Protein AF-A0A4R2LFW0-F1 (afdb_monomer_lite)

InterPro domains:
  IPR045714 Protein of unknown function DUF6070 [PF19546] (32-370)
  IPR045714 Protein of unknown function DUF6070 [PF19546] (389-674)
  IPR045714 Protein of unknown function DUF6070 [PF19546] (675-979)

Foldseek 3Di:
DDDDDDDDDDPDDDDDDDDDDDDDDDDDDVQVVQQVLLVLCLVLLVVCVVVVNQQPPVSVVVSQVSCLVVPAFEAEQVNLAATRNLPQVVVVQVCLVVQHWDKDWYWYAYSNRWIKIWIWTHDGNKIKIKIWTWDADPSHIGTDDIDIFTFPDWDADPQGKTKTFTDDDPPDDRLVGIGIYHRGDADPVQSVCQVLPEQLLWLAQFCAQPDWAFQVGRDLGDLQSCPQSLCCVVPVDGDPQDDDDPDSKDWAALCRSCVSQVQAAVHDSVVVCLRFPADPVRNTGIHGDADPVQFQPDDQFWTKGFRDWDQDPVGKIWTKIATQGGVVNDRHLFIKIWIKHADPVRGIYTGIIGTDFFDRHDRSSRYGDRADDDNDDPVRLVVVQVVQQVQCQVDVCVQVCQQVVLQVCLVLVVVQVVCLVVQHWHKDWHWHADPVGKIKIWMWTRDSHFTKIKIWIWHADPVRRIDTPDIGMFGWDDWDADPQGKTKTATPDADPPRFRIDIDRRNDADPVLVLCCLQPFPLDAVPPWCQQVDWDFLVRCLQGDEQQVLQSLCCSQPVDGDDADVLFAALVSSQVSQVQQESDHSVSCCVRHQQFPVRNTGAAAHDDSDHAPFGKGFRDKDQDPVQKIWTWIATCGSSQPGGGQKIKGWIWRDDPSRHIHTGIIDIDGQAADDVVCLVVVAWEFDPDLQAATRNLVVVVVQVVCLVVLHWDKHWYWYQDSSNWIWIWIWTHGSDWIKIKIWTWDADPVGIDTPDIDIWTWPDWDADPQQKTWTFTPDDHPPSGDHDDLRIAITRRDHHDPVQVVCQVLQPQLQALAQWCQQQDWDFLVRPLPTALQSCVQSLCCNRHVDGDDCVVVPPAAALVVSQVSCVQAENDHSVVCCVRFQADPVSNHGDHDDDDPVFTDDDLQSVWGWGFPDKDDPVPQKIKTKIATHRSSVRDRHLWIKIWIWHDPTRSGIYTGTMGTDDPSSVSRDDDTRPDDD

Radius of gyration: 35.22 Å; chains: 1; bounding box: 94×74×123 Å

Sequence (982 aa):
MKKRLILVILILMFSVTGCTEKVREDKKDILEVGQETGKCIQDIYASASDSGKLTDPETMEAILERLGSEGYSAVDEKNQFNMTHPEPVEAFCQKVSDGQPGEMRLIVVMSTASFSCYEFSCDGDDVKVTKCVVNWNENQPEAGFKEEFSAVSWLYTDKGYLFFERSLPAGYEKTMGYTGIRVKPLDAQCREACREYIIPVNYYLNNMFICDWDEMDFNTLNFYDLFEPLYRMNYDCDSPYGVNVKDDRYEIPGDEFEGLFLKYFNMDADTLRKRTVYQKEGQVYQYRPRGMHDAARITDIPYPEVVDCIQNGDGTFTLTVDAIWPAKMMDRAFSHQVMIRPMEDGSFQYVSNRGIPLENAVEPNWYTERTAISILTEEERNRLREEALALAAADKDICSKVDEMNADRYEDAVKFYDAYKEGRDGQVTLYRAYNNGIFGAITFTYREGRLQTCFVGIHWNRKGTAEVYQTGDGNIVDLNLTKKGYFIYTNEFTVMHGSLREYFRLKPLPQKCRELTEKYISGLSYVDYELLLNNWDQERVAAYVNTSLFLDIYRIKTGGIPELENGRIPAEVFESVMTEAFPVTVEQLRNNCHYEEESESYPLQRACAKQFAPFGEVVDYRENGDGTLTLFVEAVWPDYNTDCAYKNEILVEPFDDGSCRYLSNKVEKTGTDREVLADEGNILLGVSDYDGMANYERMEAFLEKAEAGEACEAEVYEIHADGGYGKYRFHFDGQNMRVDLDVVTWDTQGPISMGNYEYQIENWSYTEKGWFSYTLDVPEPPEVSEVIQDQVMMRVRPMREDYRNFTEEWLVPVGYQRNNMFSIEWDSQHMEKLDFNGLYEAFYMLSCGEVFESDDFPKGIPAEEFEERMLKYLPITRESLREYAAYNEAANSYGCANLGCGNYSADAFWTSIPEVVDMYENGDGTWTVTVDAVCKRKGTDRILSHELTVDFPEEGTIRYLGNHILNEGASRIPLYRYRVSQ

pLDDT: mean 83.46, std 15.86, range [24.45, 98.44]

Structure (mmCIF, N/CA/C/O backbone):
data_AF-A0A4R2LFW0-F1
#
_entry.id   AF-A0A4R2LFW0-F1
#
loop_
_atom_site.group_PDB
_atom_site.id
_atom_site.type_symbol
_atom_site.label_atom_id
_atom_site.label_alt_id
_atom_site.label_comp_id
_atom_site.label_asym_id
_atom_site.label_entity_id
_atom_site.label_seq_id
_atom_site.pdbx_PDB_ins_code
_atom_site.Cartn_x
_atom_site.Cartn_y
_atom_site.Cartn_z
_atom_site.occupancy
_atom_site.B_iso_or_equiv
_atom_site.auth_seq_id
_atom_site.auth_comp_id
_atom_site.auth_asym_id
_atom_site.auth_atom_id
_atom_site.pdbx_PDB_model_num
ATOM 1 N N . MET A 1 1 ? -12.536 28.791 82.522 1.00 30.88 1 MET A N 1
ATOM 2 C CA . MET A 1 1 ? -13.859 28.143 82.300 1.00 30.88 1 MET A CA 1
ATOM 3 C C . MET A 1 1 ? -14.123 27.786 80.826 1.00 30.88 1 MET A C 1
ATOM 5 O O . MET A 1 1 ? -15.082 27.088 80.539 1.00 30.88 1 MET A O 1
ATOM 9 N N . LYS A 1 2 ? -13.341 28.337 79.892 1.00 28.16 2 LYS A N 1
ATOM 10 C CA . LYS A 1 2 ? -13.528 28.442 78.432 1.00 28.16 2 LYS A CA 1
ATOM 11 C C . LYS A 1 2 ? -12.092 28.624 77.857 1.00 28.16 2 LYS A C 1
ATOM 13 O O . LYS A 1 2 ? -11.237 29.019 78.647 1.00 28.16 2 LYS A O 1
ATOM 18 N N . LYS A 1 3 ? -11.747 28.394 76.583 1.00 27.67 3 LYS A N 1
ATOM 19 C CA . LYS A 1 3 ? -12.525 28.058 75.370 1.00 27.67 3 LYS A CA 1
ATOM 20 C C . LYS A 1 3 ? -11.566 27.577 74.253 1.00 27.67 3 LYS A C 1
ATOM 22 O O . LYS A 1 3 ? -10.358 27.694 74.402 1.00 27.67 3 LYS A O 1
ATOM 27 N N . ARG A 1 4 ? -12.132 27.199 73.097 1.00 42.03 4 ARG A N 1
ATOM 28 C CA . ARG A 1 4 ? -11.498 27.336 71.766 1.00 42.03 4 ARG A CA 1
ATOM 29 C C . ARG A 1 4 ? -10.813 28.712 71.600 1.00 42.03 4 ARG A C 1
ATOM 31 O O . ARG A 1 4 ? -11.533 29.704 71.720 1.00 42.03 4 ARG A O 1
ATOM 38 N N . LEU A 1 5 ? -9.528 28.768 71.230 1.00 27.80 5 LEU A N 1
ATOM 39 C CA . LEU A 1 5 ? -8.971 29.698 70.223 1.00 27.80 5 LEU A CA 1
ATOM 40 C C . LEU A 1 5 ? -7.488 29.387 69.920 1.00 27.80 5 LEU A C 1
ATOM 42 O O . LEU A 1 5 ? -6.762 29.014 70.829 1.00 27.80 5 LEU A O 1
ATOM 46 N N . ILE A 1 6 ? -7.102 29.568 68.650 1.00 29.12 6 ILE A N 1
ATOM 47 C CA . ILE A 1 6 ? -5.771 29.897 68.084 1.00 29.12 6 ILE A CA 1
ATOM 48 C C . ILE A 1 6 ? -4.515 29.525 68.907 1.00 29.12 6 ILE A C 1
ATOM 50 O O . ILE A 1 6 ? -4.231 30.140 69.932 1.00 29.12 6 ILE A O 1
ATOM 54 N N . LEU A 1 7 ? -3.653 28.689 68.311 1.00 29.02 7 LEU A N 1
ATOM 55 C CA . LEU A 1 7 ? -2.193 28.817 68.437 1.00 29.02 7 LEU A CA 1
ATOM 56 C C . LEU A 1 7 ? -1.535 28.795 67.045 1.00 29.02 7 LEU A C 1
ATOM 58 O O . LEU A 1 7 ? -0.882 27.839 66.643 1.00 29.02 7 LEU A O 1
ATOM 62 N N . VAL A 1 8 ? -1.755 29.877 66.302 1.00 32.91 8 VAL A N 1
ATOM 63 C CA . VAL A 1 8 ? -0.871 30.305 65.206 1.00 32.91 8 VAL A CA 1
ATOM 64 C C . VAL A 1 8 ? 0.269 31.125 65.839 1.00 32.91 8 VAL A C 1
ATOM 66 O O . VAL A 1 8 ? 0.113 31.605 66.961 1.00 32.91 8 VAL A O 1
ATOM 69 N N . ILE A 1 9 ? 1.375 31.339 65.114 1.00 29.44 9 ILE A N 1
ATOM 70 C CA . ILE A 1 9 ? 2.571 32.107 65.531 1.00 29.44 9 ILE A CA 1
ATOM 71 C C . ILE A 1 9 ? 3.500 31.343 66.502 1.00 29.44 9 ILE A C 1
ATOM 73 O O . ILE A 1 9 ? 3.564 31.655 67.688 1.00 29.44 9 ILE A O 1
ATOM 77 N N . LEU A 1 10 ? 4.282 30.388 65.973 1.00 25.70 10 LEU A N 1
ATOM 78 C CA . LEU A 1 10 ? 5.611 30.035 66.529 1.00 25.70 10 LEU A CA 1
ATOM 79 C C . LEU A 1 10 ? 6.555 29.246 65.586 1.00 25.70 10 LEU A C 1
ATOM 81 O O . LEU A 1 10 ? 7.600 28.783 66.030 1.00 25.70 10 LEU A O 1
ATOM 85 N N . ILE A 1 11 ? 6.232 29.106 64.292 1.00 33.41 11 ILE A N 1
ATOM 86 C CA . ILE A 1 11 ? 7.119 28.489 63.285 1.00 33.41 11 ILE A CA 1
ATOM 87 C C . ILE A 1 11 ? 7.256 29.453 62.100 1.00 33.41 11 ILE A C 1
ATOM 89 O O . ILE A 1 11 ? 6.525 29.370 61.118 1.00 33.41 11 ILE A O 1
ATOM 93 N N . LEU A 1 12 ? 8.146 30.435 62.247 1.00 29.42 12 LEU A N 1
ATOM 94 C CA . LEU A 1 12 ? 8.581 31.361 61.197 1.00 29.42 12 LEU A CA 1
ATOM 95 C C . LEU A 1 12 ? 9.894 32.022 61.652 1.00 29.42 12 LEU A C 1
ATOM 97 O O . LEU A 1 12 ? 10.046 32.311 62.836 1.00 29.42 12 LEU A O 1
ATOM 101 N N . MET A 1 13 ? 10.812 32.263 60.710 1.00 26.52 13 MET A N 1
ATOM 102 C CA . MET A 1 13 ? 12.219 32.657 60.924 1.00 26.52 13 MET A CA 1
ATOM 103 C C . MET A 1 13 ? 13.124 31.595 61.578 1.00 26.52 13 MET A C 1
ATOM 105 O O . MET A 1 13 ? 13.468 31.690 62.751 1.00 26.52 13 MET A O 1
ATOM 109 N N . PHE A 1 14 ? 13.627 30.668 60.757 1.00 29.56 14 PHE A N 1
ATOM 110 C CA . PHE A 1 14 ? 15.074 30.425 60.668 1.00 29.56 14 PHE A CA 1
ATOM 111 C C . PHE A 1 14 ? 15.438 30.006 59.236 1.00 29.56 14 PHE A C 1
ATOM 113 O O . PHE A 1 14 ? 14.904 29.038 58.703 1.00 29.56 14 PHE A O 1
ATOM 120 N N . SER A 1 15 ? 16.332 30.765 58.613 1.00 27.75 15 SER A N 1
ATOM 121 C CA . SER A 1 15 ? 16.908 30.545 57.283 1.00 27.75 15 SER A CA 1
ATOM 122 C C . SER A 1 15 ? 18.329 31.122 57.285 1.00 27.75 15 SER A C 1
ATOM 124 O O . SER A 1 15 ? 18.578 32.035 58.072 1.00 27.75 15 SER A O 1
ATOM 126 N N . VAL A 1 16 ? 19.223 30.626 56.407 1.00 30.59 16 VAL A N 1
ATOM 127 C CA . VAL A 1 16 ? 20.652 31.035 56.285 1.00 30.59 16 VAL A CA 1
ATOM 128 C C . VAL A 1 16 ? 21.501 30.557 57.498 1.00 30.59 16 VAL A C 1
ATOM 130 O O . VAL A 1 16 ? 21.178 30.879 58.633 1.00 30.59 16 VAL A O 1
ATOM 133 N N . THR A 1 17 ? 22.587 29.767 57.400 1.00 32.06 17 THR A N 1
ATOM 134 C CA . THR A 1 17 ? 23.341 29.147 56.274 1.00 32.06 17 THR A CA 1
ATOM 135 C C . THR A 1 17 ? 24.234 27.994 56.775 1.00 32.06 17 THR A C 1
ATOM 137 O O . THR A 1 17 ? 24.756 28.093 57.880 1.00 32.06 17 THR A O 1
ATOM 140 N N . GLY A 1 18 ? 24.569 27.038 55.891 1.00 24.45 18 GLY A N 1
ATOM 141 C CA . GLY A 1 18 ? 25.967 26.591 55.713 1.00 24.45 18 GLY A CA 1
ATOM 142 C C . GLY A 1 18 ? 26.447 25.263 56.331 1.00 24.45 18 GLY A C 1
ATOM 143 O O . GLY A 1 18 ? 26.978 25.279 57.434 1.00 24.45 18 GLY A O 1
ATOM 144 N N . CYS A 1 19 ? 26.445 24.203 55.504 1.00 29.19 19 CYS A N 1
ATOM 145 C CA . CYS A 1 19 ? 27.396 23.064 55.491 1.00 29.19 19 CYS A CA 1
ATOM 146 C C . CYS A 1 19 ? 27.453 22.136 56.745 1.00 29.19 19 CYS A C 1
ATOM 148 O O . CYS A 1 19 ? 26.878 22.447 57.780 1.00 29.19 19 CYS A O 1
ATOM 150 N N . THR A 1 20 ? 28.065 20.940 56.726 1.00 27.09 20 THR A N 1
ATOM 151 C CA . THR A 1 20 ? 28.911 20.246 55.724 1.00 27.09 20 THR A CA 1
ATOM 152 C C . THR A 1 20 ? 28.489 18.781 55.476 1.00 27.09 20 THR A C 1
ATOM 154 O O . THR A 1 20 ? 27.954 18.114 56.354 1.00 27.09 20 THR A O 1
ATOM 157 N N . GLU A 1 21 ? 28.794 18.310 54.262 1.00 31.41 21 GLU A N 1
ATOM 158 C CA . GLU A 1 21 ? 29.339 16.983 53.901 1.00 31.41 21 GLU A CA 1
ATOM 159 C C . GLU A 1 21 ? 28.797 15.703 54.580 1.00 31.41 21 GLU A C 1
ATOM 161 O O . GLU A 1 21 ? 29.098 15.379 55.730 1.00 31.41 21 GLU A O 1
ATOM 166 N N . LYS A 1 22 ? 28.184 14.844 53.755 1.00 30.69 22 LYS A N 1
ATOM 167 C CA . LYS A 1 22 ? 28.379 13.390 53.839 1.00 30.69 22 LYS A CA 1
ATOM 168 C C . LYS A 1 22 ? 29.046 12.905 52.552 1.00 30.69 22 LYS A C 1
ATOM 170 O O . LYS A 1 22 ? 28.668 13.332 51.468 1.00 30.69 22 LYS A O 1
ATOM 175 N N . VAL A 1 23 ? 30.039 12.038 52.732 1.00 31.47 23 VAL A N 1
ATOM 176 C CA . VAL A 1 23 ? 30.923 11.432 51.724 1.00 31.47 23 VAL A CA 1
ATOM 177 C C . VAL A 1 23 ? 30.185 11.030 50.436 1.00 31.47 23 VAL A C 1
ATOM 179 O O . VAL A 1 23 ? 29.301 10.178 50.478 1.00 31.47 23 VAL A O 1
ATOM 182 N N . ARG A 1 24 ? 30.603 11.606 49.299 1.00 31.52 24 ARG A N 1
ATOM 183 C CA . ARG A 1 24 ? 30.611 10.910 48.001 1.00 31.52 24 ARG A CA 1
ATOM 184 C C . ARG A 1 24 ? 31.867 10.041 47.963 1.00 31.52 24 ARG A C 1
ATOM 186 O O . ARG A 1 24 ? 32.910 10.490 48.430 1.00 31.52 24 ARG A O 1
ATOM 193 N N . GLU A 1 25 ? 31.776 8.843 47.402 1.00 34.31 25 GLU A N 1
ATOM 194 C CA . GLU A 1 25 ? 32.967 8.124 46.941 1.00 34.31 25 GLU A CA 1
ATOM 195 C C . GLU A 1 25 ? 33.369 8.677 45.565 1.00 34.31 25 GLU A C 1
ATOM 197 O O . GLU A 1 25 ? 32.503 9.003 44.746 1.00 34.31 25 GLU A O 1
ATOM 202 N N . ASP A 1 26 ? 34.671 8.838 45.324 1.00 38.78 26 ASP A N 1
ATOM 203 C CA . ASP A 1 26 ? 35.187 9.436 44.090 1.00 38.78 26 ASP A CA 1
ATOM 204 C C . ASP A 1 26 ? 35.115 8.431 42.928 1.00 38.78 26 ASP A C 1
ATOM 206 O O . ASP A 1 26 ? 35.986 7.577 42.746 1.00 38.78 26 ASP A O 1
ATOM 210 N N . LYS A 1 27 ? 34.055 8.538 42.121 1.00 57.47 27 LYS A N 1
ATOM 211 C CA . LYS A 1 27 ? 33.911 7.819 40.849 1.00 57.47 27 LYS A CA 1
ATOM 212 C C . LYS A 1 27 ? 34.938 8.361 39.840 1.00 57.47 27 LYS A C 1
ATOM 214 O O . LYS A 1 27 ? 34.917 9.552 39.536 1.00 57.47 27 LYS A O 1
ATOM 219 N N . LYS A 1 28 ? 35.832 7.492 39.341 1.00 70.56 28 LYS A N 1
ATOM 220 C CA . LYS A 1 28 ? 36.824 7.825 38.294 1.00 70.56 28 LYS A CA 1
ATOM 221 C C . LYS A 1 28 ? 36.164 8.447 37.060 1.00 70.56 28 LYS A C 1
ATOM 223 O O . LYS A 1 28 ? 35.067 8.037 36.688 1.00 70.56 28 LYS A O 1
ATOM 228 N N . ASP A 1 29 ? 36.877 9.358 36.397 1.00 83.19 29 ASP A N 1
ATOM 229 C CA . ASP A 1 29 ? 36.451 9.935 35.118 1.00 83.19 29 ASP A CA 1
ATOM 230 C C . ASP A 1 29 ? 36.495 8.875 34.001 1.00 83.19 29 ASP A C 1
ATOM 232 O O . ASP A 1 29 ? 37.440 8.087 33.907 1.00 83.19 29 ASP A O 1
ATOM 236 N N . ILE A 1 30 ? 35.489 8.874 33.126 1.00 83.50 30 ILE A N 1
ATOM 237 C CA . ILE A 1 30 ? 35.397 7.974 31.970 1.00 83.50 30 ILE A CA 1
ATOM 238 C C . ILE A 1 30 ? 36.597 8.114 31.010 1.00 83.50 30 ILE A C 1
ATOM 240 O O . ILE A 1 30 ? 36.992 7.134 30.381 1.00 83.50 30 ILE A O 1
ATOM 244 N N . LEU A 1 31 ? 37.226 9.295 30.937 1.00 85.88 31 LEU A N 1
ATOM 245 C CA . LEU A 1 31 ? 38.455 9.525 30.167 1.00 85.88 31 LEU A CA 1
ATOM 246 C C . LEU A 1 31 ? 39.661 8.789 30.774 1.00 85.88 31 LEU A C 1
ATOM 248 O O . LEU A 1 31 ? 40.503 8.271 30.040 1.00 85.88 31 LEU A O 1
ATOM 252 N N . GLU A 1 32 ? 39.744 8.719 32.106 1.00 86.25 32 GLU A N 1
ATOM 253 C CA . GLU A 1 32 ? 40.776 7.947 32.807 1.00 86.25 32 GLU A CA 1
ATOM 254 C C . GLU A 1 32 ? 40.543 6.448 32.592 1.00 86.25 32 GLU A C 1
ATOM 256 O O . GLU A 1 32 ? 41.472 5.736 32.214 1.00 86.25 32 GLU A O 1
ATOM 261 N N . VAL A 1 33 ? 39.290 5.994 32.735 1.00 85.12 33 VAL A N 1
ATOM 262 C CA . VAL A 1 33 ? 38.890 4.602 32.473 1.00 85.12 33 VAL A CA 1
ATOM 263 C C . VAL A 1 33 ? 39.243 4.195 31.040 1.00 85.12 33 VAL A C 1
ATOM 265 O O . VAL A 1 33 ? 39.913 3.186 30.857 1.00 85.12 33 VAL A O 1
ATOM 268 N N . GLY A 1 34 ? 38.904 5.004 30.030 1.00 88.06 34 GLY A N 1
ATOM 269 C CA . GLY A 1 34 ? 39.253 4.725 28.633 1.00 88.06 34 GLY A CA 1
ATOM 270 C C . GLY A 1 34 ? 40.765 4.617 28.386 1.00 88.06 34 GLY A C 1
ATOM 271 O O . GLY A 1 34 ? 41.216 3.733 27.657 1.00 88.06 34 GLY A O 1
ATOM 272 N N . GLN A 1 35 ? 41.575 5.456 29.043 1.00 89.25 35 GLN A N 1
ATOM 273 C CA . GLN A 1 35 ? 43.039 5.359 28.979 1.00 89.25 35 GLN A CA 1
ATOM 274 C C . GLN A 1 35 ? 43.619 4.173 29.763 1.00 89.25 35 GLN A C 1
ATOM 276 O O . GLN A 1 35 ? 44.762 3.793 29.503 1.00 89.25 35 GLN A O 1
ATOM 281 N N . GLU A 1 36 ? 42.922 3.627 30.758 1.00 90.50 36 GLU A N 1
ATOM 282 C CA . GLU A 1 36 ? 43.319 2.392 31.447 1.00 90.50 36 GLU A CA 1
ATOM 283 C C . GLU A 1 36 ? 42.943 1.170 30.604 1.00 90.50 36 GLU A C 1
ATOM 285 O O . GLU A 1 36 ? 43.830 0.398 30.245 1.00 90.50 36 GLU A O 1
ATOM 290 N N . THR A 1 37 ? 41.686 1.078 30.160 1.00 90.75 37 THR A N 1
ATOM 291 C CA . THR A 1 37 ? 41.182 0.056 29.229 1.00 90.75 37 THR A CA 1
ATOM 292 C C . THR A 1 37 ? 42.061 -0.073 27.983 1.00 90.75 37 THR A C 1
ATOM 294 O O . THR A 1 37 ? 42.445 -1.178 27.608 1.00 90.75 37 THR A O 1
ATOM 297 N N . GLY A 1 38 ? 42.460 1.047 27.369 1.00 91.50 38 GLY A N 1
ATOM 298 C CA . GLY A 1 38 ? 43.320 1.020 26.183 1.00 91.50 38 GLY A CA 1
ATOM 299 C C . GLY A 1 38 ? 44.708 0.430 26.451 1.00 91.50 38 GLY A C 1
ATOM 300 O O . GLY A 1 38 ? 45.264 -0.248 25.594 1.00 91.50 38 GLY A O 1
ATOM 301 N N . LYS A 1 39 ? 45.267 0.610 27.656 1.00 93.06 39 LYS A N 1
ATOM 302 C CA . LYS A 1 39 ? 46.561 0.008 28.028 1.00 93.06 39 LYS A CA 1
ATOM 303 C C . LYS A 1 39 ? 46.448 -1.506 28.217 1.00 93.06 39 LYS A C 1
ATOM 305 O O . LYS A 1 39 ? 47.411 -2.209 27.927 1.00 93.06 39 LYS A O 1
ATOM 310 N N . CYS A 1 40 ? 45.285 -2.013 28.634 1.00 92.62 40 CYS A N 1
ATOM 311 C CA . CYS A 1 40 ? 45.036 -3.449 28.787 1.00 92.62 40 CYS A CA 1
ATOM 312 C C . CYS A 1 40 ? 45.062 -4.225 27.457 1.00 92.62 40 CYS A C 1
ATOM 314 O O . CYS A 1 40 ? 45.299 -5.429 27.492 1.00 92.62 40 CYS A O 1
ATOM 316 N N . ILE A 1 41 ? 44.847 -3.564 26.310 1.00 94.81 41 ILE A N 1
ATOM 317 C CA . ILE A 1 41 ? 44.824 -4.180 24.963 1.00 94.81 41 ILE A CA 1
ATOM 318 C C . ILE A 1 41 ? 45.931 -3.659 24.021 1.00 94.81 41 ILE A C 1
ATOM 320 O O . ILE A 1 41 ? 45.971 -4.006 22.841 1.00 94.81 41 ILE A O 1
ATOM 324 N N . GLN A 1 42 ? 46.843 -2.823 24.530 1.00 94.81 42 GLN A N 1
ATOM 325 C CA . GLN A 1 42 ? 47.869 -2.120 23.748 1.00 94.81 42 GLN A CA 1
ATOM 326 C C . GLN A 1 42 ? 48.871 -3.053 23.048 1.00 94.81 42 GLN A C 1
ATOM 328 O O . GLN A 1 42 ? 49.335 -2.748 21.950 1.00 94.81 42 GLN A O 1
ATOM 333 N N . ASP A 1 43 ? 49.202 -4.188 23.663 1.00 94.69 43 ASP A N 1
ATOM 334 C CA . ASP A 1 43 ? 50.064 -5.222 23.083 1.00 94.69 43 ASP A CA 1
ATOM 335 C C . ASP A 1 43 ? 49.403 -5.917 21.883 1.00 94.69 43 ASP A C 1
ATOM 337 O O . ASP A 1 43 ? 50.065 -6.161 20.872 1.00 94.69 43 ASP A O 1
ATOM 341 N N . ILE A 1 44 ? 48.093 -6.166 21.970 1.00 94.75 44 ILE A N 1
ATOM 342 C CA . ILE A 1 44 ? 47.295 -6.777 20.901 1.00 94.75 44 ILE A CA 1
ATOM 343 C C . ILE A 1 44 ? 47.155 -5.792 19.734 1.00 94.75 44 ILE A C 1
ATOM 345 O O . ILE A 1 44 ? 47.499 -6.137 18.602 1.00 94.75 44 ILE A O 1
ATOM 349 N N . TYR A 1 45 ? 46.752 -4.544 20.015 1.00 93.62 45 TYR A N 1
ATOM 350 C CA . TYR A 1 45 ? 46.627 -3.493 18.998 1.00 93.62 45 TYR A CA 1
ATOM 351 C C . TYR A 1 45 ? 47.936 -3.276 18.229 1.00 93.62 45 TYR A C 1
ATOM 353 O O . TYR A 1 45 ? 47.936 -3.289 16.999 1.00 93.62 45 TYR A O 1
ATOM 361 N N . ALA A 1 46 ? 49.065 -3.113 18.930 1.00 93.25 46 ALA A N 1
ATOM 362 C CA . ALA A 1 46 ? 50.352 -2.873 18.280 1.00 93.25 46 ALA A CA 1
ATOM 363 C C . ALA A 1 46 ? 50.764 -4.049 17.376 1.00 93.25 46 ALA A C 1
ATOM 365 O O . ALA A 1 46 ? 51.185 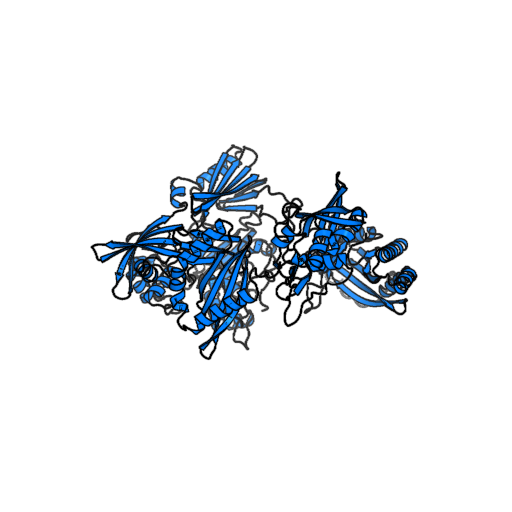-3.832 16.242 1.00 93.25 46 ALA A O 1
ATOM 366 N N . SER A 1 47 ? 50.577 -5.291 17.839 1.00 93.94 47 SER A N 1
ATOM 367 C CA . SER A 1 47 ? 50.881 -6.500 17.061 1.00 93.94 47 SER A CA 1
ATOM 368 C C . SER A 1 47 ? 50.004 -6.632 15.807 1.00 93.94 47 SER A C 1
ATOM 370 O O . SER A 1 47 ? 50.500 -6.991 14.736 1.00 93.94 47 SER A O 1
ATOM 372 N N . ALA A 1 48 ? 48.709 -6.324 15.911 1.00 93.19 48 ALA A N 1
ATOM 373 C CA . ALA A 1 48 ? 47.785 -6.345 14.779 1.00 93.19 48 ALA A CA 1
ATOM 374 C C . ALA A 1 48 ? 48.054 -5.194 13.791 1.00 93.19 48 ALA A C 1
ATOM 376 O O . ALA A 1 48 ? 48.079 -5.415 12.582 1.00 93.19 48 ALA A O 1
ATOM 377 N N . SER A 1 49 ? 48.345 -3.987 14.286 1.00 92.06 49 SER A N 1
ATOM 378 C CA . SER A 1 49 ? 48.707 -2.823 13.467 1.00 92.06 49 SER A CA 1
ATOM 379 C C . SER A 1 49 ? 49.998 -3.057 12.675 1.00 92.06 49 SER A C 1
ATOM 381 O O . SER A 1 49 ? 50.024 -2.832 11.466 1.00 92.06 49 SER A O 1
ATOM 383 N N . ASP A 1 50 ? 51.055 -3.566 13.318 1.00 91.88 50 ASP A N 1
ATOM 384 C CA . ASP A 1 50 ? 52.350 -3.838 12.672 1.00 91.88 50 ASP A CA 1
ATOM 385 C C . ASP A 1 50 ? 52.280 -4.974 11.630 1.00 91.88 50 ASP A C 1
ATOM 387 O O . ASP A 1 50 ? 53.145 -5.067 10.755 1.00 91.88 50 ASP A O 1
ATOM 391 N N . SER A 1 51 ? 51.259 -5.838 11.705 1.00 91.12 51 SER A N 1
ATOM 392 C CA . SER A 1 51 ? 51.037 -6.952 10.769 1.00 91.12 51 SER A CA 1
ATOM 393 C C . SER A 1 51 ? 49.922 -6.715 9.742 1.00 91.12 51 SER A C 1
ATOM 395 O O . SER A 1 51 ? 49.756 -7.540 8.845 1.00 91.12 51 SER A O 1
ATOM 397 N N . GLY A 1 52 ? 49.197 -5.593 9.826 1.00 89.75 52 GLY A N 1
ATOM 398 C CA . GLY A 1 52 ? 48.074 -5.266 8.937 1.00 89.75 52 GLY A CA 1
ATOM 399 C C . GLY A 1 52 ? 46.774 -6.022 9.239 1.00 89.75 52 GLY A C 1
ATOM 400 O O . GLY A 1 52 ? 45.898 -6.062 8.384 1.00 89.75 52 GLY A O 1
ATOM 401 N N . LYS A 1 53 ? 46.651 -6.607 10.437 1.00 92.06 53 LYS A N 1
ATOM 402 C CA . LYS A 1 53 ? 45.598 -7.553 10.851 1.00 92.06 53 LYS A CA 1
ATOM 403 C C . LYS A 1 53 ? 44.524 -6.955 11.777 1.00 92.06 53 LYS A C 1
ATOM 405 O O . LYS A 1 53 ? 43.923 -7.663 12.581 1.00 92.06 53 LYS A O 1
ATOM 410 N N . LEU A 1 54 ? 44.317 -5.634 11.752 1.00 89.00 54 LEU A N 1
ATOM 411 C CA . LEU A 1 54 ? 43.402 -4.951 12.689 1.00 89.00 54 LEU A CA 1
ATOM 412 C C . LEU A 1 54 ? 41.924 -5.331 12.498 1.00 89.00 54 LEU A C 1
ATOM 414 O O . LEU A 1 54 ? 41.160 -5.270 13.456 1.00 89.00 54 LEU A O 1
ATOM 418 N N . THR A 1 55 ? 41.546 -5.723 11.282 1.00 87.81 55 THR A N 1
ATOM 419 C CA . THR A 1 55 ? 40.189 -6.141 10.894 1.00 87.81 55 THR A CA 1
ATOM 420 C C . THR A 1 55 ? 39.960 -7.653 10.988 1.00 87.81 55 THR A C 1
ATOM 422 O O . THR A 1 55 ? 38.855 -8.114 10.709 1.00 87.81 55 THR A O 1
ATOM 425 N N . ASP A 1 56 ? 40.986 -8.429 11.337 1.00 90.19 56 ASP A N 1
ATOM 426 C CA . ASP A 1 56 ? 40.929 -9.890 11.354 1.00 90.19 56 ASP A CA 1
ATOM 427 C C . ASP A 1 56 ? 40.048 -10.395 12.513 1.00 90.19 56 ASP A C 1
ATOM 429 O O . ASP A 1 56 ? 40.164 -9.873 13.632 1.00 90.19 56 ASP A O 1
ATOM 433 N N . PRO A 1 57 ? 39.206 -11.428 12.304 1.00 90.62 57 PRO A N 1
ATOM 434 C CA . PRO A 1 57 ? 38.360 -11.995 13.355 1.00 90.62 57 PRO A CA 1
ATOM 435 C C . PRO A 1 57 ? 39.127 -12.376 14.628 1.00 90.62 57 PRO A C 1
ATOM 437 O O . PRO A 1 57 ? 38.678 -12.064 15.729 1.00 90.62 57 PRO A O 1
ATOM 440 N N . GLU A 1 58 ? 40.313 -12.972 14.485 1.00 92.94 58 GLU A N 1
ATOM 441 C CA . GLU A 1 58 ? 41.159 -13.400 15.605 1.00 92.94 58 GLU A CA 1
ATOM 442 C C . GLU A 1 58 ? 41.714 -12.213 16.415 1.00 92.94 58 GLU A C 1
ATOM 444 O O . GLU A 1 58 ? 41.973 -12.341 17.613 1.00 92.94 58 GLU A O 1
ATOM 449 N N . THR A 1 59 ? 41.876 -11.038 15.793 1.00 94.88 59 THR A N 1
ATOM 450 C CA . THR A 1 59 ? 42.262 -9.804 16.498 1.00 94.88 59 THR A CA 1
ATOM 451 C C . THR A 1 59 ? 41.109 -9.289 17.356 1.00 94.88 59 THR A C 1
ATOM 453 O O . THR A 1 59 ? 41.332 -8.903 18.505 1.00 94.88 59 THR A O 1
ATOM 456 N N . MET A 1 60 ? 39.878 -9.302 16.831 1.00 95.12 60 MET A N 1
ATOM 457 C CA . MET A 1 60 ? 38.687 -8.897 17.586 1.00 95.12 60 MET A CA 1
ATOM 458 C C . MET A 1 60 ? 38.432 -9.841 18.768 1.00 95.12 60 MET A C 1
ATOM 460 O O . MET A 1 60 ? 38.240 -9.379 19.893 1.00 95.12 60 MET A O 1
ATOM 464 N N . GLU A 1 61 ? 38.508 -11.154 18.538 1.00 94.56 61 GLU A N 1
ATOM 465 C CA . GLU A 1 61 ? 38.358 -12.172 19.581 1.00 94.56 61 GLU A CA 1
ATOM 466 C C . GLU A 1 61 ? 39.389 -11.987 20.706 1.00 94.56 61 GLU A C 1
ATOM 468 O O . GLU A 1 61 ? 39.007 -11.851 21.868 1.00 94.56 61 GLU A O 1
ATOM 473 N N . ALA A 1 62 ? 40.679 -11.846 20.375 1.00 96.19 62 ALA A N 1
ATOM 474 C CA . ALA A 1 62 ? 41.734 -11.626 21.367 1.00 96.19 62 ALA A CA 1
ATOM 475 C C . ALA A 1 62 ? 41.550 -10.329 22.186 1.00 96.19 62 ALA A C 1
ATOM 477 O O . ALA A 1 62 ? 41.891 -10.289 23.373 1.00 96.19 62 ALA A O 1
ATOM 478 N N . ILE A 1 63 ? 41.007 -9.263 21.582 1.00 96.56 63 ILE A N 1
ATOM 479 C CA . ILE A 1 63 ? 40.668 -8.020 22.293 1.00 96.56 63 ILE A CA 1
ATOM 480 C C . ILE A 1 63 ? 39.510 -8.260 23.271 1.00 96.56 63 ILE A C 1
ATOM 482 O O . ILE A 1 63 ? 39.613 -7.875 24.438 1.00 96.56 63 ILE A O 1
ATOM 486 N N . LEU A 1 64 ? 38.429 -8.909 22.830 1.00 96.69 64 LEU A N 1
ATOM 487 C CA . LEU A 1 64 ? 37.255 -9.176 23.665 1.00 96.69 64 LEU A CA 1
ATOM 488 C C . LEU A 1 64 ? 37.570 -10.149 24.812 1.00 96.69 64 LEU A C 1
ATOM 490 O O . LEU A 1 64 ? 37.167 -9.882 25.948 1.00 96.69 64 LEU A O 1
ATOM 494 N N . GLU A 1 65 ? 38.353 -11.206 24.561 1.00 96.06 65 GLU A N 1
ATOM 495 C CA . GLU A 1 65 ? 38.882 -12.108 25.595 1.00 96.06 65 GLU A CA 1
ATOM 496 C C . GLU A 1 65 ? 39.693 -11.342 26.648 1.00 96.06 65 GLU A C 1
ATOM 498 O O . GLU A 1 65 ? 39.480 -11.520 27.851 1.00 96.06 65 GLU A O 1
ATOM 503 N N . ARG A 1 66 ? 40.608 -10.460 26.219 1.00 96.88 66 ARG A N 1
ATOM 504 C CA . ARG A 1 66 ? 41.436 -9.660 27.133 1.00 96.88 66 ARG A CA 1
ATOM 505 C C . ARG A 1 66 ? 40.577 -8.737 27.995 1.00 96.88 66 ARG A C 1
ATOM 507 O O . ARG A 1 66 ? 40.770 -8.713 29.210 1.00 96.88 66 ARG A O 1
ATOM 514 N N . LEU A 1 67 ? 39.624 -8.019 27.400 1.00 96.00 67 LEU A N 1
ATOM 515 C CA . LEU A 1 67 ? 38.707 -7.134 28.129 1.00 96.00 67 LEU A CA 1
ATOM 516 C C . LEU A 1 67 ? 37.836 -7.909 29.129 1.00 96.00 67 LEU A C 1
ATOM 518 O O . LEU A 1 67 ? 37.704 -7.479 30.276 1.00 96.00 67 LEU A O 1
ATOM 522 N N . GLY A 1 68 ? 37.338 -9.085 28.739 1.00 94.50 68 GLY A N 1
ATOM 523 C CA . GLY A 1 68 ? 36.633 -9.994 29.640 1.00 94.50 68 GLY A CA 1
ATOM 524 C C . GLY A 1 68 ? 37.518 -10.465 30.799 1.00 94.50 68 GLY A C 1
ATOM 525 O O . GLY A 1 68 ? 37.108 -10.405 31.952 1.00 94.50 68 GLY A O 1
ATOM 526 N N . SER A 1 69 ? 38.775 -10.840 30.536 1.00 94.38 69 SER A N 1
ATOM 527 C CA . SER A 1 69 ? 39.707 -11.307 31.577 1.00 94.38 69 SER A CA 1
ATOM 528 C C . SER A 1 69 ? 40.043 -10.255 32.648 1.00 94.38 69 SER A C 1
ATOM 530 O O . SER A 1 69 ? 40.332 -10.617 33.789 1.00 94.38 69 SER A O 1
ATOM 532 N N . GLU A 1 70 ? 39.940 -8.965 32.308 1.00 93.38 70 GLU A N 1
ATOM 533 C CA . GLU A 1 70 ? 40.063 -7.825 33.234 1.00 93.38 70 GLU A CA 1
ATOM 534 C C . GLU A 1 70 ? 38.713 -7.438 33.892 1.00 93.38 70 GLU A C 1
ATOM 536 O O . GLU A 1 70 ? 38.655 -6.539 34.731 1.00 93.38 70 GLU A O 1
ATOM 541 N N . GLY A 1 71 ? 37.621 -8.137 33.555 1.00 91.94 71 GLY A N 1
ATOM 542 C CA . GLY A 1 71 ? 36.294 -8.004 34.164 1.00 91.94 71 GLY A CA 1
ATOM 543 C C . GLY A 1 71 ? 35.362 -6.974 33.518 1.00 91.94 71 GLY A C 1
ATOM 544 O O . GLY A 1 71 ? 34.391 -6.567 34.158 1.00 91.94 71 GLY A O 1
ATOM 545 N N . TYR A 1 72 ? 35.638 -6.527 32.289 1.00 94.44 72 TYR A N 1
ATOM 546 C CA . TYR A 1 72 ? 34.781 -5.577 31.575 1.00 94.44 72 TYR A CA 1
ATOM 547 C C . TYR A 1 72 ? 33.689 -6.272 30.758 1.00 94.44 72 TYR A C 1
ATOM 549 O O . TYR A 1 72 ? 33.969 -7.217 30.025 1.00 94.44 72 TYR A O 1
ATOM 557 N N . SER A 1 73 ? 32.475 -5.713 30.791 1.00 97.19 73 SER A N 1
ATOM 558 C CA . SER A 1 73 ? 31.436 -5.999 29.799 1.00 97.19 73 SER A CA 1
ATOM 559 C C . SER A 1 73 ? 31.840 -5.412 28.442 1.00 97.19 73 SER A C 1
ATOM 561 O O . SER A 1 73 ? 31.914 -4.183 28.312 1.00 97.19 73 SER A O 1
ATOM 563 N N . ALA A 1 74 ? 32.132 -6.254 27.447 1.00 97.12 74 ALA A N 1
ATOM 564 C CA . ALA A 1 74 ? 32.652 -5.818 26.146 1.00 97.12 74 ALA A CA 1
ATOM 565 C C . ALA A 1 74 ? 32.057 -6.591 24.956 1.00 97.12 74 ALA A C 1
ATOM 567 O O . ALA A 1 74 ? 31.851 -7.798 25.033 1.00 97.12 74 ALA A O 1
ATOM 568 N N . VAL A 1 75 ? 31.805 -5.891 23.847 1.00 96.69 75 VAL A N 1
ATOM 569 C CA . VAL A 1 75 ? 31.195 -6.415 22.606 1.00 96.69 75 VAL A CA 1
ATOM 570 C C . VAL A 1 75 ? 31.761 -5.678 21.382 1.00 96.69 75 VAL A C 1
ATOM 572 O O . VAL A 1 75 ? 32.314 -4.587 21.534 1.00 96.69 75 VAL A O 1
ATOM 575 N N . ASP A 1 76 ? 31.641 -6.233 20.175 1.00 95.81 76 ASP A N 1
ATOM 576 C CA . ASP A 1 76 ? 31.999 -5.532 18.935 1.00 95.81 76 ASP A CA 1
ATOM 577 C C . ASP A 1 76 ? 30.856 -4.645 18.397 1.00 95.81 76 ASP A C 1
ATOM 579 O O . ASP A 1 76 ? 29.678 -4.883 18.655 1.00 95.81 76 ASP A O 1
ATOM 583 N N . GLU A 1 77 ? 31.193 -3.627 17.603 1.00 92.56 77 GLU A N 1
ATOM 584 C CA . GLU A 1 77 ? 30.234 -2.657 17.046 1.00 92.56 77 GLU A CA 1
ATOM 585 C C . GLU A 1 77 ? 29.186 -3.261 16.090 1.00 92.56 77 GLU A C 1
ATOM 587 O O . GLU A 1 77 ? 28.192 -2.600 15.795 1.00 92.56 77 GLU A O 1
ATOM 592 N N . LYS A 1 78 ? 29.412 -4.482 15.580 1.00 91.00 78 LYS A N 1
ATOM 593 C CA . LYS A 1 78 ? 28.557 -5.160 14.591 1.00 91.00 78 LYS A CA 1
ATOM 594 C C . LYS A 1 78 ? 27.800 -6.352 15.187 1.00 91.00 78 LYS A C 1
ATOM 596 O O . LYS A 1 78 ? 27.088 -7.029 14.445 1.00 91.00 78 LYS A O 1
ATOM 601 N N . ASN A 1 79 ? 27.939 -6.609 16.492 1.00 94.00 79 ASN A N 1
ATOM 602 C CA . ASN A 1 79 ? 27.385 -7.769 17.199 1.00 94.00 79 ASN A CA 1
ATOM 603 C C . ASN A 1 79 ? 27.753 -9.125 16.546 1.00 94.00 79 ASN A C 1
ATOM 605 O O . ASN A 1 79 ? 26.935 -10.044 16.483 1.00 94.00 79 ASN A O 1
ATOM 609 N N . GLN A 1 80 ? 28.973 -9.259 16.022 1.00 93.19 80 GLN A N 1
ATOM 610 C CA . GLN A 1 80 ? 29.469 -10.477 15.359 1.00 93.19 80 GLN A CA 1
ATOM 611 C C . GLN A 1 80 ? 30.280 -11.406 16.268 1.00 93.19 80 GLN A C 1
ATOM 613 O O . GLN A 1 80 ? 30.664 -12.503 15.850 1.00 93.19 80 GLN A O 1
ATOM 618 N N . PHE A 1 81 ? 30.491 -11.001 17.516 1.00 94.62 81 PHE A N 1
ATOM 619 C CA . PHE A 1 81 ? 31.050 -11.795 18.600 1.00 94.62 81 PHE A CA 1
ATOM 620 C C . PHE A 1 81 ? 30.118 -11.722 19.816 1.00 94.62 81 PHE A C 1
ATOM 622 O O . PHE A 1 81 ? 29.318 -10.798 19.963 1.00 94.62 81 PHE A O 1
ATOM 629 N N . ASN A 1 82 ? 30.185 -12.722 20.693 1.00 95.75 82 ASN A N 1
ATOM 630 C CA . ASN A 1 82 ? 29.392 -12.711 21.921 1.00 95.75 82 ASN A CA 1
ATOM 631 C C . ASN A 1 82 ? 29.988 -11.725 22.935 1.00 95.75 82 ASN A C 1
ATOM 633 O O . ASN A 1 82 ? 31.207 -11.658 23.090 1.00 95.75 82 ASN A O 1
ATOM 637 N N . MET A 1 83 ? 29.125 -11.005 23.658 1.00 96.62 83 MET A N 1
ATOM 638 C CA . MET A 1 83 ? 29.552 -10.102 24.726 1.00 96.62 83 MET A CA 1
ATOM 639 C C . MET A 1 83 ? 30.298 -10.874 25.824 1.00 96.62 83 MET A C 1
ATOM 641 O O . MET A 1 83 ? 29.781 -11.854 26.366 1.00 96.62 83 MET A O 1
ATOM 645 N N . THR A 1 84 ? 31.495 -10.419 26.192 1.00 96.25 84 THR A N 1
ATOM 646 C CA . THR A 1 84 ? 32.180 -10.902 27.395 1.00 96.25 84 THR A CA 1
ATOM 647 C C . THR A 1 84 ? 31.601 -10.207 28.624 1.00 96.25 84 THR A C 1
ATOM 649 O O . THR A 1 84 ? 31.275 -9.025 28.566 1.00 96.25 84 THR A O 1
ATOM 652 N N . HIS A 1 85 ? 31.433 -10.948 29.727 1.00 94.88 85 HIS A N 1
ATOM 653 C CA . HIS A 1 85 ? 30.816 -10.473 30.979 1.00 94.88 85 HIS A CA 1
ATOM 654 C C . HIS A 1 85 ? 29.469 -9.735 30.773 1.00 94.88 85 HIS A C 1
ATOM 656 O O . HIS A 1 85 ? 29.375 -8.542 31.078 1.00 94.88 85 HIS A O 1
ATOM 662 N N . PRO A 1 86 ? 28.421 -10.399 30.245 1.00 96.06 86 PRO A N 1
ATOM 663 C CA . PRO A 1 86 ? 27.118 -9.774 30.001 1.00 96.06 86 PRO A CA 1
ATOM 664 C C . PRO A 1 86 ? 26.300 -9.521 31.279 1.00 96.06 86 PRO A C 1
ATOM 666 O O . PRO A 1 86 ? 25.426 -8.656 31.294 1.00 96.06 86 PRO A O 1
ATOM 669 N N . GLU A 1 87 ? 26.580 -10.222 32.381 1.00 95.12 87 GLU A N 1
ATOM 670 C CA . GLU A 1 87 ? 25.740 -10.233 33.586 1.00 95.12 87 GLU A CA 1
ATOM 671 C C . GLU A 1 87 ? 25.527 -8.846 34.236 1.00 95.12 87 GLU A C 1
ATOM 673 O O . GLU A 1 87 ? 24.413 -8.581 34.695 1.00 95.12 87 GLU A O 1
ATOM 678 N N . PRO A 1 88 ? 26.516 -7.924 34.278 1.00 95.00 88 PRO A N 1
ATOM 679 C CA . PRO A 1 88 ? 26.305 -6.551 34.744 1.00 95.00 88 PRO A CA 1
ATOM 680 C C . PRO A 1 88 ? 25.368 -5.739 33.841 1.00 95.00 88 PRO A C 1
ATOM 682 O O . PRO A 1 88 ? 24.659 -4.865 34.342 1.00 95.00 88 PRO A O 1
ATOM 685 N N . VAL A 1 89 ? 25.351 -6.026 32.533 1.00 96.44 89 VAL A N 1
ATOM 686 C CA . VAL A 1 89 ? 24.482 -5.365 31.549 1.00 96.44 89 VAL A CA 1
ATOM 687 C C . VAL A 1 89 ? 23.058 -5.894 31.678 1.00 96.44 89 VAL A C 1
ATOM 689 O O . VAL A 1 89 ? 22.129 -5.097 31.796 1.00 96.44 89 VAL A O 1
ATOM 692 N N . GLU A 1 90 ? 22.875 -7.215 31.776 1.00 96.00 90 GLU A N 1
ATOM 693 C CA . GLU A 1 90 ? 21.565 -7.826 32.050 1.00 96.00 90 GLU A CA 1
ATOM 694 C C . GLU A 1 90 ? 20.969 -7.310 33.373 1.00 96.00 90 GLU A C 1
ATOM 696 O O . GLU A 1 90 ? 19.820 -6.868 33.421 1.00 96.00 90 GLU A O 1
ATOM 701 N N . ALA A 1 91 ? 21.776 -7.272 34.441 1.00 94.62 91 ALA A N 1
ATOM 702 C CA . ALA A 1 91 ? 21.359 -6.790 35.758 1.00 94.62 91 ALA A CA 1
ATOM 703 C C . ALA A 1 91 ? 21.108 -5.270 35.829 1.00 94.62 91 ALA A C 1
ATOM 705 O O . ALA A 1 91 ? 20.485 -4.802 36.786 1.00 94.62 91 ALA A O 1
ATOM 706 N N . PHE A 1 92 ? 21.595 -4.488 34.861 1.00 95.38 92 PHE A N 1
ATOM 707 C CA . PHE A 1 92 ? 21.209 -3.087 34.691 1.00 95.38 92 PHE A CA 1
ATOM 708 C C . PHE A 1 92 ? 19.918 -2.967 33.885 1.00 95.38 92 PHE A C 1
ATOM 710 O O . PHE A 1 92 ? 19.007 -2.273 34.325 1.00 95.38 92 PHE A O 1
ATOM 717 N N . CYS A 1 93 ? 19.802 -3.677 32.761 1.00 93.56 93 CYS A N 1
ATOM 718 C CA . CYS A 1 93 ? 18.611 -3.628 31.915 1.00 93.56 93 CYS A CA 1
ATOM 719 C C . CYS A 1 93 ? 17.354 -4.042 32.694 1.00 93.56 93 CYS A C 1
ATOM 721 O O . CYS A 1 93 ? 16.369 -3.311 32.660 1.00 93.56 93 CYS A O 1
ATOM 723 N N . GLN A 1 94 ? 17.428 -5.109 33.502 1.00 90.62 94 GLN A N 1
ATOM 724 C CA . GLN A 1 94 ? 16.333 -5.502 34.397 1.00 90.62 94 GLN A CA 1
ATOM 725 C C . GLN A 1 94 ? 15.958 -4.394 35.394 1.00 90.62 94 GLN A C 1
ATOM 727 O O . GLN A 1 94 ? 14.780 -4.175 35.644 1.00 90.62 94 GLN A O 1
ATOM 732 N N . LYS A 1 95 ? 16.930 -3.658 35.954 1.00 91.62 95 LYS A N 1
ATOM 733 C CA . LYS A 1 95 ? 16.628 -2.546 36.873 1.00 91.62 95 LYS A CA 1
ATOM 734 C C . LYS A 1 95 ? 15.898 -1.409 36.175 1.00 91.62 95 LYS A C 1
ATOM 736 O O . LYS A 1 95 ? 14.966 -0.881 36.766 1.00 91.62 95 LYS A O 1
ATOM 741 N N . VAL A 1 96 ? 16.291 -1.059 34.948 1.00 90.19 96 VAL A N 1
ATOM 742 C CA . VAL A 1 96 ? 15.576 -0.047 34.155 1.00 90.19 96 VAL A CA 1
ATOM 743 C C . VAL A 1 96 ? 14.137 -0.510 33.897 1.00 90.19 96 VAL A C 1
ATOM 745 O O . VAL A 1 96 ? 13.208 0.244 34.164 1.00 90.19 96 VAL A O 1
ATOM 748 N N . SER A 1 97 ? 13.938 -1.770 33.492 1.00 86.06 97 SER A N 1
ATOM 749 C CA . SER A 1 97 ? 12.603 -2.370 33.326 1.00 86.06 97 SER A CA 1
ATOM 750 C C . SER A 1 97 ? 11.774 -2.405 34.621 1.00 86.06 97 SER A C 1
ATOM 752 O O . SER A 1 97 ? 10.558 -2.250 34.571 1.00 86.06 97 SER A O 1
ATOM 754 N N . ASP A 1 98 ? 12.418 -2.565 35.780 1.00 86.81 98 ASP A N 1
ATOM 755 C CA . ASP A 1 98 ? 11.779 -2.542 37.102 1.00 86.81 98 ASP A CA 1
ATOM 756 C C . ASP A 1 98 ? 11.552 -1.110 37.661 1.00 86.81 98 ASP A C 1
ATOM 758 O O . ASP A 1 98 ? 11.084 -0.966 38.795 1.00 86.81 98 ASP A O 1
ATOM 762 N N . GLY A 1 99 ? 11.941 -0.046 36.941 1.00 86.44 99 GLY A N 1
ATOM 763 C CA . GLY A 1 99 ? 11.905 1.343 37.432 1.00 86.44 99 GLY A CA 1
ATOM 764 C C . GLY A 1 99 ? 12.882 1.633 38.588 1.00 86.44 99 GLY A C 1
ATOM 765 O O . GLY A 1 99 ? 12.653 2.524 39.411 1.00 86.44 99 GLY A O 1
ATOM 766 N N . GLN A 1 100 ? 13.956 0.847 38.710 1.00 88.38 100 GLN A N 1
ATOM 767 C CA . GLN A 1 100 ? 14.939 0.918 39.792 1.00 88.38 100 GLN A CA 1
ATOM 768 C C . GLN A 1 100 ? 16.214 1.675 39.375 1.00 88.38 100 GLN A C 1
ATOM 770 O O . GLN A 1 100 ? 16.762 1.428 38.300 1.00 88.38 100 GLN A O 1
ATOM 775 N N . PRO A 1 101 ? 16.778 2.530 40.252 1.00 91.25 101 PRO A N 1
ATOM 776 C CA . PRO A 1 101 ? 18.014 3.240 39.951 1.00 91.25 101 PRO A CA 1
ATOM 777 C C . PRO A 1 101 ? 19.213 2.288 39.845 1.00 91.25 101 PRO A C 1
ATOM 779 O O . PRO A 1 101 ? 19.359 1.321 40.604 1.00 91.25 101 PRO A O 1
ATOM 782 N N . GLY A 1 102 ? 20.122 2.596 38.924 1.00 92.44 102 GLY A N 1
ATOM 783 C CA . GLY A 1 102 ? 21.284 1.763 38.631 1.00 92.44 102 GLY A CA 1
ATOM 784 C C . GLY A 1 102 ? 22.365 2.501 37.854 1.00 92.44 102 GLY A C 1
ATOM 785 O O . GLY A 1 102 ? 22.144 3.593 37.338 1.00 92.44 102 GLY A O 1
ATOM 786 N N . GLU A 1 103 ? 23.537 1.878 37.749 1.00 93.31 103 GLU A N 1
ATOM 787 C CA . GLU A 1 103 ? 24.622 2.297 36.859 1.00 93.31 103 GLU A CA 1
ATOM 788 C C . GLU A 1 103 ? 25.261 1.062 36.208 1.00 93.31 103 GLU A C 1
ATOM 790 O O . GLU A 1 103 ? 25.316 0.002 36.840 1.00 93.31 103 GLU A O 1
ATOM 795 N N . MET A 1 104 ? 25.776 1.197 34.982 1.00 93.44 104 MET A N 1
ATOM 796 C CA . MET A 1 104 ? 26.620 0.180 34.337 1.00 93.44 104 MET A CA 1
ATOM 797 C C . MET A 1 104 ? 27.707 0.790 33.445 1.00 93.44 104 MET A C 1
ATOM 799 O O . MET A 1 104 ? 27.675 1.977 33.114 1.00 93.44 104 MET A O 1
ATOM 803 N N . ARG A 1 105 ? 28.664 -0.051 33.036 1.00 93.31 105 ARG A N 1
ATOM 804 C CA . ARG A 1 105 ? 29.696 0.255 32.040 1.00 93.31 105 ARG A CA 1
ATOM 805 C C . ARG A 1 105 ? 29.668 -0.784 30.925 1.00 93.31 105 ARG A C 1
ATOM 807 O O . ARG A 1 105 ? 29.513 -1.965 31.211 1.00 93.31 105 ARG A O 1
ATOM 814 N N . LEU A 1 106 ? 29.872 -0.334 29.692 1.00 96.44 106 LEU A N 1
ATOM 815 C CA . LEU A 1 106 ? 29.982 -1.172 28.497 1.00 96.44 106 LEU A CA 1
ATOM 816 C C . LEU A 1 106 ? 31.137 -0.666 27.626 1.00 96.44 106 LEU A C 1
ATOM 818 O O . LEU A 1 106 ? 31.304 0.545 27.460 1.00 96.44 106 LEU A O 1
ATOM 822 N N . ILE A 1 107 ? 31.911 -1.579 27.044 1.00 96.38 107 ILE A N 1
ATOM 823 C CA . ILE A 1 107 ? 32.875 -1.278 25.982 1.00 96.38 107 ILE A CA 1
ATOM 824 C C . ILE A 1 107 ? 32.313 -1.790 24.656 1.00 96.38 107 ILE A C 1
ATOM 826 O O . ILE A 1 107 ? 31.949 -2.957 24.547 1.00 96.38 107 ILE A O 1
ATOM 830 N N . VAL A 1 108 ? 32.284 -0.928 23.640 1.00 95.75 108 VAL A N 1
ATOM 831 C CA . VAL A 1 108 ? 31.970 -1.309 22.256 1.00 95.75 108 VAL A CA 1
ATOM 832 C C . VAL A 1 108 ? 33.231 -1.140 21.413 1.00 95.75 108 VAL A C 1
ATOM 834 O O . VAL A 1 108 ? 33.710 -0.017 21.237 1.00 95.75 108 VAL A O 1
ATOM 837 N N . VAL A 1 109 ? 33.791 -2.250 20.936 1.00 96.00 109 VAL A N 1
ATOM 838 C CA . VAL A 1 109 ? 35.030 -2.307 20.148 1.00 96.00 109 VAL A CA 1
ATOM 839 C C . VAL A 1 109 ? 34.703 -2.175 18.663 1.00 96.00 109 VAL A C 1
ATOM 841 O O . VAL A 1 109 ? 33.850 -2.883 18.135 1.00 96.00 109 VAL A O 1
ATOM 844 N N . MET A 1 110 ? 35.374 -1.258 17.976 1.00 91.81 110 MET A N 1
ATOM 845 C CA . MET A 1 110 ? 35.158 -0.984 16.557 1.00 91.81 110 MET A CA 1
ATOM 846 C C . MET A 1 110 ? 36.085 -1.839 15.690 1.00 91.81 110 MET A C 1
ATOM 848 O O . MET A 1 110 ? 37.128 -2.308 16.146 1.00 91.81 110 MET A O 1
ATOM 852 N N . SER A 1 111 ? 35.732 -2.032 14.420 1.00 84.19 111 SER A N 1
ATOM 853 C CA . SER A 1 111 ? 36.427 -2.946 13.496 1.00 84.19 111 SER A CA 1
ATOM 854 C C . SER A 1 111 ? 37.875 -2.565 13.136 1.00 84.19 111 SER A C 1
ATOM 856 O O . SER A 1 111 ? 38.552 -3.325 12.454 1.00 84.19 111 SER A O 1
ATOM 858 N N . THR A 1 112 ? 38.381 -1.431 13.630 1.00 84.12 112 THR A N 1
ATOM 859 C CA . THR A 1 112 ? 39.800 -1.021 13.567 1.00 84.12 112 THR A CA 1
ATOM 860 C C . THR A 1 112 ? 40.493 -1.018 14.940 1.00 84.12 112 THR A C 1
ATOM 862 O O . THR A 1 112 ? 41.544 -0.399 15.109 1.00 84.12 112 THR A O 1
ATOM 865 N N . ALA A 1 113 ? 39.903 -1.697 15.931 1.00 86.12 113 ALA A N 1
ATOM 866 C CA . ALA A 1 113 ? 40.361 -1.815 17.318 1.00 86.12 113 ALA A CA 1
ATOM 867 C C . ALA A 1 113 ? 40.463 -0.496 18.122 1.00 86.12 113 ALA A C 1
ATOM 869 O O . ALA A 1 113 ? 40.963 -0.492 19.250 1.00 86.12 113 ALA A O 1
ATOM 870 N N . SER A 1 114 ? 39.941 0.623 17.607 1.00 89.81 114 SER A N 1
ATOM 871 C CA . SER A 1 114 ? 39.445 1.717 18.458 1.00 89.81 114 SER A CA 1
ATOM 872 C C . SER A 1 114 ? 38.192 1.261 19.221 1.00 89.81 114 SER A C 1
ATOM 874 O O . SER A 1 114 ? 37.586 0.242 18.887 1.00 89.81 114 SER A O 1
ATOM 876 N N . PHE A 1 115 ? 37.791 1.974 20.274 1.00 93.25 115 PHE A N 1
ATOM 877 C CA . PHE A 1 115 ? 36.618 1.577 21.061 1.00 93.25 115 PHE A CA 1
ATOM 878 C C . PHE A 1 115 ? 35.902 2.758 21.717 1.00 93.25 115 PHE A C 1
ATOM 880 O O . PHE A 1 115 ? 36.459 3.838 21.920 1.00 93.25 115 PHE A O 1
ATOM 887 N N . SER A 1 116 ? 34.636 2.534 22.065 1.00 92.50 116 SER A N 1
ATOM 888 C CA . SER A 1 116 ? 33.813 3.445 22.856 1.00 92.50 116 SER A CA 1
ATOM 889 C C . SER A 1 116 ? 33.560 2.864 24.246 1.00 92.50 116 SER A C 1
ATOM 891 O O . SER A 1 116 ? 32.974 1.790 24.365 1.00 92.50 116 SER A O 1
ATOM 893 N N . CYS A 1 117 ? 33.940 3.589 25.296 1.00 93.56 117 CYS A N 1
ATOM 894 C CA . CYS A 1 117 ? 33.449 3.344 26.650 1.00 93.56 117 CYS A CA 1
ATOM 895 C C . CYS A 1 117 ? 32.114 4.070 26.838 1.00 93.56 117 CYS A C 1
ATOM 897 O O . CYS A 1 117 ? 32.016 5.265 26.560 1.00 93.56 117 CYS A O 1
ATOM 899 N N . TYR A 1 118 ? 31.117 3.368 27.360 1.00 93.75 118 TYR A N 1
ATOM 900 C CA . TYR A 1 118 ? 29.835 3.925 27.772 1.00 93.75 118 TYR A CA 1
ATOM 901 C C . TYR A 1 118 ? 29.670 3.767 29.286 1.00 93.75 118 TYR A C 1
ATOM 903 O O . TYR A 1 118 ? 29.892 2.685 29.829 1.00 93.75 118 TYR A O 1
ATOM 911 N N . GLU A 1 119 ? 29.241 4.831 29.958 1.00 94.50 119 GLU A N 1
ATOM 912 C CA . GLU A 1 119 ? 28.656 4.795 31.297 1.00 94.50 119 GLU A CA 1
ATOM 913 C C . GLU A 1 119 ? 27.170 5.121 31.204 1.00 94.50 119 GLU A C 1
ATOM 915 O O . GLU A 1 119 ? 26.796 6.175 30.692 1.00 94.50 119 GLU A O 1
ATOM 920 N N . PHE A 1 120 ? 26.336 4.232 31.732 1.00 94.06 120 PHE A N 1
ATOM 921 C CA . PHE A 1 120 ? 24.894 4.431 31.837 1.00 94.06 120 PHE A CA 1
ATOM 922 C C . PHE A 1 120 ? 24.523 4.668 33.300 1.00 94.06 120 PHE A C 1
ATOM 924 O O . PHE A 1 120 ? 25.075 4.014 34.190 1.00 94.06 120 PHE A O 1
ATOM 931 N N . SER A 1 121 ? 23.568 5.559 33.549 1.00 93.12 121 SER A N 1
ATOM 932 C CA . SER A 1 121 ? 22.939 5.748 34.857 1.00 93.12 121 SER A CA 1
ATOM 933 C C . SER A 1 121 ? 21.433 5.970 34.712 1.00 93.12 121 SER A C 1
ATOM 935 O O . SER A 1 121 ? 20.985 6.622 33.773 1.00 93.12 121 SER A O 1
ATOM 937 N N . CYS A 1 122 ? 20.656 5.401 35.633 1.00 90.38 122 CYS A N 1
ATOM 938 C CA . CYS A 1 122 ? 19.195 5.489 35.664 1.00 90.38 122 CYS A CA 1
ATOM 939 C C . CYS A 1 122 ? 18.737 6.051 37.015 1.00 90.38 122 CYS A C 1
ATOM 941 O O . CYS A 1 122 ? 19.227 5.602 38.057 1.00 90.38 122 CYS A O 1
ATOM 943 N N . ASP A 1 123 ? 17.815 7.014 37.003 1.00 83.50 123 ASP A N 1
ATOM 944 C CA . ASP A 1 123 ? 17.242 7.647 38.203 1.00 83.50 123 ASP A CA 1
ATOM 945 C C . ASP A 1 123 ? 15.733 7.857 37.996 1.00 83.50 123 ASP A C 1
ATOM 947 O O . ASP A 1 123 ? 15.305 8.844 37.398 1.00 83.50 123 ASP A O 1
ATOM 951 N N . GLY A 1 124 ? 14.934 6.868 38.412 1.00 75.12 124 GLY A N 1
ATOM 952 C CA . GLY A 1 124 ? 13.569 6.696 37.904 1.00 75.12 124 GLY A CA 1
ATOM 953 C C . GLY A 1 124 ? 13.594 6.225 36.449 1.00 75.12 124 GLY A C 1
ATOM 954 O O . GLY A 1 124 ? 14.444 5.413 36.090 1.00 75.12 124 GLY A O 1
ATOM 955 N N . ASP A 1 125 ? 12.699 6.767 35.624 1.00 68.12 125 ASP A N 1
ATOM 956 C CA . ASP A 1 125 ? 12.523 6.387 34.210 1.00 68.12 125 ASP A CA 1
ATOM 957 C C . ASP A 1 125 ? 13.579 7.018 33.263 1.00 68.12 125 ASP A C 1
ATOM 959 O O . ASP A 1 125 ? 13.686 6.657 32.093 1.00 68.12 125 ASP A O 1
ATOM 963 N N . ASP A 1 126 ? 14.377 7.968 33.766 1.00 83.81 126 ASP A N 1
ATOM 964 C CA . ASP A 1 126 ? 15.398 8.717 33.019 1.00 83.81 126 ASP A CA 1
ATOM 965 C C . ASP A 1 126 ? 16.721 7.921 32.894 1.00 83.81 126 ASP A C 1
ATOM 967 O O . ASP A 1 126 ? 17.518 7.886 33.841 1.00 83.81 126 ASP A O 1
ATOM 971 N N . VAL A 1 127 ? 17.027 7.370 31.709 1.00 90.62 127 VAL A N 1
ATOM 972 C CA . VAL A 1 127 ? 18.360 6.806 31.397 1.00 90.62 127 VAL A CA 1
ATOM 973 C C . VAL A 1 127 ? 19.278 7.864 30.774 1.00 90.62 127 VAL A C 1
ATOM 975 O O . VAL A 1 127 ? 19.003 8.426 29.711 1.00 90.62 127 VAL A O 1
ATOM 978 N N . LYS A 1 128 ? 20.426 8.100 31.414 1.00 92.50 128 LYS A N 1
ATOM 979 C CA . LYS A 1 128 ? 21.487 9.014 30.965 1.00 92.50 128 LYS A CA 1
ATOM 980 C C . LYS A 1 128 ? 22.731 8.232 30.566 1.00 92.50 128 LYS A C 1
ATOM 982 O O . LYS A 1 128 ? 23.100 7.251 31.211 1.00 92.50 128 LYS A O 1
ATOM 987 N N . VAL A 1 129 ? 23.381 8.681 29.496 1.00 92.38 129 VAL A N 1
ATOM 988 C CA . VAL A 1 129 ? 24.511 8.004 28.858 1.00 92.38 129 VAL A CA 1
ATOM 989 C C . VAL A 1 129 ? 25.673 8.979 28.715 1.00 92.38 129 VAL A C 1
ATOM 991 O O . VAL A 1 129 ? 25.553 10.041 28.107 1.00 92.38 129 VAL A O 1
ATOM 994 N N . THR A 1 130 ? 26.823 8.603 29.263 1.00 90.56 130 THR A N 1
ATOM 995 C CA . THR A 1 130 ? 28.105 9.269 29.026 1.00 90.56 130 THR A CA 1
ATOM 996 C C . THR A 1 130 ? 28.952 8.373 28.134 1.00 90.56 130 THR A C 1
ATOM 998 O O . THR A 1 130 ? 29.253 7.241 28.505 1.00 90.56 130 THR A O 1
ATOM 1001 N N . LYS A 1 131 ? 29.364 8.868 26.969 1.00 89.50 131 LYS A N 1
ATOM 1002 C CA . LYS A 1 131 ? 30.214 8.149 26.016 1.00 89.50 131 LYS A CA 1
ATOM 1003 C C . LYS A 1 131 ? 31.607 8.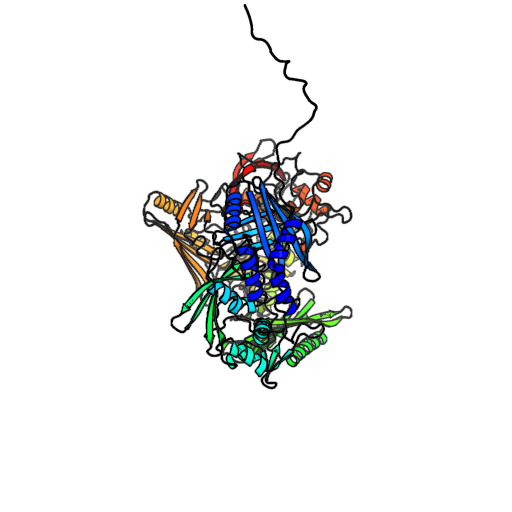769 25.968 1.00 89.50 131 LYS A C 1
ATOM 1005 O O . LYS A 1 131 ? 31.754 9.988 25.981 1.00 89.50 131 LYS A O 1
ATOM 1010 N N . CYS A 1 132 ? 32.627 7.927 25.863 1.00 89.44 132 CYS A N 1
ATOM 1011 C CA . CYS A 1 132 ? 34.010 8.298 25.592 1.00 89.44 132 CYS A CA 1
ATOM 1012 C C . CYS A 1 132 ? 34.537 7.463 24.422 1.00 89.44 132 CYS A C 1
ATOM 1014 O O . CYS A 1 132 ? 34.444 6.240 24.468 1.00 89.44 132 CYS A O 1
ATOM 1016 N N . VAL A 1 133 ? 35.134 8.092 23.407 1.00 87.62 133 VAL A N 1
ATOM 1017 C CA . VAL A 1 133 ? 35.830 7.383 22.317 1.00 87.62 133 VAL A CA 1
ATOM 1018 C C . VAL A 1 133 ? 37.337 7.405 22.561 1.00 87.62 133 VAL A C 1
ATOM 1020 O O . VAL A 1 133 ? 37.922 8.468 22.803 1.00 87.62 133 VAL A O 1
ATOM 1023 N N . VAL A 1 134 ? 37.954 6.227 22.470 1.00 87.75 134 VAL A N 1
ATOM 1024 C CA . VAL A 1 134 ? 39.399 6.012 22.577 1.00 87.75 134 VAL A CA 1
ATOM 1025 C C . VAL A 1 134 ? 39.948 5.619 21.209 1.00 87.75 134 VAL A C 1
ATOM 1027 O O . VAL A 1 134 ? 39.524 4.629 20.611 1.00 87.75 134 VAL A O 1
ATOM 1030 N N . ASN A 1 135 ? 40.896 6.415 20.723 1.00 88.50 135 ASN A N 1
ATOM 1031 C CA . ASN A 1 135 ? 41.613 6.195 19.469 1.00 88.50 135 ASN A CA 1
ATOM 1032 C C . ASN A 1 135 ? 43.083 5.850 19.746 1.00 88.50 135 ASN A C 1
ATOM 1034 O O . ASN A 1 135 ? 43.527 5.873 20.893 1.00 88.50 135 ASN A O 1
ATOM 1038 N N . TRP A 1 136 ? 43.848 5.559 18.694 1.00 87.06 136 TRP A N 1
ATOM 1039 C CA . TRP A 1 136 ? 45.264 5.203 18.793 1.00 87.06 136 TRP A CA 1
ATOM 1040 C C . TRP A 1 136 ? 46.159 6.251 18.132 1.00 87.06 136 TRP A C 1
ATOM 1042 O O . TRP A 1 136 ? 45.920 6.660 16.997 1.00 87.06 136 TRP A O 1
ATOM 1052 N N . ASN A 1 137 ? 47.209 6.665 18.840 1.00 85.88 137 ASN A N 1
ATOM 1053 C CA . ASN A 1 137 ? 48.176 7.670 18.404 1.00 85.88 137 ASN A CA 1
ATOM 1054 C C . ASN A 1 137 ? 49.592 7.203 18.788 1.00 85.88 137 ASN A C 1
ATOM 1056 O O . ASN A 1 137 ? 49.861 6.970 19.963 1.00 85.88 137 ASN A O 1
ATOM 1060 N N . GLU A 1 138 ? 50.473 6.972 17.808 1.00 84.25 138 GLU A N 1
ATOM 1061 C CA . GLU A 1 138 ? 51.796 6.330 18.001 1.00 84.25 138 GLU A CA 1
ATOM 1062 C C . GLU A 1 138 ? 51.736 5.042 18.870 1.00 84.25 138 GLU A C 1
ATOM 1064 O O . GLU A 1 138 ? 52.527 4.824 19.793 1.00 84.25 138 GLU A O 1
ATOM 1069 N N . ASN A 1 139 ? 50.740 4.188 18.591 1.00 86.06 139 ASN A N 1
ATOM 1070 C CA . ASN A 1 139 ? 50.384 2.976 19.349 1.00 86.06 139 ASN A CA 1
ATOM 1071 C C . ASN A 1 139 ? 50.095 3.214 20.852 1.00 86.06 139 ASN A C 1
ATOM 1073 O O . ASN A 1 139 ? 50.117 2.270 21.641 1.00 86.06 139 ASN A O 1
ATOM 1077 N N . GLN A 1 140 ? 49.806 4.452 21.270 1.00 89.44 140 GLN A N 1
ATOM 1078 C CA . GLN A 1 140 ? 49.272 4.801 22.593 1.00 89.44 140 GLN A CA 1
ATOM 1079 C C . GLN A 1 140 ? 47.753 5.040 22.522 1.00 89.44 140 GLN A C 1
ATOM 1081 O O . GLN A 1 140 ? 47.283 5.596 21.528 1.00 89.44 140 GLN A O 1
ATOM 1086 N N . PRO A 1 141 ? 46.979 4.668 23.558 1.00 90.69 141 PRO A N 1
ATOM 1087 C CA . PRO A 1 141 ? 45.548 4.950 23.612 1.00 90.69 141 PRO A CA 1
ATOM 1088 C C . PRO A 1 141 ? 45.279 6.411 24.013 1.00 90.69 141 PRO A C 1
ATOM 1090 O O . PRO A 1 141 ? 45.726 6.876 25.065 1.00 90.69 141 PRO A O 1
ATOM 1093 N N . GLU A 1 142 ? 44.502 7.122 23.200 1.00 88.12 142 GLU A N 1
ATOM 1094 C CA . GLU A 1 142 ? 44.114 8.521 23.393 1.00 88.12 142 GLU A CA 1
ATOM 1095 C C . GL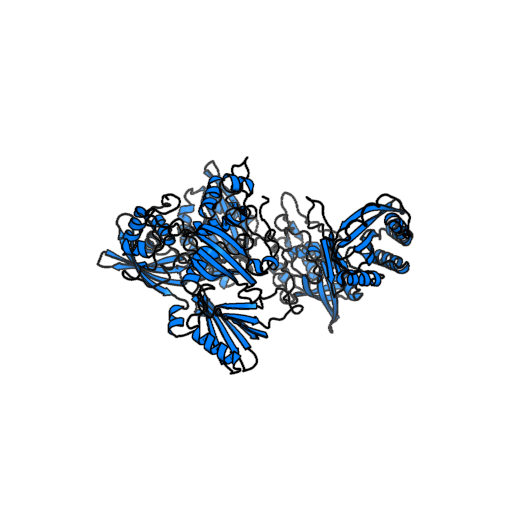U A 1 142 ? 42.587 8.638 23.545 1.00 88.12 142 GLU A C 1
ATOM 1097 O O . GLU A 1 142 ? 41.828 8.563 22.577 1.00 88.12 142 GLU A O 1
ATOM 1102 N N . ALA A 1 143 ? 42.133 8.819 24.789 1.00 83.31 143 ALA A N 1
ATOM 1103 C CA . ALA A 1 143 ? 40.747 9.153 25.114 1.00 83.31 143 ALA A CA 1
ATOM 1104 C C . ALA A 1 143 ? 40.549 10.672 24.986 1.00 83.31 143 ALA A C 1
ATOM 1106 O O . ALA A 1 143 ? 41.126 11.427 25.774 1.00 83.31 143 ALA A O 1
ATOM 1107 N N . GLY A 1 144 ? 39.770 11.115 23.992 1.00 65.19 144 GLY A N 1
ATOM 1108 C CA . GLY A 1 144 ? 39.696 12.539 23.621 1.00 65.19 144 GLY A CA 1
ATOM 1109 C C . GLY A 1 144 ? 38.301 13.094 23.327 1.00 65.19 144 GLY A C 1
ATOM 1110 O O . GLY A 1 144 ? 38.058 14.273 23.579 1.00 65.19 144 GLY A O 1
ATOM 1111 N N . PHE A 1 145 ? 37.367 12.276 22.832 1.00 74.38 145 PHE A N 1
ATOM 1112 C CA . PHE A 1 145 ? 35.986 12.704 22.584 1.00 74.38 145 PHE A CA 1
ATOM 1113 C C . PHE A 1 145 ? 35.070 12.175 23.688 1.00 74.38 145 PHE A C 1
ATOM 1115 O O . PHE A 1 145 ? 34.945 10.960 23.844 1.00 74.38 145 PHE A O 1
ATOM 1122 N N . LYS A 1 146 ? 34.430 13.087 24.430 1.00 84.62 146 LYS A N 1
ATOM 1123 C CA . LYS A 1 146 ? 33.413 12.784 25.443 1.00 84.62 146 LYS A CA 1
ATOM 1124 C C . LYS A 1 146 ? 32.078 13.420 25.047 1.00 84.62 146 LYS A C 1
ATOM 1126 O O . LYS A 1 146 ? 32.042 14.598 24.700 1.00 84.62 146 LYS A O 1
ATOM 1131 N N . GLU A 1 147 ? 31.003 12.649 25.141 1.00 84.88 147 GLU A N 1
ATOM 1132 C CA . GLU A 1 147 ? 29.623 13.027 24.816 1.00 84.88 147 GLU A CA 1
ATOM 1133 C C . GLU A 1 147 ? 28.720 12.662 26.010 1.00 84.88 147 GLU A C 1
ATOM 1135 O O . GLU A 1 147 ? 28.945 11.644 26.666 1.00 84.88 147 GLU A O 1
ATOM 1140 N N . GLU A 1 148 ? 27.716 13.483 26.316 1.00 88.06 148 GLU A N 1
ATOM 1141 C CA . GLU A 1 148 ? 26.720 13.228 27.369 1.00 88.06 148 GLU A CA 1
ATOM 1142 C C . GLU A 1 148 ? 25.324 13.471 26.779 1.00 88.06 148 GLU A C 1
ATOM 1144 O O . GLU A 1 148 ? 25.068 14.545 26.232 1.00 88.06 148 GLU A O 1
ATOM 1149 N N . PHE A 1 149 ? 24.438 12.474 26.854 1.00 87.25 149 PHE A N 1
ATOM 1150 C CA . PHE A 1 149 ? 23.082 12.524 26.296 1.00 87.25 149 PHE A CA 1
ATOM 1151 C C . PHE A 1 149 ? 22.085 11.708 27.135 1.00 87.25 149 PHE A C 1
ATOM 1153 O O . PHE A 1 149 ? 22.480 10.850 27.925 1.00 87.25 149 PHE A O 1
ATOM 1160 N N . SER A 1 150 ? 20.785 11.954 26.956 1.00 88.31 150 SER A N 1
ATOM 1161 C CA . SER A 1 150 ? 19.735 11.054 27.459 1.00 88.31 150 SER A CA 1
ATOM 1162 C C . SER A 1 150 ? 19.358 10.041 26.382 1.00 88.31 150 SER A C 1
ATOM 1164 O O . SER A 1 150 ? 19.357 10.375 25.192 1.00 88.31 150 SER A O 1
ATOM 1166 N N . ALA A 1 151 ? 18.994 8.825 26.787 1.00 88.19 151 ALA A N 1
ATOM 1167 C CA . ALA A 1 151 ? 18.236 7.944 25.909 1.00 88.19 151 ALA A CA 1
ATOM 1168 C C . ALA A 1 151 ? 16.790 8.466 25.835 1.00 88.19 151 ALA A C 1
ATOM 1170 O O . ALA A 1 151 ? 16.169 8.684 26.871 1.00 88.19 151 ALA A O 1
ATOM 1171 N N . VAL A 1 152 ? 16.267 8.714 24.631 1.00 85.25 152 VAL A N 1
ATOM 1172 C CA . VAL A 1 152 ? 14.872 9.173 24.427 1.00 85.25 152 VAL A CA 1
ATOM 1173 C C . VAL A 1 152 ? 13.887 8.017 24.252 1.00 85.25 152 VAL A C 1
ATOM 1175 O O . VAL A 1 152 ? 12.687 8.217 24.398 1.00 85.25 152 VAL A O 1
ATOM 1178 N N . SER A 1 153 ? 14.416 6.822 23.985 1.00 86.75 153 SER A N 1
ATOM 1179 C CA . SER A 1 153 ? 13.722 5.534 23.958 1.00 86.75 153 SER A CA 1
ATOM 1180 C C . SER A 1 153 ? 14.713 4.448 24.387 1.00 86.75 153 SER A C 1
ATOM 1182 O O . SER A 1 153 ? 15.905 4.553 24.079 1.00 86.75 153 SER A O 1
ATOM 1184 N N . TRP A 1 154 ? 14.229 3.422 25.088 1.00 89.69 154 TRP A N 1
ATOM 1185 C CA . TRP A 1 154 ? 15.023 2.328 25.655 1.00 89.69 154 TRP A CA 1
ATOM 1186 C C . TRP A 1 154 ? 14.211 1.030 25.636 1.00 89.69 154 TRP A C 1
ATOM 1188 O O . TRP A 1 154 ? 13.059 1.026 26.065 1.00 89.69 154 TRP A O 1
ATOM 1198 N N . LEU A 1 155 ? 14.809 -0.070 25.178 1.00 91.62 155 LEU A N 1
ATOM 1199 C CA . LEU A 1 155 ? 14.190 -1.396 25.168 1.00 91.62 155 LEU A CA 1
ATOM 1200 C C . LEU A 1 155 ? 15.245 -2.476 25.429 1.00 91.62 155 LEU A C 1
ATOM 1202 O O . LEU A 1 155 ? 16.324 -2.446 24.841 1.00 91.62 155 LEU A O 1
ATOM 1206 N N . TYR A 1 156 ? 14.918 -3.456 26.271 1.00 93.75 156 TYR A N 1
ATOM 1207 C CA . TYR A 1 156 ? 15.687 -4.692 26.411 1.00 93.75 156 TYR A CA 1
ATOM 1208 C C . TYR A 1 156 ? 14.779 -5.886 26.109 1.00 93.75 156 TYR A C 1
ATOM 1210 O O . TYR A 1 156 ? 13.706 -5.994 26.699 1.00 93.75 156 TYR A O 1
ATOM 1218 N N . THR A 1 157 ? 15.176 -6.741 25.166 1.00 93.94 157 THR A N 1
ATOM 1219 C CA . THR A 1 157 ? 14.330 -7.823 24.636 1.00 93.94 157 THR A CA 1
ATOM 1220 C C . THR A 1 157 ? 14.605 -9.173 25.297 1.00 93.94 157 THR A C 1
ATOM 1222 O O . THR A 1 157 ? 15.701 -9.430 25.805 1.00 93.94 157 THR A O 1
ATOM 1225 N N . ASP A 1 158 ? 13.646 -10.100 25.213 1.00 90.00 158 ASP A N 1
ATOM 1226 C CA . ASP A 1 158 ? 13.806 -11.457 25.747 1.00 90.00 158 ASP A CA 1
ATOM 1227 C C . ASP A 1 158 ? 14.927 -12.253 25.067 1.00 90.00 158 ASP A C 1
ATOM 1229 O O . ASP A 1 158 ? 15.651 -12.989 25.750 1.00 90.00 158 ASP A O 1
ATOM 1233 N N . LYS A 1 159 ? 15.176 -12.054 23.762 1.00 91.44 159 LYS A N 1
ATOM 1234 C CA . LYS A 1 159 ? 16.357 -12.641 23.102 1.00 91.44 159 LYS A CA 1
ATOM 1235 C C . LYS A 1 159 ? 17.665 -12.078 23.650 1.00 91.44 159 LYS A C 1
ATOM 1237 O O . LYS A 1 159 ? 18.697 -12.739 23.537 1.00 91.44 159 LYS A O 1
ATOM 1242 N N . GLY A 1 160 ? 17.638 -10.892 24.258 1.00 94.12 160 GLY A N 1
ATOM 1243 C CA . GLY A 1 160 ? 18.786 -10.218 24.856 1.00 94.12 160 GLY A CA 1
ATOM 1244 C C . GLY A 1 160 ? 19.437 -9.182 23.946 1.00 94.12 160 GLY A C 1
ATOM 1245 O O . GLY A 1 160 ? 20.668 -9.137 23.885 1.00 94.12 160 GLY A O 1
ATOM 1246 N N . TYR A 1 161 ? 18.640 -8.383 23.234 1.00 96.50 161 TYR A N 1
ATOM 1247 C CA . TYR A 1 161 ? 19.087 -7.142 22.601 1.00 96.50 161 TYR A CA 1
ATOM 1248 C C . TYR A 1 161 ? 18.761 -5.937 23.483 1.00 96.50 161 TYR A C 1
ATOM 1250 O O . TYR A 1 161 ? 17.647 -5.815 23.981 1.00 96.50 161 TYR A O 1
ATOM 1258 N N . LEU A 1 162 ? 19.722 -5.029 23.641 1.00 96.00 162 LEU A N 1
ATOM 1259 C CA . LEU A 1 162 ? 19.541 -3.700 24.219 1.00 96.00 162 LEU A CA 1
ATOM 1260 C C . LEU A 1 162 ? 19.480 -2.666 23.087 1.00 96.00 162 LEU A C 1
ATOM 1262 O O . LEU A 1 162 ? 20.487 -2.436 22.417 1.00 96.00 162 LEU A O 1
ATOM 1266 N N . PHE A 1 163 ? 18.332 -2.017 22.910 1.00 94.81 163 PHE A N 1
ATOM 1267 C CA . PHE A 1 163 ? 18.143 -0.897 21.992 1.00 94.81 163 PHE A CA 1
ATOM 1268 C C . PHE A 1 163 ? 17.993 0.431 22.740 1.00 94.81 163 PHE A C 1
ATOM 1270 O O . PHE A 1 163 ? 17.330 0.499 23.776 1.00 94.81 163 PHE A O 1
ATOM 1277 N N . PHE A 1 164 ? 18.565 1.504 22.189 1.00 90.62 164 PHE A N 1
ATOM 1278 C CA . PHE A 1 164 ? 18.303 2.871 22.644 1.00 90.62 164 PHE A CA 1
ATOM 1279 C C . PHE A 1 164 ? 18.446 3.912 21.521 1.00 90.62 164 PHE A C 1
ATOM 1281 O O . PHE A 1 164 ? 19.217 3.728 20.578 1.00 90.62 164 PHE A O 1
ATOM 1288 N N . GLU A 1 165 ? 17.708 5.021 21.632 1.00 89.06 165 GLU A N 1
ATOM 1289 C CA . GLU A 1 165 ? 17.836 6.213 20.771 1.00 89.06 165 GLU A CA 1
ATOM 1290 C C . GLU A 1 165 ? 18.473 7.355 21.578 1.00 89.06 165 GLU A C 1
ATOM 1292 O O . GLU A 1 165 ? 18.016 7.654 22.681 1.00 89.06 165 GLU A O 1
ATOM 1297 N N . ARG A 1 166 ? 19.512 8.018 21.054 1.00 83.88 166 ARG A N 1
ATOM 1298 C CA . ARG A 1 166 ? 20.143 9.184 21.705 1.00 83.88 166 ARG A CA 1
ATOM 1299 C C . ARG A 1 166 ? 19.391 10.486 21.428 1.00 83.88 166 ARG A C 1
ATOM 1301 O O . ARG A 1 166 ? 18.984 10.749 20.300 1.00 83.88 166 ARG A O 1
ATOM 1308 N N . SER A 1 167 ? 19.308 11.368 22.424 1.00 81.12 167 SER A N 1
ATOM 1309 C CA . SER A 1 167 ? 18.792 12.730 22.242 1.00 81.12 167 SER A CA 1
ATOM 1310 C C . SER A 1 167 ? 19.670 13.543 21.272 1.00 81.12 167 SER A C 1
ATOM 1312 O O . SER A 1 167 ? 20.789 13.926 21.623 1.00 81.12 167 SER A O 1
ATOM 1314 N N . LEU A 1 168 ? 19.167 13.831 20.068 1.00 72.69 168 LEU A N 1
ATOM 1315 C CA . LEU A 1 168 ? 19.872 14.611 19.041 1.00 72.69 168 LEU A CA 1
ATOM 1316 C C . LEU A 1 168 ? 19.559 16.123 19.114 1.00 72.69 168 LEU A C 1
ATOM 1318 O O . LEU A 1 168 ? 18.415 16.499 19.382 1.00 72.69 168 LEU A O 1
ATOM 1322 N N . PRO A 1 169 ? 20.528 17.017 18.817 1.00 62.25 169 PRO A N 1
ATOM 1323 C CA . PRO A 1 169 ? 20.262 18.447 18.661 1.00 62.25 169 PRO A CA 1
ATOM 1324 C C . PRO A 1 169 ? 19.350 18.746 17.461 1.00 62.25 169 PRO A C 1
ATOM 1326 O O . PRO A 1 169 ? 19.405 18.070 16.432 1.00 62.25 169 PRO A O 1
ATOM 1329 N N . ALA A 1 170 ? 18.555 19.815 17.556 1.00 49.56 170 ALA A N 1
ATOM 1330 C CA . ALA A 1 170 ? 17.693 20.258 16.461 1.00 49.56 170 ALA A CA 1
ATOM 1331 C C . ALA A 1 170 ? 18.501 20.526 15.174 1.00 49.56 170 ALA A C 1
ATOM 1333 O O . ALA A 1 170 ? 19.488 21.261 15.193 1.00 49.56 170 ALA A O 1
ATOM 1334 N N . GLY A 1 171 ? 18.064 19.931 14.059 1.00 44.91 171 GLY A N 1
ATOM 1335 C CA . GLY A 1 171 ? 18.737 20.009 12.757 1.00 44.91 171 GLY A CA 1
ATOM 1336 C C . GLY A 1 171 ? 19.669 18.836 12.423 1.00 44.91 171 GLY A C 1
ATOM 1337 O O . GLY A 1 171 ? 20.175 18.794 11.306 1.00 44.91 171 GLY A O 1
ATOM 1338 N N . TYR A 1 172 ? 19.879 17.881 13.337 1.00 42.00 172 TYR A N 1
ATOM 1339 C CA . TYR A 1 172 ? 20.559 16.614 13.031 1.00 42.00 172 TYR A CA 1
ATOM 1340 C C . TYR A 1 172 ? 19.585 15.559 12.483 1.00 42.00 172 TYR A C 1
ATOM 1342 O O . TYR A 1 172 ? 18.395 15.557 12.802 1.00 42.00 172 TYR A O 1
ATOM 1350 N N . GLU A 1 173 ? 20.098 14.654 11.649 1.00 52.16 173 GLU A N 1
ATOM 1351 C CA . GLU A 1 173 ? 19.314 13.597 11.005 1.00 52.16 173 GLU A CA 1
ATOM 1352 C C . GLU A 1 173 ? 18.974 12.474 12.000 1.00 52.16 173 GLU A C 1
ATOM 1354 O O . GLU A 1 173 ? 19.868 11.879 12.605 1.00 52.16 173 GLU A O 1
ATOM 1359 N N . LYS A 1 174 ? 17.677 12.174 12.175 1.00 53.38 174 LYS A N 1
ATOM 1360 C CA . LYS A 1 174 ? 17.197 11.205 13.180 1.00 53.38 174 LYS A CA 1
ATOM 1361 C C . LYS A 1 174 ? 17.705 9.776 12.975 1.00 53.38 174 LYS A C 1
ATOM 1363 O O . LYS A 1 174 ? 17.886 9.061 13.951 1.00 53.38 174 LYS A O 1
ATOM 1368 N N . THR A 1 175 ? 17.968 9.379 11.733 1.00 52.41 175 THR A N 1
ATOM 1369 C CA . THR A 1 175 ? 18.554 8.076 11.357 1.00 52.41 175 THR A CA 1
ATOM 1370 C C . THR A 1 175 ? 19.842 7.772 12.130 1.00 52.41 175 THR A C 1
ATOM 1372 O O . THR A 1 175 ? 20.080 6.633 12.511 1.00 52.41 175 THR A O 1
ATOM 1375 N N . MET A 1 176 ? 20.630 8.797 12.473 1.00 58.12 176 MET A N 1
ATOM 1376 C CA . MET A 1 176 ? 21.866 8.676 13.258 1.00 58.12 176 MET A CA 1
ATOM 1377 C C . MET A 1 176 ? 21.629 8.566 14.781 1.00 58.12 176 MET A C 1
ATOM 1379 O O . MET A 1 176 ? 22.562 8.778 15.568 1.00 58.12 176 MET A O 1
ATOM 1383 N N . GLY A 1 177 ? 20.390 8.328 15.220 1.00 71.19 177 GLY A N 1
ATOM 1384 C CA . GLY A 1 177 ? 19.984 8.296 16.627 1.00 71.19 177 GLY A CA 1
ATOM 1385 C C . GLY A 1 177 ? 20.136 6.937 17.318 1.00 71.19 177 GLY A C 1
ATOM 1386 O O . GLY A 1 177 ? 20.294 6.895 18.536 1.00 71.19 177 GLY A O 1
ATOM 1387 N N . TYR A 1 178 ? 20.098 5.839 16.566 1.00 86.44 178 TYR A N 1
ATOM 1388 C CA . TYR A 1 178 ? 19.802 4.507 17.103 1.00 86.44 178 TYR A CA 1
ATOM 1389 C C . TYR A 1 178 ? 21.047 3.671 17.418 1.00 86.44 178 TYR A C 1
ATOM 1391 O O . TYR A 1 178 ? 22.114 3.835 16.828 1.00 86.44 178 TYR A O 1
ATOM 1399 N N . THR A 1 179 ? 20.929 2.755 18.378 1.00 89.75 179 THR A N 1
ATOM 1400 C CA . THR A 1 179 ? 21.959 1.763 18.716 1.00 89.75 179 THR A CA 1
ATOM 1401 C C . THR A 1 179 ? 21.287 0.479 19.195 1.00 89.75 179 THR A C 1
ATOM 1403 O O . THR A 1 179 ? 20.332 0.541 19.966 1.00 89.75 179 THR A O 1
ATOM 1406 N N . GLY A 1 180 ? 21.787 -0.675 18.743 1.00 93.94 180 GLY A N 1
ATOM 1407 C CA . GLY A 1 180 ? 21.348 -2.004 19.173 1.00 93.94 180 GLY A CA 1
ATOM 1408 C C . GLY A 1 180 ? 22.546 -2.877 19.545 1.00 93.94 180 GLY A C 1
ATOM 1409 O O . GLY A 1 180 ? 23.430 -3.084 18.715 1.00 93.94 180 GLY A O 1
ATOM 1410 N N . ILE A 1 181 ? 22.579 -3.371 20.781 1.00 96.19 181 ILE A N 1
ATOM 1411 C CA . ILE A 1 181 ? 23.674 -4.159 21.361 1.00 96.19 181 ILE A CA 1
ATOM 1412 C C . ILE A 1 181 ? 23.177 -5.554 21.733 1.00 96.19 181 ILE A C 1
ATOM 1414 O O . ILE A 1 181 ? 22.184 -5.695 22.446 1.00 96.19 181 ILE A O 1
ATOM 1418 N N . ARG A 1 182 ? 23.901 -6.589 21.311 1.00 96.56 182 ARG A N 1
ATOM 1419 C CA . ARG A 1 182 ? 23.625 -7.981 21.659 1.00 96.56 182 ARG A CA 1
ATOM 1420 C C . ARG A 1 182 ? 24.254 -8.324 23.008 1.00 96.56 182 ARG A C 1
ATOM 1422 O O . ARG A 1 182 ? 25.473 -8.395 23.124 1.00 96.56 182 ARG A O 1
ATOM 1429 N N . VAL A 1 183 ? 23.422 -8.531 24.026 1.00 96.81 183 VAL A N 1
ATOM 1430 C CA . VAL A 1 183 ? 23.863 -8.812 25.403 1.00 96.81 183 VAL A CA 1
ATOM 1431 C C . VAL A 1 183 ? 23.988 -10.315 25.647 1.00 96.81 183 VAL A C 1
ATOM 1433 O O . VAL A 1 183 ? 25.068 -10.794 25.982 1.00 96.81 183 VAL A O 1
ATOM 1436 N N . LYS A 1 184 ? 22.908 -11.081 25.440 1.00 94.31 184 LYS A N 1
ATOM 1437 C CA . LYS A 1 184 ? 22.946 -12.543 25.620 1.00 94.31 184 LYS A CA 1
ATOM 1438 C C . LYS A 1 184 ? 23.771 -13.206 24.500 1.00 94.31 184 LYS A C 1
ATOM 1440 O O . LYS A 1 184 ? 23.664 -12.782 23.346 1.00 94.31 184 LYS A O 1
ATOM 1445 N N . PRO A 1 185 ? 24.573 -14.244 24.800 1.00 94.50 185 PRO A N 1
ATOM 1446 C CA . PRO A 1 185 ? 25.352 -14.959 23.794 1.00 94.50 185 PRO A CA 1
ATOM 1447 C C . PRO A 1 185 ? 24.471 -15.825 22.879 1.00 94.50 185 PRO A C 1
ATOM 1449 O O . PRO A 1 185 ? 23.399 -16.279 23.276 1.00 94.50 185 PRO A O 1
ATOM 1452 N N . LEU A 1 186 ? 24.975 -16.103 21.676 1.00 94.00 186 LEU A N 1
ATOM 1453 C CA . LEU A 1 186 ? 24.493 -17.162 20.781 1.00 94.00 186 LEU A CA 1
ATOM 1454 C C . LEU A 1 186 ? 25.518 -18.298 20.680 1.00 94.00 186 LEU A C 1
ATOM 1456 O O . LEU A 1 186 ? 26.650 -18.160 21.150 1.00 94.00 186 LEU A O 1
ATOM 1460 N N . ASP A 1 187 ? 25.144 -19.406 20.041 1.00 94.38 187 ASP A N 1
ATOM 1461 C CA . ASP A 1 187 ? 26.097 -20.468 19.720 1.00 94.38 187 ASP A CA 1
ATOM 1462 C C . ASP A 1 187 ? 27.210 -19.970 18.772 1.00 94.38 187 ASP A C 1
ATOM 1464 O O . ASP A 1 187 ? 26.988 -19.112 17.908 1.00 94.38 187 ASP A O 1
ATOM 1468 N N . ALA A 1 188 ? 28.422 -20.503 18.942 1.00 91.00 188 ALA A N 1
ATOM 1469 C CA . ALA A 1 188 ? 29.579 -20.144 18.127 1.00 91.00 188 ALA A CA 1
ATOM 1470 C C . ALA A 1 188 ? 29.373 -20.495 16.644 1.00 91.00 188 ALA A C 1
ATOM 1472 O O . ALA A 1 188 ? 29.704 -19.683 15.781 1.00 91.00 188 ALA A O 1
ATOM 1473 N N . GLN A 1 189 ? 28.734 -21.633 16.348 1.00 93.56 189 GLN A N 1
ATOM 1474 C CA . GLN A 1 189 ? 28.438 -22.065 14.981 1.00 93.56 189 GLN A CA 1
ATOM 1475 C C . GLN A 1 189 ? 27.486 -21.087 14.272 1.00 93.56 189 GLN A C 1
ATOM 1477 O O . GLN A 1 189 ? 27.620 -20.851 13.072 1.00 93.56 189 GLN A O 1
ATOM 1482 N N . CYS A 1 190 ? 26.561 -20.459 15.006 1.00 95.94 190 CYS A N 1
ATOM 1483 C CA . CYS A 1 190 ? 25.685 -19.418 14.465 1.00 95.94 190 CYS A CA 1
ATOM 1484 C C . CYS A 1 190 ? 26.462 -18.125 14.155 1.00 95.94 190 CYS A C 1
ATOM 1486 O O . CYS A 1 190 ? 26.293 -17.547 13.081 1.00 95.94 190 CYS A O 1
ATOM 1488 N N . ARG A 1 191 ? 27.374 -17.697 15.044 1.00 94.62 191 ARG A N 1
ATOM 1489 C CA . ARG A 1 191 ? 28.263 -16.541 14.796 1.00 94.62 191 ARG A CA 1
ATOM 1490 C C . ARG A 1 191 ? 29.170 -16.769 13.583 1.00 94.62 191 ARG A C 1
ATOM 1492 O O . ARG A 1 191 ? 29.339 -15.864 12.771 1.00 94.62 191 ARG A O 1
ATOM 1499 N N . GLU A 1 192 ? 29.730 -17.966 13.443 1.00 93.56 192 GLU A N 1
ATOM 1500 C CA . GLU A 1 192 ? 30.556 -18.364 12.298 1.00 93.56 192 GLU A CA 1
ATOM 1501 C C . GLU A 1 192 ? 29.744 -18.368 10.996 1.00 93.56 192 GLU A C 1
ATOM 1503 O O . GLU A 1 192 ? 30.086 -17.635 10.067 1.00 93.56 192 GLU A O 1
ATOM 1508 N N . ALA A 1 193 ? 28.610 -19.076 10.965 1.00 95.62 193 ALA A N 1
ATOM 1509 C CA . ALA A 1 193 ? 27.730 -19.153 9.799 1.00 95.62 193 ALA A CA 1
ATOM 1510 C C . ALA A 1 193 ? 27.192 -17.782 9.344 1.00 95.62 193 ALA A C 1
ATOM 1512 O O . ALA A 1 193 ? 27.050 -17.543 8.144 1.00 95.62 193 ALA A O 1
ATOM 1513 N N . CYS A 1 194 ? 26.927 -16.855 10.274 1.00 96.44 194 CYS A N 1
ATOM 1514 C CA . CYS A 1 194 ? 26.492 -15.497 9.936 1.00 96.44 194 CYS A CA 1
ATOM 1515 C C . CYS A 1 194 ? 27.569 -14.733 9.147 1.00 96.44 194 CYS A C 1
ATOM 1517 O O . CYS A 1 194 ? 27.280 -14.138 8.103 1.00 96.44 194 CYS A O 1
ATOM 1519 N N . ARG A 1 195 ? 28.821 -14.797 9.624 1.00 93.38 195 ARG A N 1
ATOM 1520 C CA . ARG A 1 195 ? 29.982 -14.141 9.003 1.00 93.38 195 ARG A CA 1
ATOM 1521 C C . ARG A 1 195 ? 30.370 -14.778 7.668 1.00 93.38 195 ARG A C 1
ATOM 1523 O O . ARG A 1 195 ? 30.740 -14.046 6.757 1.00 93.38 195 ARG A O 1
ATOM 1530 N N . GLU A 1 196 ? 30.285 -16.104 7.553 1.00 93.19 196 GLU A N 1
ATOM 1531 C CA . GLU A 1 196 ? 30.704 -16.845 6.354 1.00 93.19 196 GLU A CA 1
ATOM 1532 C C . GLU A 1 196 ? 29.649 -16.822 5.235 1.00 93.19 196 GLU A C 1
ATOM 1534 O O . GLU A 1 196 ? 29.997 -16.591 4.078 1.00 93.19 196 GLU A O 1
ATOM 1539 N N . TYR A 1 197 ? 28.363 -17.013 5.560 1.00 95.31 197 TYR A N 1
ATOM 1540 C CA . TYR A 1 197 ? 27.327 -17.283 4.551 1.00 95.31 197 TYR A CA 1
ATOM 1541 C C . TYR A 1 197 ? 26.325 -16.144 4.321 1.00 95.31 197 TYR A C 1
ATOM 1543 O O . TYR A 1 197 ? 25.767 -16.056 3.226 1.00 95.31 197 TYR A O 1
ATOM 1551 N N . ILE A 1 198 ? 26.067 -15.273 5.308 1.00 97.00 198 ILE A N 1
ATOM 1552 C CA . ILE A 1 198 ? 24.965 -14.291 5.225 1.00 97.00 198 ILE A CA 1
ATOM 1553 C C . ILE A 1 198 ? 25.470 -12.861 5.002 1.00 97.00 198 ILE A C 1
ATOM 1555 O O . ILE A 1 198 ? 25.022 -12.168 4.086 1.00 97.00 198 ILE A O 1
ATOM 1559 N N . ILE A 1 199 ? 26.423 -12.412 5.821 1.00 94.00 199 ILE A N 1
ATOM 1560 C CA . ILE A 1 199 ? 26.948 -11.037 5.808 1.00 94.00 199 ILE A CA 1
ATOM 1561 C C . ILE A 1 199 ? 27.604 -10.605 4.479 1.00 94.00 199 ILE A C 1
ATOM 1563 O O . ILE A 1 199 ? 27.452 -9.429 4.139 1.00 94.00 199 ILE A O 1
ATOM 1567 N N . PRO A 1 200 ? 28.272 -11.475 3.688 1.00 92.81 200 PRO A N 1
ATOM 1568 C CA . PRO A 1 200 ? 28.833 -11.075 2.391 1.00 92.81 200 PRO A CA 1
ATOM 1569 C C . PRO A 1 200 ? 27.792 -10.570 1.375 1.00 92.81 200 PRO A C 1
ATOM 1571 O O . PRO A 1 200 ? 28.121 -9.734 0.528 1.00 92.81 200 PRO A O 1
ATOM 1574 N N . VAL A 1 201 ? 26.544 -11.049 1.474 1.00 94.56 201 VAL A N 1
ATOM 1575 C CA . VAL A 1 201 ? 25.418 -10.621 0.624 1.00 94.56 201 VAL A CA 1
ATOM 1576 C C . VAL A 1 201 ? 24.553 -9.576 1.332 1.00 94.56 201 VAL A C 1
ATOM 1578 O O . VAL A 1 201 ? 24.391 -8.474 0.805 1.00 94.56 201 VAL A O 1
ATOM 1581 N N . ASN A 1 202 ? 24.086 -9.871 2.553 1.00 93.06 202 ASN A N 1
ATOM 1582 C CA . ASN A 1 202 ? 23.246 -8.989 3.379 1.00 93.06 202 ASN A CA 1
ATOM 1583 C C . ASN A 1 202 ? 21.930 -8.552 2.671 1.00 93.06 202 ASN A C 1
ATOM 1585 O O . ASN A 1 202 ? 21.619 -8.990 1.566 1.00 93.06 202 ASN A O 1
ATOM 1589 N N . TYR A 1 203 ? 21.124 -7.695 3.302 1.00 92.56 203 TYR A N 1
ATOM 1590 C CA . TYR A 1 203 ? 19.828 -7.220 2.790 1.00 92.56 203 TYR A CA 1
ATOM 1591 C C . TYR A 1 203 ? 19.921 -5.933 1.947 1.00 92.56 203 TYR A C 1
ATOM 1593 O O . TYR A 1 203 ? 18.903 -5.316 1.634 1.00 92.56 203 TYR A O 1
ATOM 1601 N N . TYR A 1 204 ? 21.132 -5.478 1.609 1.00 86.25 204 TYR A N 1
ATOM 1602 C CA . TYR A 1 204 ? 21.345 -4.204 0.918 1.00 86.25 204 TYR A CA 1
ATOM 1603 C C . TYR A 1 204 ? 21.180 -4.349 -0.601 1.00 86.25 204 TYR A C 1
ATOM 1605 O O . TYR A 1 204 ? 21.956 -5.055 -1.247 1.00 86.25 204 TYR A O 1
ATOM 1613 N N . LEU A 1 205 ? 20.187 -3.645 -1.159 1.00 81.75 205 LEU A N 1
ATOM 1614 C CA . LEU A 1 205 ? 19.919 -3.482 -2.600 1.00 81.75 205 LEU A CA 1
ATOM 1615 C C . LEU A 1 205 ? 19.829 -4.778 -3.439 1.00 81.75 205 LEU A C 1
ATOM 1617 O O . LEU A 1 205 ? 19.974 -4.725 -4.658 1.00 81.75 205 LEU A O 1
ATOM 1621 N N . ASN A 1 206 ? 19.542 -5.919 -2.811 1.00 89.56 206 ASN A N 1
ATOM 1622 C CA . ASN A 1 206 ? 19.299 -7.206 -3.465 1.00 89.56 206 ASN A CA 1
ATOM 1623 C C . ASN A 1 206 ? 18.109 -7.921 -2.809 1.00 89.56 206 ASN A C 1
ATOM 1625 O O . ASN A 1 206 ? 17.784 -7.629 -1.657 1.00 89.56 206 ASN A O 1
ATOM 1629 N N . ASN A 1 207 ? 17.475 -8.857 -3.523 1.00 90.12 207 ASN A N 1
ATOM 1630 C CA . ASN A 1 207 ? 16.283 -9.556 -3.034 1.00 90.12 207 ASN A CA 1
ATOM 1631 C C . ASN A 1 207 ? 16.522 -10.983 -2.492 1.00 90.12 207 ASN A C 1
ATOM 1633 O O . ASN A 1 207 ? 15.572 -11.650 -2.091 1.00 90.12 207 ASN A O 1
ATOM 1637 N N . MET A 1 208 ? 17.767 -11.464 -2.419 1.00 93.12 208 MET A N 1
ATOM 1638 C CA . MET A 1 208 ? 18.074 -12.894 -2.243 1.00 93.12 208 MET A CA 1
ATOM 1639 C C . MET A 1 208 ? 17.615 -13.524 -0.926 1.00 93.12 208 MET A C 1
ATOM 1641 O O . MET A 1 208 ? 17.281 -14.707 -0.916 1.00 93.12 208 MET A O 1
ATOM 1645 N N . PHE A 1 209 ? 17.593 -12.754 0.161 1.00 95.12 209 PHE A N 1
ATOM 1646 C CA . PHE A 1 209 ? 17.112 -13.209 1.471 1.00 95.12 209 PHE A CA 1
ATOM 1647 C C . PHE A 1 209 ? 15.704 -12.693 1.820 1.00 95.12 209 PHE A C 1
ATOM 1649 O O . PHE A 1 209 ? 15.206 -12.950 2.911 1.00 95.12 209 PHE A O 1
ATOM 1656 N N . ILE A 1 210 ? 15.060 -11.968 0.898 1.00 89.88 210 ILE A N 1
ATOM 1657 C CA . ILE A 1 210 ? 13.730 -11.357 1.075 1.00 89.88 210 ILE A CA 1
ATOM 1658 C C . ILE A 1 210 ? 12.699 -11.843 0.038 1.00 89.88 210 ILE A C 1
ATOM 1660 O O . ILE A 1 210 ? 11.623 -11.266 -0.083 1.00 89.88 210 ILE A O 1
ATOM 1664 N N . CYS A 1 211 ? 13.011 -12.908 -0.707 1.00 86.50 211 CYS A N 1
ATOM 1665 C CA . CYS A 1 211 ? 12.060 -13.641 -1.544 1.00 86.50 211 CYS A CA 1
ATOM 1666 C C . CYS A 1 211 ? 12.288 -15.160 -1.435 1.00 86.50 211 CYS A C 1
ATOM 1668 O O . CYS A 1 211 ? 13.397 -15.608 -1.124 1.00 86.50 211 CYS A O 1
ATOM 1670 N N . ASP A 1 212 ? 11.237 -15.942 -1.683 1.00 90.94 212 ASP A N 1
ATOM 1671 C CA . ASP A 1 212 ? 11.284 -17.409 -1.696 1.00 90.94 212 ASP A CA 1
ATOM 1672 C C . ASP A 1 212 ? 11.838 -17.911 -3.036 1.00 90.94 212 ASP A C 1
ATOM 1674 O O . ASP A 1 212 ? 11.306 -17.549 -4.087 1.00 90.94 212 ASP A O 1
ATOM 1678 N N . TRP A 1 213 ? 12.872 -18.755 -3.014 1.00 93.75 213 TRP A N 1
ATOM 1679 C CA . TRP A 1 213 ? 13.458 -19.375 -4.210 1.00 93.75 213 TRP A CA 1
ATOM 1680 C C . TRP A 1 213 ? 14.221 -20.671 -3.879 1.00 93.75 213 TRP A C 1
ATOM 1682 O O . TRP A 1 213 ? 14.752 -20.822 -2.777 1.00 93.75 213 TRP A O 1
ATOM 1692 N N . ASP A 1 214 ? 14.329 -21.594 -4.839 1.00 94.25 214 ASP A N 1
ATOM 1693 C CA . ASP A 1 214 ? 15.152 -22.811 -4.740 1.00 94.25 214 ASP A CA 1
ATOM 1694 C C . ASP A 1 214 ? 15.812 -23.206 -6.085 1.00 94.25 214 ASP A C 1
ATOM 1696 O O . ASP A 1 214 ? 15.697 -22.497 -7.086 1.00 94.25 214 ASP A O 1
ATOM 1700 N N . GLU A 1 215 ? 16.546 -24.328 -6.119 1.00 92.38 215 GLU A N 1
ATOM 1701 C CA . GLU A 1 215 ? 17.230 -24.827 -7.332 1.00 92.38 215 GLU A CA 1
ATOM 1702 C C . GLU A 1 215 ? 16.278 -25.268 -8.466 1.00 92.38 215 GLU A C 1
ATOM 1704 O O . GLU A 1 215 ? 16.720 -25.452 -9.603 1.00 92.38 215 GLU A O 1
ATOM 1709 N N . MET A 1 216 ? 14.986 -25.464 -8.177 1.00 87.06 216 MET A N 1
ATOM 1710 C CA . MET A 1 216 ? 13.950 -25.817 -9.153 1.00 87.06 216 MET A CA 1
ATOM 1711 C C . MET A 1 216 ? 13.235 -24.571 -9.689 1.00 87.06 216 MET A C 1
ATOM 1713 O O . MET A 1 216 ? 12.924 -24.525 -10.883 1.00 87.06 216 MET A O 1
ATOM 1717 N N . ASP A 1 217 ? 13.007 -23.559 -8.845 1.00 85.00 217 ASP A N 1
ATOM 1718 C CA . ASP A 1 217 ? 12.537 -22.239 -9.262 1.00 85.00 217 ASP A CA 1
ATOM 1719 C C . ASP A 1 217 ? 13.227 -21.087 -8.510 1.00 85.00 217 ASP A C 1
ATOM 1721 O O . ASP A 1 217 ? 12.965 -20.808 -7.339 1.00 85.00 217 ASP A O 1
ATOM 1725 N N . PHE A 1 218 ? 14.040 -20.327 -9.250 1.00 81.81 218 PHE A N 1
ATOM 1726 C CA . PHE A 1 218 ? 14.651 -19.084 -8.776 1.00 81.81 218 PHE A CA 1
ATOM 1727 C C . PHE A 1 218 ? 13.655 -17.900 -8.668 1.00 81.81 218 PHE A C 1
ATOM 1729 O O . PHE A 1 218 ? 14.078 -16.773 -8.436 1.00 81.81 218 PHE A O 1
ATOM 1736 N N . ASN A 1 219 ? 12.351 -18.117 -8.881 1.00 70.62 219 ASN A N 1
ATOM 1737 C CA . ASN A 1 219 ? 11.246 -17.172 -8.659 1.00 70.62 219 ASN A CA 1
ATOM 1738 C C . ASN A 1 219 ? 11.517 -15.757 -9.228 1.00 70.62 219 ASN A C 1
ATOM 1740 O O . ASN A 1 219 ? 11.786 -15.636 -10.424 1.00 70.62 219 ASN A O 1
ATOM 1744 N N . THR A 1 220 ? 11.505 -14.702 -8.407 1.00 71.56 220 THR A N 1
ATOM 1745 C CA . THR A 1 220 ? 11.826 -13.312 -8.787 1.00 71.56 220 THR A CA 1
ATOM 1746 C C . THR A 1 220 ? 13.274 -12.903 -8.465 1.00 71.56 220 THR A C 1
ATOM 1748 O O . THR A 1 220 ? 13.604 -11.717 -8.491 1.00 71.56 220 THR A O 1
ATOM 1751 N N . LEU A 1 221 ? 14.171 -13.856 -8.170 1.00 85.56 221 LEU A N 1
ATOM 1752 C CA . LEU A 1 221 ? 15.556 -13.587 -7.760 1.00 85.56 221 LEU A CA 1
ATOM 1753 C C . LEU A 1 221 ? 16.327 -12.765 -8.807 1.00 85.56 221 LEU A C 1
ATOM 1755 O O . LEU A 1 221 ? 16.531 -13.192 -9.948 1.00 85.56 221 LEU A O 1
ATOM 1759 N N . ASN A 1 222 ? 16.810 -11.592 -8.399 1.00 86.81 222 ASN A N 1
ATOM 1760 C CA . ASN A 1 222 ? 17.469 -10.644 -9.286 1.00 86.81 222 ASN A CA 1
ATOM 1761 C C . ASN A 1 222 ? 18.988 -10.871 -9.318 1.00 86.81 222 ASN A C 1
ATOM 1763 O O . ASN A 1 222 ? 19.751 -10.262 -8.565 1.00 86.81 222 ASN A O 1
ATOM 1767 N N . PHE A 1 223 ? 19.451 -11.724 -10.236 1.00 89.94 223 PHE A N 1
ATOM 1768 C CA . PHE A 1 223 ? 20.883 -12.014 -10.403 1.00 89.94 223 PHE A CA 1
ATOM 1769 C C . PHE A 1 223 ? 21.745 -10.768 -10.643 1.00 89.94 223 PHE A C 1
ATOM 1771 O O . PHE A 1 223 ? 22.914 -10.764 -10.274 1.00 89.94 223 PHE A O 1
ATOM 1778 N N . TYR A 1 224 ? 21.203 -9.689 -11.214 1.00 89.12 224 TYR A N 1
ATOM 1779 C CA . TYR A 1 224 ? 21.986 -8.467 -11.398 1.00 89.12 224 TYR A CA 1
ATOM 1780 C C . TYR A 1 224 ? 22.332 -7.775 -10.079 1.00 89.12 224 TYR A C 1
ATOM 1782 O O . TYR A 1 224 ? 23.392 -7.159 -9.993 1.00 89.12 224 TYR A O 1
ATOM 1790 N N . ASP A 1 225 ? 21.485 -7.888 -9.054 1.00 89.06 225 ASP A N 1
ATOM 1791 C CA . ASP A 1 225 ? 21.736 -7.332 -7.716 1.00 89.06 225 ASP A CA 1
ATOM 1792 C C . ASP A 1 225 ? 22.723 -8.164 -6.894 1.00 89.06 225 ASP A C 1
ATOM 1794 O O . ASP A 1 225 ? 23.324 -7.671 -5.942 1.00 89.06 225 ASP A O 1
ATOM 1798 N N . LEU A 1 226 ? 22.917 -9.424 -7.282 1.00 92.88 226 LEU A N 1
ATOM 1799 C CA . LEU A 1 226 ? 23.888 -10.321 -6.669 1.00 92.88 226 LEU A CA 1
ATOM 1800 C C . LEU A 1 226 ? 25.278 -10.243 -7.295 1.00 92.88 226 LEU A C 1
ATOM 1802 O O . LEU A 1 226 ? 26.219 -10.796 -6.729 1.00 92.88 226 LEU A O 1
ATOM 1806 N N . PHE A 1 227 ? 25.448 -9.538 -8.414 1.00 92.94 227 PHE A N 1
ATOM 1807 C CA . PHE A 1 227 ? 26.739 -9.487 -9.085 1.00 92.94 227 PHE A CA 1
ATOM 1808 C C . PHE A 1 227 ? 27.829 -8.835 -8.214 1.00 92.94 227 PHE A C 1
ATOM 1810 O O . PHE A 1 227 ? 28.847 -9.476 -7.961 1.00 92.94 227 PHE A O 1
ATOM 1817 N N . GLU A 1 228 ? 27.639 -7.617 -7.688 1.00 90.81 228 GLU A N 1
ATOM 1818 C CA . GLU A 1 228 ? 28.658 -6.979 -6.837 1.00 90.81 228 GLU A CA 1
ATOM 1819 C C . GLU A 1 228 ? 28.903 -7.706 -5.496 1.00 90.81 228 GLU A C 1
ATOM 1821 O O . GLU A 1 228 ? 30.073 -7.862 -5.128 1.00 90.81 228 GLU A O 1
ATOM 1826 N N . PRO A 1 229 ? 27.881 -8.189 -4.754 1.00 93.19 229 PRO A N 1
ATOM 1827 C CA . PRO A 1 229 ? 28.102 -8.982 -3.544 1.00 93.19 229 PRO A CA 1
ATOM 1828 C C . PRO A 1 229 ? 28.905 -10.266 -3.788 1.00 93.19 229 PRO A C 1
ATOM 1830 O O . PRO A 1 229 ? 29.907 -10.493 -3.104 1.00 93.19 229 PRO A O 1
ATOM 1833 N N . LEU A 1 230 ? 28.534 -11.066 -4.795 1.00 94.56 230 LEU A N 1
ATOM 1834 C CA . LEU A 1 230 ? 29.257 -12.296 -5.132 1.00 94.56 230 LEU A CA 1
ATOM 1835 C C . LEU A 1 230 ? 30.668 -11.995 -5.652 1.00 94.56 230 LEU A C 1
ATOM 1837 O O . LEU A 1 230 ? 31.606 -12.706 -5.295 1.00 94.56 230 LEU A O 1
ATOM 1841 N N . TYR A 1 231 ? 30.849 -10.936 -6.451 1.00 94.19 231 TYR A N 1
ATOM 1842 C CA . TYR A 1 231 ? 32.164 -10.540 -6.966 1.00 94.19 231 TYR A CA 1
ATOM 1843 C C . TYR A 1 231 ? 33.128 -10.229 -5.811 1.00 94.19 231 TYR A C 1
ATOM 1845 O O . TYR A 1 231 ? 34.233 -10.772 -5.776 1.00 94.19 231 TYR A O 1
ATOM 1853 N N . ARG A 1 232 ? 32.689 -9.443 -4.816 1.00 92.00 232 ARG A N 1
ATOM 1854 C CA . ARG A 1 232 ? 33.489 -9.155 -3.610 1.00 92.00 232 ARG A CA 1
ATOM 1855 C C . ARG A 1 232 ? 33.826 -10.426 -2.834 1.00 92.00 232 ARG A C 1
ATOM 1857 O O . ARG A 1 232 ? 34.989 -10.639 -2.513 1.00 92.00 232 ARG A O 1
ATOM 1864 N N . MET A 1 233 ? 32.846 -11.302 -2.608 1.00 91.12 233 MET A N 1
ATOM 1865 C CA . MET A 1 233 ? 33.053 -12.583 -1.918 1.00 91.12 233 MET A CA 1
ATOM 1866 C C . MET A 1 233 ? 33.986 -13.548 -2.679 1.00 91.12 233 MET A C 1
ATOM 1868 O O . MET A 1 233 ? 34.612 -14.414 -2.071 1.00 91.12 233 MET A O 1
ATOM 1872 N N . ASN A 1 234 ? 34.095 -13.419 -4.004 1.00 92.50 234 ASN A N 1
ATOM 1873 C CA . ASN A 1 234 ? 34.929 -14.285 -4.835 1.00 92.50 234 ASN A CA 1
ATOM 1874 C C . ASN A 1 234 ? 36.358 -13.758 -5.059 1.00 92.50 234 ASN A C 1
ATOM 1876 O O . ASN A 1 234 ? 37.273 -14.562 -5.238 1.00 92.50 234 ASN A O 1
ATOM 1880 N N . TYR A 1 235 ? 36.539 -12.435 -5.089 1.00 90.88 235 TYR A N 1
ATOM 1881 C CA . TYR A 1 235 ? 37.792 -11.780 -5.491 1.00 90.88 235 TYR A CA 1
ATOM 1882 C C . TYR A 1 235 ? 38.423 -10.877 -4.416 1.00 90.88 235 TYR A C 1
ATOM 1884 O O . TYR A 1 235 ? 39.484 -10.311 -4.678 1.00 90.88 235 TYR A O 1
ATOM 1892 N N . ASP A 1 236 ? 37.798 -10.726 -3.242 1.00 87.12 236 ASP A N 1
ATOM 1893 C CA . ASP A 1 236 ? 38.250 -9.870 -2.126 1.00 87.12 236 ASP A CA 1
ATOM 1894 C C . ASP A 1 236 ? 38.509 -8.400 -2.537 1.00 87.12 236 ASP A C 1
ATOM 1896 O O . ASP A 1 236 ? 39.414 -7.715 -2.057 1.00 87.12 236 ASP A O 1
ATOM 1900 N N . CYS A 1 237 ? 37.728 -7.910 -3.505 1.00 88.31 237 CYS A N 1
ATOM 1901 C CA . CYS A 1 237 ? 37.778 -6.534 -3.998 1.00 88.31 237 CYS A CA 1
ATOM 1902 C C . CYS A 1 237 ? 36.463 -6.120 -4.678 1.00 88.31 237 CYS A C 1
ATOM 1904 O O . CYS A 1 237 ? 35.681 -6.964 -5.119 1.00 88.31 237 CYS A O 1
ATOM 1906 N N . ASP A 1 238 ? 36.214 -4.811 -4.760 1.00 86.75 238 ASP A N 1
ATOM 1907 C CA . ASP A 1 238 ? 35.024 -4.262 -5.417 1.00 86.75 238 ASP A CA 1
ATOM 1908 C C . ASP A 1 238 ? 34.989 -4.548 -6.929 1.00 86.75 238 ASP A C 1
ATOM 1910 O O . ASP A 1 238 ? 36.016 -4.599 -7.613 1.00 86.75 238 ASP A O 1
ATOM 1914 N N . SER A 1 239 ? 33.770 -4.683 -7.455 1.00 88.00 239 SER A N 1
ATOM 1915 C CA . SER A 1 239 ? 33.497 -4.837 -8.887 1.00 88.00 239 SER A CA 1
ATOM 1916 C C . SER A 1 239 ? 34.043 -3.648 -9.701 1.00 88.00 239 SER A C 1
ATOM 1918 O O . SER A 1 239 ? 33.795 -2.495 -9.336 1.00 88.00 239 SER A O 1
ATOM 1920 N N . PRO A 1 240 ? 34.720 -3.876 -10.845 1.00 87.19 240 PRO A N 1
ATOM 1921 C CA . PRO A 1 240 ? 35.200 -2.796 -11.711 1.00 87.19 240 PRO A CA 1
ATOM 1922 C C . PRO A 1 240 ? 34.079 -2.107 -12.517 1.00 87.19 240 PRO A C 1
ATOM 1924 O O . PRO A 1 240 ? 34.335 -1.096 -13.175 1.00 87.19 240 PRO A O 1
ATOM 1927 N N . TYR A 1 241 ? 32.846 -2.624 -12.474 1.00 86.00 241 TYR A N 1
ATOM 1928 C CA . TYR A 1 241 ? 31.700 -2.187 -13.283 1.00 86.00 241 TYR A CA 1
ATOM 1929 C C . TYR A 1 241 ? 30.773 -1.216 -12.514 1.00 86.00 241 TYR A C 1
ATOM 1931 O O . TYR A 1 241 ? 29.576 -1.462 -12.373 1.00 86.00 241 TYR A O 1
ATOM 1939 N N . GLY A 1 242 ? 31.344 -0.141 -11.955 1.00 77.81 242 GLY A N 1
ATOM 1940 C CA . GLY A 1 242 ? 30.644 0.855 -11.123 1.00 77.81 242 GLY A CA 1
ATOM 1941 C C . GLY A 1 242 ? 29.981 2.019 -11.886 1.00 77.81 242 GLY A C 1
ATOM 1942 O O . GLY A 1 242 ? 30.196 2.206 -13.077 1.00 77.81 242 GLY A O 1
ATOM 1943 N N . VAL A 1 243 ? 29.170 2.823 -11.186 1.00 68.62 243 VAL A N 1
ATOM 1944 C CA . VAL A 1 243 ? 28.372 3.938 -11.757 1.00 68.62 243 VAL A CA 1
ATOM 1945 C C . VAL A 1 243 ? 29.251 5.025 -12.400 1.00 68.62 243 VAL A C 1
ATOM 1947 O O . VAL A 1 243 ? 30.252 5.448 -11.816 1.00 68.62 243 VAL A O 1
ATOM 1950 N N . ASN A 1 244 ? 28.864 5.529 -13.579 1.00 61.47 244 ASN A N 1
ATOM 1951 C CA . ASN A 1 244 ? 29.655 6.471 -14.375 1.00 61.47 244 ASN A CA 1
ATOM 1952 C C . ASN A 1 244 ? 28.800 7.530 -15.108 1.00 61.47 244 ASN A C 1
ATOM 1954 O O . ASN A 1 244 ? 27.784 7.252 -15.730 1.00 61.47 244 ASN A O 1
ATOM 1958 N N . VAL A 1 245 ? 29.263 8.785 -15.109 1.00 49.00 245 VAL A N 1
ATOM 1959 C CA . VAL A 1 245 ? 28.475 10.015 -15.377 1.00 49.00 245 VAL A CA 1
ATOM 1960 C C . VAL A 1 245 ? 28.057 10.222 -16.855 1.00 49.00 245 VAL A C 1
ATOM 1962 O O . VAL A 1 245 ? 27.775 11.350 -17.265 1.00 49.00 245 VAL A O 1
ATOM 1965 N N . LYS A 1 246 ? 28.081 9.190 -17.709 1.00 46.78 246 LYS A N 1
ATOM 1966 C CA . LYS A 1 246 ? 27.771 9.311 -19.152 1.00 46.78 246 LYS A CA 1
ATOM 1967 C C . LYS A 1 246 ? 27.076 8.111 -19.778 1.00 46.78 246 LYS A C 1
ATOM 1969 O O . LYS A 1 246 ? 26.265 8.321 -20.672 1.00 46.78 246 LYS A O 1
ATOM 1974 N N . ASP A 1 247 ? 27.427 6.909 -19.348 1.00 53.72 247 ASP A N 1
ATOM 1975 C CA . ASP A 1 247 ? 26.735 5.669 -19.676 1.00 53.72 247 ASP A CA 1
ATOM 1976 C C . ASP A 1 247 ? 27.103 4.656 -18.588 1.00 53.72 247 ASP A C 1
ATOM 1978 O O . ASP A 1 247 ? 28.283 4.518 -18.256 1.00 53.72 247 ASP A O 1
ATOM 1982 N N . ASP A 1 248 ? 26.096 4.002 -18.016 1.00 66.12 248 ASP A N 1
ATOM 1983 C CA . ASP A 1 248 ? 26.249 3.006 -16.951 1.00 66.12 248 ASP A CA 1
ATOM 1984 C C . ASP A 1 248 ? 26.262 1.572 -17.515 1.00 66.12 248 ASP A C 1
ATOM 1986 O O . ASP A 1 248 ? 26.239 0.607 -16.756 1.00 66.12 248 ASP A O 1
ATOM 1990 N N . ARG A 1 249 ? 26.230 1.389 -18.842 1.00 74.31 249 ARG A N 1
ATOM 1991 C CA . ARG A 1 249 ? 26.137 0.060 -19.465 1.00 74.31 249 ARG A CA 1
ATOM 1992 C C . ARG A 1 249 ? 27.505 -0.590 -19.672 1.00 74.31 249 ARG A C 1
ATOM 1994 O O . ARG A 1 249 ? 28.446 0.030 -20.163 1.00 74.31 249 ARG A O 1
ATOM 2001 N N . TYR A 1 250 ? 27.573 -1.875 -19.342 1.00 84.44 250 TYR A N 1
ATOM 2002 C CA . TYR A 1 250 ? 28.759 -2.719 -19.428 1.00 84.44 250 TYR A CA 1
ATOM 2003 C C . TYR A 1 250 ? 28.443 -4.049 -20.118 1.00 84.44 250 TYR A C 1
ATOM 2005 O O . TYR A 1 250 ? 27.334 -4.570 -20.010 1.00 84.44 250 TYR A O 1
ATOM 2013 N N . GLU A 1 251 ? 29.443 -4.620 -20.785 1.00 89.31 251 GLU A N 1
ATOM 2014 C CA . GLU A 1 251 ? 29.380 -5.951 -21.394 1.00 89.31 251 GLU A CA 1
ATOM 2015 C C . GLU A 1 251 ? 30.314 -6.879 -20.614 1.00 89.31 251 GLU A C 1
ATOM 2017 O O . GLU A 1 251 ? 31.533 -6.818 -20.781 1.00 89.31 251 GLU A O 1
ATOM 2022 N N . ILE A 1 252 ? 29.757 -7.694 -19.716 1.00 92.06 252 ILE A N 1
ATOM 2023 C CA . ILE A 1 252 ? 30.548 -8.606 -18.879 1.00 92.06 252 ILE A CA 1
ATOM 2024 C C . ILE A 1 252 ? 30.796 -9.904 -19.664 1.00 92.06 252 ILE A C 1
ATOM 2026 O O . ILE A 1 252 ? 29.831 -10.466 -20.199 1.00 92.06 252 ILE A O 1
ATOM 2030 N N . PRO A 1 253 ? 32.044 -10.407 -19.752 1.00 94.50 253 PRO A N 1
ATOM 2031 C CA . PRO A 1 253 ? 32.347 -11.683 -20.396 1.00 94.50 253 PRO A CA 1
ATOM 2032 C C . PRO A 1 253 ? 31.501 -12.833 -19.839 1.00 94.50 253 PRO A C 1
ATOM 2034 O O . PRO A 1 253 ? 31.311 -12.957 -18.629 1.00 94.50 253 PRO A O 1
ATOM 2037 N N . GLY A 1 254 ? 30.983 -13.691 -20.720 1.00 92.50 254 GLY A N 1
ATOM 2038 C CA . GLY A 1 254 ? 30.117 -14.799 -20.319 1.00 92.50 254 GLY A CA 1
ATOM 2039 C C . GLY A 1 254 ? 30.799 -15.807 -19.397 1.00 92.50 254 GLY A C 1
ATOM 2040 O O . GLY A 1 254 ? 30.144 -16.342 -18.516 1.00 92.50 254 GLY A O 1
ATOM 2041 N N . ASP A 1 255 ? 32.107 -16.023 -19.536 1.00 93.31 255 ASP A N 1
ATOM 2042 C CA . ASP A 1 255 ? 32.900 -16.878 -18.648 1.00 93.31 255 ASP A CA 1
ATOM 2043 C C . ASP A 1 255 ? 33.156 -16.250 -17.267 1.00 93.31 255 ASP A C 1
ATOM 2045 O O . ASP A 1 255 ? 33.222 -16.975 -16.276 1.00 93.31 255 ASP A O 1
ATOM 2049 N N . GLU A 1 256 ? 33.225 -14.920 -17.179 1.00 94.38 256 GLU A N 1
ATOM 2050 C CA . GLU A 1 256 ? 33.300 -14.179 -15.915 1.00 94.38 256 GLU A CA 1
ATOM 2051 C C . GLU A 1 256 ? 31.951 -14.197 -15.177 1.00 94.38 256 GLU A C 1
ATOM 2053 O O . GLU A 1 256 ? 31.887 -14.552 -13.999 1.00 94.38 256 GLU A O 1
ATOM 2058 N N . PHE A 1 257 ? 30.854 -13.885 -15.877 1.00 94.50 257 PHE A N 1
ATOM 2059 C CA . PHE A 1 257 ? 29.515 -13.829 -15.284 1.00 94.50 257 PHE A CA 1
ATOM 2060 C C . PHE A 1 257 ? 28.973 -15.230 -14.945 1.00 94.50 257 PHE A C 1
ATOM 2062 O O . PHE A 1 257 ? 28.571 -15.477 -13.808 1.00 94.50 257 PHE A O 1
ATOM 2069 N N . GLU A 1 258 ? 29.004 -16.183 -15.886 1.00 95.81 258 GLU A N 1
ATOM 2070 C CA . GLU A 1 258 ? 28.575 -17.567 -15.623 1.00 95.81 258 GLU A CA 1
ATOM 2071 C C . GLU A 1 258 ? 29.502 -18.240 -14.603 1.00 95.81 258 GLU A C 1
ATOM 2073 O O . GLU A 1 258 ? 29.017 -18.924 -13.706 1.00 95.81 258 GLU A O 1
ATOM 2078 N N . GLY A 1 259 ? 30.818 -18.005 -14.674 1.00 93.31 259 GLY A N 1
ATOM 2079 C CA . GLY A 1 259 ? 31.783 -18.554 -13.717 1.00 93.31 259 GLY A CA 1
ATOM 2080 C C . GLY A 1 259 ? 31.538 -18.111 -12.271 1.00 93.31 259 GLY A C 1
ATOM 2081 O O . GLY A 1 259 ? 31.783 -18.891 -11.350 1.00 93.31 259 GLY A O 1
ATOM 2082 N N . LEU A 1 260 ? 31.009 -16.900 -12.066 1.00 94.31 260 LEU A N 1
ATOM 2083 C CA . LEU A 1 260 ? 30.636 -16.396 -10.747 1.00 94.31 260 LEU A CA 1
ATOM 2084 C C . LEU A 1 260 ? 29.349 -17.054 -10.222 1.00 94.31 260 LEU A C 1
ATOM 2086 O O . LEU A 1 260 ? 29.347 -17.600 -9.119 1.00 94.31 260 LEU A O 1
ATOM 2090 N N . PHE A 1 261 ? 28.265 -17.058 -11.005 1.00 95.62 261 PHE A N 1
ATOM 2091 C CA . PHE A 1 261 ? 26.981 -17.612 -10.549 1.00 95.62 261 PHE A CA 1
ATOM 2092 C C . PHE A 1 261 ? 26.997 -19.138 -10.414 1.00 95.62 261 PHE A C 1
ATOM 2094 O O . PHE A 1 261 ? 26.520 -19.657 -9.408 1.00 95.62 261 PHE A O 1
ATOM 2101 N N . LEU A 1 262 ? 27.610 -19.859 -11.358 1.00 94.44 262 LEU A N 1
ATOM 2102 C CA . LEU A 1 262 ? 27.702 -21.327 -11.325 1.00 94.44 262 LEU A CA 1
ATOM 2103 C C . LEU A 1 262 ? 28.610 -21.852 -10.197 1.00 94.44 262 LEU A C 1
ATOM 2105 O O . LEU A 1 262 ? 28.555 -23.037 -9.867 1.00 94.44 262 LEU A O 1
ATOM 2109 N N . LYS A 1 263 ? 29.440 -20.991 -9.588 1.00 94.12 263 LYS A N 1
ATOM 2110 C CA . LYS A 1 263 ? 30.186 -21.328 -8.370 1.00 94.12 263 LYS A CA 1
ATOM 2111 C C . LYS A 1 263 ? 29.265 -21.372 -7.148 1.00 94.12 263 LYS A C 1
ATOM 2113 O O . LYS A 1 263 ? 29.331 -22.337 -6.396 1.00 94.12 263 LYS A O 1
ATOM 2118 N N . TYR A 1 264 ? 28.420 -20.355 -6.964 1.00 95.56 264 TYR A N 1
ATOM 2119 C CA . TYR A 1 264 ? 27.615 -20.170 -5.747 1.00 95.56 264 TYR A CA 1
ATOM 2120 C C . TYR A 1 264 ? 26.180 -20.713 -5.833 1.00 95.56 264 TYR A C 1
ATOM 2122 O O . TYR A 1 264 ? 25.523 -20.819 -4.801 1.00 95.56 264 TYR A O 1
ATOM 2130 N N . PHE A 1 265 ? 25.699 -21.096 -7.019 1.00 95.25 265 PHE A N 1
ATOM 2131 C CA . PHE A 1 265 ? 24.373 -21.684 -7.229 1.00 95.25 265 PHE A CA 1
ATOM 2132 C C . PHE A 1 265 ? 24.454 -22.925 -8.122 1.00 95.25 265 PHE A C 1
ATOM 2134 O O . PHE A 1 265 ? 25.150 -22.935 -9.139 1.00 95.25 265 PHE A O 1
ATOM 2141 N N . ASN A 1 266 ? 23.684 -23.960 -7.786 1.00 93.56 266 ASN A N 1
ATOM 2142 C CA . ASN A 1 266 ? 23.506 -25.134 -8.637 1.00 93.56 266 ASN A CA 1
ATOM 2143 C C . ASN A 1 266 ? 22.454 -24.846 -9.722 1.00 93.56 266 ASN A C 1
ATOM 2145 O O . ASN A 1 266 ? 21.264 -25.080 -9.533 1.00 93.56 266 ASN A O 1
ATOM 2149 N N . MET A 1 267 ? 22.894 -24.315 -10.861 1.00 91.25 267 MET A N 1
ATOM 2150 C CA . MET A 1 267 ? 22.054 -24.093 -12.043 1.00 91.25 267 MET A CA 1
ATOM 2151 C C . MET A 1 267 ? 22.818 -24.416 -13.330 1.00 91.25 267 MET A C 1
ATOM 2153 O O . MET A 1 267 ? 24.022 -24.670 -13.299 1.00 91.25 267 MET A O 1
ATOM 2157 N N . ASP A 1 268 ? 22.136 -24.388 -14.477 1.00 88.69 268 ASP A N 1
ATOM 2158 C CA . ASP A 1 268 ? 22.800 -24.369 -15.782 1.00 88.69 268 ASP A CA 1
ATOM 2159 C C . ASP A 1 268 ? 22.871 -22.950 -16.373 1.00 88.69 268 ASP A C 1
ATOM 2161 O O . ASP A 1 268 ? 22.094 -22.050 -16.038 1.00 88.69 268 ASP A O 1
ATOM 2165 N N . ALA A 1 269 ? 23.831 -22.738 -17.276 1.00 89.44 269 ALA A N 1
ATOM 2166 C CA . ALA A 1 269 ? 24.033 -21.440 -17.911 1.00 89.44 269 ALA A CA 1
ATOM 2167 C C . ALA A 1 269 ? 22.817 -20.992 -18.743 1.00 89.44 269 ALA A C 1
ATOM 2169 O O . ALA A 1 269 ? 22.545 -19.798 -18.836 1.00 89.44 269 ALA A O 1
ATOM 2170 N N . ASP A 1 270 ? 22.048 -21.921 -19.321 1.00 86.31 270 ASP A N 1
ATOM 2171 C CA . ASP A 1 270 ? 20.853 -21.577 -20.100 1.00 86.31 270 ASP A CA 1
ATOM 2172 C C . ASP A 1 270 ? 19.710 -21.068 -19.209 1.00 86.31 270 ASP A C 1
ATOM 2174 O O . ASP A 1 270 ? 18.895 -20.268 -19.662 1.00 86.31 270 ASP A O 1
ATOM 2178 N N . THR A 1 271 ? 19.659 -21.471 -17.941 1.00 85.50 271 THR A N 1
ATOM 2179 C CA . THR A 1 271 ? 18.741 -20.947 -16.920 1.00 85.50 271 THR A CA 1
ATOM 2180 C C . THR A 1 271 ? 19.125 -19.527 -16.518 1.00 85.50 271 THR A C 1
ATOM 2182 O O . THR A 1 271 ? 18.260 -18.649 -16.508 1.00 85.50 271 THR A O 1
ATOM 2185 N N . LEU A 1 272 ? 20.419 -19.262 -16.306 1.00 88.19 272 LEU A N 1
ATOM 2186 C CA . LEU A 1 272 ? 20.918 -17.908 -16.044 1.00 88.19 272 LEU A CA 1
ATOM 2187 C C . LEU A 1 272 ? 20.640 -16.972 -17.234 1.00 88.19 272 LEU A C 1
ATOM 2189 O O . LEU A 1 272 ? 20.062 -15.904 -17.054 1.00 88.19 272 LEU A O 1
ATOM 2193 N N . ARG A 1 273 ? 20.955 -17.397 -18.469 1.00 87.94 273 ARG A N 1
ATOM 2194 C CA . ARG A 1 273 ? 20.681 -16.634 -19.708 1.00 87.94 273 ARG A CA 1
ATOM 2195 C C . ARG A 1 273 ? 19.191 -16.310 -19.877 1.00 87.94 273 ARG A C 1
ATOM 2197 O O . ARG A 1 273 ? 18.852 -15.183 -20.221 1.00 87.94 273 ARG A O 1
ATOM 2204 N N . LYS A 1 274 ? 18.290 -17.252 -19.564 1.00 80.69 274 LYS A N 1
ATOM 2205 C CA . LYS A 1 274 ? 16.825 -17.033 -19.565 1.00 80.69 274 LYS A CA 1
ATOM 2206 C C . LYS A 1 274 ? 16.335 -16.071 -18.483 1.00 80.69 274 LYS A C 1
ATOM 2208 O O . LYS A 1 274 ? 15.199 -15.608 -18.582 1.00 80.69 274 LYS A O 1
ATOM 2213 N N . ARG A 1 275 ? 17.152 -15.721 -17.483 1.00 77.50 275 ARG A N 1
ATOM 2214 C CA . ARG A 1 275 ? 16.806 -14.778 -16.400 1.00 77.50 275 ARG A CA 1
ATOM 2215 C C . ARG A 1 275 ? 17.601 -13.458 -16.439 1.00 77.50 275 ARG A C 1
ATOM 2217 O O . ARG A 1 275 ? 17.272 -12.539 -15.702 1.00 77.50 275 ARG A O 1
ATOM 2224 N N . THR A 1 276 ? 18.563 -13.303 -17.354 1.00 82.75 276 THR A N 1
ATOM 2225 C CA . THR A 1 276 ? 19.328 -12.057 -17.593 1.00 82.75 276 THR A CA 1
ATOM 2226 C C . THR A 1 276 ? 19.235 -11.583 -19.058 1.00 82.75 276 THR A C 1
ATOM 2228 O O . THR A 1 276 ? 18.460 -12.115 -19.850 1.00 82.75 276 THR A O 1
ATOM 2231 N N . VAL A 1 277 ? 19.985 -10.558 -19.465 1.00 82.25 277 VAL A N 1
ATOM 2232 C CA . VAL A 1 277 ? 20.118 -10.127 -20.868 1.00 82.25 277 VAL A CA 1
ATOM 2233 C C . VAL A 1 277 ? 21.482 -10.567 -21.407 1.00 82.25 277 VAL A C 1
ATOM 2235 O O . VAL A 1 277 ? 22.486 -9.867 -21.273 1.00 82.25 277 VAL A O 1
ATOM 2238 N N . TYR A 1 278 ? 21.507 -11.757 -22.011 1.00 84.88 278 TYR A N 1
ATOM 2239 C CA . TYR A 1 278 ? 22.685 -12.353 -22.646 1.00 84.88 278 TYR A CA 1
ATOM 2240 C C . TYR A 1 278 ? 22.705 -12.100 -24.159 1.00 84.88 278 TYR A C 1
ATOM 2242 O O . TYR A 1 278 ? 21.692 -12.262 -24.837 1.00 84.88 278 TYR A O 1
ATOM 2250 N N . GLN A 1 279 ? 23.869 -11.753 -24.706 1.00 81.94 279 GLN A N 1
ATOM 2251 C CA . GLN A 1 279 ? 24.088 -11.560 -26.139 1.00 81.94 279 GLN A CA 1
ATOM 2252 C C . GLN A 1 279 ? 24.971 -12.671 -26.702 1.00 81.94 279 GLN A C 1
ATOM 2254 O O . GLN A 1 279 ? 26.156 -12.791 -26.387 1.00 81.94 279 GLN A O 1
ATOM 2259 N N . LYS A 1 280 ? 24.381 -13.478 -27.583 1.00 82.06 280 LYS A N 1
ATOM 2260 C CA . LYS A 1 280 ? 24.957 -14.727 -28.088 1.00 82.06 280 LYS A CA 1
ATOM 2261 C C . LYS A 1 280 ? 26.129 -14.521 -29.049 1.00 82.06 280 LYS A C 1
ATOM 2263 O O . LYS A 1 280 ? 27.054 -15.327 -29.063 1.00 82.06 280 LYS A O 1
ATOM 2268 N N . GLU A 1 281 ? 26.096 -13.447 -29.831 1.00 79.88 281 GLU A N 1
ATOM 2269 C CA . GLU A 1 281 ? 27.111 -13.095 -30.828 1.00 79.88 281 GLU A CA 1
ATOM 2270 C C . GLU A 1 281 ? 28.415 -12.608 -30.181 1.00 79.88 281 GLU A C 1
ATOM 2272 O O . GLU A 1 281 ? 29.495 -12.934 -30.671 1.00 79.88 281 GLU A O 1
ATOM 2277 N N . GLY A 1 282 ? 28.313 -11.844 -29.086 1.00 81.56 282 GLY A N 1
ATOM 2278 C CA . GLY A 1 282 ? 29.458 -11.384 -28.290 1.00 81.56 282 GLY A CA 1
ATOM 2279 C C . GLY A 1 282 ? 29.867 -12.350 -27.173 1.00 81.56 282 GLY A C 1
ATOM 2280 O O . GLY A 1 282 ? 30.990 -12.270 -26.688 1.00 81.56 282 GLY A O 1
ATOM 2281 N N . GLN A 1 283 ? 28.976 -13.270 -26.789 1.00 91.06 283 GLN A N 1
ATOM 2282 C CA . GLN A 1 283 ? 29.076 -14.112 -25.590 1.00 91.06 283 GLN A CA 1
ATOM 2283 C C . GLN A 1 283 ? 29.190 -13.297 -24.288 1.00 91.06 283 GLN A C 1
ATOM 2285 O O . GLN A 1 283 ? 29.952 -13.657 -23.393 1.00 91.06 283 GLN A O 1
ATOM 2290 N N . VAL A 1 284 ? 28.429 -12.202 -24.185 1.00 91.06 284 VAL A N 1
ATOM 2291 C CA . VAL A 1 284 ? 28.476 -11.237 -23.070 1.00 91.06 284 VAL A CA 1
ATOM 2292 C C . VAL A 1 284 ? 27.120 -11.062 -22.394 1.00 91.06 284 VAL A C 1
ATOM 2294 O O . VAL A 1 284 ? 26.069 -11.221 -23.017 1.00 91.06 284 VAL A O 1
ATOM 2297 N N . TYR A 1 285 ? 27.144 -10.690 -21.119 1.00 89.88 285 TYR A N 1
ATOM 2298 C CA . TYR A 1 285 ? 25.979 -10.260 -20.354 1.00 89.88 285 TYR A CA 1
ATOM 2299 C C . TYR A 1 285 ? 25.921 -8.733 -20.356 1.00 89.88 285 TYR A C 1
ATOM 2301 O O . TYR A 1 285 ? 26.877 -8.069 -19.955 1.00 89.88 285 TYR A O 1
ATOM 2309 N N . GLN A 1 286 ? 24.794 -8.171 -20.792 1.00 87.25 286 GLN A N 1
ATOM 2310 C CA . GLN A 1 286 ? 24.535 -6.738 -20.662 1.00 87.25 286 GLN A CA 1
ATOM 2311 C C . GLN A 1 286 ? 24.289 -6.424 -19.187 1.00 87.25 286 GLN A C 1
ATOM 2313 O O . GLN A 1 286 ? 23.440 -7.049 -18.551 1.00 87.25 286 GLN A O 1
ATOM 2318 N N . TYR A 1 287 ? 25.036 -5.470 -18.646 1.00 86.00 287 TYR A N 1
ATOM 2319 C CA . TYR A 1 287 ? 25.070 -5.131 -17.229 1.00 86.00 287 TYR A CA 1
ATOM 2320 C C . TYR A 1 287 ? 24.925 -3.621 -17.020 1.00 86.00 287 TYR A C 1
ATOM 2322 O O . TYR A 1 287 ? 25.318 -2.827 -17.872 1.00 86.00 287 TYR A O 1
ATOM 2330 N N . ARG A 1 288 ? 24.364 -3.219 -15.877 1.00 84.75 288 ARG A N 1
ATOM 2331 C CA . ARG A 1 288 ? 24.260 -1.817 -15.450 1.00 84.75 288 ARG A CA 1
ATOM 2332 C C . ARG A 1 288 ? 24.182 -1.757 -13.920 1.00 84.75 288 ARG A C 1
ATOM 2334 O O . ARG A 1 288 ? 23.203 -2.297 -13.399 1.00 84.75 288 ARG A O 1
ATOM 2341 N N . PRO A 1 289 ? 25.142 -1.157 -13.189 1.00 80.75 289 PRO A N 1
ATOM 2342 C CA . PRO A 1 289 ? 25.073 -1.010 -11.733 1.00 80.75 289 PRO A CA 1
ATOM 2343 C C . PRO A 1 289 ? 23.873 -0.148 -11.311 1.00 80.75 289 PRO A C 1
ATOM 2345 O O . PRO A 1 289 ? 23.325 0.621 -12.109 1.00 80.75 289 PRO A O 1
ATOM 2348 N N . ARG A 1 290 ? 23.452 -0.279 -10.049 1.00 78.31 290 ARG A N 1
ATOM 2349 C CA . ARG A 1 290 ? 22.362 0.529 -9.479 1.00 78.31 290 ARG A CA 1
ATOM 2350 C C . ARG A 1 290 ? 22.773 2.000 -9.387 1.00 78.31 290 ARG A C 1
ATOM 2352 O O . ARG A 1 290 ? 23.770 2.333 -8.753 1.00 78.31 290 ARG A O 1
ATOM 2359 N N . GLY A 1 291 ? 22.002 2.873 -10.031 1.00 69.00 291 GLY A N 1
ATOM 2360 C CA . GLY A 1 291 ? 22.205 4.320 -10.015 1.00 69.00 291 GLY A CA 1
ATOM 2361 C C . GLY A 1 291 ? 21.366 5.013 -8.939 1.00 69.00 291 GLY A C 1
ATOM 2362 O O . GLY A 1 291 ? 20.627 4.379 -8.190 1.00 69.00 291 GLY A O 1
ATOM 2363 N N . MET A 1 292 ? 21.409 6.349 -8.910 1.00 62.22 292 MET A N 1
ATOM 2364 C CA . MET A 1 292 ? 20.635 7.174 -7.961 1.00 62.22 292 MET A CA 1
ATOM 2365 C C . MET A 1 292 ? 19.105 6.975 -8.061 1.00 62.22 292 MET A C 1
ATOM 2367 O O . MET A 1 292 ? 18.377 7.332 -7.140 1.00 62.22 292 MET A O 1
ATOM 2371 N N . HIS A 1 293 ? 18.616 6.409 -9.168 1.00 59.75 293 HIS A N 1
ATOM 2372 C CA . HIS A 1 293 ? 17.202 6.092 -9.387 1.00 59.75 293 HIS A CA 1
ATOM 2373 C C . HIS A 1 293 ? 16.822 4.648 -9.006 1.00 59.75 293 HIS A C 1
ATOM 2375 O O . HIS A 1 293 ? 15.637 4.352 -8.929 1.00 59.75 293 HIS A O 1
ATOM 2381 N N . ASP A 1 294 ? 17.801 3.778 -8.725 1.00 65.62 294 ASP A N 1
ATOM 2382 C CA . ASP A 1 294 ? 17.610 2.383 -8.292 1.00 65.62 294 ASP A CA 1
ATOM 2383 C C . ASP A 1 294 ? 17.992 2.188 -6.808 1.00 65.62 294 ASP A C 1
ATOM 2385 O O . ASP A 1 294 ? 18.362 1.090 -6.389 1.00 65.62 294 ASP A O 1
ATOM 2389 N N . ALA A 1 295 ? 17.985 3.262 -6.017 1.00 61.59 295 ALA A N 1
ATOM 2390 C CA . ALA A 1 295 ? 18.333 3.244 -4.601 1.00 61.59 295 ALA A CA 1
ATOM 2391 C C . ALA A 1 295 ? 17.104 3.592 -3.753 1.00 61.59 295 ALA A C 1
ATOM 2393 O O . ALA A 1 295 ? 16.472 4.632 -3.963 1.00 61.59 295 ALA A O 1
ATOM 2394 N N . ALA A 1 296 ? 16.790 2.746 -2.770 1.00 59.09 296 ALA A N 1
ATOM 2395 C CA . ALA A 1 296 ? 15.788 3.071 -1.763 1.00 59.09 296 ALA A CA 1
ATOM 2396 C C . ALA A 1 296 ? 16.217 4.317 -0.969 1.00 59.09 296 ALA A C 1
ATOM 2398 O O . ALA A 1 296 ? 17.403 4.571 -0.757 1.00 59.09 296 ALA A O 1
ATOM 2399 N N . ARG A 1 297 ? 15.246 5.103 -0.488 1.00 58.66 297 ARG A N 1
ATOM 2400 C CA . ARG A 1 297 ? 15.515 6.348 0.264 1.00 58.66 297 ARG A CA 1
ATOM 2401 C C . ARG A 1 297 ? 15.880 6.120 1.739 1.00 58.66 297 ARG A C 1
ATOM 2403 O O . ARG A 1 297 ? 15.957 7.084 2.495 1.00 58.66 297 ARG A O 1
ATOM 2410 N N . ILE A 1 298 ? 16.060 4.867 2.150 1.00 60.31 298 ILE A N 1
ATOM 2411 C CA . ILE A 1 298 ? 16.292 4.451 3.536 1.00 60.31 298 ILE A CA 1
ATOM 2412 C C . ILE A 1 298 ? 17.765 4.064 3.693 1.00 60.31 298 ILE A C 1
ATOM 2414 O O . ILE A 1 298 ? 18.272 3.225 2.955 1.00 60.31 298 ILE A O 1
ATOM 2418 N N . THR A 1 299 ? 18.446 4.698 4.647 1.00 63.34 299 THR A N 1
ATOM 2419 C CA . THR A 1 299 ? 19.884 4.522 4.916 1.00 63.34 299 THR A CA 1
ATOM 2420 C C . THR A 1 299 ? 20.179 3.649 6.137 1.00 63.34 299 THR A C 1
ATOM 2422 O O . THR A 1 299 ? 21.233 3.021 6.175 1.00 63.34 299 THR A O 1
ATOM 2425 N N . ASP A 1 300 ? 19.259 3.572 7.106 1.00 75.25 300 ASP A N 1
ATOM 2426 C CA . ASP A 1 300 ? 19.296 2.595 8.203 1.00 75.25 300 ASP A CA 1
ATOM 2427 C C . ASP A 1 300 ? 18.419 1.393 7.835 1.00 75.25 300 ASP A C 1
ATOM 2429 O O . ASP A 1 300 ? 17.192 1.500 7.783 1.00 75.25 300 ASP A O 1
ATOM 2433 N N . ILE A 1 301 ? 19.066 0.267 7.542 1.00 86.69 301 ILE A N 1
ATOM 2434 C CA . ILE A 1 301 ? 18.431 -0.990 7.133 1.00 86.69 301 ILE A CA 1
ATOM 2435 C C . ILE A 1 301 ? 18.705 -2.073 8.186 1.00 86.69 301 ILE A C 1
ATOM 2437 O O . ILE A 1 301 ? 19.701 -1.966 8.911 1.00 86.69 301 ILE A O 1
ATOM 2441 N N . PRO A 1 302 ? 17.886 -3.135 8.278 1.00 92.19 302 PRO A N 1
ATOM 2442 C CA . PRO A 1 302 ? 18.213 -4.253 9.149 1.00 92.19 302 PRO A CA 1
ATOM 2443 C C . PRO A 1 302 ? 19.507 -4.970 8.733 1.00 92.19 302 PRO A C 1
ATOM 2445 O O . PRO A 1 302 ? 19.904 -4.946 7.567 1.00 92.19 302 PRO A O 1
ATOM 2448 N N . TYR A 1 303 ? 20.126 -5.675 9.681 1.00 93.75 303 TYR A N 1
ATOM 2449 C CA . TYR A 1 303 ? 21.265 -6.571 9.451 1.00 93.75 303 TYR A CA 1
ATOM 2450 C C . TYR A 1 303 ? 20.961 -8.004 9.930 1.00 93.75 303 TYR A C 1
ATOM 2452 O O . TYR A 1 303 ? 20.128 -8.179 10.817 1.00 93.75 303 TYR A O 1
ATOM 2460 N N . PRO A 1 304 ? 21.591 -9.047 9.363 1.00 96.75 304 PRO A N 1
ATOM 2461 C CA . PRO A 1 304 ? 21.352 -10.436 9.757 1.00 96.75 304 PRO A CA 1
ATOM 2462 C C . PRO A 1 304 ? 22.002 -10.817 11.099 1.00 96.75 304 PRO A C 1
ATOM 2464 O O . PRO A 1 304 ? 23.158 -10.483 11.362 1.00 96.75 304 PRO A O 1
ATOM 2467 N N . GLU A 1 305 ? 21.292 -11.621 11.890 1.00 97.56 305 GLU A N 1
ATOM 2468 C CA . GLU A 1 305 ? 21.840 -12.497 12.930 1.00 97.56 305 GLU A CA 1
ATOM 2469 C C . GLU A 1 305 ? 21.349 -13.933 12.658 1.00 97.56 305 GLU A C 1
ATOM 2471 O O . GLU A 1 305 ? 20.148 -14.196 12.662 1.00 97.56 305 GLU A O 1
ATOM 2476 N N . VAL A 1 306 ? 22.259 -14.883 12.406 1.00 98.06 306 VAL A N 1
ATOM 2477 C CA . VAL A 1 306 ? 21.906 -16.318 12.414 1.00 98.06 306 VAL A CA 1
ATOM 2478 C C . VAL A 1 306 ? 21.616 -16.714 13.858 1.00 98.06 306 VAL A C 1
ATOM 2480 O O . VAL A 1 306 ? 22.467 -16.514 14.723 1.00 98.06 306 VAL A O 1
ATOM 2483 N N . VAL A 1 307 ? 20.441 -17.287 14.113 1.00 96.56 307 VAL A N 1
ATOM 2484 C CA . VAL A 1 307 ? 19.984 -17.668 15.461 1.00 96.56 307 VAL A CA 1
ATOM 2485 C C . VAL A 1 307 ? 19.917 -19.179 15.682 1.00 96.56 307 VAL A C 1
ATOM 2487 O O . VAL A 1 307 ? 20.004 -19.618 16.826 1.00 96.56 307 VAL A O 1
ATOM 2490 N N . ASP A 1 308 ? 19.842 -19.976 14.612 1.00 97.62 308 ASP A N 1
ATOM 2491 C CA . ASP A 1 308 ? 19.916 -21.443 14.658 1.00 97.62 308 ASP A CA 1
ATOM 2492 C C . ASP A 1 308 ? 20.620 -22.006 13.408 1.00 97.62 308 ASP A C 1
ATOM 2494 O O . ASP A 1 308 ? 20.568 -21.408 12.329 1.00 97.62 308 ASP A O 1
ATOM 2498 N N . CYS A 1 309 ? 21.286 -23.152 13.556 1.00 96.38 309 CYS A N 1
ATOM 2499 C CA . CYS A 1 309 ? 22.113 -23.786 12.530 1.00 96.38 309 CYS A CA 1
ATOM 2500 C C . CYS A 1 309 ? 21.996 -25.317 12.610 1.00 96.38 309 CYS A C 1
ATOM 2502 O O . CYS A 1 309 ? 22.614 -25.972 13.452 1.00 96.38 309 CYS A O 1
ATOM 2504 N N . ILE A 1 310 ? 21.204 -25.902 11.710 1.00 95.56 310 ILE A N 1
ATOM 2505 C CA . ILE A 1 310 ? 20.891 -27.336 11.689 1.00 95.56 310 ILE A CA 1
ATOM 2506 C C . ILE A 1 310 ? 21.674 -28.013 10.563 1.00 95.56 310 ILE A C 1
ATOM 2508 O O . ILE A 1 310 ? 21.514 -27.659 9.397 1.00 95.56 310 ILE A O 1
ATOM 2512 N N . GLN A 1 311 ? 22.478 -29.033 10.881 1.00 94.31 311 GLN A N 1
ATOM 2513 C CA . GLN A 1 311 ? 23.081 -29.892 9.858 1.00 94.31 311 GLN A CA 1
ATOM 2514 C C . GLN A 1 311 ? 22.100 -30.989 9.420 1.00 94.31 311 GLN A C 1
ATOM 2516 O O . GLN A 1 311 ? 21.647 -31.803 10.229 1.00 94.31 311 GLN A O 1
ATOM 2521 N N . ASN A 1 312 ? 21.803 -31.033 8.125 1.00 94.38 312 ASN A N 1
ATOM 2522 C CA . ASN A 1 312 ? 20.887 -31.987 7.515 1.00 94.38 312 ASN A CA 1
ATOM 2523 C C . ASN A 1 312 ? 21.570 -33.333 7.223 1.00 94.38 312 ASN A C 1
ATOM 2525 O O . ASN A 1 312 ? 22.790 -33.441 7.085 1.00 94.38 312 ASN A O 1
ATOM 2529 N N . GLY A 1 313 ? 20.762 -34.389 7.081 1.00 87.94 313 GLY A N 1
ATOM 2530 C CA . GLY A 1 313 ? 21.242 -35.761 6.855 1.00 87.94 313 GLY A CA 1
ATOM 2531 C C . GLY A 1 313 ? 21.919 -36.020 5.500 1.00 87.94 313 GLY A C 1
ATOM 2532 O O . GLY A 1 313 ? 22.425 -37.122 5.289 1.00 87.94 313 GLY A O 1
ATOM 2533 N N . ASP A 1 314 ? 21.923 -35.039 4.596 1.00 89.75 314 ASP A N 1
ATOM 2534 C CA . ASP A 1 314 ? 22.615 -35.054 3.302 1.00 89.75 314 ASP A CA 1
ATOM 2535 C C . ASP A 1 314 ? 23.944 -34.270 3.301 1.00 89.75 314 ASP A C 1
ATOM 2537 O O . ASP A 1 314 ? 24.693 -34.348 2.328 1.00 89.75 314 ASP A O 1
ATOM 2541 N N . GLY A 1 315 ? 24.262 -33.565 4.394 1.00 90.06 315 GLY A N 1
ATOM 2542 C CA . GLY A 1 315 ? 25.457 -32.730 4.540 1.00 90.06 315 GLY A CA 1
ATOM 2543 C C . GLY A 1 315 ? 25.241 -31.232 4.301 1.00 90.06 315 GLY A C 1
ATOM 2544 O O . GLY A 1 315 ? 26.183 -30.468 4.502 1.00 90.06 315 GLY A O 1
ATOM 2545 N N . THR A 1 316 ? 24.037 -30.792 3.917 1.00 95.88 316 THR A N 1
ATOM 2546 C CA . THR A 1 316 ? 23.688 -29.360 3.876 1.00 95.88 316 THR A CA 1
ATOM 2547 C C . THR A 1 316 ? 23.484 -28.783 5.284 1.00 95.88 316 THR A C 1
ATOM 2549 O O . THR A 1 316 ? 23.277 -29.522 6.250 1.00 95.88 316 THR A O 1
ATOM 2552 N N . PHE A 1 317 ? 23.522 -27.457 5.409 1.00 94.62 317 PHE A N 1
ATOM 2553 C CA . PHE A 1 317 ? 23.103 -26.727 6.606 1.00 94.62 317 PHE A CA 1
ATOM 2554 C C . PHE A 1 317 ? 21.834 -25.925 6.312 1.00 94.62 317 PHE A C 1
ATOM 2556 O O . PHE A 1 317 ? 21.778 -25.222 5.306 1.00 94.62 317 PHE A O 1
ATOM 2563 N N . THR A 1 318 ? 20.850 -25.980 7.207 1.00 97.56 318 THR A N 1
ATOM 2564 C CA . THR A 1 318 ? 19.735 -25.025 7.255 1.00 97.56 318 THR A CA 1
ATOM 2565 C C . THR A 1 318 ? 20.057 -23.976 8.312 1.00 97.56 318 THR A C 1
ATOM 2567 O O . THR A 1 318 ? 20.229 -24.313 9.485 1.00 97.56 318 THR A O 1
ATOM 2570 N N . LEU A 1 319 ? 20.139 -22.712 7.906 1.00 98.44 319 LEU A N 1
ATOM 2571 C CA . LEU A 1 319 ? 20.386 -21.576 8.791 1.00 98.44 319 LEU A CA 1
ATOM 2572 C C . LEU A 1 319 ? 19.075 -20.823 8.998 1.00 98.44 319 LEU A C 1
ATOM 2574 O O . LEU A 1 319 ? 18.470 -20.391 8.019 1.00 98.44 319 LEU A O 1
ATOM 2578 N N . THR A 1 320 ? 18.656 -20.637 10.249 1.00 98.19 320 THR A N 1
ATOM 2579 C CA . THR A 1 320 ? 17.563 -19.712 10.579 1.00 98.19 320 THR A CA 1
ATOM 2580 C C . THR A 1 320 ? 18.169 -18.357 10.911 1.00 98.19 320 THR A C 1
ATOM 2582 O O . THR A 1 320 ? 19.022 -18.253 11.796 1.00 98.19 320 THR A O 1
ATOM 2585 N N . VAL A 1 321 ? 17.738 -17.325 10.193 1.00 98.25 321 VAL A N 1
ATOM 2586 C CA . VAL A 1 321 ? 18.296 -15.975 10.274 1.00 98.25 321 VAL A CA 1
ATOM 2587 C C . VAL A 1 321 ? 17.201 -14.997 10.666 1.00 98.25 321 VAL A C 1
ATOM 2589 O O . VAL A 1 321 ? 16.162 -14.942 10.013 1.00 98.25 321 VAL A O 1
ATOM 2592 N N . ASP A 1 322 ? 17.462 -14.200 11.696 1.00 96.94 322 ASP A N 1
ATOM 2593 C CA . ASP A 1 322 ? 16.652 -13.044 12.059 1.00 96.94 322 ASP A CA 1
ATOM 2594 C C . ASP A 1 322 ? 17.267 -11.766 11.477 1.00 96.94 322 ASP A C 1
ATOM 2596 O O . ASP A 1 322 ? 18.485 -11.603 11.392 1.00 96.94 322 ASP A O 1
ATOM 2600 N N . ALA A 1 323 ? 16.420 -10.829 11.071 1.00 95.88 323 ALA A N 1
ATOM 2601 C CA . ALA A 1 323 ? 16.822 -9.492 10.666 1.00 95.88 323 ALA A CA 1
ATOM 2602 C C . ALA A 1 323 ? 16.677 -8.520 11.844 1.00 95.88 323 ALA A C 1
ATOM 2604 O O . ALA A 1 323 ? 15.609 -8.413 12.436 1.00 95.88 323 ALA A O 1
ATOM 2605 N N . ILE A 1 324 ? 17.736 -7.797 12.189 1.00 95.62 324 ILE A N 1
ATOM 2606 C CA . ILE A 1 324 ? 17.813 -6.936 13.372 1.00 95.62 324 ILE A CA 1
ATOM 2607 C C . ILE A 1 324 ? 17.777 -5.476 12.927 1.00 95.62 324 ILE A C 1
ATOM 2609 O O . ILE A 1 324 ? 18.638 -5.066 12.150 1.00 95.62 324 ILE A O 1
ATOM 2613 N N . TRP A 1 325 ? 16.824 -4.675 13.416 1.00 92.31 325 TRP A N 1
ATOM 2614 C CA . TRP A 1 325 ? 16.631 -3.288 12.967 1.00 92.31 325 TRP A CA 1
ATOM 2615 C C . TRP A 1 325 ? 16.679 -2.269 14.122 1.00 92.31 325 TRP A C 1
ATOM 2617 O O . TRP A 1 325 ? 15.665 -2.039 14.790 1.00 92.31 325 TRP A O 1
ATOM 2627 N N . PRO A 1 326 ? 17.831 -1.602 14.352 1.00 90.12 326 PRO A N 1
ATOM 2628 C CA . PRO A 1 326 ? 17.989 -0.620 15.424 1.00 90.12 326 PRO A CA 1
ATOM 2629 C C . PRO A 1 326 ? 17.011 0.562 15.370 1.00 90.12 326 PRO A C 1
ATOM 2631 O O . PRO A 1 326 ? 16.450 0.899 16.411 1.00 90.12 326 PRO A O 1
ATOM 2634 N N . ALA A 1 327 ? 16.733 1.155 14.199 1.00 85.31 327 ALA A N 1
ATOM 2635 C CA . ALA A 1 327 ? 15.776 2.269 14.088 1.00 85.31 327 ALA A CA 1
ATOM 2636 C C . ALA A 1 327 ? 14.298 1.880 14.276 1.00 85.31 327 ALA A C 1
ATOM 2638 O O . ALA A 1 327 ? 13.431 2.753 14.342 1.00 85.31 327 ALA A O 1
ATOM 2639 N N . LYS A 1 328 ? 13.998 0.580 14.386 1.00 86.12 328 LYS A N 1
ATOM 2640 C CA . LYS A 1 328 ? 12.688 0.054 14.805 1.00 86.12 328 LYS A CA 1
ATOM 2641 C C . LYS A 1 328 ? 12.719 -0.581 16.199 1.00 86.12 328 LYS A C 1
ATOM 2643 O O . LYS A 1 328 ? 11.674 -0.972 16.699 1.00 86.12 328 LYS A O 1
ATOM 2648 N N . MET A 1 329 ? 13.901 -0.685 16.814 1.00 89.56 329 MET A N 1
ATOM 2649 C CA . MET A 1 329 ? 14.167 -1.447 18.042 1.00 89.56 329 MET A CA 1
ATOM 2650 C C . MET A 1 329 ? 13.705 -2.917 17.972 1.00 89.56 329 MET A C 1
ATOM 2652 O O . MET A 1 329 ? 13.267 -3.486 18.968 1.00 89.56 329 MET A O 1
ATOM 2656 N N . MET A 1 330 ? 13.804 -3.539 16.791 1.00 91.38 330 MET A N 1
ATOM 2657 C CA . MET A 1 330 ? 13.369 -4.923 16.556 1.00 91.38 330 MET A CA 1
ATOM 2658 C C . MET A 1 330 ? 14.559 -5.886 16.521 1.00 91.38 330 MET A C 1
ATOM 2660 O O . MET A 1 330 ? 15.485 -5.702 15.732 1.00 91.38 330 MET A O 1
ATOM 2664 N N . ASP A 1 331 ? 14.492 -6.965 17.304 1.00 93.00 331 ASP A N 1
ATOM 2665 C CA . ASP A 1 331 ? 15.400 -8.124 17.228 1.00 93.00 331 ASP A CA 1
ATOM 2666 C C . ASP A 1 331 ? 14.861 -9.269 16.342 1.00 93.00 331 ASP A C 1
ATOM 2668 O O . ASP A 1 331 ? 15.381 -10.390 16.348 1.00 93.00 331 ASP A O 1
ATOM 2672 N N . ARG A 1 332 ? 13.784 -8.980 15.602 1.00 93.50 332 ARG A N 1
ATOM 2673 C CA . ARG A 1 332 ? 13.200 -9.788 14.526 1.00 93.50 332 ARG A CA 1
ATOM 2674 C C . ARG A 1 332 ? 12.317 -8.908 13.642 1.00 93.50 332 ARG A C 1
ATOM 2676 O O . ARG A 1 332 ? 11.096 -8.954 13.712 1.00 93.50 332 ARG A O 1
ATOM 2683 N N . ALA A 1 333 ? 12.944 -8.064 12.836 1.00 90.81 333 ALA A N 1
ATOM 2684 C CA . ALA A 1 333 ? 12.274 -7.299 11.793 1.00 90.81 333 ALA A CA 1
ATOM 2685 C C . ALA A 1 333 ? 11.777 -8.188 10.642 1.00 90.81 333 ALA A C 1
ATOM 2687 O O . ALA A 1 333 ? 10.846 -7.787 9.973 1.00 90.81 333 ALA A O 1
ATOM 2688 N N . PHE A 1 334 ? 12.367 -9.363 10.417 1.00 93.12 334 PHE A N 1
ATOM 2689 C CA . PHE A 1 334 ? 11.803 -10.517 9.696 1.00 93.12 334 PHE A CA 1
ATOM 2690 C C . PHE A 1 334 ? 12.693 -11.736 9.952 1.00 93.12 334 PHE A C 1
ATOM 2692 O O . PHE A 1 334 ? 13.756 -11.593 10.564 1.00 93.12 334 PHE A O 1
ATOM 2699 N N . SER A 1 335 ? 12.277 -12.917 9.493 1.00 95.25 335 SER A N 1
ATOM 2700 C CA . SER A 1 335 ? 13.111 -14.122 9.544 1.00 95.25 335 SER A CA 1
ATOM 2701 C C . SER A 1 335 ? 13.063 -14.895 8.230 1.00 95.25 335 SER A C 1
ATOM 2703 O O . SER A 1 335 ? 12.036 -14.931 7.552 1.00 95.25 335 SER A O 1
ATOM 2705 N N . HIS A 1 336 ? 14.159 -15.567 7.891 1.00 96.69 336 HIS A N 1
ATOM 2706 C CA . HIS A 1 336 ? 14.233 -16.488 6.756 1.00 96.69 336 HIS A CA 1
ATOM 2707 C C . HIS A 1 336 ? 15.036 -17.739 7.107 1.00 96.69 336 HIS A C 1
ATOM 2709 O O . HIS A 1 336 ? 15.791 -17.772 8.083 1.00 96.69 336 HIS A O 1
ATOM 2715 N N . GLN A 1 337 ? 14.835 -18.787 6.314 1.00 97.88 337 GLN A N 1
ATOM 2716 C CA . GLN A 1 337 ? 15.663 -19.980 6.308 1.00 97.88 337 GLN A CA 1
ATOM 2717 C C . GLN A 1 337 ? 16.391 -20.083 4.974 1.00 97.88 337 GLN A C 1
ATOM 2719 O O . GLN A 1 337 ? 15.766 -20.215 3.920 1.00 97.88 337 GLN A O 1
ATOM 2724 N N . VAL A 1 338 ? 17.720 -20.071 5.037 1.00 98.00 338 VAL A N 1
ATOM 2725 C CA . VAL A 1 338 ? 18.589 -20.311 3.885 1.00 98.00 338 VAL A CA 1
ATOM 2726 C C . VAL A 1 338 ? 19.281 -21.660 4.036 1.00 98.00 338 VAL A C 1
ATOM 2728 O O . VAL A 1 338 ? 19.767 -22.014 5.113 1.00 98.00 338 VAL A O 1
ATOM 2731 N N . MET A 1 339 ? 19.323 -22.426 2.948 1.00 98.19 339 MET A N 1
ATOM 2732 C CA . MET A 1 339 ? 20.029 -23.703 2.897 1.00 98.19 339 MET A CA 1
ATOM 2733 C C . MET A 1 339 ? 21.371 -23.546 2.178 1.00 98.19 339 MET A C 1
ATOM 2735 O O . MET A 1 339 ? 21.431 -23.055 1.049 1.00 98.19 339 MET A O 1
ATOM 2739 N N . ILE A 1 340 ? 22.444 -23.986 2.835 1.00 98.06 340 ILE A N 1
ATOM 2740 C CA . ILE A 1 340 ? 23.830 -23.919 2.362 1.00 98.06 340 ILE A CA 1
ATOM 2741 C C . ILE A 1 340 ? 24.356 -25.334 2.102 1.00 98.06 340 ILE A C 1
ATOM 2743 O O . ILE A 1 340 ? 24.194 -26.233 2.929 1.00 98.06 340 ILE A O 1
ATOM 2747 N N . ARG A 1 341 ? 25.038 -25.533 0.972 1.00 97.31 341 ARG A N 1
ATOM 2748 C CA . ARG A 1 341 ? 25.755 -26.765 0.619 1.00 97.31 341 ARG A CA 1
ATOM 2749 C C . ARG A 1 341 ? 27.268 -26.515 0.657 1.00 97.31 341 ARG A C 1
ATOM 2751 O O . ARG A 1 341 ? 27.774 -25.850 -0.246 1.00 97.31 341 ARG A O 1
ATOM 2758 N N . PRO A 1 342 ? 28.004 -27.045 1.650 1.00 94.69 342 PRO A N 1
ATOM 2759 C CA . PRO A 1 342 ? 29.467 -27.040 1.643 1.00 94.69 342 PRO A CA 1
ATOM 2760 C C . PRO A 1 342 ? 30.036 -27.914 0.515 1.00 94.69 342 PRO A C 1
ATOM 2762 O O . PRO A 1 342 ? 29.455 -28.945 0.170 1.00 94.69 342 PRO A O 1
ATOM 2765 N N . MET A 1 343 ? 31.197 -27.536 -0.021 1.00 93.50 343 MET A N 1
ATOM 2766 C CA . MET A 1 343 ? 31.886 -28.229 -1.116 1.00 93.50 343 MET A CA 1
ATOM 2767 C C . MET A 1 343 ? 33.239 -28.802 -0.653 1.00 93.50 343 MET A C 1
ATOM 2769 O O . MET A 1 343 ? 33.867 -28.287 0.271 1.00 93.50 343 MET A O 1
ATOM 2773 N N . GLU A 1 344 ? 33.725 -29.866 -1.309 1.00 87.56 344 G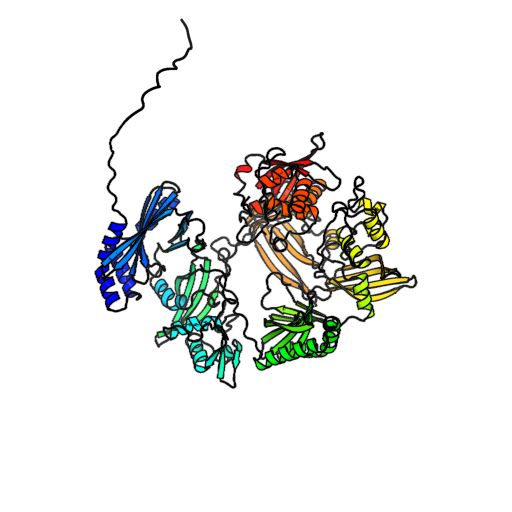LU A N 1
ATOM 2774 C CA . GLU A 1 344 ? 34.969 -30.567 -0.917 1.00 87.56 344 GLU A CA 1
ATOM 2775 C C . GLU A 1 344 ? 36.244 -29.697 -0.985 1.00 87.56 344 GLU A C 1
ATOM 2777 O O . GLU A 1 344 ? 37.261 -30.053 -0.389 1.00 87.56 344 GLU A O 1
ATOM 2782 N N . ASP A 1 345 ? 36.211 -28.576 -1.710 1.00 86.06 345 ASP A N 1
ATOM 2783 C CA . ASP A 1 345 ? 37.326 -27.634 -1.861 1.00 86.06 345 ASP A CA 1
ATOM 2784 C C . ASP A 1 345 ? 37.323 -26.486 -0.833 1.00 86.06 345 ASP A C 1
ATOM 2786 O O . ASP A 1 345 ? 38.238 -25.661 -0.844 1.00 86.06 345 ASP A O 1
ATOM 2790 N N . GLY A 1 346 ? 36.331 -26.444 0.064 1.00 83.69 346 GLY A N 1
ATOM 2791 C CA . GLY A 1 346 ? 36.138 -25.360 1.031 1.00 83.69 346 GLY A CA 1
ATOM 2792 C C . GLY A 1 346 ? 35.331 -24.171 0.499 1.00 83.69 346 GLY A C 1
ATOM 2793 O O . GLY A 1 346 ? 35.255 -23.150 1.174 1.00 83.69 346 GLY A O 1
ATOM 2794 N N . SER A 1 347 ? 34.734 -24.276 -0.693 1.00 89.75 347 SER A N 1
ATOM 2795 C CA . SER A 1 347 ? 33.681 -23.357 -1.140 1.00 89.75 347 SER A CA 1
ATOM 2796 C C . SER A 1 347 ? 32.289 -23.818 -0.675 1.00 89.75 347 SER A C 1
ATOM 2798 O O . SER A 1 347 ? 32.143 -24.853 -0.019 1.00 89.75 347 SER A O 1
ATOM 2800 N N . PHE A 1 348 ? 31.249 -23.050 -1.002 1.00 95.44 348 PHE A N 1
ATOM 2801 C CA . PHE A 1 348 ? 29.861 -23.388 -0.697 1.00 95.44 348 PHE A CA 1
ATOM 2802 C C . PHE A 1 348 ? 28.909 -22.890 -1.793 1.00 95.44 348 PHE A C 1
ATOM 2804 O O . PHE A 1 348 ? 29.244 -21.988 -2.564 1.00 95.44 348 PHE A O 1
ATOM 2811 N N . GLN A 1 349 ? 27.708 -23.467 -1.830 1.00 96.75 349 GLN A N 1
ATOM 2812 C CA . GLN A 1 349 ? 26.586 -23.027 -2.657 1.00 96.75 349 GLN A CA 1
ATOM 2813 C C . GLN A 1 349 ? 25.375 -22.667 -1.796 1.00 96.75 349 GLN A C 1
ATOM 2815 O O . GLN A 1 349 ? 25.129 -23.301 -0.768 1.00 96.75 349 GLN A O 1
ATOM 2820 N N . TYR A 1 350 ? 24.583 -21.703 -2.255 1.00 97.50 350 TYR A N 1
ATOM 2821 C CA . TYR A 1 350 ? 23.229 -21.472 -1.766 1.00 97.50 350 TYR A CA 1
ATOM 2822 C C . TYR A 1 350 ? 22.256 -22.380 -2.533 1.00 97.50 350 TYR A C 1
ATOM 2824 O O . TYR A 1 350 ? 22.317 -22.466 -3.761 1.00 97.50 350 TYR A O 1
ATOM 2832 N N . VAL A 1 351 ? 21.373 -23.063 -1.805 1.00 97.31 351 VAL A N 1
ATOM 2833 C CA . VAL A 1 351 ? 20.437 -24.072 -2.337 1.00 97.31 351 VAL A CA 1
ATOM 2834 C C . VAL A 1 351 ? 19.015 -23.516 -2.425 1.00 97.31 351 VAL A C 1
ATOM 2836 O O . VAL A 1 351 ? 18.315 -23.734 -3.409 1.00 97.31 351 VAL A O 1
ATOM 2839 N N . SER A 1 352 ? 18.588 -22.780 -1.401 1.00 96.75 352 SER A N 1
ATOM 2840 C CA . SER A 1 352 ? 17.272 -22.142 -1.344 1.00 96.75 352 SER A CA 1
ATOM 2841 C C . SER A 1 352 ? 17.259 -21.017 -0.318 1.00 96.75 352 SER A C 1
ATOM 2843 O O . SER A 1 352 ? 17.961 -21.112 0.692 1.00 96.75 352 SER A O 1
ATOM 2845 N N . ASN A 1 353 ? 16.390 -20.029 -0.515 1.00 97.00 353 ASN A N 1
ATOM 2846 C CA . ASN A 1 353 ? 15.937 -19.119 0.533 1.00 97.00 353 ASN A CA 1
ATOM 2847 C C . ASN A 1 353 ? 14.425 -19.245 0.703 1.00 97.00 353 ASN A C 1
ATOM 2849 O O . ASN A 1 353 ? 13.698 -19.380 -0.280 1.00 97.00 353 ASN A O 1
ATOM 2853 N N . ARG A 1 354 ? 13.945 -19.143 1.940 1.00 94.69 354 ARG A N 1
ATOM 2854 C CA . ARG A 1 354 ? 12.517 -19.057 2.226 1.00 94.69 354 ARG A CA 1
ATOM 2855 C C . ARG A 1 354 ? 12.255 -18.102 3.380 1.00 94.69 354 ARG A C 1
ATOM 2857 O O . ARG A 1 354 ? 12.799 -18.299 4.465 1.00 94.69 354 ARG A O 1
ATOM 2864 N N . GLY A 1 355 ? 11.399 -17.108 3.181 1.00 90.19 355 GLY A N 1
ATOM 2865 C CA . GLY A 1 355 ? 10.834 -16.331 4.275 1.00 90.19 355 GLY A CA 1
ATOM 2866 C C . GLY A 1 355 ? 10.088 -17.256 5.234 1.00 90.19 355 GLY A C 1
ATOM 2867 O O . GLY A 1 355 ? 9.314 -18.124 4.820 1.00 90.19 355 GLY A O 1
ATOM 2868 N N . ILE A 1 356 ? 10.317 -17.090 6.534 1.00 87.75 356 ILE A N 1
ATOM 2869 C CA . ILE A 1 356 ? 9.402 -17.673 7.514 1.00 87.75 356 ILE A CA 1
ATOM 2870 C C . ILE A 1 356 ? 8.100 -16.839 7.397 1.00 87.75 356 ILE A C 1
ATOM 2872 O O . ILE A 1 356 ? 8.206 -15.612 7.406 1.00 87.75 356 ILE A O 1
ATOM 2876 N N . PRO A 1 357 ? 6.899 -17.434 7.204 1.00 73.44 357 PRO A N 1
ATOM 2877 C CA . PRO A 1 357 ? 5.639 -16.690 7.000 1.00 73.44 357 PRO A CA 1
ATOM 2878 C C . PRO A 1 357 ? 5.057 -16.198 8.322 1.00 73.44 357 PRO A C 1
ATOM 2880 O O . PRO A 1 357 ? 5.170 -16.949 9.288 1.00 73.44 357 PRO A O 1
ATOM 2883 N N . LEU A 1 358 ? 4.493 -14.976 8.382 1.00 65.75 358 LEU A N 1
ATOM 2884 C CA . LEU A 1 358 ? 4.508 -14.180 9.625 1.00 65.75 358 LEU A CA 1
ATOM 2885 C C . LEU A 1 358 ? 3.226 -13.080 9.657 1.00 65.75 358 LEU A C 1
ATOM 2887 O O . LEU A 1 358 ? 2.705 -12.929 8.556 1.00 65.75 358 LEU A O 1
ATOM 2891 N N . GLU A 1 359 ? 2.479 -12.289 10.588 1.00 47.19 359 GLU A N 1
ATOM 2892 C CA . GLU A 1 359 ? 2.290 -11.482 11.967 1.00 47.19 359 GLU A CA 1
ATOM 2893 C C . GLU A 1 359 ? 3.029 -10.221 12.672 1.00 47.19 359 GLU A C 1
ATOM 2895 O O . GLU A 1 359 ? 2.481 -9.133 12.651 1.00 47.19 359 GLU A O 1
ATOM 2900 N N . ASN A 1 360 ? 4.187 -10.259 13.379 1.00 58.62 360 ASN A N 1
ATOM 2901 C CA . ASN A 1 360 ? 5.108 -9.107 13.622 1.00 58.62 360 ASN A CA 1
ATOM 2902 C C . ASN A 1 360 ? 6.516 -9.229 12.938 1.00 58.62 360 ASN A C 1
ATOM 2904 O O . ASN A 1 360 ? 7.373 -9.971 13.422 1.00 58.62 360 ASN A O 1
ATOM 2908 N N . ALA A 1 361 ? 6.743 -8.522 11.813 1.00 67.38 361 ALA A N 1
ATOM 2909 C CA . ALA A 1 361 ? 7.918 -8.415 10.925 1.00 67.38 361 ALA A CA 1
ATOM 2910 C C . ALA A 1 361 ? 7.596 -7.611 9.624 1.00 67.38 361 ALA A C 1
ATOM 2912 O O . ALA A 1 361 ? 6.590 -7.818 8.962 1.00 67.38 361 ALA A O 1
ATOM 2913 N N . VAL A 1 362 ? 8.490 -6.698 9.245 1.00 75.88 362 VAL A N 1
ATOM 2914 C CA . VAL A 1 362 ? 8.270 -5.560 8.339 1.00 75.88 362 VAL A CA 1
ATOM 2915 C C . VAL A 1 362 ? 8.545 -5.894 6.870 1.00 75.88 362 VAL A C 1
ATOM 2917 O O . VAL A 1 362 ? 9.575 -6.491 6.547 1.00 75.88 362 VAL A O 1
ATOM 2920 N N . GLU A 1 363 ? 7.704 -5.388 5.961 1.00 74.38 363 GLU A N 1
ATOM 2921 C CA . GLU A 1 363 ? 7.970 -5.437 4.517 1.00 74.38 363 GLU A CA 1
ATOM 2922 C C . GLU A 1 363 ? 9.338 -4.809 4.135 1.00 74.38 363 GLU A C 1
ATOM 2924 O O . GLU A 1 363 ? 9.686 -3.743 4.663 1.00 74.38 363 GLU A O 1
ATOM 2929 N N . PRO A 1 364 ? 10.094 -5.393 3.174 1.00 71.12 364 PRO A N 1
ATOM 2930 C CA . PRO A 1 364 ? 11.410 -4.920 2.708 1.00 71.12 364 PRO A CA 1
ATOM 2931 C C . PRO A 1 364 ? 11.476 -3.559 1.982 1.00 71.12 364 PRO A C 1
ATOM 2933 O O . PRO A 1 364 ? 12.080 -3.437 0.919 1.00 71.12 364 PRO A O 1
ATOM 2936 N N . ASN A 1 365 ? 10.926 -2.493 2.562 1.00 68.25 365 ASN A N 1
ATOM 2937 C CA . ASN A 1 365 ? 10.873 -1.136 1.993 1.00 68.25 365 ASN A CA 1
ATOM 2938 C C . ASN A 1 365 ? 12.242 -0.437 1.787 1.00 68.25 365 ASN A C 1
ATOM 2940 O O . ASN A 1 365 ? 12.301 0.658 1.222 1.00 68.25 365 ASN A O 1
ATOM 2944 N N . TRP A 1 366 ? 13.343 -1.059 2.219 1.00 72.31 366 TRP A N 1
ATOM 2945 C CA . TRP A 1 366 ? 14.720 -0.660 1.899 1.00 72.31 366 TRP A CA 1
ATOM 2946 C C . TRP A 1 366 ? 15.276 -1.331 0.628 1.00 72.31 366 TRP A C 1
ATOM 2948 O O . TRP A 1 366 ? 16.351 -0.960 0.152 1.00 72.31 366 TRP A O 1
ATOM 2958 N N . TYR A 1 367 ? 14.566 -2.309 0.064 1.00 78.62 367 TYR A N 1
ATOM 2959 C CA . TYR A 1 367 ? 14.768 -2.768 -1.304 1.00 78.62 367 TYR A CA 1
ATOM 2960 C C . TYR A 1 367 ? 13.901 -1.928 -2.258 1.00 78.62 367 TYR A C 1
ATOM 2962 O O . TYR A 1 367 ? 12.900 -1.314 -1.891 1.00 78.62 367 TYR A O 1
ATOM 2970 N N . THR A 1 368 ? 14.324 -1.840 -3.510 1.00 71.56 368 THR A N 1
ATOM 2971 C CA . THR A 1 368 ? 13.573 -1.216 -4.603 1.00 71.56 368 THR A CA 1
ATOM 2972 C C . THR A 1 368 ? 14.008 -1.922 -5.876 1.00 71.56 368 THR A C 1
ATOM 2974 O O . THR A 1 368 ? 15.183 -2.263 -6.010 1.00 71.56 368 THR A O 1
ATOM 2977 N N . GLU A 1 369 ? 13.096 -2.150 -6.810 1.00 66.81 369 GLU A N 1
ATOM 2978 C CA . GLU A 1 369 ? 13.403 -2.806 -8.081 1.00 66.81 369 GLU A CA 1
ATOM 2979 C C . GLU A 1 369 ? 14.534 -2.110 -8.856 1.00 66.81 369 GLU A C 1
ATOM 2981 O O . GLU A 1 369 ? 14.659 -0.882 -8.859 1.00 66.81 369 GLU A O 1
ATOM 2986 N N . ARG A 1 370 ? 15.378 -2.902 -9.526 1.00 72.50 370 ARG A N 1
ATOM 2987 C CA . ARG A 1 370 ? 16.406 -2.387 -10.441 1.00 72.50 370 ARG A CA 1
ATOM 2988 C C . ARG A 1 370 ? 15.731 -2.079 -11.774 1.00 72.50 370 ARG A C 1
ATOM 2990 O O . ARG A 1 370 ? 15.156 -2.983 -12.371 1.00 72.50 370 ARG A O 1
ATOM 2997 N N . THR A 1 371 ? 15.839 -0.847 -12.283 1.00 64.69 371 THR A N 1
ATOM 2998 C CA . THR A 1 371 ? 15.198 -0.455 -13.555 1.00 64.69 371 THR A CA 1
ATOM 2999 C C . THR A 1 371 ? 15.550 -1.454 -14.658 1.00 64.69 371 THR A C 1
ATOM 3001 O O . THR A 1 371 ? 16.741 -1.644 -14.952 1.00 64.69 371 THR A O 1
ATOM 3004 N N . ALA A 1 372 ? 14.516 -2.079 -15.234 1.00 62.12 372 ALA A N 1
ATOM 3005 C CA . ALA A 1 372 ? 14.621 -3.256 -16.087 1.00 62.12 372 ALA A CA 1
ATOM 3006 C C . ALA A 1 372 ? 15.550 -3.046 -17.293 1.00 62.12 372 ALA A C 1
ATOM 3008 O O . ALA A 1 372 ? 15.541 -2.004 -17.955 1.00 62.12 372 ALA A O 1
ATOM 3009 N N . ILE A 1 373 ? 16.342 -4.071 -17.620 1.00 69.12 373 ILE A N 1
ATOM 3010 C CA . ILE A 1 373 ? 17.143 -4.066 -18.845 1.00 69.12 373 ILE A CA 1
ATOM 3011 C C . ILE A 1 373 ? 16.233 -4.476 -20.008 1.00 69.12 373 ILE A C 1
ATOM 3013 O O . ILE A 1 373 ? 15.702 -5.584 -20.039 1.00 69.12 373 ILE A O 1
ATOM 3017 N N . SER A 1 374 ? 16.053 -3.557 -20.958 1.00 72.56 374 SER A N 1
ATOM 3018 C CA . SER A 1 374 ? 15.250 -3.760 -22.169 1.00 72.56 374 SER A CA 1
ATOM 3019 C C . SER A 1 374 ? 15.629 -5.044 -22.920 1.00 72.56 374 SER A C 1
ATOM 3021 O O . SER A 1 374 ? 16.810 -5.275 -23.188 1.00 72.56 374 SER A O 1
ATOM 3023 N N . ILE A 1 375 ? 14.631 -5.832 -23.336 1.00 79.19 375 ILE A N 1
ATOM 3024 C CA . ILE A 1 375 ? 14.803 -7.012 -24.209 1.00 79.19 375 ILE A CA 1
ATOM 3025 C C . ILE A 1 375 ? 15.069 -6.636 -25.680 1.00 79.19 375 ILE A C 1
ATOM 3027 O O . ILE A 1 375 ? 15.279 -7.509 -26.528 1.00 79.19 375 ILE A O 1
ATOM 3031 N N . LEU A 1 376 ? 15.048 -5.336 -25.987 1.00 81.25 376 LEU A N 1
ATOM 3032 C CA . LEU A 1 376 ? 15.407 -4.755 -27.275 1.00 81.25 376 LEU A CA 1
ATOM 3033 C C . LEU A 1 376 ? 16.876 -4.322 -27.281 1.00 81.25 376 LEU A C 1
ATOM 3035 O O . LEU A 1 376 ? 17.383 -3.786 -26.291 1.00 81.25 376 LEU A O 1
ATOM 3039 N N . THR A 1 377 ? 17.563 -4.471 -28.416 1.00 80.44 377 THR A N 1
ATOM 3040 C CA . THR A 1 377 ? 18.908 -3.887 -28.568 1.00 80.44 377 THR A CA 1
ATOM 3041 C C . THR A 1 377 ? 18.843 -2.354 -28.552 1.00 80.44 377 THR A C 1
ATOM 3043 O O . THR A 1 377 ? 17.778 -1.751 -28.715 1.00 80.44 377 THR A O 1
ATOM 3046 N N . GLU A 1 378 ? 19.982 -1.680 -28.364 1.00 74.00 378 GLU A N 1
ATOM 3047 C CA . GLU A 1 378 ? 20.004 -0.216 -28.484 1.00 74.00 378 GLU A CA 1
ATOM 3048 C C . GLU A 1 378 ? 19.644 0.248 -29.905 1.00 74.00 378 GLU A C 1
ATOM 3050 O O . GLU A 1 378 ? 18.909 1.220 -30.058 1.00 74.00 378 GLU A O 1
ATOM 3055 N N . GLU A 1 379 ? 20.062 -0.485 -30.943 1.00 80.25 379 GLU A N 1
ATOM 3056 C CA . GLU A 1 379 ? 19.654 -0.217 -32.329 1.00 80.25 379 GLU A CA 1
ATOM 3057 C C . GLU A 1 379 ? 18.132 -0.340 -32.514 1.00 80.25 379 GLU A C 1
ATOM 3059 O O . GLU A 1 379 ? 17.527 0.488 -33.193 1.00 80.25 379 GLU A O 1
ATOM 3064 N N . GLU A 1 380 ? 17.491 -1.329 -31.880 1.00 86.81 380 GLU A N 1
ATOM 3065 C CA . GLU A 1 380 ? 16.034 -1.490 -31.913 1.00 86.81 380 GLU A CA 1
ATOM 3066 C C . GLU A 1 380 ? 15.304 -0.351 -31.185 1.00 86.81 380 GLU A C 1
ATOM 3068 O O . GLU A 1 380 ? 14.355 0.204 -31.742 1.00 86.81 380 GLU A O 1
ATOM 3073 N N . ARG A 1 381 ? 15.754 0.054 -29.987 1.00 86.38 381 ARG A N 1
ATOM 3074 C CA . ARG A 1 381 ? 15.162 1.203 -29.271 1.00 86.38 381 ARG A CA 1
ATOM 3075 C C . ARG A 1 381 ? 15.375 2.519 -30.020 1.00 86.38 381 ARG A C 1
ATOM 3077 O O . ARG A 1 381 ? 14.441 3.307 -30.140 1.00 86.38 381 ARG A O 1
ATOM 3084 N N . ASN A 1 382 ? 16.573 2.751 -30.559 1.00 85.31 382 ASN A N 1
ATOM 3085 C CA . ASN A 1 382 ? 16.873 3.947 -31.348 1.00 85.31 382 ASN A CA 1
ATOM 3086 C C . ASN A 1 382 ? 16.048 3.981 -32.647 1.00 85.31 382 ASN A C 1
ATOM 3088 O O . ASN A 1 382 ? 15.548 5.042 -33.014 1.00 85.31 382 ASN A O 1
ATOM 3092 N N . ARG A 1 383 ? 15.806 2.831 -33.295 1.00 93.12 383 ARG A N 1
ATOM 3093 C CA . ARG A 1 383 ? 14.860 2.717 -34.419 1.00 93.12 383 ARG A CA 1
ATOM 3094 C C . ARG A 1 383 ? 13.441 3.125 -34.008 1.00 93.12 383 ARG A C 1
ATOM 3096 O O . ARG A 1 383 ? 12.879 4.011 -34.641 1.00 93.12 383 ARG A O 1
ATOM 3103 N N . LEU A 1 384 ? 12.884 2.537 -32.944 1.00 93.31 384 LEU A N 1
ATOM 3104 C CA . LEU A 1 384 ? 11.527 2.861 -32.466 1.00 93.31 384 LEU A CA 1
ATOM 3105 C C . LEU A 1 384 ? 11.385 4.343 -32.078 1.00 93.31 384 LEU A C 1
ATOM 3107 O O . LEU A 1 384 ? 10.364 4.971 -32.360 1.00 93.31 384 LEU A O 1
ATOM 3111 N N . ARG A 1 385 ? 12.430 4.921 -31.474 1.00 92.06 385 ARG A N 1
ATOM 3112 C CA . ARG A 1 385 ? 12.520 6.348 -31.140 1.00 92.06 385 ARG A CA 1
ATOM 3113 C C . ARG A 1 385 ? 12.439 7.236 -32.381 1.00 92.06 385 ARG A C 1
ATOM 3115 O O . ARG A 1 385 ? 11.642 8.173 -32.397 1.00 92.06 385 ARG A O 1
ATOM 3122 N N . GLU A 1 386 ? 13.240 6.953 -33.406 1.00 94.38 386 GLU A N 1
ATOM 3123 C CA . GLU A 1 386 ? 13.235 7.723 -34.656 1.00 94.38 386 GLU A CA 1
ATOM 3124 C C . GLU A 1 386 ? 11.943 7.506 -35.462 1.00 94.38 386 GLU A C 1
ATOM 3126 O O . GLU A 1 386 ? 11.441 8.452 -36.062 1.00 94.38 386 GLU A O 1
ATOM 3131 N N . GLU A 1 387 ? 11.348 6.309 -35.430 1.00 94.56 387 GLU A N 1
ATOM 3132 C CA . GLU A 1 387 ? 10.043 6.028 -36.046 1.00 94.56 387 GLU A CA 1
ATOM 3133 C C . GLU A 1 387 ? 8.915 6.843 -35.389 1.00 94.56 387 GLU A C 1
ATOM 3135 O O . GLU A 1 387 ? 8.156 7.515 -36.092 1.00 94.56 387 GLU A O 1
ATOM 3140 N N . ALA A 1 388 ? 8.834 6.862 -34.053 1.00 93.12 388 ALA A N 1
ATOM 3141 C CA . ALA A 1 388 ? 7.854 7.667 -33.318 1.00 93.12 388 ALA A CA 1
ATOM 3142 C C . ALA A 1 388 ? 8.063 9.180 -33.530 1.00 93.12 388 ALA A C 1
ATOM 3144 O O . ALA A 1 388 ? 7.098 9.921 -33.743 1.00 93.12 388 ALA A O 1
ATOM 3145 N N . LEU A 1 389 ? 9.320 9.638 -33.528 1.00 93.69 389 LEU A N 1
ATOM 3146 C CA . LEU A 1 389 ? 9.676 11.036 -33.772 1.00 93.69 389 LEU A CA 1
ATOM 3147 C C . LEU A 1 389 ? 9.348 11.472 -35.209 1.00 93.69 389 LEU A C 1
ATOM 3149 O O . LEU A 1 389 ? 8.795 12.553 -35.405 1.00 93.69 389 LEU A O 1
ATOM 3153 N N . ALA A 1 390 ? 9.644 10.642 -36.213 1.00 93.81 390 ALA A N 1
ATOM 3154 C CA . ALA A 1 390 ? 9.332 10.925 -37.612 1.00 93.81 390 ALA A CA 1
ATOM 3155 C C . ALA A 1 390 ? 7.817 10.999 -37.859 1.00 93.81 390 ALA A C 1
ATOM 3157 O O . ALA A 1 390 ? 7.360 11.872 -38.598 1.00 93.81 390 ALA A O 1
ATOM 3158 N N . LEU A 1 391 ? 7.041 10.130 -37.204 1.00 92.31 391 LEU A N 1
ATOM 3159 C CA . LEU A 1 391 ? 5.581 10.106 -37.282 1.00 92.31 391 LEU A CA 1
ATOM 3160 C C . LEU A 1 391 ? 4.972 11.406 -36.718 1.00 92.31 391 LEU A C 1
ATOM 3162 O O . LEU A 1 391 ? 4.218 12.087 -37.412 1.00 92.31 391 LEU A O 1
ATOM 3166 N N . ALA A 1 392 ? 5.392 11.821 -35.518 1.00 90.69 392 ALA A N 1
ATOM 3167 C CA . ALA A 1 392 ? 4.968 13.074 -34.880 1.00 90.69 392 ALA A CA 1
ATOM 3168 C C . ALA A 1 392 ? 5.554 14.354 -35.526 1.00 90.69 392 ALA A C 1
ATOM 3170 O O . ALA A 1 392 ? 5.041 15.459 -35.332 1.00 90.69 392 ALA A O 1
ATOM 3171 N N . ALA A 1 393 ? 6.633 14.238 -36.305 1.00 89.69 393 ALA A N 1
ATOM 3172 C CA . ALA A 1 393 ? 7.175 15.336 -37.106 1.00 89.69 393 ALA A CA 1
ATOM 3173 C C . ALA A 1 393 ? 6.451 15.508 -38.456 1.00 89.69 393 ALA A C 1
ATOM 3175 O O . ALA A 1 393 ? 6.443 16.616 -38.999 1.00 89.69 393 ALA A O 1
ATOM 3176 N N . ALA A 1 394 ? 5.857 14.438 -38.996 1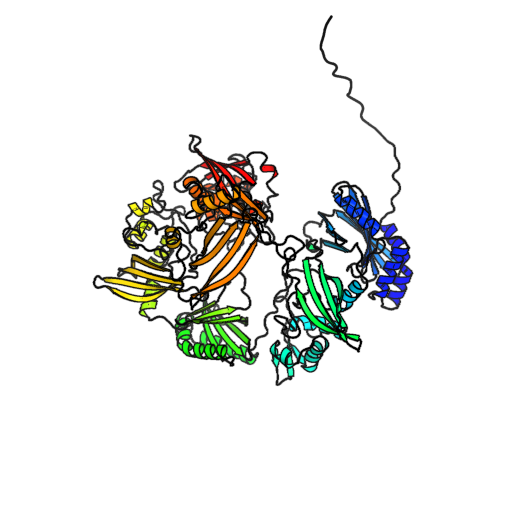.00 91.50 394 ALA A N 1
ATOM 3177 C CA . ALA A 1 394 ? 5.112 14.457 -40.254 1.00 91.50 394 ALA A CA 1
ATOM 3178 C C . ALA A 1 394 ? 3.705 15.061 -40.109 1.00 91.50 394 ALA A C 1
ATOM 3180 O O . ALA A 1 394 ? 3.235 15.730 -41.031 1.00 91.50 394 ALA A O 1
ATOM 3181 N N . ASP A 1 395 ? 3.055 14.860 -38.960 1.00 87.19 395 ASP A N 1
ATOM 3182 C CA . ASP A 1 395 ? 1.690 15.313 -38.687 1.00 87.19 395 ASP A CA 1
ATOM 3183 C C . ASP A 1 395 ? 1.616 16.009 -37.319 1.00 87.19 395 ASP A C 1
ATOM 3185 O O . ASP A 1 395 ? 1.919 15.416 -36.287 1.00 87.19 395 ASP A O 1
ATOM 3189 N N . LYS A 1 396 ? 1.229 17.291 -37.306 1.00 77.44 396 LYS A N 1
ATOM 3190 C CA . LYS A 1 396 ? 1.117 18.081 -36.065 1.00 77.44 396 LYS A CA 1
ATOM 3191 C C . LYS A 1 396 ? -0.195 17.863 -35.322 1.00 77.44 396 LYS A C 1
ATOM 3193 O O . LYS A 1 396 ? -0.268 18.181 -34.141 1.00 77.44 396 LYS A O 1
ATOM 3198 N N . ASP A 1 397 ? -1.188 17.296 -35.998 1.00 84.19 397 ASP A N 1
ATOM 3199 C CA . ASP A 1 397 ? -2.508 17.014 -35.443 1.00 84.19 397 ASP A CA 1
ATOM 3200 C C . ASP A 1 397 ? -2.619 15.525 -35.046 1.00 84.19 397 ASP A C 1
ATOM 3202 O O . ASP A 1 397 ? -3.705 15.029 -34.756 1.00 84.19 397 ASP A O 1
ATOM 3206 N N . ILE A 1 398 ? -1.493 14.795 -35.034 1.00 88.19 398 ILE A N 1
ATOM 3207 C CA . ILE A 1 398 ? -1.385 13.342 -34.805 1.00 88.19 398 ILE A CA 1
ATOM 3208 C C . ILE A 1 398 ? -2.149 12.844 -33.572 1.00 88.19 398 ILE A C 1
ATOM 3210 O O . ILE A 1 398 ? -2.767 11.784 -33.627 1.00 88.19 398 ILE A O 1
ATOM 3214 N N . CYS A 1 399 ? -2.182 13.622 -32.487 1.00 85.25 399 CYS A N 1
ATOM 3215 C CA . CYS A 1 399 ? -2.905 13.261 -31.268 1.00 85.25 399 CYS A CA 1
ATOM 3216 C C . CYS A 1 399 ? -4.412 13.049 -31.504 1.00 85.25 399 CYS A C 1
ATOM 3218 O O . CYS A 1 399 ? -5.012 12.232 -30.819 1.00 85.25 399 CYS A O 1
ATOM 3220 N N . SER A 1 400 ? -5.009 13.707 -32.507 1.00 84.62 400 SER A N 1
ATOM 3221 C CA . SER A 1 400 ? -6.425 13.515 -32.877 1.00 84.62 400 SER A CA 1
ATOM 3222 C C . SER A 1 400 ? -6.702 12.249 -33.703 1.00 84.62 400 SER A C 1
ATOM 3224 O O . SER A 1 400 ? -7.858 11.920 -33.938 1.00 84.62 400 SER A O 1
ATOM 3226 N N . LYS A 1 401 ? -5.658 11.536 -34.150 1.00 86.94 401 LYS A N 1
ATOM 3227 C CA . LYS A 1 401 ? -5.744 10.361 -35.043 1.00 86.94 401 LYS A CA 1
ATOM 3228 C C . LYS A 1 401 ? -5.356 9.049 -34.357 1.00 86.94 401 LYS A C 1
ATOM 3230 O O . LYS A 1 401 ? -5.407 7.993 -34.979 1.00 86.94 401 LYS A O 1
ATOM 3235 N N . VAL A 1 402 ? -4.974 9.106 -33.079 1.00 86.94 402 VAL A N 1
ATOM 3236 C CA . VAL A 1 402 ? -4.475 7.960 -32.302 1.00 86.94 402 VAL A CA 1
ATOM 3237 C C . VAL A 1 402 ? -5.436 6.767 -32.326 1.00 86.94 402 VAL A C 1
ATOM 3239 O O . VAL A 1 402 ? -4.989 5.644 -32.548 1.00 86.94 402 VAL A O 1
ATOM 3242 N N . ASP A 1 403 ? -6.740 6.996 -32.182 1.00 81.94 403 ASP A N 1
ATOM 3243 C CA . ASP A 1 403 ? -7.735 5.916 -32.178 1.00 81.94 403 ASP A CA 1
ATOM 3244 C C . ASP A 1 403 ? -7.895 5.252 -33.551 1.00 81.94 403 ASP A C 1
ATOM 3246 O O . ASP A 1 403 ? -8.061 4.037 -33.632 1.00 81.94 403 ASP A O 1
ATOM 3250 N N . GLU A 1 404 ? -7.790 6.019 -34.641 1.00 84.56 404 GLU A N 1
ATOM 3251 C CA . GLU A 1 404 ? -7.789 5.474 -36.006 1.00 84.56 404 GLU A CA 1
ATOM 3252 C C . GLU A 1 404 ? -6.503 4.673 -36.267 1.00 84.56 404 GLU A C 1
ATOM 3254 O O . GLU A 1 404 ? -6.548 3.562 -36.790 1.00 84.56 404 GLU A O 1
ATOM 3259 N N . MET A 1 405 ? -5.356 5.181 -35.805 1.00 88.44 405 MET A N 1
ATOM 3260 C CA . MET A 1 405 ? -4.055 4.510 -35.909 1.00 88.44 405 MET A CA 1
ATOM 3261 C C . MET A 1 405 ? -3.973 3.222 -35.071 1.00 88.44 405 MET A C 1
ATOM 3263 O O . MET A 1 405 ? -3.266 2.289 -35.452 1.00 88.44 405 MET A O 1
ATOM 3267 N N . ASN A 1 406 ? -4.687 3.153 -33.944 1.00 90.19 406 ASN A N 1
ATOM 3268 C CA . ASN A 1 406 ? -4.849 1.932 -33.152 1.00 90.19 406 ASN A CA 1
ATOM 3269 C C . ASN A 1 406 ? -5.837 0.955 -33.815 1.00 90.19 406 ASN A C 1
ATOM 3271 O O . ASN A 1 406 ? -5.586 -0.251 -33.813 1.00 90.19 406 ASN A O 1
ATOM 3275 N N . ALA A 1 407 ? -6.909 1.463 -34.435 1.00 85.25 407 ALA A N 1
ATOM 3276 C CA . ALA A 1 407 ? -7.889 0.665 -35.173 1.00 85.25 407 ALA A CA 1
ATOM 3277 C C . ALA A 1 407 ? -7.284 -0.047 -36.390 1.00 85.25 407 ALA A C 1
ATOM 3279 O O . ALA A 1 407 ? -7.454 -1.258 -36.540 1.00 85.25 407 ALA A O 1
ATOM 3280 N N . ASP A 1 408 ? -6.507 0.670 -37.206 1.00 88.31 408 ASP A N 1
ATOM 3281 C CA . ASP A 1 408 ? -5.775 0.103 -38.349 1.00 88.31 408 ASP A CA 1
ATOM 3282 C C . ASP A 1 408 ? -4.760 -0.976 -37.918 1.00 88.31 408 ASP A C 1
ATOM 3284 O O . ASP A 1 408 ? -4.412 -1.863 -38.699 1.00 88.31 408 ASP A O 1
ATOM 3288 N N . ARG A 1 409 ? -4.309 -0.942 -36.656 1.00 87.88 409 ARG A N 1
ATOM 3289 C CA . ARG A 1 409 ? -3.399 -1.931 -36.057 1.00 87.88 409 ARG A CA 1
ATOM 3290 C C . ARG A 1 409 ? -4.098 -3.068 -35.307 1.00 87.88 409 ARG A C 1
ATOM 3292 O O . ARG A 1 409 ? -3.400 -3.954 -34.810 1.00 87.88 409 ARG A O 1
ATOM 3299 N N . TYR A 1 410 ? -5.433 -3.112 -35.247 1.00 89.38 410 TYR A N 1
ATOM 3300 C CA . TYR A 1 410 ? -6.162 -4.153 -34.508 1.00 89.38 410 TYR A CA 1
ATOM 3301 C C . TYR A 1 410 ? -5.772 -5.572 -34.943 1.00 89.38 410 TYR A C 1
ATOM 3303 O O . TYR A 1 410 ? -5.510 -6.420 -34.093 1.00 89.38 410 TYR A O 1
ATOM 3311 N N . GLU A 1 411 ? -5.654 -5.835 -36.250 1.00 91.19 411 GLU A N 1
ATOM 3312 C CA . GLU A 1 411 ? -5.228 -7.157 -36.724 1.00 91.19 411 GLU A CA 1
ATOM 3313 C C . GLU A 1 411 ? -3.801 -7.520 -36.290 1.00 91.19 411 GLU A C 1
ATOM 3315 O O . GLU A 1 411 ? -3.519 -8.691 -36.047 1.00 91.19 411 GLU A O 1
ATOM 3320 N N . ASP A 1 412 ? -2.889 -6.551 -36.210 1.00 93.25 412 ASP A N 1
ATOM 3321 C CA . ASP A 1 412 ? -1.500 -6.797 -35.808 1.00 93.25 412 ASP A CA 1
ATOM 3322 C C . ASP A 1 412 ? -1.382 -7.001 -34.295 1.00 93.25 412 ASP A C 1
ATOM 3324 O O . ASP A 1 412 ? -0.608 -7.846 -33.849 1.00 93.25 412 ASP A O 1
ATOM 3328 N N . ALA A 1 413 ? -2.219 -6.323 -33.507 1.00 93.19 413 ALA A N 1
ATOM 3329 C CA . ALA A 1 413 ? -2.360 -6.588 -32.080 1.00 93.19 413 ALA A CA 1
ATOM 3330 C C . ALA A 1 413 ? -3.009 -7.954 -31.790 1.00 93.19 413 ALA A C 1
ATOM 3332 O O . ALA A 1 413 ? -2.599 -8.622 -30.846 1.00 93.19 413 ALA A O 1
ATOM 3333 N N . VAL A 1 414 ? -3.956 -8.414 -32.622 1.00 92.25 414 VAL A N 1
ATOM 3334 C CA . VAL A 1 414 ? -4.476 -9.795 -32.570 1.00 92.25 414 VAL A CA 1
ATOM 3335 C C . VAL A 1 414 ? -3.362 -10.796 -32.894 1.00 92.25 414 VAL A C 1
ATOM 3337 O O . VAL A 1 414 ? -3.102 -11.682 -32.088 1.00 92.25 414 VAL A O 1
ATOM 3340 N N . LYS A 1 415 ? -2.619 -10.613 -33.998 1.00 95.00 415 LYS A N 1
ATOM 3341 C CA . LYS A 1 415 ? -1.473 -11.478 -34.364 1.00 95.00 415 LYS A CA 1
ATOM 3342 C C . LYS A 1 415 ? -0.408 -11.526 -33.260 1.00 95.00 415 LYS A C 1
ATOM 3344 O O . LYS A 1 415 ? 0.189 -12.577 -33.034 1.00 95.00 415 LYS A O 1
ATOM 3349 N N . PHE A 1 416 ? -0.168 -10.401 -32.583 1.00 96.75 416 PHE A N 1
ATOM 3350 C CA . PHE A 1 416 ? 0.721 -10.303 -31.426 1.00 96.75 416 PHE A CA 1
ATOM 3351 C C . PHE A 1 416 ? 0.176 -11.052 -30.204 1.00 96.75 416 PHE A C 1
ATOM 3353 O O . PHE A 1 416 ? 0.913 -11.809 -29.579 1.00 96.75 416 PHE A O 1
ATOM 3360 N N . TYR A 1 417 ? -1.108 -10.884 -29.888 1.00 93.50 417 TYR A N 1
ATOM 3361 C CA . TYR A 1 417 ? -1.769 -11.568 -28.780 1.00 93.50 417 TYR A CA 1
ATOM 3362 C C . TYR A 1 417 ? -1.784 -13.091 -28.970 1.00 93.50 417 TYR A C 1
ATOM 3364 O O . TYR A 1 417 ? -1.412 -13.827 -28.057 1.00 93.50 417 TYR A O 1
ATOM 3372 N N . ASP A 1 418 ? -2.113 -13.555 -30.179 1.00 92.25 418 ASP A N 1
ATOM 3373 C CA . ASP A 1 418 ? -2.042 -14.964 -30.571 1.00 92.25 418 ASP A CA 1
ATOM 3374 C C . ASP A 1 418 ? -0.602 -15.495 -30.464 1.00 92.25 418 ASP A C 1
ATOM 3376 O O . ASP A 1 418 ? -0.382 -16.605 -29.989 1.00 92.25 418 ASP A O 1
ATOM 3380 N N . ALA A 1 419 ? 0.404 -14.704 -30.865 1.00 92.00 419 ALA A N 1
ATOM 3381 C CA . ALA A 1 419 ? 1.811 -15.074 -30.713 1.00 92.00 419 ALA A CA 1
ATOM 3382 C C . ALA A 1 419 ? 2.211 -15.233 -29.239 1.00 92.00 419 ALA A C 1
ATOM 3384 O O . ALA A 1 419 ? 2.757 -16.269 -28.870 1.00 92.00 419 ALA A O 1
ATOM 3385 N N . TYR A 1 420 ? 1.861 -14.263 -28.393 1.00 91.44 420 TYR A N 1
ATOM 3386 C CA . TYR A 1 420 ? 2.095 -14.299 -26.951 1.00 91.44 420 TYR A CA 1
ATOM 3387 C C . TYR A 1 420 ? 1.414 -15.505 -26.277 1.00 91.44 420 TYR A C 1
ATOM 3389 O O . TYR A 1 420 ? 2.086 -16.257 -25.571 1.00 91.44 420 TYR A O 1
ATOM 3397 N N . LYS A 1 421 ? 0.122 -15.764 -26.536 1.00 87.75 421 LYS A N 1
ATOM 3398 C CA . LYS A 1 421 ? -0.586 -16.925 -25.958 1.00 87.75 421 LYS A CA 1
ATOM 3399 C C . LYS A 1 421 ? -0.108 -18.275 -26.532 1.00 87.75 421 LYS A C 1
ATOM 3401 O O . LYS A 1 421 ? -0.273 -19.295 -25.869 1.00 87.75 421 LYS A O 1
ATOM 3406 N N . GLU A 1 422 ? 0.528 -18.300 -27.708 1.00 89.25 422 GLU A N 1
ATOM 3407 C CA . GLU A 1 422 ? 1.224 -19.479 -28.262 1.00 89.25 422 GLU A CA 1
ATOM 3408 C C . GLU A 1 422 ? 2.713 -19.584 -27.857 1.00 89.25 422 GLU A C 1
ATOM 3410 O O . GLU A 1 422 ? 3.395 -20.519 -28.284 1.00 89.25 422 GLU A O 1
ATOM 3415 N N . GLY A 1 423 ? 3.248 -18.655 -27.053 1.00 84.81 423 GLY A N 1
ATOM 3416 C CA . GLY A 1 423 ? 4.658 -18.656 -26.637 1.00 84.81 423 GLY A CA 1
ATOM 3417 C C . GLY A 1 423 ? 5.654 -18.356 -27.769 1.00 84.81 423 GLY A C 1
ATOM 3418 O O . GLY A 1 423 ? 6.802 -18.797 -27.718 1.00 84.81 423 GLY A O 1
ATOM 3419 N N . ARG A 1 424 ? 5.225 -17.632 -28.809 1.00 93.50 424 ARG A N 1
ATOM 3420 C CA . ARG A 1 424 ? 6.026 -17.246 -29.982 1.00 93.50 424 ARG A CA 1
ATOM 3421 C C . ARG A 1 424 ? 6.387 -15.766 -29.958 1.00 93.50 424 ARG A C 1
ATOM 3423 O O . ARG A 1 424 ? 5.527 -14.931 -29.700 1.00 93.50 424 ARG A O 1
ATOM 3430 N N . ASP A 1 425 ? 7.615 -15.449 -30.361 1.00 92.75 425 ASP A N 1
ATOM 3431 C CA . ASP A 1 425 ? 8.084 -14.072 -30.545 1.00 92.75 425 ASP A CA 1
ATOM 3432 C C . ASP A 1 425 ? 7.120 -13.206 -31.382 1.00 92.75 425 ASP A C 1
ATOM 3434 O O . ASP A 1 425 ? 6.595 -13.634 -32.417 1.00 92.75 425 ASP A O 1
ATOM 3438 N N . GLY A 1 426 ? 6.936 -11.955 -30.955 1.00 95.38 426 GLY A N 1
ATOM 3439 C CA . GLY A 1 426 ? 6.074 -10.970 -31.604 1.00 95.38 426 GLY A CA 1
ATOM 3440 C C . GLY A 1 426 ? 6.340 -9.542 -31.120 1.00 95.38 426 GLY A C 1
ATOM 3441 O O . GLY A 1 426 ? 6.932 -9.323 -30.064 1.00 95.38 426 GLY A O 1
ATOM 3442 N N . GLN A 1 427 ? 5.890 -8.548 -31.889 1.00 96.06 427 GLN A N 1
ATOM 3443 C CA . GLN A 1 427 ? 5.977 -7.133 -31.519 1.00 96.06 427 GLN A CA 1
ATOM 3444 C C . GLN A 1 427 ? 4.809 -6.339 -32.123 1.00 96.06 427 GLN A C 1
ATOM 3446 O O . GLN A 1 427 ? 4.446 -6.571 -33.276 1.00 96.06 427 GLN A O 1
ATOM 3451 N N . VAL A 1 428 ? 4.244 -5.390 -31.370 1.00 96.75 428 VAL A N 1
ATOM 3452 C CA . VAL A 1 428 ? 3.246 -4.422 -31.859 1.00 96.75 428 VAL A CA 1
ATOM 3453 C C . VAL A 1 428 ? 3.426 -3.062 -31.179 1.00 96.75 428 VAL A C 1
ATOM 3455 O O . VAL A 1 428 ? 3.631 -2.984 -29.970 1.00 96.75 428 VAL A O 1
ATOM 3458 N N . THR A 1 429 ? 3.335 -1.976 -31.948 1.00 96.06 429 THR A N 1
ATOM 3459 C CA . THR A 1 429 ? 3.346 -0.601 -31.423 1.00 96.06 429 THR A CA 1
ATOM 3460 C C . THR A 1 429 ? 1.937 -0.032 -31.427 1.00 96.06 429 THR A C 1
ATOM 3462 O O . THR A 1 429 ? 1.315 0.044 -32.483 1.00 96.06 429 THR A O 1
ATOM 3465 N N . LEU A 1 430 ? 1.464 0.394 -30.261 1.00 95.44 430 LEU A N 1
ATOM 3466 C CA . LEU A 1 430 ? 0.202 1.103 -30.056 1.00 95.44 430 LEU A CA 1
ATOM 3467 C C . LEU A 1 430 ? 0.487 2.559 -29.665 1.00 95.44 430 LEU A C 1
ATOM 3469 O O . LEU A 1 430 ? 1.591 2.884 -29.223 1.00 95.44 430 LEU A O 1
ATOM 3473 N N . TYR A 1 431 ? -0.490 3.446 -29.837 1.00 93.69 431 TYR A N 1
ATOM 3474 C CA . TYR A 1 431 ? -0.320 4.885 -29.618 1.00 93.69 431 TYR A CA 1
ATOM 3475 C C . TYR A 1 431 ? -1.298 5.426 -28.575 1.00 93.69 431 TYR A C 1
ATOM 3477 O O . TYR A 1 431 ? -2.426 4.946 -28.467 1.00 93.69 431 TYR A O 1
ATOM 3485 N N . ARG A 1 432 ? -0.886 6.445 -27.817 1.00 89.94 432 ARG A N 1
ATOM 3486 C CA . ARG A 1 432 ? -1.727 7.136 -26.827 1.00 89.94 432 ARG A CA 1
ATOM 3487 C C . ARG A 1 432 ? -1.512 8.647 -26.924 1.00 89.94 432 ARG A C 1
ATOM 3489 O O . ARG A 1 432 ? -0.372 9.108 -26.941 1.00 89.94 432 ARG A O 1
ATOM 3496 N N . ALA A 1 433 ? -2.595 9.416 -26.979 1.00 86.69 433 ALA A N 1
ATOM 3497 C CA . ALA A 1 433 ? -2.559 10.861 -26.769 1.00 86.69 433 ALA A CA 1
ATOM 3498 C C . ALA A 1 433 ? -2.786 11.155 -25.280 1.00 86.69 433 ALA A C 1
ATOM 3500 O O . ALA A 1 433 ? -3.603 10.496 -24.641 1.00 86.69 433 ALA A O 1
ATOM 3501 N N . TYR A 1 434 ? -2.074 12.139 -24.734 1.00 80.38 434 TYR A N 1
ATOM 3502 C CA . TYR A 1 434 ? -2.235 12.584 -23.349 1.00 80.38 434 TYR A CA 1
ATOM 3503 C C . TYR A 1 434 ? -2.755 14.026 -23.311 1.00 80.38 434 TYR A C 1
ATOM 3505 O O . TYR A 1 434 ? -2.360 14.855 -24.132 1.00 80.38 434 TYR A O 1
ATOM 3513 N N . ASN A 1 435 ? -3.592 14.355 -22.320 1.00 66.31 435 ASN A N 1
ATOM 3514 C CA . ASN A 1 435 ? -4.264 15.663 -22.201 1.00 66.31 435 ASN A CA 1
ATOM 3515 C C . ASN A 1 435 ? -3.298 16.863 -22.091 1.00 66.31 435 ASN A C 1
ATOM 3517 O O . ASN A 1 435 ? -3.679 17.997 -22.360 1.00 66.31 435 ASN A O 1
ATOM 3521 N N . ASN A 1 436 ? -2.033 16.621 -21.732 1.00 72.31 436 ASN A N 1
ATOM 3522 C CA . ASN A 1 436 ? -0.957 17.618 -21.707 1.00 72.31 436 ASN A CA 1
ATOM 3523 C C . ASN A 1 436 ? -0.299 17.872 -23.086 1.00 72.31 436 ASN A C 1
ATOM 3525 O O . ASN A 1 436 ? 0.669 18.628 -23.172 1.00 72.31 436 ASN A O 1
ATOM 3529 N N . GLY A 1 437 ? -0.797 17.246 -24.157 1.00 79.38 437 GLY A N 1
ATOM 3530 C CA . GLY A 1 437 ? -0.285 17.387 -25.522 1.00 79.38 437 GLY A CA 1
ATOM 3531 C C . GLY A 1 437 ? 0.896 16.475 -25.870 1.00 79.38 437 GLY A C 1
ATOM 3532 O O . GLY A 1 437 ? 1.533 16.698 -26.899 1.00 79.38 437 GLY A O 1
ATOM 3533 N N . ILE A 1 438 ? 1.209 15.468 -25.048 1.00 86.56 438 ILE A N 1
ATOM 3534 C CA . ILE A 1 438 ? 2.214 14.443 -25.373 1.00 86.56 438 ILE A CA 1
ATOM 3535 C C . ILE A 1 438 ? 1.608 13.385 -26.308 1.00 86.56 438 ILE A C 1
ATOM 3537 O O . ILE A 1 438 ? 0.487 12.916 -26.099 1.00 86.56 438 ILE A O 1
ATOM 3541 N N . PHE A 1 439 ? 2.382 12.976 -27.315 1.00 92.44 439 PHE A N 1
ATOM 3542 C CA . PHE A 1 439 ? 2.115 11.798 -28.142 1.00 92.44 439 PHE A CA 1
ATOM 3543 C C . PHE A 1 439 ? 3.003 10.640 -27.675 1.00 92.44 439 PHE A C 1
ATOM 3545 O O . PHE A 1 439 ? 4.229 10.744 -27.708 1.00 92.44 439 PHE A O 1
ATOM 3552 N N . GLY A 1 440 ? 2.395 9.545 -27.228 1.00 92.44 440 GLY A N 1
ATOM 3553 C CA . GLY A 1 440 ? 3.088 8.335 -26.801 1.00 92.44 440 GLY A CA 1
ATOM 3554 C C . GLY A 1 440 ? 3.022 7.223 -27.842 1.00 92.44 440 GLY A C 1
ATOM 3555 O O . GLY A 1 440 ? 1.945 6.911 -28.348 1.00 92.44 440 GLY A O 1
ATOM 3556 N N . ALA A 1 441 ? 4.155 6.574 -28.095 1.00 95.06 441 ALA A N 1
ATOM 3557 C CA . ALA A 1 441 ? 4.227 5.270 -28.747 1.00 95.06 441 ALA A CA 1
ATOM 3558 C C . ALA A 1 441 ? 4.646 4.213 -27.713 1.00 95.06 441 ALA A C 1
ATOM 3560 O O . ALA A 1 441 ? 5.659 4.383 -27.036 1.00 95.06 441 ALA A O 1
ATOM 3561 N N . ILE A 1 442 ? 3.872 3.136 -27.582 1.00 94.88 442 ILE A N 1
ATOM 3562 C CA . ILE A 1 442 ? 4.096 2.035 -26.637 1.00 94.88 442 ILE A CA 1
ATOM 3563 C C . ILE A 1 442 ? 4.255 0.749 -27.448 1.00 94.88 442 ILE A C 1
ATOM 3565 O O . ILE A 1 442 ? 3.308 0.265 -28.065 1.00 94.88 442 ILE A O 1
ATOM 3569 N N . THR A 1 443 ? 5.476 0.216 -27.487 1.00 96.00 443 THR A N 1
ATOM 3570 C CA . THR A 1 443 ? 5.816 -0.987 -28.258 1.00 96.00 443 THR A CA 1
ATOM 3571 C C . THR A 1 443 ? 5.869 -2.205 -27.353 1.00 96.00 443 THR A C 1
ATOM 3573 O O . THR A 1 443 ? 6.848 -2.407 -26.639 1.00 96.00 443 THR A O 1
ATOM 3576 N N . PHE A 1 444 ? 4.822 -3.022 -27.408 1.00 96.00 444 PHE A N 1
ATOM 3577 C CA . PHE A 1 444 ? 4.760 -4.326 -26.764 1.00 96.00 444 PHE A CA 1
ATOM 3578 C C . PHE A 1 444 ? 5.641 -5.305 -27.537 1.00 96.00 444 PHE A C 1
ATOM 3580 O O . PHE A 1 444 ? 5.531 -5.420 -28.757 1.00 96.00 444 PHE A O 1
ATOM 3587 N N . THR A 1 445 ? 6.511 -6.013 -26.829 1.00 95.12 445 THR A N 1
ATOM 3588 C CA . THR A 1 445 ? 7.401 -7.034 -27.380 1.00 95.12 445 THR A CA 1
ATOM 3589 C C . THR A 1 445 ? 7.284 -8.288 -26.530 1.00 95.12 445 THR A C 1
ATOM 3591 O O . THR A 1 445 ? 7.429 -8.224 -25.311 1.00 95.12 445 THR A O 1
ATOM 3594 N N . TYR A 1 446 ? 7.049 -9.422 -27.183 1.00 92.81 446 TYR A N 1
ATOM 3595 C CA . TYR A 1 446 ? 7.198 -10.741 -26.590 1.00 92.81 446 TYR A CA 1
ATOM 3596 C C . TYR A 1 446 ? 8.383 -11.426 -27.267 1.00 92.81 446 TYR A C 1
ATOM 3598 O O . TYR A 1 446 ? 8.411 -11.519 -28.496 1.00 92.81 446 TYR A O 1
ATOM 3606 N N . ARG A 1 447 ? 9.388 -11.842 -26.494 1.00 86.94 447 ARG A N 1
ATOM 3607 C CA . ARG A 1 447 ? 10.626 -12.442 -27.017 1.00 86.94 447 ARG A CA 1
ATOM 3608 C C . ARG A 1 447 ? 11.196 -13.425 -26.002 1.00 86.94 447 ARG A C 1
ATOM 3610 O O . ARG A 1 447 ? 11.329 -13.075 -24.831 1.00 86.94 447 ARG A O 1
ATOM 3617 N N . GLU A 1 448 ? 11.510 -14.642 -26.445 1.00 79.38 448 GLU A N 1
ATOM 3618 C CA . GLU A 1 448 ? 12.144 -15.698 -25.628 1.00 79.38 448 GLU A CA 1
ATOM 3619 C C . GLU A 1 448 ? 11.461 -15.950 -24.259 1.00 79.38 448 GLU A C 1
ATOM 3621 O O . GLU A 1 448 ? 12.106 -16.288 -23.268 1.00 79.38 448 GLU A O 1
ATOM 3626 N N . GLY A 1 449 ? 10.133 -15.794 -24.199 1.00 75.06 449 GLY A N 1
ATOM 3627 C CA . GLY A 1 449 ? 9.322 -16.017 -22.996 1.00 75.06 449 GLY A CA 1
ATOM 3628 C C . GLY A 1 449 ? 8.948 -14.758 -22.201 1.00 75.06 449 GLY A C 1
ATOM 3629 O O . GLY A 1 449 ? 8.043 -14.831 -21.373 1.00 75.06 449 GLY A O 1
ATOM 3630 N N . ARG A 1 450 ? 9.589 -13.607 -22.452 1.00 79.56 450 ARG A N 1
ATOM 3631 C CA . ARG A 1 450 ? 9.355 -12.348 -21.717 1.00 79.56 450 ARG A CA 1
ATOM 3632 C C . ARG A 1 450 ? 8.401 -11.416 -22.447 1.00 79.56 450 ARG A C 1
ATOM 3634 O O . ARG A 1 450 ? 8.523 -11.264 -23.660 1.00 79.56 450 ARG A O 1
ATOM 3641 N N . LEU A 1 451 ? 7.535 -10.728 -21.699 1.00 87.56 451 LEU A N 1
ATOM 3642 C CA . LEU A 1 451 ? 6.647 -9.670 -22.189 1.00 87.56 451 LEU A CA 1
ATOM 3643 C C . LEU A 1 451 ? 7.075 -8.308 -21.615 1.00 87.56 451 LEU A C 1
ATOM 3645 O O . LEU A 1 451 ? 7.127 -8.126 -20.401 1.00 87.56 451 LEU A O 1
ATOM 3649 N N . GLN A 1 452 ? 7.382 -7.345 -22.485 1.00 90.25 452 GLN A N 1
ATOM 3650 C CA . GLN A 1 452 ? 7.849 -6.014 -22.082 1.00 90.25 452 GLN A CA 1
ATOM 3651 C C . GLN A 1 452 ? 7.312 -4.931 -23.027 1.00 90.25 452 GLN A C 1
ATOM 3653 O O . GLN A 1 452 ? 7.099 -5.174 -24.216 1.00 90.25 452 GLN A O 1
ATOM 3658 N N . THR A 1 453 ? 7.120 -3.719 -22.514 1.00 91.38 453 THR A N 1
ATOM 3659 C CA . THR A 1 453 ? 6.862 -2.511 -23.306 1.00 91.38 453 THR A CA 1
ATOM 3660 C C . THR A 1 453 ? 8.102 -1.641 -23.418 1.00 91.38 453 THR A C 1
ATOM 3662 O O . THR A 1 453 ? 8.884 -1.539 -22.478 1.00 91.38 453 THR A O 1
ATOM 3665 N N . CYS A 1 454 ? 8.242 -0.963 -24.556 1.00 90.44 454 CYS A N 1
ATOM 3666 C CA . CYS A 1 454 ? 9.149 0.166 -24.736 1.00 90.44 454 CYS A CA 1
ATOM 3667 C C . CYS A 1 454 ? 8.320 1.412 -25.090 1.00 90.44 454 CYS A C 1
ATOM 3669 O O . CYS A 1 454 ? 7.651 1.446 -26.128 1.00 90.44 454 CYS A O 1
ATOM 3671 N N . PHE A 1 455 ? 8.323 2.410 -24.208 1.00 89.56 455 PHE A N 1
ATOM 3672 C CA . PHE A 1 455 ? 7.623 3.686 -24.351 1.00 89.56 455 PHE A CA 1
ATOM 3673 C C . PHE A 1 455 ? 8.540 4.760 -24.942 1.00 89.56 455 PHE A C 1
ATOM 3675 O O . PHE A 1 455 ? 9.680 4.931 -24.507 1.00 89.56 455 PHE A O 1
ATOM 3682 N N . VAL A 1 456 ? 8.001 5.542 -25.878 1.00 91.38 456 VAL A N 1
ATOM 3683 C CA . VAL A 1 456 ? 8.593 6.782 -26.391 1.00 91.38 456 VAL A CA 1
ATOM 3684 C C . VAL A 1 456 ? 7.543 7.891 -26.312 1.00 91.38 456 VAL A C 1
ATOM 3686 O O . VAL A 1 456 ? 6.539 7.854 -27.024 1.00 91.38 456 VAL A O 1
ATOM 3689 N N . GLY A 1 457 ? 7.782 8.887 -25.459 1.00 90.12 457 GLY A N 1
ATOM 3690 C CA . GLY A 1 457 ? 6.963 10.092 -25.340 1.00 90.12 457 GLY A CA 1
ATOM 3691 C C . GLY A 1 457 ? 7.541 11.243 -26.163 1.00 90.12 457 GLY A C 1
ATOM 3692 O O . GLY A 1 457 ? 8.696 11.629 -25.972 1.00 90.12 457 GLY A O 1
ATOM 3693 N N . ILE A 1 458 ? 6.736 11.815 -27.055 1.00 92.12 458 ILE A N 1
ATOM 3694 C CA . ILE A 1 458 ? 7.070 12.967 -27.900 1.00 92.12 458 ILE A CA 1
ATOM 3695 C C . ILE A 1 458 ? 6.300 14.200 -27.420 1.00 92.12 458 ILE A C 1
ATOM 3697 O O . ILE A 1 458 ? 5.097 14.129 -27.168 1.00 92.12 458 ILE A O 1
ATOM 3701 N N . HIS A 1 459 ? 6.976 15.345 -27.347 1.00 89.62 459 HIS A N 1
ATOM 3702 C CA . HIS A 1 459 ? 6.349 16.646 -27.105 1.00 89.62 459 HIS A CA 1
ATOM 3703 C C . HIS A 1 459 ? 6.764 17.657 -28.181 1.00 89.62 459 HIS A C 1
ATOM 3705 O O . HIS A 1 459 ? 7.731 17.440 -28.910 1.00 89.62 459 HIS A O 1
ATOM 3711 N N . TRP A 1 460 ? 6.065 18.790 -28.272 1.00 89.19 460 TRP A N 1
ATOM 3712 C CA . TRP A 1 460 ? 6.445 19.880 -29.173 1.00 89.19 460 TRP A CA 1
ATOM 3713 C C . TRP A 1 460 ? 7.076 21.039 -28.399 1.00 89.19 460 TRP A C 1
ATOM 3715 O O . TRP A 1 460 ? 6.535 21.532 -27.408 1.00 89.19 460 TRP A O 1
ATOM 3725 N N . ASN A 1 461 ? 8.236 21.499 -28.863 1.00 83.88 461 ASN A N 1
ATOM 3726 C CA . ASN A 1 461 ? 8.949 22.621 -28.259 1.00 83.88 461 ASN A CA 1
ATOM 3727 C C . ASN A 1 461 ? 8.295 23.979 -28.602 1.00 83.88 461 ASN A C 1
ATOM 3729 O O . ASN A 1 461 ? 7.403 24.080 -29.445 1.00 83.88 461 ASN A O 1
ATOM 3733 N N . ARG A 1 462 ? 8.801 25.081 -28.025 1.00 80.56 462 ARG A N 1
ATOM 3734 C CA . ARG A 1 462 ? 8.288 26.455 -28.266 1.00 80.56 462 ARG A CA 1
ATOM 3735 C C . ARG A 1 462 ? 8.385 26.962 -29.722 1.00 80.56 462 ARG A C 1
ATOM 3737 O O . ARG A 1 462 ? 7.927 28.065 -30.002 1.00 80.56 462 ARG A O 1
ATOM 3744 N N . LYS A 1 463 ? 9.001 26.211 -30.641 1.00 84.12 463 LYS A N 1
ATOM 3745 C CA . LYS A 1 463 ? 9.052 26.492 -32.090 1.00 84.12 463 LYS A CA 1
ATOM 3746 C C . LYS A 1 463 ? 8.095 25.593 -32.891 1.00 84.12 463 LYS A C 1
ATOM 3748 O O . LYS A 1 463 ? 8.025 25.717 -34.112 1.00 84.12 463 LYS A O 1
ATOM 3753 N N . GLY A 1 464 ? 7.378 24.686 -32.225 1.00 82.31 464 GLY A N 1
ATOM 3754 C CA . GLY A 1 464 ? 6.529 23.680 -32.853 1.00 82.31 464 GLY A CA 1
ATOM 3755 C C . GLY A 1 464 ? 7.316 22.572 -33.556 1.00 82.31 464 GLY A C 1
ATOM 3756 O O . GLY A 1 464 ? 6.820 22.040 -34.550 1.00 82.31 464 GLY A O 1
ATOM 3757 N N . THR A 1 465 ? 8.530 22.258 -33.095 1.00 89.31 465 THR A N 1
ATOM 3758 C CA . THR A 1 465 ? 9.297 21.068 -33.504 1.00 89.31 465 THR A CA 1
ATOM 3759 C C . THR A 1 465 ? 9.002 19.930 -32.529 1.00 89.31 465 THR A C 1
ATOM 3761 O O . THR A 1 465 ? 9.016 20.174 -31.324 1.00 89.31 465 THR A O 1
ATOM 3764 N N . ALA A 1 466 ? 8.744 18.724 -33.038 1.00 89.94 466 ALA A N 1
ATOM 3765 C CA . ALA A 1 466 ? 8.638 17.517 -32.220 1.00 89.94 466 ALA A CA 1
ATOM 3766 C C . ALA A 1 466 ? 10.017 17.139 -31.650 1.00 89.94 466 ALA A C 1
ATOM 3768 O O . ALA A 1 466 ? 11.008 17.143 -32.381 1.00 89.94 466 ALA A O 1
ATOM 3769 N N . GLU A 1 467 ? 10.079 16.831 -30.359 1.00 90.50 467 GLU A N 1
ATOM 3770 C CA . GLU A 1 467 ? 11.278 16.422 -29.623 1.00 90.50 467 GLU A CA 1
ATOM 3771 C C . GLU A 1 467 ? 10.915 15.251 -28.688 1.00 90.50 467 GLU A C 1
ATOM 3773 O O . GLU A 1 467 ? 9.791 15.159 -28.189 1.00 90.50 467 GLU A O 1
ATOM 3778 N N . VAL A 1 468 ? 11.849 14.319 -28.469 1.00 87.00 468 VAL A N 1
ATOM 3779 C CA . VAL A 1 468 ? 11.630 13.174 -27.566 1.00 87.00 468 VAL A CA 1
ATOM 3780 C C . VAL A 1 468 ? 11.727 13.665 -26.123 1.00 87.00 468 VAL A C 1
ATOM 3782 O O . VAL A 1 468 ? 12.800 14.080 -25.690 1.00 87.00 468 VAL A O 1
ATOM 3785 N N . TYR A 1 469 ? 10.609 13.612 -25.401 1.00 80.19 469 TYR A N 1
ATOM 3786 C CA . TYR A 1 469 ? 10.492 14.022 -24.002 1.00 80.19 469 TYR A CA 1
ATOM 3787 C C . TYR A 1 469 ? 11.042 12.955 -23.049 1.00 80.19 469 TYR A C 1
ATOM 3789 O O . TYR A 1 469 ? 11.806 13.261 -22.137 1.00 80.19 469 TYR A O 1
ATOM 3797 N N . GLN A 1 470 ? 10.649 11.699 -23.272 1.00 77.00 470 GLN A N 1
ATOM 3798 C CA . GLN A 1 470 ? 10.894 10.588 -22.357 1.00 77.00 470 GLN A CA 1
ATOM 3799 C C . GLN A 1 470 ? 10.972 9.267 -23.127 1.00 77.00 470 GLN A C 1
ATOM 3801 O O . GLN A 1 470 ? 10.310 9.090 -24.150 1.00 77.00 470 GLN A O 1
ATOM 3806 N N . THR A 1 471 ? 11.745 8.324 -22.599 1.00 79.25 471 THR A N 1
ATOM 3807 C CA . THR A 1 471 ? 11.715 6.909 -22.988 1.00 79.25 471 THR A CA 1
ATOM 3808 C C . THR A 1 471 ? 11.742 6.042 -21.737 1.00 79.25 471 THR A C 1
ATOM 3810 O O . THR A 1 471 ? 12.348 6.447 -20.745 1.00 79.25 471 THR A O 1
ATOM 3813 N N . GLY A 1 472 ? 11.144 4.856 -21.783 1.00 77.62 472 GLY A N 1
ATOM 3814 C CA . GLY A 1 472 ? 11.213 3.882 -20.691 1.00 77.62 472 GLY A CA 1
ATOM 3815 C C . GLY A 1 472 ? 10.903 2.468 -21.168 1.00 77.62 472 GLY A C 1
ATOM 3816 O O . GLY A 1 472 ? 10.213 2.296 -22.170 1.00 77.62 472 GLY A O 1
ATOM 3817 N N . ASP A 1 473 ? 11.404 1.469 -20.451 1.00 80.50 473 ASP A N 1
ATOM 3818 C CA . ASP A 1 473 ? 11.107 0.053 -20.672 1.00 80.50 473 ASP A CA 1
ATOM 3819 C C . ASP A 1 473 ? 10.370 -0.486 -19.430 1.00 80.50 473 ASP A C 1
ATOM 3821 O O . ASP A 1 473 ? 10.738 -0.132 -18.309 1.00 80.50 473 ASP A O 1
ATOM 3825 N N . GLY A 1 474 ? 9.323 -1.299 -19.607 1.00 77.12 474 GLY A N 1
ATOM 3826 C CA . GLY A 1 474 ? 8.464 -1.764 -18.507 1.00 77.12 474 GLY A CA 1
ATOM 3827 C C . GLY A 1 474 ? 7.941 -3.187 -18.702 1.00 77.12 474 GLY A C 1
ATOM 3828 O O . GLY A 1 474 ? 7.374 -3.507 -19.748 1.00 77.12 474 GLY A O 1
ATOM 3829 N N . ASN A 1 475 ? 8.144 -4.047 -17.704 1.00 78.44 475 ASN A N 1
ATOM 3830 C CA . ASN A 1 475 ? 7.742 -5.456 -17.721 1.00 78.44 475 ASN A CA 1
ATOM 3831 C C . ASN A 1 475 ? 6.221 -5.613 -17.534 1.00 78.44 475 ASN A C 1
ATOM 3833 O O . ASN A 1 475 ? 5.583 -4.790 -16.873 1.00 78.44 475 ASN A O 1
ATOM 3837 N N . ILE A 1 476 ? 5.639 -6.674 -18.103 1.00 81.75 476 ILE A N 1
ATOM 3838 C CA . ILE A 1 476 ? 4.201 -6.980 -18.022 1.00 81.75 476 ILE A CA 1
ATOM 3839 C C . ILE A 1 476 ? 4.003 -8.421 -17.547 1.00 81.75 476 ILE A C 1
ATOM 3841 O O . ILE A 1 476 ? 4.582 -9.344 -18.118 1.00 81.75 476 ILE A O 1
ATOM 3845 N N . VAL A 1 477 ? 3.131 -8.600 -16.552 1.00 74.25 477 VAL A N 1
ATOM 3846 C CA . VAL A 1 477 ? 2.780 -9.905 -15.964 1.00 74.25 477 VAL A CA 1
ATOM 3847 C C . VAL A 1 477 ? 1.624 -10.573 -16.709 1.00 74.25 477 VAL A C 1
ATOM 3849 O O . VAL A 1 477 ? 1.714 -11.749 -17.055 1.00 74.25 477 VAL A O 1
ATOM 3852 N N . ASP A 1 478 ? 0.556 -9.828 -17.012 1.00 75.38 478 ASP A N 1
ATOM 3853 C CA . ASP A 1 478 ? -0.584 -10.333 -17.788 1.00 75.38 478 ASP A CA 1
ATOM 3854 C C . ASP A 1 478 ? -0.999 -9.370 -18.902 1.00 75.38 478 ASP A C 1
ATOM 3856 O O . ASP A 1 478 ? -0.888 -8.147 -18.790 1.00 75.38 478 ASP A O 1
ATOM 3860 N N . LEU A 1 479 ? -1.517 -9.962 -19.974 1.00 85.31 479 LEU A N 1
ATOM 3861 C CA . LEU A 1 479 ? -2.103 -9.294 -21.119 1.00 85.31 479 LEU A CA 1
ATOM 3862 C C . LEU A 1 479 ? -3.361 -10.063 -21.548 1.00 85.31 479 LEU A C 1
ATOM 3864 O O . LEU A 1 479 ? -3.323 -11.275 -21.789 1.00 85.31 479 LEU A O 1
ATOM 3868 N N . ASN A 1 480 ? -4.457 -9.329 -21.714 1.00 84.25 480 ASN A N 1
ATOM 3869 C CA . ASN A 1 480 ? -5.753 -9.811 -22.170 1.00 84.25 480 ASN A CA 1
ATOM 3870 C C . ASN A 1 480 ? -6.220 -9.014 -23.400 1.00 84.25 480 ASN A C 1
ATOM 3872 O O . ASN A 1 480 ? -6.013 -7.804 -23.492 1.00 84.25 480 ASN A O 1
ATOM 3876 N N . LEU A 1 481 ? -6.885 -9.690 -24.338 1.00 83.88 481 LEU A N 1
ATOM 3877 C CA . LEU A 1 481 ? -7.561 -9.071 -25.475 1.00 83.88 481 LEU A CA 1
ATOM 3878 C C . LEU A 1 481 ? -9.013 -9.546 -25.505 1.00 83.88 481 LEU A C 1
ATOM 3880 O O . LEU A 1 481 ? -9.310 -10.686 -25.865 1.00 83.88 481 LEU A O 1
ATOM 3884 N N . THR A 1 482 ? -9.921 -8.661 -25.105 1.00 80.69 482 THR A N 1
ATOM 3885 C CA . THR A 1 482 ? -11.335 -8.988 -24.924 1.00 80.69 482 THR A CA 1
ATOM 3886 C C . THR A 1 482 ? -12.073 -9.173 -26.255 1.00 80.69 482 THR A C 1
ATOM 3888 O O . THR A 1 482 ? -11.632 -8.728 -27.320 1.00 80.69 482 THR A O 1
ATOM 3891 N N . LYS A 1 483 ? -13.270 -9.775 -26.205 1.00 73.50 483 LYS A N 1
ATOM 3892 C CA . LYS A 1 483 ? -14.117 -10.013 -27.391 1.00 73.50 483 LYS A CA 1
ATOM 3893 C C . LYS A 1 483 ? -14.571 -8.713 -28.068 1.00 73.50 483 LYS A C 1
ATOM 3895 O O . LYS A 1 483 ? -14.714 -8.692 -29.296 1.00 73.50 483 LYS A O 1
ATOM 3900 N N . LYS A 1 484 ? -14.761 -7.621 -27.313 1.00 76.88 484 LYS A N 1
ATOM 3901 C CA . LYS A 1 484 ? -15.018 -6.295 -27.896 1.00 76.88 484 LYS A CA 1
ATOM 3902 C C . LYS A 1 484 ? -13.772 -5.637 -28.481 1.00 76.88 484 LYS A C 1
ATOM 3904 O O . LYS A 1 484 ? -13.922 -4.698 -29.259 1.00 76.88 484 LYS A O 1
ATOM 3909 N N . GLY A 1 485 ? -12.570 -6.099 -28.136 1.00 82.44 485 GLY A N 1
ATOM 3910 C CA . GLY A 1 485 ? -11.299 -5.504 -28.547 1.00 82.44 485 GLY A CA 1
ATOM 3911 C C . GLY A 1 485 ? -10.791 -4.412 -27.601 1.00 82.44 485 GLY A C 1
ATOM 3912 O O . GLY A 1 485 ? -10.318 -3.376 -28.077 1.00 82.44 485 GLY A O 1
ATOM 3913 N N . TYR A 1 486 ? -10.900 -4.631 -26.287 1.00 86.44 486 TYR A N 1
ATOM 3914 C CA . TYR A 1 486 ? -10.044 -3.980 -25.294 1.00 86.44 486 TYR A CA 1
ATOM 3915 C C . TYR A 1 486 ? -8.766 -4.802 -25.117 1.00 86.44 486 TYR A C 1
ATOM 3917 O O . TYR A 1 486 ? -8.832 -6.012 -24.928 1.00 86.44 486 TYR A O 1
ATOM 3925 N N . PHE A 1 487 ? -7.613 -4.147 -25.192 1.00 89.94 487 PHE A N 1
ATOM 3926 C CA . PHE A 1 487 ? -6.293 -4.740 -24.979 1.00 89.94 487 PHE A CA 1
ATOM 3927 C C . PHE A 1 487 ? -5.793 -4.248 -23.620 1.00 89.94 487 PHE A C 1
ATOM 3929 O O . PHE A 1 487 ? -5.348 -3.105 -23.508 1.00 89.94 487 PHE A O 1
ATOM 3936 N N . ILE A 1 488 ? -5.996 -5.068 -22.589 1.00 87.06 488 ILE A N 1
ATOM 3937 C CA . ILE A 1 488 ? -5.811 -4.737 -21.169 1.00 87.06 488 ILE A CA 1
ATOM 3938 C C . ILE A 1 488 ? -4.529 -5.416 -20.688 1.00 87.06 488 ILE A C 1
ATOM 3940 O O . ILE A 1 488 ? -4.337 -6.603 -20.947 1.00 87.06 488 ILE A O 1
ATOM 3944 N N . TYR A 1 489 ? -3.652 -4.691 -19.998 1.00 84.19 489 TYR A N 1
ATOM 3945 C CA . TYR A 1 489 ? -2.369 -5.209 -19.530 1.00 84.19 489 TYR A CA 1
ATOM 3946 C C . TYR A 1 489 ? -2.053 -4.788 -18.093 1.00 84.19 489 TYR A C 1
ATOM 3948 O O . TYR A 1 489 ? -2.416 -3.704 -17.637 1.00 84.19 489 TYR A O 1
ATOM 3956 N N . THR A 1 490 ? -1.359 -5.678 -17.386 1.00 76.94 490 THR A N 1
ATOM 3957 C CA . THR A 1 490 ? -0.921 -5.489 -16.000 1.00 76.94 490 THR A CA 1
ATOM 3958 C C . THR A 1 490 ? 0.598 -5.347 -15.999 1.00 76.94 490 THR A C 1
ATOM 3960 O O . THR A 1 490 ? 1.308 -6.311 -16.297 1.00 76.94 490 THR A O 1
ATOM 3963 N N . ASN A 1 491 ? 1.103 -4.145 -15.707 1.00 67.12 491 ASN A N 1
ATOM 3964 C CA . ASN A 1 491 ? 2.538 -3.932 -15.496 1.00 67.12 491 ASN A CA 1
ATOM 3965 C C . ASN A 1 491 ? 3.008 -4.775 -14.299 1.00 67.12 491 ASN A C 1
ATOM 3967 O O . ASN A 1 491 ? 2.230 -5.018 -13.383 1.00 67.12 491 ASN A O 1
ATOM 3971 N N . GLU A 1 492 ? 4.273 -5.191 -14.285 1.00 62.47 492 GLU A N 1
ATOM 3972 C CA . GLU A 1 492 ? 4.829 -5.978 -13.170 1.00 62.47 492 GLU A CA 1
ATOM 3973 C C . GLU A 1 492 ? 4.797 -5.217 -11.833 1.00 62.47 492 GLU A C 1
ATOM 3975 O O . GLU A 1 492 ? 4.620 -5.826 -10.783 1.00 62.47 492 GLU A O 1
ATOM 3980 N N . PHE A 1 493 ? 4.859 -3.881 -11.885 1.00 52.53 493 PHE A N 1
ATOM 3981 C CA . PHE A 1 493 ? 4.711 -3.006 -10.724 1.00 52.53 493 PHE A CA 1
ATOM 3982 C C . PHE A 1 493 ? 3.811 -1.807 -11.037 1.00 52.53 493 PHE A C 1
ATOM 3984 O O . PHE A 1 493 ? 3.986 -1.121 -12.051 1.00 52.53 493 PHE A O 1
ATOM 3991 N N . THR A 1 494 ? 2.873 -1.520 -10.135 1.00 45.62 494 THR A N 1
ATOM 3992 C CA . THR A 1 494 ? 2.022 -0.326 -10.186 1.00 45.62 494 THR A CA 1
ATOM 3993 C C . THR A 1 494 ? 2.770 0.855 -9.571 1.00 45.62 494 THR A C 1
ATOM 3995 O O . THR A 1 494 ? 3.093 0.851 -8.385 1.00 45.62 494 THR A O 1
ATOM 3998 N N . VAL A 1 495 ? 3.050 1.889 -10.368 1.00 38.19 495 VAL A N 1
ATOM 3999 C CA . VAL A 1 495 ? 3.559 3.171 -9.847 1.00 38.19 495 VAL A CA 1
ATOM 4000 C C . VAL A 1 495 ? 2.510 3.838 -8.952 1.00 38.19 495 VAL A C 1
ATOM 4002 O O . VAL A 1 495 ? 1.314 3.714 -9.215 1.00 38.19 495 VAL A O 1
ATOM 4005 N N . MET A 1 496 ? 2.934 4.572 -7.913 1.00 28.16 496 MET A N 1
ATOM 4006 C CA . MET A 1 496 ? 1.988 5.282 -7.038 1.00 28.16 496 MET A CA 1
ATOM 4007 C C . MET A 1 496 ? 1.051 6.180 -7.862 1.00 28.16 496 MET A C 1
ATOM 4009 O O . MET A 1 496 ? 1.502 6.898 -8.756 1.00 28.16 496 MET A O 1
ATOM 4013 N N . HIS A 1 497 ? -0.244 6.135 -7.539 1.00 33.34 497 HIS A N 1
ATOM 4014 C CA . HIS A 1 497 ? -1.340 6.812 -8.252 1.00 33.34 497 HIS A CA 1
ATOM 4015 C C . HIS A 1 497 ? -1.602 6.326 -9.701 1.00 33.34 497 HIS A C 1
ATOM 4017 O O . HIS A 1 497 ? -2.358 6.964 -10.436 1.00 33.34 497 HIS A O 1
ATOM 4023 N N . GLY A 1 498 ? -1.022 5.194 -10.119 1.00 36.25 498 GLY A N 1
ATOM 4024 C CA . GLY A 1 498 ? -1.408 4.476 -11.339 1.00 36.25 498 GLY A CA 1
ATOM 4025 C C . GLY A 1 498 ? -2.664 3.609 -11.155 1.00 36.25 498 GLY A C 1
ATOM 4026 O O . GLY A 1 498 ? -2.969 3.178 -10.046 1.00 36.25 498 GLY A O 1
ATOM 4027 N N . SER A 1 499 ? -3.378 3.332 -12.252 1.00 50.25 499 SER A N 1
ATOM 4028 C CA . SER A 1 499 ? -4.451 2.322 -12.288 1.00 50.25 499 SER A CA 1
ATOM 4029 C C . SER A 1 499 ? -3.895 0.906 -12.095 1.00 50.25 499 SER A C 1
ATOM 4031 O O . SER A 1 499 ? -2.742 0.640 -12.440 1.00 50.25 499 SER A O 1
ATOM 4033 N N . LEU A 1 500 ? -4.726 -0.015 -11.592 1.00 54.50 500 LEU A N 1
ATOM 4034 C CA . LEU A 1 500 ? -4.347 -1.417 -11.374 1.00 54.50 500 LEU A CA 1
ATOM 4035 C C . LEU A 1 500 ? -4.072 -2.128 -12.708 1.00 54.50 500 LEU A C 1
ATOM 4037 O O . LEU A 1 500 ? -3.214 -3.007 -12.789 1.00 54.50 500 LEU A O 1
ATOM 4041 N N . ARG A 1 501 ? -4.793 -1.733 -13.767 1.00 70.62 501 ARG A N 1
ATOM 4042 C CA . ARG A 1 501 ? -4.563 -2.194 -15.141 1.00 70.62 501 ARG A CA 1
ATOM 4043 C C . ARG A 1 501 ? -4.610 -1.037 -16.129 1.00 70.62 501 ARG A C 1
ATOM 4045 O O . ARG A 1 501 ? -5.394 -0.102 -15.997 1.00 70.62 501 ARG A O 1
ATOM 4052 N N . GLU A 1 502 ? -3.781 -1.136 -17.158 1.00 82.62 502 GLU A N 1
ATOM 4053 C CA . GLU A 1 502 ? -3.730 -0.197 -18.275 1.00 82.62 502 GLU A CA 1
ATOM 4054 C C . GLU A 1 502 ? -4.408 -0.797 -19.513 1.00 82.62 502 GLU A C 1
ATOM 4056 O O . GLU A 1 502 ? -4.495 -2.018 -19.651 1.00 82.62 502 GLU A O 1
ATOM 4061 N N . TYR A 1 503 ? -4.921 0.036 -20.427 1.00 87.12 503 TYR A N 1
ATOM 4062 C CA . TYR A 1 503 ? -5.680 -0.469 -21.578 1.00 87.12 503 TYR A CA 1
ATOM 4063 C C . TYR A 1 503 ? -5.571 0.358 -22.868 1.00 87.12 503 TYR A C 1
ATOM 4065 O O . TYR A 1 503 ? -5.220 1.540 -22.870 1.00 87.12 503 TYR A O 1
ATOM 4073 N N . PHE A 1 504 ? -5.944 -0.279 -23.981 1.00 89.06 504 PHE A N 1
ATOM 4074 C CA . PHE A 1 504 ? -6.225 0.357 -25.269 1.00 89.06 504 PHE A CA 1
ATOM 4075 C C . PHE A 1 504 ? -7.556 -0.142 -25.849 1.00 89.06 504 PHE A C 1
ATOM 4077 O O . PHE A 1 504 ? -7.833 -1.345 -25.839 1.00 89.06 504 PHE A O 1
ATOM 4084 N N . ARG A 1 505 ? -8.356 0.760 -26.432 1.00 87.06 505 ARG A N 1
ATOM 4085 C CA . ARG A 1 505 ? -9.506 0.399 -27.277 1.00 87.06 505 ARG A CA 1
ATOM 4086 C C . ARG A 1 505 ? -9.009 0.169 -28.704 1.00 87.06 505 ARG A C 1
ATOM 4088 O O . ARG A 1 505 ? -8.789 1.123 -29.439 1.00 87.06 505 ARG A O 1
ATOM 4095 N N . LEU A 1 506 ? -8.806 -1.086 -29.099 1.00 87.25 506 LEU A N 1
ATOM 4096 C CA . LEU A 1 506 ? -8.224 -1.395 -30.413 1.00 87.25 506 LEU A CA 1
ATOM 4097 C C . LEU A 1 506 ? -9.257 -1.582 -31.516 1.00 87.25 506 LEU A C 1
ATOM 4099 O O . LEU A 1 506 ? -8.985 -1.283 -32.669 1.00 87.25 506 LEU A O 1
ATOM 4103 N N . LYS A 1 507 ? -10.448 -2.073 -31.186 1.00 82.81 507 LYS A N 1
ATOM 4104 C CA . LYS A 1 507 ? -11.532 -2.240 -32.156 1.00 82.81 507 LYS A CA 1
ATOM 4105 C C . LYS A 1 507 ? -12.578 -1.150 -31.913 1.00 82.81 507 LYS A C 1
ATOM 4107 O O . LYS A 1 507 ? -13.326 -1.272 -30.945 1.00 82.81 507 LYS A O 1
ATOM 4112 N N . PRO A 1 508 ? -12.635 -0.082 -32.727 1.00 77.62 508 PRO A N 1
ATOM 4113 C CA . PRO A 1 508 ? -13.568 1.009 -32.487 1.00 77.62 508 PRO A CA 1
ATOM 4114 C C . PRO A 1 508 ? -15.013 0.524 -32.621 1.00 77.62 508 PRO A C 1
ATOM 4116 O O . PRO A 1 508 ? -15.341 -0.298 -33.482 1.00 77.62 508 PRO A O 1
ATOM 4119 N N . LEU A 1 509 ? -15.885 1.076 -31.780 1.00 81.88 509 LEU A N 1
ATOM 4120 C CA . LEU A 1 509 ? -17.330 0.955 -31.941 1.00 81.88 509 LEU A CA 1
ATOM 4121 C C . LEU A 1 509 ? -17.785 1.523 -33.302 1.00 81.88 509 LEU A C 1
ATOM 4123 O O . LEU A 1 509 ? -17.096 2.381 -33.874 1.00 81.88 509 LEU A O 1
ATOM 4127 N N . PRO A 1 510 ? -18.961 1.108 -33.818 1.00 88.25 510 PRO A N 1
ATOM 4128 C CA . PRO A 1 510 ? -19.564 1.733 -34.992 1.00 88.25 510 PRO A CA 1
ATOM 4129 C C . PRO A 1 510 ? -19.596 3.256 -34.836 1.00 88.25 510 PRO A C 1
ATOM 4131 O O . PRO A 1 510 ? -19.885 3.749 -33.747 1.00 88.25 510 PRO A O 1
ATOM 4134 N N . GLN A 1 511 ? -19.325 4.011 -35.910 1.00 87.38 511 GLN A N 1
ATOM 4135 C CA . GLN A 1 511 ? -19.216 5.478 -35.835 1.00 87.38 511 GLN A CA 1
ATOM 4136 C C . GLN A 1 511 ? -20.407 6.104 -35.100 1.00 87.38 511 GLN A C 1
ATOM 4138 O O . GLN A 1 511 ? -20.202 6.926 -34.212 1.00 87.38 511 GLN A O 1
ATOM 4143 N N . LYS A 1 512 ? -21.636 5.662 -35.402 1.00 91.38 512 LYS A N 1
ATOM 4144 C CA . LYS A 1 512 ? -22.826 6.216 -34.757 1.00 91.38 512 LYS A CA 1
ATOM 4145 C C . LYS A 1 512 ? -22.906 5.905 -33.259 1.00 91.38 512 LYS A C 1
ATOM 4147 O O . LYS A 1 512 ? -23.331 6.756 -32.491 1.00 91.38 512 LYS A O 1
ATOM 4152 N N . CYS A 1 513 ? -22.438 4.737 -32.831 1.00 93.00 513 CYS A N 1
ATOM 4153 C CA . CYS A 1 513 ? -22.354 4.394 -31.415 1.00 93.00 513 CYS A CA 1
ATOM 4154 C C . CYS A 1 513 ? -21.288 5.241 -30.692 1.00 93.00 513 CYS A C 1
ATOM 4156 O O . CYS A 1 513 ? -21.542 5.702 -29.582 1.00 93.00 513 CYS A O 1
ATOM 4158 N N . ARG A 1 514 ? -20.146 5.547 -31.335 1.00 88.75 514 ARG A N 1
ATOM 4159 C CA . ARG A 1 514 ? -19.158 6.507 -30.794 1.00 88.75 514 ARG A CA 1
ATOM 4160 C C . ARG A 1 514 ? -19.757 7.905 -30.633 1.00 88.75 514 ARG A C 1
ATOM 4162 O O . ARG A 1 514 ? -19.709 8.442 -29.535 1.00 88.75 514 ARG A O 1
ATOM 4169 N N . GLU A 1 515 ? -20.407 8.431 -31.675 1.00 91.06 515 GLU A N 1
ATOM 4170 C CA . GLU A 1 515 ? -21.115 9.724 -31.629 1.00 91.06 515 GLU A CA 1
ATOM 4171 C C . GLU A 1 515 ? -22.179 9.778 -30.519 1.00 91.06 515 GLU A C 1
ATOM 4173 O O . GLU A 1 515 ? -22.371 10.819 -29.904 1.00 91.06 515 GLU A O 1
ATOM 4178 N N . LEU A 1 516 ? -22.904 8.680 -30.273 1.00 94.06 516 LEU A N 1
ATOM 4179 C CA . LEU A 1 516 ? -23.914 8.611 -29.211 1.00 94.06 516 LEU A CA 1
ATOM 4180 C C . LEU A 1 516 ? -23.284 8.465 -27.818 1.00 94.06 516 LEU A C 1
ATOM 4182 O O . LEU A 1 516 ? -23.829 9.008 -26.863 1.00 94.06 516 LEU A O 1
ATOM 4186 N N . THR A 1 517 ? -22.137 7.790 -27.701 1.00 92.25 517 THR A N 1
ATOM 4187 C CA . THR A 1 517 ? -21.373 7.718 -26.446 1.00 92.25 517 THR A CA 1
ATOM 4188 C C . THR A 1 517 ? -20.856 9.102 -26.071 1.00 92.25 517 THR A C 1
ATOM 4190 O O . THR A 1 517 ? -21.218 9.616 -25.021 1.00 92.25 517 THR A O 1
ATOM 4193 N N . GLU A 1 518 ? -20.100 9.743 -26.966 1.00 88.81 518 GLU A N 1
ATOM 4194 C CA . GLU A 1 518 ? -19.490 11.063 -26.751 1.00 88.81 518 GLU A CA 1
ATOM 4195 C C . GLU A 1 518 ? -20.530 12.144 -26.415 1.00 88.81 518 GLU A C 1
ATOM 4197 O O . GLU A 1 518 ? -20.278 13.014 -25.587 1.00 88.81 518 GLU A O 1
ATOM 4202 N N . LYS A 1 519 ? -21.717 12.066 -27.030 1.00 89.31 519 LYS A N 1
ATOM 4203 C CA . LYS A 1 519 ? -22.788 13.058 -26.880 1.00 89.31 519 LYS A CA 1
ATOM 4204 C C . LYS A 1 519 ? -23.692 12.838 -25.656 1.00 89.31 519 LYS A C 1
ATOM 4206 O O . LYS A 1 519 ? -24.246 13.812 -25.156 1.00 89.31 519 LYS A O 1
ATOM 4211 N N . TYR A 1 520 ? -23.895 11.590 -25.216 1.00 91.94 520 TYR A N 1
ATOM 4212 C CA . TYR A 1 520 ? -24.950 11.240 -24.245 1.00 91.94 520 TYR A CA 1
ATOM 4213 C C . TYR A 1 520 ? -24.515 10.340 -23.075 1.00 91.94 520 TYR A C 1
ATOM 4215 O O . TYR A 1 520 ? -25.348 10.051 -22.225 1.00 91.94 520 TYR A O 1
ATOM 4223 N N . ILE A 1 521 ? -23.268 9.856 -23.021 1.00 92.62 521 ILE A N 1
ATOM 4224 C CA . ILE A 1 521 ? -22.791 8.915 -21.981 1.00 92.62 521 ILE A CA 1
ATOM 4225 C C . ILE A 1 521 ? -21.395 9.283 -21.453 1.00 92.62 521 ILE A C 1
ATOM 4227 O O . ILE A 1 521 ? -21.122 9.136 -20.263 1.00 92.62 521 ILE A O 1
ATOM 4231 N N . SER A 1 522 ? -20.498 9.778 -22.307 1.00 87.75 522 SER A N 1
ATOM 4232 C CA . SER A 1 522 ? -19.198 10.306 -21.887 1.00 87.75 522 SER A CA 1
ATOM 4233 C C . SER A 1 522 ? -19.385 11.486 -20.936 1.00 87.75 522 SER A C 1
ATOM 4235 O O . SER A 1 522 ? -20.154 12.402 -21.212 1.00 87.75 522 SER A O 1
ATOM 4237 N N . GLY A 1 523 ? -18.674 11.450 -19.810 1.00 81.81 523 GLY A N 1
ATOM 4238 C CA . GLY A 1 523 ? -18.857 12.409 -18.721 1.00 81.81 523 GLY A CA 1
ATOM 4239 C C . GLY A 1 523 ? -19.906 12.005 -17.684 1.00 81.81 523 GLY A C 1
ATOM 4240 O O . GLY A 1 523 ? -19.911 12.615 -16.627 1.00 81.81 523 GLY A O 1
ATOM 4241 N N . LEU A 1 524 ? -20.733 10.973 -17.911 1.00 87.38 524 LEU A N 1
ATOM 4242 C CA . LEU A 1 524 ? -21.544 10.386 -16.837 1.00 87.38 524 LEU A CA 1
ATOM 4243 C C . LEU A 1 524 ? -20.729 9.370 -16.023 1.00 87.38 524 LEU A C 1
ATOM 4245 O O . LEU A 1 524 ? -19.956 8.583 -16.581 1.00 87.38 524 LEU A O 1
ATOM 4249 N N . SER A 1 525 ? -20.926 9.361 -14.708 1.00 79.81 525 SER A N 1
ATOM 4250 C CA . SER A 1 525 ? -20.244 8.463 -13.776 1.00 79.81 525 SER A CA 1
ATOM 4251 C C . SER A 1 525 ? -21.099 7.251 -13.391 1.00 79.81 525 SER A C 1
ATOM 4253 O O . SER A 1 525 ? -22.326 7.321 -13.330 1.00 79.81 525 SER A O 1
ATOM 4255 N N . TYR A 1 526 ? -20.421 6.138 -13.107 1.00 75.50 526 TYR A N 1
ATOM 4256 C CA . TYR A 1 526 ? -20.968 4.967 -12.408 1.00 75.50 526 TYR A CA 1
ATOM 4257 C C . TYR A 1 526 ? -20.519 4.914 -10.932 1.00 75.50 526 TYR A C 1
ATOM 4259 O O . TYR A 1 526 ? -20.839 3.953 -10.239 1.00 75.50 526 TYR A O 1
ATOM 4267 N N . VAL A 1 527 ? -19.742 5.902 -10.468 1.00 68.69 527 VAL A N 1
ATOM 4268 C CA . VAL A 1 527 ? -19.108 5.928 -9.136 1.00 68.69 527 VAL A CA 1
ATOM 4269 C C . VAL A 1 527 ? -19.671 7.058 -8.270 1.00 68.69 527 VAL A C 1
ATOM 4271 O O . VAL A 1 527 ? -19.959 6.846 -7.099 1.00 68.69 527 VAL A O 1
ATOM 4274 N N . ASP A 1 528 ? -19.862 8.248 -8.844 1.00 61.97 528 ASP A N 1
ATOM 4275 C CA . ASP A 1 528 ? -20.205 9.465 -8.091 1.00 61.97 528 ASP A CA 1
ATOM 4276 C C . ASP A 1 528 ? -21.722 9.648 -7.842 1.00 61.97 528 ASP A C 1
ATOM 4278 O O . ASP A 1 528 ? -22.127 10.558 -7.117 1.00 61.97 528 ASP A O 1
ATOM 4282 N N . TYR A 1 529 ? -22.577 8.822 -8.465 1.00 75.62 529 TYR A N 1
ATOM 4283 C CA . TYR A 1 529 ? -24.037 8.810 -8.274 1.00 75.62 529 TYR A CA 1
ATOM 4284 C C . TYR A 1 529 ? -24.703 7.561 -8.877 1.00 75.62 529 TYR A C 1
ATOM 4286 O O . TYR A 1 529 ? -24.210 6.945 -9.821 1.00 75.62 529 TYR A O 1
ATOM 4294 N N . GLU A 1 530 ? -25.892 7.218 -8.377 1.00 78.81 530 GLU A N 1
ATOM 4295 C CA . GLU A 1 530 ? -26.590 5.967 -8.711 1.00 78.81 530 GLU A CA 1
ATOM 4296 C C . GLU A 1 530 ? -27.381 5.967 -10.035 1.00 78.81 530 GLU A C 1
ATOM 4298 O O . GLU A 1 530 ? -27.978 4.947 -10.388 1.00 78.81 530 GLU A O 1
ATOM 4303 N N . LEU A 1 531 ? -27.411 7.077 -10.786 1.00 85.38 531 LEU A N 1
ATOM 4304 C CA . LEU A 1 531 ? -28.271 7.250 -11.972 1.00 85.38 531 LEU A CA 1
ATOM 4305 C C . LEU A 1 531 ? -28.171 6.089 -12.981 1.00 85.38 531 LEU A C 1
ATOM 4307 O O . LEU A 1 531 ? -29.174 5.700 -13.583 1.00 85.38 531 LEU A O 1
ATOM 4311 N N . LEU A 1 532 ? -26.970 5.535 -13.173 1.00 86.38 532 LEU A N 1
ATOM 4312 C CA . LEU A 1 532 ? -26.718 4.419 -14.090 1.00 86.38 532 LEU A CA 1
ATOM 4313 C C . LEU A 1 532 ? -26.798 3.040 -13.406 1.00 86.38 532 LEU A C 1
ATOM 4315 O O . LEU A 1 532 ? -26.941 2.029 -14.096 1.00 86.38 532 LEU A O 1
ATOM 4319 N N . LEU A 1 533 ? -26.769 2.992 -12.072 1.00 81.62 533 LEU A N 1
ATOM 4320 C CA . LEU A 1 533 ? -26.789 1.770 -11.259 1.00 81.62 533 LEU A CA 1
ATOM 4321 C C . LEU A 1 533 ? -28.201 1.278 -10.910 1.00 81.62 533 LEU A C 1
ATOM 4323 O O . LEU A 1 533 ? -28.335 0.134 -10.475 1.00 81.62 533 LEU A O 1
ATOM 4327 N N . ASN A 1 534 ? -29.240 2.098 -11.118 1.00 81.88 534 ASN A N 1
ATOM 4328 C CA . ASN A 1 534 ? -30.620 1.799 -10.716 1.00 81.88 534 ASN A CA 1
ATOM 4329 C C . ASN A 1 534 ? -31.664 1.933 -11.843 1.00 81.88 534 ASN A C 1
ATOM 4331 O O . ASN A 1 534 ? -31.504 2.690 -12.801 1.00 81.88 534 ASN A O 1
ATOM 4335 N N . ASN A 1 535 ? -32.757 1.169 -11.716 1.00 88.62 535 ASN A N 1
ATOM 4336 C CA . ASN A 1 535 ? -33.886 1.152 -12.654 1.00 88.62 535 ASN A CA 1
ATOM 4337 C C . ASN A 1 535 ? -34.849 2.321 -12.378 1.00 88.62 535 ASN A C 1
ATOM 4339 O O . ASN A 1 535 ? -35.497 2.351 -11.329 1.00 88.62 535 ASN A O 1
ATOM 4343 N N . TRP A 1 536 ? -35.013 3.243 -13.331 1.00 94.25 536 TRP A N 1
ATOM 4344 C CA . TRP A 1 536 ? -35.874 4.417 -13.162 1.00 94.25 536 TRP A CA 1
ATOM 4345 C C . TRP A 1 536 ? -36.609 4.849 -14.434 1.00 94.25 536 TRP A C 1
ATOM 4347 O O . TRP A 1 536 ? -36.198 4.586 -15.563 1.00 94.25 536 TRP A O 1
ATOM 4357 N N . ASP A 1 537 ? -37.714 5.556 -14.220 1.00 93.56 537 ASP A N 1
ATOM 4358 C CA . ASP A 1 537 ? -38.611 6.132 -15.220 1.00 93.56 537 ASP A CA 1
ATOM 4359 C C . ASP A 1 537 ? -39.042 7.550 -14.787 1.00 93.56 537 ASP A C 1
ATOM 4361 O O . ASP A 1 537 ? -38.491 8.117 -13.839 1.00 93.56 537 ASP A O 1
ATOM 4365 N N . GLN A 1 538 ? -40.041 8.126 -15.461 1.00 90.12 538 GLN A N 1
ATOM 4366 C CA . GLN A 1 538 ? -40.553 9.472 -15.175 1.00 90.12 538 GLN A CA 1
ATOM 4367 C C . GLN A 1 538 ? -41.161 9.636 -13.768 1.00 90.12 538 GLN A C 1
ATOM 4369 O O . GLN A 1 538 ? -41.248 10.760 -13.283 1.00 90.12 538 GLN A O 1
ATOM 4374 N N . GLU A 1 539 ? -41.580 8.554 -13.105 1.00 88.12 539 GLU A N 1
ATOM 4375 C CA . GLU A 1 539 ? -42.111 8.612 -11.736 1.00 88.12 539 GLU A CA 1
ATOM 4376 C C . GLU A 1 539 ? -40.987 8.504 -10.690 1.00 88.12 539 GLU A C 1
ATOM 4378 O O . GLU A 1 539 ? -41.130 9.020 -9.581 1.00 88.12 539 GLU A O 1
ATOM 4383 N N . ARG A 1 540 ? -39.859 7.865 -11.040 1.00 89.00 540 ARG A N 1
ATOM 4384 C CA . ARG A 1 540 ? -38.768 7.517 -10.107 1.00 89.00 540 ARG A CA 1
ATOM 4385 C C . ARG A 1 540 ? -37.500 8.360 -10.222 1.00 89.00 540 ARG A C 1
ATOM 4387 O O . ARG A 1 540 ? -36.777 8.471 -9.238 1.00 89.00 540 ARG A O 1
ATOM 4394 N N . VAL A 1 541 ? -37.216 8.958 -11.383 1.00 92.31 541 VAL A N 1
ATOM 4395 C CA . VAL A 1 541 ? -35.944 9.666 -11.659 1.00 92.31 541 VAL A CA 1
ATOM 4396 C C . VAL A 1 541 ? -35.601 10.748 -10.628 1.00 92.31 541 VAL A C 1
ATOM 4398 O O . VAL A 1 541 ? -34.429 10.982 -10.350 1.00 92.31 541 VAL A O 1
ATOM 4401 N N . ALA A 1 542 ? -36.613 11.357 -10.003 1.00 89.94 542 ALA A N 1
ATOM 4402 C CA . ALA A 1 542 ? -36.445 12.370 -8.966 1.00 89.94 542 ALA A CA 1
ATOM 4403 C C . ALA A 1 542 ? -35.635 11.887 -7.742 1.00 89.94 542 ALA A C 1
ATOM 4405 O O . ALA A 1 542 ? -35.083 12.722 -7.035 1.00 89.94 542 ALA A O 1
ATOM 4406 N N . ALA A 1 543 ? -35.550 10.577 -7.483 1.00 85.75 543 ALA A N 1
ATOM 4407 C CA . ALA A 1 543 ? -34.736 10.016 -6.399 1.00 85.75 543 ALA A CA 1
ATOM 4408 C C . ALA A 1 543 ? -33.237 9.886 -6.747 1.00 85.75 543 ALA A C 1
ATOM 4410 O O . ALA A 1 543 ? -32.422 9.718 -5.849 1.00 85.75 543 ALA A O 1
ATOM 4411 N N . TYR A 1 544 ? -32.871 9.969 -8.032 1.00 85.75 544 TYR A N 1
ATOM 4412 C CA . TYR A 1 544 ? -31.509 9.724 -8.529 1.00 85.75 544 TYR A CA 1
ATOM 4413 C C . TYR A 1 544 ? -30.852 10.973 -9.144 1.00 85.75 544 TYR A C 1
ATOM 4415 O O . TYR A 1 544 ? -29.826 10.869 -9.817 1.00 85.75 544 TYR A O 1
ATOM 4423 N N . VAL A 1 545 ? -31.442 12.155 -8.929 1.00 89.31 545 VAL A N 1
ATOM 4424 C CA . VAL A 1 545 ? -30.889 13.452 -9.343 1.00 89.31 545 VAL A CA 1
ATOM 4425 C C . VAL A 1 545 ? -30.338 14.213 -8.137 1.00 89.31 545 VAL A C 1
ATOM 4427 O O . VAL A 1 545 ? -31.024 14.386 -7.135 1.00 89.31 545 VAL A O 1
ATOM 4430 N N . ASN A 1 546 ? -29.091 14.674 -8.233 1.00 85.06 546 ASN A N 1
ATOM 4431 C CA . ASN A 1 546 ? -28.388 15.404 -7.175 1.00 85.06 546 ASN A CA 1
ATOM 4432 C C . ASN A 1 546 ? -27.451 16.478 -7.768 1.00 85.06 546 ASN A C 1
ATOM 4434 O O . ASN A 1 546 ? -27.385 16.659 -8.990 1.00 85.06 546 ASN A O 1
ATOM 4438 N N . THR A 1 547 ? -26.741 17.220 -6.913 1.00 84.94 547 THR A N 1
ATOM 4439 C CA . THR A 1 547 ? -25.895 18.341 -7.357 1.00 84.94 547 THR A CA 1
ATOM 4440 C C . THR A 1 547 ? -24.558 17.899 -7.961 1.00 84.94 547 THR A C 1
ATOM 4442 O O . THR A 1 547 ? -24.066 18.583 -8.859 1.00 84.94 547 THR A O 1
ATOM 4445 N N . SER A 1 548 ? -24.050 16.712 -7.609 1.00 82.06 548 SER A N 1
ATOM 4446 C CA . SER A 1 548 ? -22.931 16.055 -8.308 1.00 82.06 548 SER A CA 1
ATOM 4447 C C . SER A 1 548 ? -23.265 15.746 -9.773 1.00 82.06 548 SER A C 1
ATOM 4449 O O . SER A 1 548 ? -22.538 16.159 -10.676 1.00 82.06 548 SER A O 1
ATOM 4451 N N . LEU A 1 549 ? -24.406 15.094 -10.034 1.00 87.38 549 LEU A N 1
ATOM 4452 C CA . LEU A 1 549 ? -24.893 14.790 -11.386 1.00 87.38 549 LEU A CA 1
ATOM 4453 C C . LEU A 1 549 ? -25.116 16.061 -12.215 1.00 87.38 549 LEU A C 1
ATOM 4455 O O . LEU A 1 549 ? -24.809 16.086 -13.408 1.00 87.38 549 LEU A O 1
ATOM 4459 N N . PHE A 1 550 ? -25.621 17.133 -11.598 1.00 90.94 550 PHE A N 1
ATOM 4460 C CA . PHE A 1 550 ? -25.777 18.419 -12.277 1.00 90.94 550 PHE A CA 1
ATOM 4461 C C . PHE A 1 550 ? -24.455 18.944 -12.855 1.00 90.94 550 PHE A C 1
ATOM 4463 O O . PHE A 1 550 ? -24.483 19.511 -13.944 1.00 90.94 550 PHE A O 1
ATOM 4470 N N . LEU A 1 551 ? -23.304 18.732 -12.204 1.00 86.81 551 LEU A N 1
ATOM 4471 C CA . LEU A 1 551 ? -22.017 19.172 -12.755 1.00 86.81 551 LEU A CA 1
ATOM 4472 C C . LEU A 1 551 ? -21.673 18.452 -14.061 1.00 86.81 551 LEU A C 1
ATOM 4474 O O . LEU A 1 551 ? -21.199 19.094 -14.996 1.00 86.81 551 LEU A O 1
ATOM 4478 N N . ASP A 1 552 ? -21.954 17.155 -14.169 1.00 87.25 552 ASP A N 1
ATOM 4479 C CA . ASP A 1 552 ? -21.732 16.400 -15.407 1.00 87.25 552 ASP A CA 1
ATOM 4480 C C . ASP A 1 552 ? -22.731 16.775 -16.494 1.00 87.25 552 ASP A C 1
ATOM 4482 O O . ASP A 1 552 ? -22.342 17.029 -17.631 1.00 87.25 552 ASP A O 1
ATOM 4486 N N . ILE A 1 553 ? -24.007 16.918 -16.144 1.00 91.31 553 ILE A N 1
ATOM 4487 C CA . ILE A 1 553 ? -25.056 17.348 -17.074 1.00 91.31 553 ILE A CA 1
ATOM 4488 C C . ILE A 1 553 ? -24.791 18.777 -17.582 1.00 91.31 553 ILE A C 1
ATOM 4490 O O . ILE A 1 553 ? -24.953 19.053 -18.773 1.00 91.31 553 ILE A O 1
ATOM 4494 N N . TYR A 1 554 ? -24.307 19.678 -16.721 1.00 89.56 554 TYR A N 1
ATOM 4495 C CA . TYR A 1 554 ? -23.879 21.025 -17.101 1.00 89.56 554 TYR A CA 1
ATOM 4496 C C . TYR A 1 554 ? -22.640 20.984 -18.006 1.00 89.56 554 TYR A C 1
ATOM 4498 O O . TYR A 1 554 ? -22.618 21.671 -19.032 1.00 89.56 554 TYR A O 1
ATOM 4506 N N . ARG A 1 555 ? -21.635 20.154 -17.684 1.00 86.25 555 ARG A N 1
ATOM 4507 C CA . ARG A 1 555 ? -20.443 19.933 -18.523 1.00 86.25 555 ARG A CA 1
ATOM 4508 C C . ARG A 1 555 ? -20.822 19.399 -19.909 1.00 86.25 555 ARG A C 1
ATOM 4510 O O . ARG A 1 555 ? -20.372 19.963 -20.903 1.00 86.25 555 ARG A O 1
ATOM 4517 N N . ILE A 1 556 ? -21.702 18.399 -19.990 1.00 86.00 556 ILE A N 1
ATOM 4518 C CA . ILE A 1 556 ? -22.221 17.817 -21.242 1.00 86.00 556 ILE A CA 1
ATOM 4519 C C . ILE A 1 556 ? -22.996 18.863 -22.062 1.00 86.00 556 ILE A C 1
ATOM 4521 O O . ILE A 1 556 ? -22.813 18.956 -23.274 1.00 86.00 556 ILE A O 1
ATOM 4525 N N . LYS A 1 557 ? -23.834 19.691 -21.419 1.00 84.56 557 LYS A N 1
ATOM 4526 C CA . LYS A 1 557 ? -24.653 20.706 -22.106 1.00 84.56 557 LYS A CA 1
ATOM 4527 C C . LYS A 1 557 ? -23.863 21.936 -22.575 1.00 84.56 557 LYS A C 1
ATOM 4529 O O . LYS A 1 557 ? -24.223 22.534 -23.587 1.00 84.56 557 LYS A O 1
ATOM 4534 N N . THR A 1 558 ? -22.829 22.354 -21.843 1.00 84.94 558 THR A N 1
ATOM 4535 C CA . THR A 1 558 ? -22.165 23.662 -22.053 1.00 84.94 558 THR A CA 1
ATOM 4536 C C . THR A 1 558 ? -20.693 23.587 -22.457 1.00 84.94 558 THR A C 1
ATOM 4538 O O . THR A 1 558 ? -20.153 24.573 -22.960 1.00 84.94 558 THR A O 1
ATOM 4541 N N . GLY A 1 559 ? -20.021 22.457 -22.219 1.00 79.69 559 GLY A N 1
ATOM 4542 C CA . GLY A 1 559 ? -18.564 22.332 -22.324 1.00 79.69 559 GLY A CA 1
ATOM 4543 C C . GLY A 1 559 ? -17.780 23.088 -21.239 1.00 79.69 559 GLY A C 1
ATOM 4544 O O . GLY A 1 559 ? -16.569 23.254 -21.382 1.00 79.69 559 GLY A O 1
ATOM 4545 N N . GLY A 1 560 ? -18.443 23.576 -20.183 1.00 80.25 560 GLY A N 1
ATOM 4546 C CA . GLY A 1 560 ? -17.849 24.408 -19.135 1.00 80.25 560 GLY A CA 1
ATOM 4547 C C . GLY A 1 560 ? -18.262 24.022 -17.711 1.00 80.25 560 GLY A C 1
ATOM 4548 O O . GLY A 1 560 ? -18.897 22.998 -17.476 1.00 80.25 560 GLY A O 1
ATOM 4549 N N . ILE A 1 561 ? -17.872 24.867 -16.757 1.00 77.88 561 ILE A N 1
ATOM 4550 C CA . ILE A 1 561 ? -18.223 24.787 -15.330 1.00 77.88 561 ILE A CA 1
ATOM 4551 C C . ILE A 1 561 ? -19.245 25.907 -15.054 1.00 77.88 561 ILE A C 1
ATOM 4553 O O . ILE A 1 561 ? -19.078 26.990 -15.624 1.00 77.88 561 ILE A O 1
ATOM 4557 N N . PRO A 1 562 ? -20.289 25.688 -14.233 1.00 81.62 562 PRO A N 1
ATOM 4558 C CA . PRO A 1 562 ? -21.255 26.733 -13.901 1.00 81.62 562 PRO A CA 1
ATOM 4559 C C . PRO A 1 562 ? -20.605 27.901 -13.149 1.00 81.62 562 PRO A C 1
ATOM 4561 O O . PRO A 1 562 ? -19.709 27.705 -12.327 1.00 81.62 562 PRO A O 1
ATOM 4564 N N . GLU A 1 563 ? -21.096 29.117 -13.394 1.00 82.12 563 GLU A N 1
ATOM 4565 C CA . GLU A 1 563 ? -20.830 30.250 -12.503 1.00 82.12 563 GLU A CA 1
ATOM 4566 C C . GLU A 1 563 ? -21.578 30.025 -11.174 1.00 82.12 563 GLU A C 1
ATOM 4568 O O . GLU A 1 563 ? -22.719 29.557 -11.160 1.00 82.12 563 GLU A O 1
ATOM 4573 N N . LEU A 1 564 ? -20.903 30.310 -10.058 1.00 81.00 564 LEU A N 1
ATOM 4574 C CA . LEU A 1 564 ? -21.377 30.048 -8.697 1.00 81.00 564 LEU A CA 1
ATOM 4575 C C . LEU A 1 564 ? -21.573 31.369 -7.955 1.00 81.00 564 LEU A C 1
ATOM 4577 O O . LEU A 1 564 ? -20.697 32.235 -7.998 1.00 81.00 564 LEU A O 1
ATOM 4581 N N . GLU A 1 565 ? -22.662 31.489 -7.203 1.00 74.56 565 GLU A N 1
ATOM 4582 C CA . GLU A 1 565 ? -22.909 32.639 -6.330 1.00 74.56 565 GLU A CA 1
ATOM 4583 C C . GLU A 1 565 ? -22.654 32.221 -4.879 1.00 74.56 565 GLU A C 1
ATOM 4585 O O . GLU A 1 565 ? -23.199 31.231 -4.397 1.00 74.56 565 GLU A O 1
ATOM 4590 N N . ASN A 1 566 ? -21.735 32.916 -4.197 1.00 72.62 566 ASN A N 1
ATOM 4591 C CA . ASN A 1 566 ? -21.246 32.571 -2.851 1.00 72.62 566 ASN A CA 1
ATOM 4592 C C . ASN A 1 566 ? -20.771 31.102 -2.694 1.00 72.62 566 ASN A C 1
ATOM 4594 O O . ASN A 1 566 ? -20.799 30.538 -1.604 1.00 72.62 566 ASN A O 1
ATOM 4598 N N . GLY A 1 567 ? -20.335 30.468 -3.791 1.00 70.88 567 GLY A N 1
ATOM 4599 C CA . GLY A 1 567 ? -19.932 29.055 -3.830 1.00 70.88 567 GLY A CA 1
ATOM 4600 C C . GLY A 1 567 ? -21.085 28.048 -3.962 1.00 70.88 567 GLY A C 1
ATOM 4601 O O . GLY A 1 567 ? -20.819 26.850 -4.042 1.00 70.88 567 GLY A O 1
ATOM 4602 N N . ARG A 1 568 ? -22.341 28.510 -4.022 1.00 82.00 568 ARG A N 1
ATOM 4603 C CA . ARG A 1 568 ? -23.548 27.700 -4.256 1.00 82.00 568 ARG A CA 1
ATOM 4604 C C . ARG A 1 568 ? -23.990 27.793 -5.725 1.00 82.00 568 ARG A C 1
ATOM 4606 O O . ARG A 1 568 ? -23.543 28.664 -6.475 1.00 82.00 568 ARG A O 1
ATOM 4613 N N . ILE A 1 569 ? -24.848 26.869 -6.150 1.00 88.06 569 ILE A N 1
ATOM 4614 C CA . ILE A 1 569 ? -25.396 26.802 -7.512 1.00 88.06 569 ILE A CA 1
ATOM 4615 C C . ILE A 1 569 ? -26.716 27.596 -7.543 1.00 88.06 569 ILE A C 1
ATOM 4617 O O . ILE A 1 569 ? -27.656 27.188 -6.856 1.00 88.06 569 ILE A O 1
ATOM 4621 N N . PRO A 1 570 ? -26.848 28.686 -8.326 1.00 94.06 570 PRO A N 1
ATOM 4622 C CA . PRO A 1 570 ? -28.090 29.464 -8.380 1.00 94.06 570 PRO A CA 1
ATOM 4623 C C . PRO A 1 570 ? -29.285 28.618 -8.840 1.00 94.06 570 PRO A C 1
ATOM 4625 O O . PRO A 1 570 ? -29.175 27.865 -9.816 1.00 94.06 570 PRO A O 1
ATOM 4628 N N . ALA A 1 571 ? -30.441 28.748 -8.179 1.00 95.19 571 ALA A N 1
ATOM 4629 C CA . ALA A 1 571 ? -31.587 27.875 -8.434 1.00 95.19 571 ALA A CA 1
ATOM 4630 C C . ALA A 1 571 ? -32.122 27.977 -9.867 1.00 95.19 571 ALA A C 1
ATOM 4632 O O . ALA A 1 571 ? -32.437 26.945 -10.454 1.00 95.19 571 ALA A O 1
ATOM 4633 N N . GLU A 1 572 ? -32.142 29.171 -10.475 1.00 94.56 572 GLU A N 1
ATOM 4634 C CA . GLU A 1 572 ? -32.535 29.336 -11.885 1.00 94.56 572 GLU A CA 1
ATOM 4635 C C . GLU A 1 572 ? -31.652 28.492 -12.825 1.00 94.56 572 GLU A C 1
ATOM 4637 O O . GLU A 1 572 ? -32.156 27.896 -13.777 1.00 94.56 572 GLU A O 1
ATOM 4642 N N . VAL A 1 573 ? -30.349 28.378 -12.540 1.00 94.50 573 VAL A N 1
ATOM 4643 C CA . VAL A 1 573 ? -29.406 27.590 -13.349 1.00 94.50 573 VAL A CA 1
ATOM 4644 C C . VAL A 1 573 ? -29.609 26.092 -13.121 1.00 94.50 573 VAL A C 1
ATOM 4646 O O . VAL A 1 573 ? -29.713 25.339 -14.092 1.00 94.50 573 VAL A O 1
ATOM 4649 N N . PHE A 1 574 ? -29.703 25.657 -11.861 1.00 94.38 574 PHE A N 1
ATOM 4650 C CA . PHE A 1 574 ? -29.906 24.248 -11.509 1.00 94.38 574 PHE A CA 1
ATOM 4651 C C . PHE A 1 574 ? -31.240 23.711 -12.046 1.00 94.38 574 PHE A C 1
ATOM 4653 O O . PHE A 1 574 ? -31.276 22.710 -12.761 1.00 94.38 574 PHE A O 1
ATOM 4660 N N . GLU A 1 575 ? -32.338 24.412 -11.762 1.00 97.00 575 GLU A N 1
ATOM 4661 C CA . GLU A 1 575 ? -33.697 23.997 -12.119 1.00 97.00 575 GLU A CA 1
ATOM 4662 C C . GLU A 1 575 ? -33.909 23.995 -13.633 1.00 97.00 575 GLU A C 1
ATOM 4664 O O . GLU A 1 575 ? -34.489 23.051 -14.172 1.00 97.00 575 GLU A O 1
ATOM 4669 N N . SER A 1 576 ? -33.388 25.004 -14.337 1.00 94.69 576 SER A N 1
ATOM 4670 C CA . SER A 1 576 ? -33.428 25.063 -15.800 1.00 94.69 576 SER A CA 1
ATOM 4671 C C . SER A 1 576 ? -32.688 23.880 -16.431 1.00 94.69 576 SER A C 1
ATOM 4673 O O . SER A 1 576 ? -33.249 23.167 -17.261 1.00 94.69 576 SER A O 1
ATOM 4675 N N . VAL A 1 577 ? -31.453 23.600 -15.999 1.00 94.62 577 VAL A N 1
ATOM 4676 C CA . VAL A 1 577 ? -30.650 22.500 -16.557 1.00 94.62 577 VAL A CA 1
ATOM 4677 C C . VAL A 1 577 ? -31.257 21.132 -16.235 1.00 94.62 577 VAL A C 1
ATOM 4679 O O . VAL A 1 577 ? -31.377 20.301 -17.135 1.00 94.62 577 VAL A O 1
ATOM 4682 N N . MET A 1 578 ? -31.690 20.896 -14.994 1.00 95.69 578 MET A N 1
ATOM 4683 C CA . MET A 1 578 ? -32.163 19.576 -14.561 1.00 95.69 578 MET A CA 1
ATOM 4684 C C . MET A 1 578 ? -33.588 19.246 -15.036 1.00 95.69 578 MET A C 1
ATOM 4686 O O . MET A 1 578 ? -33.841 18.096 -15.387 1.00 95.69 578 MET A O 1
ATOM 4690 N N . THR A 1 579 ? -34.507 20.220 -15.138 1.00 95.56 579 THR A N 1
ATOM 4691 C CA . THR A 1 579 ? -35.850 19.990 -15.733 1.00 95.56 579 THR A CA 1
ATOM 4692 C C . THR A 1 579 ? -35.825 19.912 -17.268 1.00 95.56 579 THR A C 1
ATOM 4694 O O . THR A 1 579 ? -36.740 19.369 -17.901 1.00 95.56 579 THR A O 1
ATOM 4697 N N . GLU A 1 580 ? -34.764 20.411 -17.907 1.00 94.69 580 GLU A N 1
ATOM 4698 C CA . GLU A 1 580 ? -34.514 20.151 -19.323 1.00 94.69 580 GLU A CA 1
ATOM 4699 C C . GLU A 1 580 ? -33.930 18.745 -19.524 1.00 94.69 580 GLU A C 1
ATOM 4701 O O . GLU A 1 580 ? -34.472 17.980 -20.318 1.00 94.69 580 GLU A O 1
ATOM 4706 N N . ALA A 1 581 ? -32.904 18.367 -18.750 1.00 94.75 581 ALA A N 1
ATOM 4707 C CA . ALA A 1 581 ? -32.209 17.084 -18.872 1.00 94.75 581 ALA A CA 1
ATOM 4708 C C . ALA A 1 581 ? -32.999 15.864 -18.359 1.00 94.75 581 ALA A C 1
ATOM 4710 O O . ALA A 1 581 ? -32.764 14.755 -18.837 1.00 94.75 581 ALA A O 1
ATOM 4711 N N . PHE A 1 582 ? -33.947 16.029 -17.432 1.00 96.81 582 PHE A N 1
ATOM 4712 C CA . PHE A 1 582 ? -34.747 14.931 -16.871 1.00 96.81 582 PHE A CA 1
ATOM 4713 C C . PHE A 1 582 ? -36.242 15.288 -16.802 1.00 96.81 582 PHE A C 1
ATOM 4715 O O . PHE A 1 582 ? -36.595 16.465 -16.728 1.00 96.81 582 PHE A O 1
ATOM 4722 N N . PRO A 1 583 ? -37.159 14.300 -16.810 1.00 95.12 583 PRO A N 1
ATOM 4723 C CA . PRO A 1 583 ? -38.599 14.502 -16.638 1.00 95.12 583 PRO A CA 1
ATOM 4724 C C . PRO A 1 583 ? -38.965 14.752 -15.161 1.00 95.12 583 PRO A C 1
ATOM 4726 O O . PRO A 1 583 ? -39.798 14.059 -14.586 1.00 95.12 583 PRO A O 1
ATOM 4729 N N . VAL A 1 584 ? -38.327 15.752 -14.551 1.00 95.69 584 VAL A N 1
ATOM 4730 C CA . VAL A 1 584 ? -38.561 16.216 -13.174 1.00 95.69 584 VAL A CA 1
ATOM 4731 C C . VAL A 1 584 ? -39.224 17.590 -13.169 1.00 95.69 584 VAL A C 1
ATOM 4733 O O . VAL A 1 584 ? -39.115 18.364 -14.120 1.00 95.69 584 VAL A O 1
ATOM 4736 N N . THR A 1 585 ? -39.909 17.912 -12.075 1.00 95.31 585 THR A N 1
ATOM 4737 C CA . THR A 1 585 ? -40.434 19.255 -11.800 1.00 95.31 585 THR A CA 1
ATOM 4738 C C . THR A 1 585 ? -39.523 20.027 -10.850 1.00 95.31 585 THR A C 1
ATOM 4740 O O . THR A 1 585 ? -38.783 19.439 -10.065 1.00 95.31 585 THR A O 1
ATOM 4743 N N . VAL A 1 586 ? -39.636 21.358 -10.868 1.00 95.94 586 VAL A N 1
ATOM 4744 C CA . VAL A 1 586 ? -38.984 22.250 -9.891 1.00 95.94 586 VAL A CA 1
ATOM 4745 C C . VAL A 1 586 ? -39.318 21.848 -8.449 1.00 95.94 586 VAL A C 1
ATOM 4747 O O . VAL A 1 586 ? -38.437 21.813 -7.603 1.00 95.94 586 VAL A O 1
ATOM 4750 N N . GLU A 1 587 ? -40.572 21.482 -8.175 1.00 94.56 587 GLU A N 1
ATOM 4751 C CA . GLU A 1 587 ? -41.023 21.052 -6.845 1.00 94.56 587 GLU A CA 1
ATOM 4752 C C . GLU A 1 587 ? -40.309 19.767 -6.384 1.00 94.56 587 GLU A C 1
ATOM 4754 O O . GLU A 1 587 ? -39.857 19.691 -5.247 1.00 94.56 587 GLU A O 1
ATOM 4759 N N . GLN A 1 588 ? -40.116 18.791 -7.281 1.00 92.88 588 GLN A N 1
ATOM 4760 C CA . GLN A 1 588 ? -39.331 17.583 -6.986 1.00 92.88 588 GLN A CA 1
ATOM 4761 C C . GLN A 1 588 ? -37.844 17.888 -6.762 1.00 92.88 588 GLN A C 1
ATOM 4763 O O . GLN A 1 588 ? -37.254 17.323 -5.849 1.00 92.88 588 GLN A O 1
ATOM 4768 N N . LEU A 1 589 ? -37.239 18.783 -7.553 1.00 93.19 589 LEU A N 1
ATOM 4769 C CA . LEU A 1 589 ? -35.838 19.180 -7.365 1.00 93.19 589 LEU A CA 1
ATOM 4770 C C . LEU A 1 589 ? -35.621 19.882 -6.020 1.00 93.19 589 LEU A C 1
ATOM 4772 O O . LEU A 1 589 ? -34.682 19.544 -5.305 1.00 93.19 589 LEU A O 1
ATOM 4776 N N . ARG A 1 590 ? -36.515 20.801 -5.635 1.00 94.19 590 ARG A N 1
ATOM 4777 C CA . ARG A 1 590 ? -36.417 21.503 -4.346 1.00 94.19 590 ARG A CA 1
ATOM 4778 C C . ARG A 1 590 ? -36.541 20.549 -3.162 1.00 94.19 590 ARG A C 1
ATOM 4780 O O . ARG A 1 590 ? -35.743 20.635 -2.236 1.00 94.19 590 ARG A O 1
ATOM 4787 N N . ASN A 1 591 ? -37.478 19.603 -3.238 1.00 87.62 591 ASN A N 1
ATOM 4788 C CA . ASN A 1 591 ? -37.695 18.599 -2.194 1.00 87.62 591 ASN A CA 1
ATOM 4789 C C . ASN A 1 591 ? -36.545 17.580 -2.066 1.00 87.62 591 ASN A C 1
ATOM 4791 O O . ASN A 1 591 ? -36.337 17.059 -0.974 1.00 87.62 591 ASN A O 1
ATOM 4795 N N . ASN A 1 592 ? -35.825 17.277 -3.155 1.00 83.62 592 ASN A N 1
ATOM 4796 C CA . ASN A 1 592 ? -34.895 16.139 -3.206 1.00 83.62 592 ASN A CA 1
ATOM 4797 C C . ASN A 1 592 ? -33.408 16.526 -3.317 1.00 83.62 592 ASN A C 1
ATOM 4799 O O . ASN A 1 592 ? -32.555 15.676 -3.086 1.00 83.62 592 ASN A O 1
ATOM 4803 N N . CYS A 1 593 ? -33.074 17.768 -3.684 1.00 83.88 593 CYS A N 1
ATOM 4804 C CA . CYS A 1 593 ? -31.689 18.196 -3.937 1.00 83.88 593 CYS A CA 1
ATOM 4805 C C . CYS A 1 593 ? -31.172 19.259 -2.944 1.00 83.88 593 CYS A C 1
ATOM 4807 O O . CYS A 1 593 ? -30.182 19.925 -3.242 1.00 83.88 593 CYS A O 1
ATOM 4809 N N . HIS A 1 594 ? -31.811 19.410 -1.776 1.00 85.19 594 HIS A N 1
ATOM 4810 C CA . HIS A 1 594 ? -31.433 20.366 -0.718 1.00 85.19 594 HIS A CA 1
ATOM 4811 C C . HIS A 1 594 ? -31.453 21.842 -1.183 1.00 85.19 594 HIS A C 1
ATOM 4813 O O . HIS A 1 594 ? -30.467 22.567 -1.053 1.00 85.19 594 HIS A O 1
ATOM 4819 N N . TYR A 1 595 ? -32.576 22.289 -1.757 1.00 90.69 595 TYR A N 1
ATOM 4820 C CA . TYR A 1 595 ? -32.798 23.711 -2.062 1.00 90.69 595 TYR A CA 1
ATOM 4821 C C . TYR A 1 595 ? -32.883 24.550 -0.782 1.00 90.69 595 TYR A C 1
ATOM 4823 O O . TYR A 1 595 ? -33.567 24.153 0.154 1.00 90.69 595 TYR A O 1
ATOM 4831 N N . GLU A 1 596 ? -32.262 25.730 -0.788 1.00 86.75 596 GLU A N 1
ATOM 4832 C CA . GLU A 1 596 ? -32.373 26.731 0.278 1.00 86.75 596 GLU A CA 1
ATOM 4833 C C . GLU A 1 596 ? -33.257 27.911 -0.160 1.00 86.75 596 GLU A C 1
ATOM 4835 O O . GLU A 1 596 ? -33.004 28.535 -1.197 1.00 86.75 596 GLU A O 1
ATOM 4840 N N . GLU A 1 597 ? -34.274 28.258 0.641 1.00 87.31 597 GLU A N 1
ATOM 4841 C CA . GLU A 1 597 ? -35.180 29.373 0.310 1.00 87.31 597 GLU A CA 1
ATOM 4842 C C . GLU A 1 597 ? -34.540 30.756 0.527 1.00 87.31 597 GLU A C 1
ATOM 4844 O O . GLU A 1 597 ? -34.816 31.667 -0.252 1.00 87.31 597 GLU A O 1
ATOM 4849 N N . GLU A 1 598 ? -33.657 30.931 1.519 1.00 85.69 598 GLU A N 1
ATOM 4850 C CA . GLU A 1 598 ? -33.070 32.251 1.829 1.00 85.69 598 GLU A CA 1
ATOM 4851 C C . GLU A 1 598 ? -32.035 32.739 0.799 1.00 85.69 598 GLU A C 1
ATOM 4853 O O . GLU A 1 598 ? -31.896 33.948 0.594 1.00 85.69 598 GLU A O 1
ATOM 4858 N N . SER A 1 599 ? -31.328 31.820 0.132 1.00 81.25 599 SER A N 1
ATOM 4859 C CA . SER A 1 599 ? -30.297 32.124 -0.873 1.00 81.25 599 SER A CA 1
ATOM 4860 C C . SER A 1 599 ? -30.733 31.861 -2.320 1.00 81.25 599 SER A C 1
ATOM 4862 O O . SER A 1 599 ? -29.956 32.121 -3.237 1.00 81.25 599 SER A O 1
ATOM 4864 N N . GLU A 1 600 ? -31.948 31.333 -2.528 1.00 92.00 600 GLU A N 1
ATOM 4865 C CA . GLU A 1 600 ? -32.461 30.844 -3.818 1.00 92.00 600 GLU A CA 1
ATOM 4866 C C . GLU A 1 600 ? -31.433 29.950 -4.558 1.00 92.00 600 GLU A C 1
ATOM 4868 O O . GLU A 1 600 ? -31.139 30.147 -5.742 1.00 92.00 600 GLU A O 1
ATOM 4873 N N . SER A 1 601 ? -30.836 28.969 -3.860 1.00 90.00 601 SER A N 1
ATOM 4874 C CA . SER A 1 601 ? -29.705 28.181 -4.387 1.00 90.00 601 SER A CA 1
ATOM 4875 C C . SER A 1 601 ? -29.603 26.735 -3.866 1.00 90.00 601 SER A C 1
ATOM 4877 O O . SER A 1 601 ? -30.238 26.349 -2.885 1.00 90.00 601 SER A O 1
ATOM 4879 N N . TYR A 1 602 ? -28.756 25.935 -4.523 1.00 87.69 602 TYR A N 1
ATOM 4880 C CA . TYR A 1 602 ? -28.467 24.529 -4.207 1.00 87.69 602 TYR A CA 1
ATOM 4881 C C . TYR A 1 602 ? -26.985 24.336 -3.805 1.00 87.69 602 TYR A C 1
ATOM 4883 O O . TYR A 1 602 ? -26.112 25.032 -4.339 1.00 87.69 602 TYR A O 1
ATOM 4891 N N . PRO A 1 603 ? -26.656 23.401 -2.892 1.00 80.81 603 PRO A N 1
ATOM 4892 C CA . PRO A 1 603 ? -25.287 23.174 -2.426 1.00 80.81 603 PRO A CA 1
ATOM 4893 C C . PRO A 1 603 ? -24.408 22.495 -3.486 1.00 80.81 603 PRO A C 1
ATOM 4895 O O . PRO A 1 603 ? -24.811 21.531 -4.137 1.00 80.81 603 PRO A O 1
ATOM 4898 N N . LEU A 1 604 ? -23.165 22.959 -3.629 1.00 74.06 604 LEU A N 1
ATOM 4899 C CA . LEU A 1 604 ? -22.187 22.372 -4.545 1.00 74.06 604 LEU A CA 1
ATOM 4900 C C . LEU A 1 604 ? -21.523 21.125 -3.935 1.00 74.06 604 LEU A C 1
ATOM 4902 O O . LEU A 1 604 ? -20.514 21.232 -3.241 1.00 74.06 604 LEU A O 1
ATOM 4906 N N . GLN A 1 605 ? -22.041 19.940 -4.254 1.00 65.19 605 GLN A N 1
ATOM 4907 C CA . GLN A 1 605 ? -21.273 18.698 -4.138 1.00 65.19 605 GLN A CA 1
ATOM 4908 C C . GLN A 1 605 ? -20.382 18.569 -5.380 1.00 65.19 605 GLN A C 1
ATOM 4910 O O . GLN A 1 605 ? -20.872 18.692 -6.505 1.00 65.19 605 GLN A O 1
ATOM 4915 N N . ARG A 1 606 ? -19.072 18.361 -5.205 1.00 52.22 606 ARG A N 1
ATOM 4916 C CA . ARG A 1 606 ? -18.139 18.124 -6.311 1.00 52.22 606 ARG A CA 1
ATOM 4917 C C . ARG A 1 606 ? -17.787 16.643 -6.395 1.00 52.22 606 ARG A C 1
ATOM 4919 O O . ARG A 1 606 ? -17.189 16.075 -5.489 1.00 52.22 606 ARG A O 1
ATOM 4926 N N . ALA A 1 607 ? -18.126 16.062 -7.536 1.00 50.94 607 ALA A N 1
ATOM 4927 C CA . ALA A 1 607 ? -17.619 14.781 -8.007 1.00 50.94 607 ALA A CA 1
ATOM 4928 C C . ALA A 1 607 ? -16.333 14.983 -8.823 1.00 50.94 607 ALA A C 1
ATOM 4930 O O . ALA A 1 607 ? -16.154 16.031 -9.462 1.00 50.94 607 ALA A O 1
ATOM 4931 N N . CYS A 1 608 ? -15.455 13.976 -8.857 1.00 42.88 608 CYS A N 1
ATOM 4932 C CA . CYS A 1 608 ? -14.173 14.120 -9.544 1.00 42.88 608 CYS A CA 1
ATOM 4933 C C . CYS A 1 608 ? -14.379 14.352 -11.050 1.00 42.88 608 CYS A C 1
ATOM 4935 O O . CYS A 1 608 ? -15.020 13.567 -11.740 1.00 42.88 608 CYS A O 1
ATOM 4937 N N . ALA A 1 609 ? -13.768 15.401 -11.609 1.00 47.00 609 ALA A N 1
ATOM 4938 C CA . ALA A 1 609 ? -13.903 15.750 -13.030 1.00 47.00 609 ALA A CA 1
ATOM 4939 C C . ALA A 1 609 ? -13.280 14.730 -14.016 1.00 47.00 609 ALA A C 1
ATOM 4941 O O . ALA A 1 609 ? -13.301 14.947 -15.229 1.00 47.00 609 ALA A O 1
ATOM 4942 N N . LYS A 1 610 ? -12.686 13.642 -13.513 1.00 51.56 610 LYS A N 1
ATOM 4943 C CA . LYS A 1 610 ? -12.092 12.555 -14.292 1.00 51.56 610 LYS A CA 1
ATOM 4944 C C . LYS A 1 610 ? -13.035 11.353 -14.257 1.00 51.56 610 LYS A C 1
ATOM 4946 O O . LYS A 1 610 ? -13.182 10.732 -13.213 1.00 51.56 610 LYS A O 1
ATOM 4951 N N . GLN A 1 611 ? -13.582 10.967 -15.410 1.00 59.22 611 GLN A N 1
ATOM 4952 C CA . GLN A 1 611 ? -14.318 9.707 -15.537 1.00 59.22 611 GLN A CA 1
ATOM 4953 C C . GLN A 1 611 ? -13.375 8.530 -15.216 1.00 59.22 611 GLN A C 1
ATOM 4955 O O . GLN A 1 611 ? -12.391 8.294 -15.924 1.00 59.22 611 GLN A O 1
ATOM 4960 N N . PHE A 1 612 ? -13.646 7.830 -14.115 1.00 63.12 612 PHE A N 1
ATOM 4961 C CA . PHE A 1 612 ? -12.948 6.605 -13.724 1.00 63.12 612 PHE A CA 1
ATOM 4962 C C . PHE A 1 612 ? -13.608 5.372 -14.356 1.00 63.12 612 PHE A C 1
ATOM 4964 O O . PHE A 1 612 ? -14.636 5.464 -15.023 1.00 63.12 612 PHE A O 1
ATOM 4971 N N . ALA A 1 613 ? -12.994 4.205 -14.162 1.00 63.50 613 ALA A N 1
ATOM 4972 C CA . ALA A 1 613 ? -13.656 2.936 -14.417 1.00 63.50 613 ALA A CA 1
ATOM 4973 C C . ALA A 1 613 ? -14.549 2.560 -13.211 1.00 63.50 613 ALA A C 1
ATOM 4975 O O . ALA A 1 613 ? -14.095 2.737 -12.078 1.00 63.50 613 ALA A O 1
ATOM 4976 N N . PRO A 1 614 ? -15.771 2.036 -13.425 1.00 75.62 614 PRO A N 1
ATOM 4977 C CA . PRO A 1 614 ? -16.334 1.650 -14.716 1.00 75.62 614 PRO A CA 1
ATOM 4978 C C . PRO A 1 614 ? -16.915 2.834 -15.513 1.00 75.62 614 PRO A C 1
ATOM 4980 O O . PRO A 1 614 ? -17.516 3.744 -14.951 1.00 75.62 614 PRO A O 1
ATOM 4983 N N . PHE A 1 615 ? -16.766 2.804 -16.841 1.00 84.50 615 PHE A N 1
ATOM 4984 C CA . PHE A 1 615 ? -17.273 3.844 -17.752 1.00 84.50 615 PHE A CA 1
ATOM 4985 C C . PHE A 1 615 ? -18.124 3.248 -18.882 1.00 84.50 615 PHE A C 1
ATOM 4987 O O . PHE A 1 615 ? -17.831 2.164 -19.383 1.00 84.50 615 PHE A O 1
ATOM 4994 N N . GLY A 1 616 ? -19.188 3.943 -19.290 1.00 87.56 616 GLY A N 1
ATOM 4995 C CA . GLY A 1 616 ? -20.155 3.437 -20.273 1.00 87.56 616 GLY A CA 1
ATOM 4996 C C . GLY A 1 616 ? -19.731 3.647 -21.728 1.00 87.56 616 GLY A C 1
ATOM 4997 O O . GLY A 1 616 ? -19.343 4.750 -22.109 1.00 87.56 616 GLY A O 1
ATOM 4998 N N . GLU A 1 617 ? -19.883 2.620 -22.568 1.00 91.62 617 GLU A N 1
ATOM 4999 C CA . GLU A 1 617 ? -19.835 2.742 -24.031 1.00 91.62 617 GLU A CA 1
ATOM 5000 C C . GLU A 1 617 ? -21.194 2.344 -24.646 1.00 91.62 617 GLU A C 1
ATOM 5002 O O . GLU A 1 617 ? -21.760 1.310 -24.286 1.00 91.62 617 GLU A O 1
ATOM 5007 N N . VAL A 1 618 ? -21.750 3.136 -25.575 1.00 95.31 618 VAL A N 1
ATOM 5008 C CA . VAL A 1 618 ? -22.936 2.720 -26.354 1.00 95.31 618 VAL A CA 1
ATOM 5009 C C . VAL A 1 618 ? -22.498 1.605 -27.301 1.00 95.31 618 VAL A C 1
ATOM 5011 O O . VAL A 1 618 ? -21.649 1.829 -28.162 1.00 95.31 618 VAL A O 1
ATOM 5014 N N . VAL A 1 619 ? -23.078 0.412 -27.189 1.00 92.38 619 VAL A N 1
ATOM 5015 C CA . VAL A 1 619 ? -22.757 -0.726 -28.068 1.00 92.38 619 VAL A CA 1
ATOM 5016 C C . VAL A 1 619 ? -23.733 -0.860 -29.237 1.00 92.38 619 VAL A C 1
ATOM 5018 O O . VAL A 1 619 ? -23.309 -1.181 -30.349 1.00 92.38 619 VAL A O 1
ATOM 5021 N N . ASP A 1 620 ? -25.012 -0.544 -29.021 1.00 95.44 620 ASP A N 1
ATOM 5022 C CA . ASP A 1 620 ? -26.081 -0.577 -30.029 1.00 95.44 620 ASP A CA 1
ATOM 5023 C C . ASP A 1 620 ? -27.140 0.503 -29.729 1.00 95.44 620 ASP A C 1
ATOM 5025 O O . ASP A 1 620 ? -27.167 1.075 -28.637 1.00 95.44 620 ASP A O 1
ATOM 5029 N N . TYR A 1 621 ? -28.024 0.809 -30.680 1.00 96.88 621 TYR A N 1
ATOM 5030 C CA . TYR A 1 621 ? -29.098 1.786 -30.483 1.00 96.88 621 TYR A CA 1
ATOM 5031 C C . TYR A 1 621 ? -30.335 1.510 -31.352 1.00 96.88 621 TYR A C 1
ATOM 5033 O O . TYR A 1 621 ? -30.268 0.897 -32.416 1.00 96.88 621 TYR A O 1
ATOM 5041 N N . ARG A 1 622 ? -31.493 2.006 -30.908 1.00 97.00 622 ARG A N 1
ATOM 5042 C CA . ARG A 1 622 ? -32.784 1.908 -31.602 1.00 97.00 622 ARG A CA 1
ATOM 5043 C C . ARG A 1 622 ? -33.426 3.286 -31.722 1.00 97.00 622 ARG A C 1
ATOM 5045 O O . ARG A 1 622 ? -33.728 3.921 -30.716 1.00 97.00 622 ARG A O 1
ATOM 5052 N N . GLU A 1 623 ? -33.689 3.714 -32.952 1.00 95.44 623 GLU A N 1
ATOM 5053 C CA . GLU A 1 623 ? -34.532 4.880 -33.243 1.00 95.44 623 GLU A CA 1
ATOM 5054 C C . GLU A 1 623 ? -36.008 4.488 -33.067 1.00 95.44 623 GLU A C 1
ATOM 5056 O O . GLU A 1 623 ? -36.485 3.538 -33.697 1.00 95.44 623 GLU A O 1
ATOM 5061 N N . ASN A 1 624 ? -36.736 5.191 -32.199 1.00 94.19 624 ASN A N 1
ATOM 5062 C CA . ASN A 1 624 ? -38.150 4.931 -31.940 1.00 94.19 624 ASN A CA 1
ATOM 5063 C C . ASN A 1 624 ? -39.037 5.836 -32.817 1.00 94.19 624 ASN A C 1
ATOM 5065 O O . ASN A 1 624 ? -38.669 6.949 -33.190 1.00 94.19 624 ASN A O 1
ATOM 5069 N N . GLY A 1 625 ? -40.240 5.361 -33.158 1.00 87.75 625 GLY A N 1
ATOM 5070 C CA . GLY A 1 625 ? -41.141 6.026 -34.116 1.00 87.75 625 GLY A CA 1
ATOM 5071 C C . GLY A 1 625 ? -41.778 7.344 -33.647 1.00 87.75 625 GLY A C 1
ATOM 5072 O O . GLY A 1 625 ? -42.571 7.923 -34.388 1.00 87.75 625 GLY A O 1
ATOM 5073 N N . ASP A 1 626 ? -41.458 7.787 -32.434 1.00 90.88 626 ASP A N 1
ATOM 5074 C CA . ASP A 1 626 ? -41.865 9.050 -31.809 1.00 90.88 626 ASP A CA 1
ATOM 5075 C C . ASP A 1 626 ? -40.764 10.130 -31.846 1.00 90.88 626 ASP A C 1
ATOM 5077 O O . ASP A 1 626 ? -41.064 11.298 -31.607 1.00 90.88 626 ASP A O 1
ATOM 5081 N N . GLY A 1 627 ? -39.525 9.765 -32.200 1.00 88.88 627 GLY A N 1
ATOM 5082 C CA . GLY A 1 627 ? -38.354 10.649 -32.202 1.00 88.88 627 GLY A CA 1
ATOM 5083 C C . GLY A 1 627 ? -37.367 10.398 -31.056 1.00 88.88 627 GLY A C 1
ATOM 5084 O O . GLY A 1 627 ? -36.271 10.955 -31.081 1.00 88.88 627 GLY A O 1
ATOM 5085 N N . THR A 1 628 ? -37.705 9.545 -30.084 1.00 96.00 628 THR A N 1
ATOM 5086 C CA . THR A 1 628 ? -36.771 9.141 -29.020 1.00 96.00 628 THR A CA 1
ATOM 5087 C C . THR A 1 628 ? -35.740 8.123 -29.520 1.00 96.00 628 THR A C 1
ATOM 5089 O O . THR A 1 628 ? -35.956 7.403 -30.501 1.00 96.00 628 THR A O 1
ATOM 5092 N N . LEU A 1 629 ? -34.611 8.031 -28.820 1.00 96.94 629 LEU A N 1
ATOM 5093 C CA . LEU A 1 629 ? -33.588 7.008 -29.024 1.00 96.94 629 LEU A CA 1
ATOM 5094 C C . LEU A 1 629 ? -33.534 6.102 -27.798 1.00 96.94 629 LEU A C 1
ATOM 5096 O O . LEU A 1 629 ? -33.484 6.582 -26.670 1.00 96.94 629 LEU A O 1
ATOM 5100 N N . THR A 1 630 ? -33.479 4.793 -28.009 1.00 97.56 630 THR A N 1
ATOM 5101 C CA . THR A 1 630 ? -33.012 3.864 -26.979 1.00 97.56 630 THR A CA 1
ATOM 5102 C C . THR A 1 630 ? -31.546 3.542 -27.234 1.00 97.56 630 THR A C 1
ATOM 5104 O O . THR A 1 630 ? -31.205 3.048 -28.308 1.00 97.56 630 THR A O 1
ATOM 5107 N N . LEU A 1 631 ? -30.693 3.810 -26.254 1.00 98.00 631 LEU A N 1
ATOM 5108 C CA . LEU A 1 631 ? -29.276 3.472 -26.242 1.00 98.00 631 LEU A CA 1
ATOM 5109 C C . LEU A 1 631 ? -29.088 2.170 -25.456 1.00 98.00 631 LEU A C 1
ATOM 5111 O O . LEU A 1 631 ? -29.602 2.044 -24.344 1.00 98.00 631 LEU A O 1
ATOM 5115 N N . PHE A 1 632 ? -28.339 1.225 -26.019 1.00 96.88 632 PHE A N 1
ATOM 5116 C CA . PHE A 1 632 ? -27.833 0.065 -25.292 1.00 96.88 632 PHE A CA 1
ATOM 5117 C C . PHE A 1 632 ? -26.379 0.348 -24.932 1.00 96.88 632 PHE A C 1
ATOM 5119 O O . PHE A 1 632 ? -25.526 0.454 -25.814 1.00 96.88 632 PHE A O 1
ATOM 5126 N N . VAL A 1 633 ? -26.119 0.528 -23.644 1.00 94.75 633 VAL A N 1
ATOM 5127 C CA . VAL A 1 633 ? -24.816 0.917 -23.095 1.00 94.75 633 VAL A CA 1
ATOM 5128 C C . VAL A 1 633 ? -24.267 -0.239 -22.278 1.00 94.75 633 VAL A C 1
ATOM 5130 O O . VAL A 1 633 ? -25.019 -0.901 -21.570 1.00 94.75 633 VAL A O 1
ATOM 5133 N N . GLU A 1 634 ? -22.967 -0.489 -22.362 1.00 90.88 634 GLU A N 1
ATOM 5134 C CA . GLU A 1 634 ? -22.285 -1.466 -21.516 1.00 90.88 634 GLU A CA 1
ATOM 5135 C C . GLU A 1 634 ? -21.104 -0.794 -20.810 1.00 90.88 634 GLU A C 1
ATOM 5137 O O . GLU A 1 634 ? -20.325 -0.070 -21.434 1.00 90.88 634 GLU A O 1
ATOM 5142 N N . ALA A 1 635 ? -20.985 -1.012 -19.502 1.00 86.44 635 ALA A N 1
ATOM 5143 C CA . ALA A 1 635 ? -19.952 -0.401 -18.676 1.00 86.44 635 ALA A CA 1
ATOM 5144 C C . ALA A 1 635 ? -18.668 -1.236 -18.689 1.00 86.44 635 ALA A C 1
ATOM 5146 O O . ALA A 1 635 ? -18.702 -2.446 -18.465 1.00 86.44 635 ALA A O 1
ATOM 5147 N N . VAL A 1 636 ? -17.530 -0.594 -18.926 1.00 83.88 636 VAL A N 1
ATOM 5148 C CA . VAL A 1 636 ? -16.219 -1.230 -19.073 1.00 83.88 636 VAL A CA 1
ATOM 5149 C C . VAL A 1 636 ? -15.374 -0.957 -17.836 1.00 83.88 636 VAL A C 1
ATOM 5151 O O . VAL A 1 636 ? -15.255 0.195 -17.423 1.00 83.88 636 VAL A O 1
ATOM 5154 N N . TRP A 1 637 ? -14.756 -1.998 -17.266 1.00 78.44 637 TRP A N 1
ATOM 5155 C CA . TRP A 1 637 ? -13.949 -1.898 -16.046 1.00 78.44 637 TRP A CA 1
ATOM 5156 C C . TRP A 1 637 ? -12.565 -2.552 -16.222 1.00 78.44 637 TRP A C 1
ATOM 5158 O O . TRP A 1 637 ? -12.362 -3.713 -15.852 1.00 78.44 637 TRP A O 1
ATOM 5168 N N . PRO A 1 638 ? -11.584 -1.821 -16.792 1.00 70.62 638 PRO A N 1
ATOM 5169 C CA . PRO A 1 638 ? -10.271 -2.378 -17.111 1.00 70.62 638 PRO A CA 1
ATOM 5170 C C . PRO A 1 638 ? -9.493 -2.865 -15.888 1.00 70.62 638 PRO A C 1
ATOM 5172 O O . PRO A 1 638 ? -8.851 -3.909 -15.976 1.00 70.62 638 PRO A O 1
ATOM 5175 N N . ASP A 1 639 ? -9.602 -2.184 -14.741 1.00 61.72 639 ASP A N 1
ATOM 5176 C CA . ASP A 1 639 ? -8.973 -2.603 -13.479 1.00 61.72 639 ASP A CA 1
ATOM 5177 C C . ASP A 1 639 ? -9.406 -4.015 -13.045 1.00 61.72 639 ASP A C 1
ATOM 5179 O O . ASP A 1 639 ? -8.573 -4.788 -12.580 1.00 61.72 639 ASP A O 1
ATOM 5183 N N . TYR A 1 640 ? -10.653 -4.417 -13.323 1.00 60.16 640 TYR A N 1
ATOM 5184 C CA . TYR A 1 640 ? -11.182 -5.770 -13.080 1.00 60.16 640 TYR A CA 1
ATOM 5185 C C . TYR A 1 640 ? -11.154 -6.669 -14.335 1.00 60.16 640 TYR A C 1
ATOM 5187 O O . TYR A 1 640 ? -11.750 -7.740 -14.359 1.00 60.16 640 TYR A O 1
ATOM 5195 N N . ASN A 1 641 ? -10.413 -6.270 -15.377 1.00 63.66 641 ASN A N 1
ATOM 5196 C CA . ASN A 1 641 ? -10.185 -7.036 -16.611 1.00 63.66 641 ASN A CA 1
ATOM 5197 C C . ASN A 1 641 ? -11.465 -7.379 -17.416 1.00 63.66 641 ASN A C 1
ATOM 5199 O O . ASN A 1 641 ? -11.454 -8.306 -18.231 1.00 63.66 641 ASN A O 1
ATOM 5203 N N . THR A 1 642 ? -12.560 -6.631 -17.215 1.00 67.56 642 THR A N 1
ATOM 5204 C CA . THR A 1 642 ? -13.859 -6.847 -17.880 1.00 67.56 642 THR A CA 1
ATOM 5205 C C . THR A 1 642 ? -14.239 -5.698 -18.816 1.00 67.56 642 THR A C 1
ATOM 5207 O O . THR A 1 642 ? -14.006 -4.523 -18.529 1.00 67.56 642 THR A O 1
ATOM 5210 N N . ASP A 1 643 ? -14.865 -6.036 -19.947 1.00 76.88 643 ASP A N 1
ATOM 5211 C CA . ASP A 1 643 ? -15.471 -5.087 -20.886 1.00 76.88 643 ASP A CA 1
ATOM 5212 C C . ASP A 1 643 ? -17.009 -5.015 -20.787 1.00 76.88 643 ASP A C 1
ATOM 5214 O O . ASP A 1 643 ? -17.648 -4.391 -21.635 1.00 76.88 643 ASP A O 1
ATOM 5218 N N . CYS A 1 644 ? -17.605 -5.621 -19.753 1.00 78.75 644 CYS A N 1
ATOM 5219 C CA . CYS A 1 644 ? -19.032 -5.522 -19.432 1.00 78.75 644 CYS A CA 1
ATOM 5220 C C . CYS A 1 644 ? -19.286 -5.829 -17.939 1.00 78.75 644 CYS A C 1
ATOM 5222 O O . CYS A 1 644 ? -19.417 -6.990 -17.560 1.00 78.75 644 CYS A O 1
ATOM 5224 N N . ALA A 1 645 ? -19.365 -4.795 -17.097 1.00 72.44 645 ALA A N 1
ATOM 5225 C CA . ALA A 1 645 ? -19.750 -4.883 -15.679 1.00 72.44 645 ALA A CA 1
ATOM 5226 C C . ALA A 1 645 ? -21.252 -4.602 -15.448 1.00 72.44 645 ALA A C 1
ATOM 5228 O O . ALA A 1 645 ? -21.893 -5.235 -14.605 1.00 72.44 645 ALA A O 1
ATOM 5229 N N . TYR A 1 646 ? -21.825 -3.706 -16.256 1.00 78.38 646 TYR A N 1
ATOM 5230 C CA . TYR A 1 646 ? -23.243 -3.337 -16.272 1.00 78.38 646 TYR A CA 1
ATOM 5231 C C . TYR A 1 646 ? -23.736 -3.259 -17.718 1.00 78.38 646 TYR A C 1
ATOM 5233 O O . TYR A 1 646 ? -22.956 -2.894 -18.602 1.00 78.38 646 TYR A O 1
ATOM 5241 N N . LYS A 1 647 ? -25.026 -3.521 -17.955 1.00 89.06 647 LYS A N 1
ATOM 5242 C CA . LYS A 1 647 ? -25.712 -3.159 -19.205 1.00 89.06 647 LYS A CA 1
ATOM 5243 C C . LYS A 1 647 ? -26.896 -2.253 -18.915 1.00 89.06 647 LYS A C 1
ATOM 5245 O O . LYS A 1 647 ? -27.676 -2.538 -18.011 1.00 89.06 647 LYS A O 1
ATOM 5250 N N . ASN A 1 648 ? -27.077 -1.213 -19.717 1.00 93.38 648 ASN A N 1
ATOM 5251 C CA . ASN A 1 648 ? -28.133 -0.224 -19.553 1.00 93.38 648 ASN A CA 1
ATOM 5252 C C . ASN A 1 648 ? -28.978 -0.083 -20.836 1.00 93.38 648 ASN A C 1
ATOM 5254 O O . ASN A 1 648 ? -28.430 0.118 -21.919 1.00 93.38 648 ASN A O 1
ATOM 5258 N N . GLU A 1 649 ? -30.312 -0.142 -20.721 1.00 97.38 649 GLU A N 1
ATOM 5259 C CA . GLU A 1 649 ? -31.261 0.316 -21.754 1.00 97.38 649 GLU A CA 1
ATOM 5260 C C . GLU A 1 649 ? -31.732 1.728 -21.368 1.00 97.38 649 GLU A C 1
ATOM 5262 O O . GLU A 1 649 ? -32.662 1.886 -20.572 1.00 97.38 649 GLU A O 1
ATOM 5267 N N . ILE A 1 650 ? -31.075 2.755 -21.915 1.00 97.44 650 ILE A N 1
ATOM 5268 C CA . ILE A 1 650 ? -31.348 4.167 -21.604 1.00 97.44 650 ILE A CA 1
ATOM 5269 C C . ILE A 1 650 ? -32.216 4.766 -22.711 1.00 97.44 650 ILE A C 1
ATOM 5271 O O . ILE A 1 650 ? -31.877 4.688 -23.890 1.00 97.44 650 ILE A O 1
ATOM 5275 N N . LEU A 1 651 ? -33.342 5.378 -22.352 1.00 97.62 651 LEU A N 1
ATOM 5276 C CA . LEU A 1 651 ? -34.211 6.097 -23.284 1.00 97.62 651 LEU A CA 1
ATOM 5277 C C . LEU A 1 651 ? -33.894 7.594 -23.225 1.00 97.62 651 LEU A C 1
ATOM 5279 O O . LEU A 1 651 ? -33.922 8.169 -22.139 1.00 97.62 651 LEU A O 1
ATOM 5283 N N . VAL A 1 652 ? -33.645 8.232 -24.370 1.00 96.81 652 VAL A N 1
ATOM 5284 C CA . VAL A 1 652 ? -33.386 9.677 -24.471 1.00 96.81 652 VAL A CA 1
ATOM 5285 C C . VAL A 1 652 ? -34.256 10.354 -25.535 1.00 96.81 652 VAL A C 1
ATOM 5287 O O . VAL A 1 652 ? -34.531 9.795 -26.597 1.00 96.81 652 VAL A O 1
ATOM 5290 N N . GLU A 1 653 ? -34.671 11.586 -25.262 1.00 96.12 653 GLU A N 1
ATOM 5291 C CA . GLU A 1 653 ? -35.294 12.528 -26.197 1.00 96.12 653 GLU A CA 1
ATOM 5292 C C . GLU A 1 653 ? -34.202 13.499 -26.691 1.00 96.12 653 GLU A C 1
ATOM 5294 O O . GLU A 1 653 ? -33.749 14.341 -25.915 1.00 96.12 653 GLU A O 1
ATOM 5299 N N . PRO A 1 654 ? -33.695 13.361 -27.932 1.00 93.44 654 PRO A N 1
ATOM 5300 C CA . PRO A 1 654 ? -32.596 14.184 -28.439 1.00 93.44 654 PRO A CA 1
ATOM 5301 C C . PRO A 1 654 ? -33.067 15.582 -28.871 1.00 93.44 654 PRO A C 1
ATOM 5303 O O . PRO A 1 654 ? -34.108 15.717 -29.515 1.00 93.44 654 PRO A O 1
ATOM 5306 N N . PHE A 1 655 ? -32.258 16.613 -28.605 1.00 89.88 655 PHE A N 1
ATOM 5307 C CA . PHE A 1 655 ? -32.538 17.995 -29.011 1.00 89.88 655 PHE A CA 1
ATOM 5308 C C . PHE A 1 655 ? -31.612 18.490 -30.142 1.00 89.88 655 PHE A C 1
ATOM 5310 O O . PHE A 1 655 ? -30.504 17.979 -30.348 1.00 89.88 655 PHE A O 1
ATOM 5317 N N . ASP A 1 656 ? -32.097 19.488 -30.896 1.00 83.19 656 ASP A N 1
ATOM 5318 C CA . ASP A 1 656 ? -31.444 20.062 -32.090 1.00 83.19 656 ASP A CA 1
ATOM 5319 C C . ASP A 1 656 ? -30.108 20.771 -31.786 1.00 83.19 656 ASP A C 1
ATOM 5321 O O . ASP A 1 656 ? -29.274 20.923 -32.680 1.00 83.19 656 ASP A O 1
ATOM 5325 N N . ASP A 1 657 ? -29.903 21.228 -30.549 1.00 80.38 657 ASP A N 1
ATOM 5326 C CA . ASP A 1 657 ? -28.725 21.996 -30.126 1.00 80.38 657 ASP A CA 1
ATOM 5327 C C . ASP A 1 657 ? -27.497 21.126 -29.808 1.00 80.38 657 ASP A C 1
ATOM 5329 O O . ASP A 1 657 ? -26.372 21.620 -29.830 1.00 80.38 657 ASP A O 1
ATOM 5333 N N . GLY A 1 658 ? -27.703 19.831 -29.556 1.00 79.19 658 GLY A N 1
ATOM 5334 C CA . GLY A 1 658 ? -26.665 18.908 -29.103 1.00 79.19 658 GLY A CA 1
ATOM 5335 C C . GLY A 1 658 ? -26.973 18.217 -27.774 1.00 79.19 658 GLY A C 1
ATOM 5336 O O . GLY A 1 658 ? -26.330 17.221 -27.467 1.00 79.19 658 GLY A O 1
ATOM 5337 N N . SER A 1 659 ? -27.976 18.662 -27.025 1.00 86.00 659 SER A N 1
ATOM 5338 C CA . SER A 1 659 ? -28.363 18.057 -25.748 1.00 86.00 659 SER A CA 1
ATOM 5339 C C . SER A 1 659 ? -29.389 16.914 -25.913 1.00 86.00 659 SER A C 1
ATOM 5341 O O . SER A 1 659 ? -29.704 16.466 -27.030 1.00 86.00 659 SER A O 1
ATOM 5343 N N . CYS A 1 660 ? -29.870 16.370 -24.791 1.00 92.62 660 CYS A N 1
ATOM 5344 C CA . CYS A 1 660 ? -31.036 15.486 -24.724 1.00 92.62 660 CYS A CA 1
ATOM 5345 C C . CYS A 1 660 ? -31.692 15.542 -23.339 1.00 92.62 660 CYS A C 1
ATOM 5347 O O . CYS A 1 660 ? -31.078 16.002 -22.375 1.00 92.62 660 CYS A O 1
ATOM 5349 N N . ARG A 1 661 ? -32.909 15.002 -23.249 1.00 95.50 661 ARG A N 1
ATOM 5350 C CA . ARG A 1 661 ? -33.556 14.619 -21.993 1.00 95.50 661 ARG A CA 1
ATOM 5351 C C . ARG A 1 661 ? -33.480 13.104 -21.802 1.00 95.50 661 ARG A C 1
ATOM 5353 O O . ARG A 1 661 ? -33.943 12.359 -22.664 1.00 95.50 661 ARG A O 1
ATOM 5360 N N . TYR A 1 662 ? -32.976 12.636 -20.666 1.00 96.94 662 TYR A N 1
ATOM 5361 C CA . TYR A 1 662 ? -32.979 11.222 -20.288 1.00 96.94 662 TYR A CA 1
ATOM 5362 C C . TYR A 1 662 ? -34.342 10.851 -19.682 1.00 96.94 662 TYR A C 1
ATOM 5364 O O . TYR A 1 662 ? -34.773 11.453 -18.704 1.00 96.94 662 TYR A O 1
ATOM 5372 N N . LEU A 1 663 ? -35.044 9.880 -20.269 1.00 96.88 663 LEU A N 1
ATOM 5373 C CA . LEU A 1 663 ? -36.443 9.546 -19.960 1.00 96.88 663 LEU A CA 1
ATOM 5374 C C . LEU A 1 663 ? -36.620 8.289 -19.093 1.00 96.88 663 LEU A C 1
ATOM 5376 O O . LEU A 1 663 ? -37.606 8.197 -18.361 1.00 96.88 663 LEU A O 1
ATOM 5380 N N . SER A 1 664 ? -35.703 7.323 -19.193 1.00 97.00 664 SER A N 1
ATOM 5381 C CA . SER A 1 664 ? -35.654 6.127 -18.337 1.00 97.00 664 SER A CA 1
ATOM 5382 C C . SER A 1 664 ? -34.288 5.445 -18.413 1.00 97.00 664 SER A C 1
ATOM 5384 O O . SER A 1 664 ? -33.697 5.420 -19.495 1.00 97.00 664 SER A O 1
ATOM 5386 N N . ASN A 1 665 ? -33.868 4.777 -17.341 1.00 95.94 665 ASN A N 1
ATOM 5387 C CA . ASN A 1 665 ? -32.801 3.771 -17.350 1.00 95.94 665 ASN A CA 1
ATOM 5388 C C . ASN A 1 665 ? -33.378 2.415 -16.929 1.00 95.94 665 ASN A C 1
ATOM 5390 O O . ASN A 1 665 ? -34.121 2.330 -15.950 1.00 95.94 665 ASN A O 1
ATOM 5394 N N . LYS A 1 666 ? -32.978 1.341 -17.609 1.00 94.19 666 LYS A N 1
ATOM 5395 C CA . LYS A 1 666 ? -33.033 -0.012 -17.044 1.00 94.19 666 LYS A CA 1
ATOM 5396 C C . LYS A 1 666 ? -31.628 -0.564 -16.970 1.00 94.19 666 LYS A C 1
ATOM 5398 O O . LYS A 1 666 ? -30.902 -0.440 -17.951 1.00 94.19 666 LYS A O 1
ATOM 5403 N N . VAL A 1 667 ? -31.286 -1.232 -15.879 1.00 86.44 667 VAL A N 1
ATOM 5404 C CA . VAL A 1 667 ? -29.963 -1.819 -15.669 1.00 86.44 667 VAL A CA 1
ATOM 5405 C C . VAL A 1 667 ? -30.062 -3.332 -15.478 1.00 86.44 667 VAL A C 1
ATOM 5407 O O . VAL A 1 667 ? -30.770 -3.831 -14.605 1.00 86.44 667 VAL A O 1
ATOM 5410 N N . GLU A 1 668 ? -29.331 -4.067 -16.310 1.00 80.75 668 GLU A N 1
ATOM 5411 C CA . GLU A 1 668 ? -28.924 -5.443 -16.051 1.00 80.75 668 GLU A CA 1
ATOM 5412 C C . GLU A 1 668 ? -27.530 -5.364 -15.417 1.00 80.75 668 GLU A C 1
ATOM 5414 O O . GLU A 1 668 ? -26.521 -5.199 -16.110 1.00 80.75 668 GLU A O 1
ATOM 5419 N N . LYS A 1 669 ? -27.470 -5.437 -14.083 1.00 66.94 669 LYS A N 1
ATOM 5420 C CA . LYS A 1 669 ? -26.205 -5.669 -13.378 1.00 66.94 669 LYS A CA 1
ATOM 5421 C C . LYS A 1 669 ? -25.748 -7.075 -13.767 1.00 66.94 669 LYS A C 1
ATOM 5423 O O . LYS A 1 669 ? -26.509 -8.026 -13.602 1.00 66.94 669 LYS A O 1
ATOM 5428 N N . THR A 1 670 ? -24.551 -7.209 -14.341 1.00 60.41 670 THR A N 1
ATOM 5429 C CA . THR A 1 670 ? -24.013 -8.532 -14.719 1.00 60.41 670 THR A CA 1
ATOM 5430 C C . THR A 1 670 ? -23.247 -9.221 -13.583 1.00 60.41 670 THR A C 1
ATOM 5432 O O . THR A 1 670 ? -22.814 -10.356 -13.759 1.00 60.41 670 THR A O 1
ATOM 5435 N N . GLY A 1 671 ? -23.149 -8.562 -12.422 1.00 53.31 671 GLY A N 1
ATOM 5436 C CA . GLY A 1 671 ? -22.840 -9.157 -11.119 1.00 53.31 671 GLY A CA 1
ATOM 5437 C C . GLY A 1 671 ? -24.071 -9.242 -10.197 1.00 53.31 671 GLY A C 1
ATOM 5438 O O . GLY A 1 671 ? -25.206 -9.040 -10.627 1.00 53.31 671 GLY A O 1
ATOM 5439 N N . THR A 1 672 ? -23.846 -9.552 -8.921 1.00 57.53 672 THR A N 1
ATOM 5440 C CA . THR A 1 672 ? -24.885 -9.817 -7.904 1.00 57.53 672 THR A CA 1
ATOM 5441 C C . THR A 1 672 ? -25.625 -8.547 -7.470 1.00 57.53 672 THR A C 1
ATOM 5443 O O . THR A 1 672 ? -25.009 -7.495 -7.316 1.00 57.53 672 THR A O 1
ATOM 5446 N N . ASP A 1 673 ? -26.935 -8.644 -7.217 1.00 61.41 673 ASP A N 1
ATOM 5447 C CA . ASP A 1 673 ? -27.756 -7.517 -6.755 1.00 61.41 673 ASP A CA 1
ATOM 5448 C C . ASP A 1 673 ? -28.086 -7.594 -5.250 1.00 61.41 673 ASP A C 1
ATOM 5450 O O . ASP A 1 673 ? -28.518 -8.628 -4.734 1.00 61.41 673 ASP A O 1
ATOM 5454 N N . ARG A 1 674 ? -27.885 -6.468 -4.554 1.00 67.75 674 ARG A N 1
ATOM 5455 C CA . ARG A 1 674 ? -28.081 -6.303 -3.107 1.00 67.75 674 ARG A CA 1
ATOM 5456 C C . ARG A 1 674 ? -29.555 -6.257 -2.688 1.00 67.75 674 ARG A C 1
ATOM 5458 O O . ARG A 1 674 ? -29.894 -6.837 -1.661 1.00 67.75 674 ARG A O 1
ATOM 5465 N N . GLU A 1 675 ? -30.419 -5.582 -3.447 1.00 64.12 675 GLU A N 1
ATOM 5466 C CA . GLU A 1 675 ? -31.850 -5.468 -3.127 1.00 64.12 675 GLU A CA 1
ATOM 5467 C C . GLU A 1 675 ? -32.540 -6.823 -3.301 1.00 64.12 675 GLU A C 1
ATOM 5469 O O . GLU A 1 675 ? -33.288 -7.256 -2.429 1.00 64.12 675 GLU A O 1
ATOM 5474 N N . VAL A 1 676 ? -32.213 -7.547 -4.378 1.00 64.94 676 VAL A N 1
ATOM 5475 C CA . VAL A 1 676 ? -32.752 -8.892 -4.635 1.00 64.94 676 VAL A CA 1
ATOM 5476 C C . VAL A 1 676 ? -32.377 -9.863 -3.512 1.00 64.94 676 VAL A C 1
ATOM 5478 O O . VAL A 1 676 ? -33.238 -10.591 -3.019 1.00 64.94 676 VAL A O 1
ATOM 5481 N N . LEU A 1 677 ? -31.122 -9.847 -3.046 1.00 64.56 677 LEU A N 1
ATOM 5482 C CA . LEU A 1 677 ? -30.710 -10.673 -1.907 1.00 64.56 677 LEU A CA 1
ATOM 5483 C C . LEU A 1 677 ? -31.401 -10.261 -0.595 1.00 64.56 677 LEU A C 1
ATOM 5485 O O . LEU A 1 677 ? -31.665 -11.134 0.237 1.00 64.56 677 LEU A O 1
ATOM 5489 N N . ALA A 1 678 ? -31.719 -8.975 -0.408 1.00 72.19 678 ALA A N 1
ATOM 5490 C CA . ALA A 1 678 ? -32.448 -8.487 0.762 1.00 72.19 678 ALA A CA 1
ATOM 5491 C C . ALA A 1 678 ? -33.917 -8.946 0.754 1.00 72.19 678 ALA A C 1
ATOM 5493 O O . ALA A 1 678 ? -34.402 -9.417 1.784 1.00 72.19 678 ALA A O 1
ATOM 5494 N N . ASP A 1 679 ? -34.587 -8.890 -0.402 1.00 70.19 679 ASP A N 1
ATOM 5495 C CA . ASP A 1 679 ? -35.965 -9.365 -0.617 1.00 70.19 679 ASP A CA 1
ATOM 5496 C C . ASP A 1 679 ? -36.091 -10.897 -0.494 1.00 70.19 679 ASP A C 1
ATOM 5498 O O . ASP A 1 679 ? -37.101 -11.413 -0.009 1.00 70.19 679 ASP A O 1
ATOM 5502 N N . GLU A 1 680 ? -35.045 -11.649 -0.858 1.00 69.81 680 GLU A N 1
ATOM 5503 C CA . GLU A 1 680 ? -34.920 -13.084 -0.547 1.00 69.81 680 GLU A CA 1
ATOM 5504 C C . GLU A 1 680 ? -34.685 -13.360 0.957 1.00 69.81 680 GLU A C 1
ATOM 5506 O O . GLU A 1 680 ? -34.709 -14.510 1.408 1.00 69.81 680 GLU A O 1
ATOM 5511 N N . GLY A 1 681 ? -34.511 -12.305 1.759 1.00 76.56 681 GLY A N 1
ATOM 5512 C CA . GLY A 1 681 ? -34.395 -12.347 3.212 1.00 76.56 681 GLY A CA 1
ATOM 5513 C C . GLY A 1 681 ? -32.981 -12.609 3.730 1.00 76.56 681 GLY A C 1
ATOM 5514 O O . GLY A 1 681 ? -32.839 -12.929 4.913 1.00 76.56 681 GLY A O 1
ATOM 5515 N N . ASN A 1 682 ? -31.945 -12.544 2.887 1.00 80.00 682 ASN A N 1
ATOM 5516 C CA . ASN A 1 682 ? -30.557 -12.761 3.307 1.00 80.00 682 ASN A CA 1
ATOM 5517 C C . ASN A 1 682 ? -30.075 -11.622 4.219 1.00 80.00 682 ASN A C 1
ATOM 5519 O O . ASN A 1 682 ? -30.514 -10.478 4.083 1.00 80.00 682 ASN A O 1
ATOM 5523 N N . ILE A 1 683 ? -29.165 -11.932 5.147 1.00 90.06 683 ILE A N 1
ATOM 5524 C CA . ILE A 1 683 ? -28.523 -10.905 5.973 1.00 90.06 683 ILE A CA 1
ATOM 5525 C C . ILE A 1 683 ? -27.432 -10.254 5.123 1.00 90.06 683 ILE A C 1
ATOM 5527 O O . ILE A 1 683 ? -26.589 -10.962 4.569 1.00 90.06 683 ILE A O 1
ATOM 5531 N N . LEU A 1 684 ? -27.441 -8.927 5.008 1.00 87.50 684 LEU A N 1
ATOM 5532 C CA . LEU A 1 684 ? -26.457 -8.175 4.222 1.00 87.50 684 LEU A CA 1
ATOM 5533 C C . LEU A 1 684 ? -25.810 -7.103 5.092 1.00 87.50 684 LEU A C 1
ATOM 5535 O O . LEU A 1 684 ? -26.540 -6.324 5.696 1.00 87.50 684 LEU A O 1
ATOM 5539 N N . LEU A 1 685 ? -24.478 -7.032 5.125 1.00 86.81 685 LEU A N 1
ATOM 5540 C CA . LEU A 1 685 ? -23.726 -5.948 5.777 1.00 86.81 685 LEU A CA 1
ATOM 5541 C C . LEU A 1 685 ? -24.109 -4.576 5.201 1.00 86.81 685 LEU A C 1
ATOM 5543 O O . LEU A 1 685 ? -24.471 -4.492 4.028 1.00 86.81 685 LEU A O 1
ATOM 5547 N N . GLY A 1 686 ? -24.061 -3.516 6.013 1.00 77.44 686 GLY A N 1
ATOM 5548 C CA . GLY A 1 686 ? -24.388 -2.137 5.609 1.00 77.44 686 GLY A CA 1
ATOM 5549 C C . GLY A 1 686 ? -23.532 -1.612 4.451 1.00 77.44 686 GLY A C 1
ATOM 5550 O O . GLY A 1 686 ? -22.515 -2.215 4.116 1.00 77.44 686 GLY A O 1
ATOM 5551 N N . VAL A 1 687 ? -23.952 -0.513 3.812 1.00 73.00 687 VAL A N 1
ATOM 5552 C CA . VAL A 1 687 ? -23.089 0.197 2.847 1.00 73.00 687 VAL A CA 1
ATOM 5553 C C . VAL A 1 687 ? -22.193 1.177 3.608 1.00 73.00 687 VAL A C 1
ATOM 5555 O O . VAL A 1 687 ? -21.001 1.270 3.324 1.00 73.00 687 VAL A O 1
ATOM 5558 N N . SER A 1 688 ? -22.743 1.831 4.636 1.00 79.75 688 SER A N 1
ATOM 5559 C CA . SER A 1 688 ? -21.987 2.519 5.683 1.00 79.75 688 SER A CA 1
ATOM 5560 C C . SER A 1 688 ? -21.958 1.733 7.003 1.00 79.75 688 SER A C 1
ATOM 5562 O O . SER A 1 688 ? -22.721 0.790 7.232 1.00 79.75 688 SER A O 1
ATOM 5564 N N . ASP A 1 689 ? -21.096 2.177 7.919 1.00 79.00 689 ASP A N 1
ATOM 5565 C CA . ASP A 1 689 ? -21.024 1.698 9.307 1.00 79.00 689 ASP A CA 1
ATOM 5566 C C . ASP A 1 689 ? -22.272 2.012 10.155 1.00 79.00 689 ASP A C 1
ATOM 5568 O O . ASP A 1 689 ? -22.407 1.514 11.275 1.00 79.00 689 ASP A O 1
ATOM 5572 N N . TYR A 1 690 ? -23.185 2.830 9.634 1.00 88.31 690 TYR A N 1
ATOM 5573 C CA . TYR A 1 690 ? -24.356 3.335 10.347 1.00 88.31 690 TYR A CA 1
ATOM 5574 C C . TYR A 1 690 ? -25.665 2.714 9.837 1.00 88.31 690 TYR A C 1
ATOM 5576 O O . TYR A 1 690 ? -26.630 2.616 10.597 1.00 88.31 690 TYR A O 1
ATOM 5584 N N . ASP A 1 691 ? -25.690 2.228 8.591 1.00 85.19 691 ASP A N 1
ATOM 5585 C CA . ASP A 1 691 ? -26.831 1.517 7.993 1.00 85.19 691 ASP A CA 1
ATOM 5586 C C . ASP A 1 691 ? -27.265 0.275 8.777 1.00 85.19 691 ASP A C 1
ATOM 5588 O O . ASP A 1 691 ? -28.446 -0.068 8.797 1.00 85.19 691 ASP A O 1
ATOM 5592 N N . GLY A 1 692 ? -26.315 -0.429 9.396 1.00 87.06 692 GLY A N 1
ATOM 5593 C CA . GLY A 1 692 ? -26.552 -1.774 9.917 1.00 87.06 692 GLY A CA 1
ATOM 5594 C C . GLY A 1 692 ? -26.849 -2.798 8.817 1.00 87.06 692 GLY A C 1
ATOM 5595 O O . GLY A 1 692 ? -26.612 -2.565 7.633 1.00 87.06 692 GLY A O 1
ATOM 5596 N N . MET A 1 693 ? -27.343 -3.968 9.214 1.00 92.62 693 MET A N 1
ATOM 5597 C CA . MET A 1 693 ? -27.624 -5.065 8.294 1.00 92.62 693 MET A CA 1
ATOM 5598 C C . MET A 1 693 ? -29.044 -5.000 7.720 1.00 92.62 693 MET A C 1
ATOM 5600 O O . MET A 1 693 ? -30.015 -4.754 8.438 1.00 92.62 693 MET A O 1
ATOM 5604 N N . ALA A 1 694 ? -29.202 -5.348 6.441 1.00 87.81 694 ALA A N 1
ATOM 5605 C CA . ALA A 1 694 ? -30.519 -5.743 5.942 1.00 87.81 694 ALA A CA 1
ATOM 5606 C C . ALA A 1 694 ? -30.919 -7.080 6.592 1.00 87.81 694 ALA A C 1
ATOM 5608 O O . ALA A 1 694 ? -30.077 -7.967 6.742 1.00 87.81 694 ALA A O 1
ATOM 5609 N N . ASN A 1 695 ? -32.193 -7.226 6.975 1.00 91.06 695 ASN A N 1
ATOM 5610 C CA . ASN A 1 695 ? -32.707 -8.374 7.739 1.00 91.06 695 ASN A CA 1
ATOM 5611 C C . ASN A 1 695 ? -31.952 -8.630 9.068 1.00 91.06 695 ASN A C 1
ATOM 5613 O O . ASN A 1 695 ? -31.785 -9.786 9.476 1.00 91.06 695 ASN A O 1
ATOM 5617 N N . TYR A 1 696 ? -31.473 -7.571 9.740 1.00 94.00 696 TYR A N 1
ATOM 5618 C CA . TYR A 1 696 ? -30.656 -7.663 10.959 1.00 94.00 696 TYR A CA 1
ATOM 5619 C C . TYR A 1 696 ? -31.305 -8.476 12.087 1.00 94.00 696 TYR A C 1
ATOM 5621 O O . TYR A 1 696 ? -30.594 -9.114 12.861 1.00 94.00 696 TYR A O 1
ATOM 5629 N N . GLU A 1 697 ? -32.637 -8.537 12.160 1.00 95.69 697 GLU A N 1
ATOM 5630 C CA . GLU A 1 697 ? -33.373 -9.313 13.163 1.00 95.69 697 GLU A CA 1
ATOM 5631 C C . GLU A 1 697 ? -33.057 -10.816 13.070 1.00 95.69 697 GLU A C 1
ATOM 5633 O O . GLU A 1 697 ? -33.166 -11.547 14.056 1.00 95.69 697 GLU A O 1
ATOM 5638 N N . ARG A 1 698 ? -32.624 -11.300 11.895 1.00 94.44 698 ARG A N 1
ATOM 5639 C CA . ARG A 1 698 ? -32.126 -12.673 11.719 1.00 94.44 698 ARG A CA 1
ATOM 5640 C C . ARG A 1 698 ? -30.746 -12.881 12.346 1.00 94.44 698 ARG A C 1
ATOM 5642 O O . ARG A 1 698 ? -30.486 -13.982 12.825 1.00 94.44 698 ARG A O 1
ATOM 5649 N N . MET A 1 699 ? -29.890 -11.857 12.338 1.00 96.06 699 MET A N 1
ATOM 5650 C CA . MET A 1 699 ? -28.584 -11.878 13.005 1.00 96.06 699 MET A CA 1
ATOM 5651 C C . MET A 1 699 ? -28.756 -11.737 14.521 1.00 96.06 699 MET A C 1
ATOM 5653 O O . MET A 1 699 ? -28.160 -12.502 15.274 1.00 96.06 699 MET A O 1
ATOM 5657 N N . GLU A 1 700 ? -29.653 -10.861 14.985 1.00 97.06 700 GLU A N 1
ATOM 5658 C CA . GLU A 1 700 ? -30.032 -10.793 16.404 1.00 97.06 700 GLU A CA 1
ATOM 5659 C C . GLU A 1 700 ? -30.570 -12.147 16.896 1.00 97.06 700 GLU A C 1
ATOM 5661 O O . GLU A 1 700 ? -30.065 -12.684 17.876 1.00 97.06 700 GLU A O 1
ATOM 5666 N N . ALA A 1 701 ? -31.477 -12.793 16.153 1.00 96.06 701 ALA A N 1
ATOM 5667 C CA . ALA A 1 701 ? -31.995 -14.131 16.476 1.00 96.06 701 ALA A CA 1
ATOM 5668 C C . ALA A 1 701 ? -30.989 -15.298 16.280 1.00 96.06 701 ALA A C 1
ATOM 5670 O O . ALA A 1 701 ? -31.340 -16.467 16.515 1.00 96.06 701 ALA A O 1
ATOM 5671 N N . PHE A 1 702 ? -29.768 -15.014 15.814 1.00 97.00 702 PHE A N 1
ATOM 5672 C CA . PHE A 1 702 ? -28.607 -15.910 15.866 1.00 97.00 702 PHE A CA 1
ATOM 5673 C C . PHE A 1 702 ? -27.783 -15.635 17.133 1.00 97.00 702 PHE A C 1
ATOM 5675 O O . PHE A 1 702 ? -27.521 -16.571 17.890 1.00 97.00 702 PHE A O 1
ATOM 5682 N N . LEU A 1 703 ? -27.471 -14.365 17.413 1.00 96.75 703 LEU A N 1
ATOM 5683 C CA . LEU A 1 703 ? -26.716 -13.935 18.594 1.00 96.75 703 LEU A CA 1
ATOM 5684 C C . LEU A 1 703 ? -27.456 -14.266 19.904 1.00 96.75 703 LEU A C 1
ATOM 5686 O O . LEU A 1 703 ? -26.853 -14.853 20.796 1.00 96.75 703 LEU A O 1
ATOM 5690 N N . GLU A 1 704 ? -28.772 -14.033 19.992 1.00 96.00 704 GLU A N 1
ATOM 5691 C CA . GLU A 1 704 ? -29.612 -14.425 21.142 1.00 96.00 704 GLU A CA 1
ATOM 5692 C C . GLU A 1 704 ? -29.529 -15.934 21.451 1.00 96.00 704 GLU A C 1
ATOM 5694 O O . GLU A 1 704 ? -29.563 -16.347 22.611 1.00 96.00 704 GLU A O 1
ATOM 5699 N N . LYS A 1 705 ? -29.409 -16.781 20.418 1.00 96.31 705 LYS A N 1
ATOM 5700 C CA . LYS A 1 705 ? -29.247 -18.237 20.587 1.00 96.31 705 LYS A CA 1
ATOM 5701 C C . LYS A 1 705 ? -27.841 -18.603 21.030 1.00 96.31 705 LYS A C 1
ATOM 5703 O O . LYS A 1 705 ? -27.694 -19.483 21.876 1.00 96.31 705 LYS A O 1
ATOM 5708 N N . ALA A 1 706 ? -26.835 -17.913 20.500 1.00 95.31 706 ALA A N 1
ATOM 5709 C CA . ALA A 1 706 ? -25.456 -18.102 20.916 1.00 95.31 706 ALA A CA 1
ATOM 5710 C C . ALA A 1 706 ? -25.264 -17.708 22.396 1.00 95.31 706 ALA A C 1
ATOM 5712 O O . ALA A 1 706 ? -24.688 -18.485 23.156 1.00 95.31 706 ALA A O 1
ATOM 5713 N N . GLU A 1 707 ? -25.858 -16.595 22.853 1.00 93.56 707 GLU A N 1
ATOM 5714 C CA . GLU A 1 707 ? -25.914 -16.237 24.284 1.00 93.56 707 GLU A CA 1
ATOM 5715 C C . GLU A 1 707 ? -26.657 -17.288 25.130 1.00 93.56 707 GLU A C 1
ATOM 5717 O O . GLU A 1 707 ? -26.267 -17.572 26.265 1.00 93.56 707 GLU A O 1
ATOM 5722 N N . ALA A 1 708 ? -27.714 -17.901 24.586 1.00 94.81 708 ALA A N 1
ATOM 5723 C CA . ALA A 1 708 ? -28.462 -18.970 25.250 1.00 94.81 708 ALA A CA 1
ATOM 5724 C C . ALA A 1 708 ? -27.735 -20.334 25.281 1.00 94.81 708 ALA A C 1
ATOM 5726 O O . ALA A 1 708 ? -28.211 -21.257 25.950 1.00 94.81 708 ALA A O 1
ATOM 5727 N N . GLY A 1 709 ? -26.602 -20.485 24.583 1.00 92.75 709 GLY A N 1
ATOM 5728 C CA . GLY A 1 709 ? -25.896 -21.763 24.435 1.00 92.75 709 GLY A CA 1
ATOM 5729 C C . GLY A 1 709 ? -26.566 -22.744 23.460 1.00 92.75 709 GLY A C 1
ATOM 5730 O O . GLY A 1 709 ? -26.294 -23.944 23.507 1.00 92.75 709 GLY A O 1
ATOM 5731 N N . GLU A 1 710 ? -27.467 -22.270 22.594 1.00 95.44 710 GLU A N 1
ATOM 5732 C CA . GLU A 1 710 ? -28.103 -23.080 21.550 1.00 95.44 710 GLU A CA 1
ATOM 5733 C C . GLU A 1 710 ? -27.258 -23.064 20.269 1.00 95.44 710 GLU A C 1
ATOM 5735 O O . GLU A 1 710 ? -26.959 -22.001 19.734 1.00 95.44 710 GLU A O 1
ATOM 5740 N N . ALA A 1 711 ? -26.904 -24.245 19.750 1.00 93.38 711 ALA A N 1
ATOM 5741 C CA . ALA A 1 711 ? -26.142 -24.361 18.507 1.00 93.38 711 ALA A CA 1
ATOM 5742 C C . ALA A 1 711 ? -26.919 -23.768 17.315 1.00 93.38 711 ALA A C 1
ATOM 5744 O O . ALA A 1 711 ? -28.080 -24.123 17.076 1.00 93.38 711 ALA A O 1
ATOM 5745 N N . CYS A 1 712 ? -26.280 -22.867 16.571 1.00 95.81 712 CYS A N 1
ATOM 5746 C CA . CYS A 1 712 ? -26.912 -22.051 15.537 1.00 95.81 712 CYS A CA 1
ATOM 5747 C C . CYS A 1 712 ? -25.919 -21.639 14.436 1.00 95.81 712 CYS A C 1
ATOM 5749 O O . CYS A 1 712 ? -24.703 -21.716 14.600 1.00 95.81 712 CYS A O 1
ATOM 5751 N N . GLU A 1 713 ? -26.454 -21.188 13.301 1.00 94.62 713 GLU A N 1
ATOM 5752 C CA . GLU A 1 713 ? -25.686 -20.695 12.155 1.00 94.62 713 GLU A CA 1
ATOM 5753 C C . GLU A 1 713 ? -26.354 -19.453 11.544 1.00 94.62 713 GLU A C 1
ATOM 5755 O O . GLU A 1 713 ? -27.579 -19.298 11.626 1.00 94.62 713 GLU A O 1
ATOM 5760 N N . ALA A 1 714 ? -25.554 -18.576 10.936 1.00 93.94 714 ALA A N 1
ATOM 5761 C CA . ALA A 1 714 ? -26.008 -17.410 10.184 1.00 93.94 714 ALA A CA 1
ATOM 5762 C C . ALA A 1 714 ? -25.099 -17.155 8.973 1.00 93.94 714 ALA A C 1
ATOM 5764 O O . ALA A 1 714 ? -23.875 -17.183 9.087 1.00 93.94 714 ALA A O 1
ATOM 5765 N N . GLU A 1 715 ? -25.702 -16.870 7.817 1.00 91.50 715 GLU A N 1
ATOM 5766 C CA . GLU A 1 715 ? -24.983 -16.419 6.623 1.00 91.50 715 GLU A CA 1
ATOM 5767 C C . GLU A 1 715 ? -25.187 -14.913 6.441 1.00 91.50 715 GLU A C 1
ATOM 5769 O O . GLU A 1 715 ? -26.330 -14.450 6.396 1.00 91.50 715 GLU A O 1
ATOM 5774 N N . VAL A 1 716 ? -24.085 -14.172 6.321 1.00 90.88 716 VAL A N 1
ATOM 5775 C CA . VAL A 1 716 ? -24.053 -12.721 6.110 1.00 90.88 716 VAL A CA 1
ATOM 5776 C C . VAL A 1 716 ? -23.278 -12.428 4.828 1.00 90.88 716 VAL A C 1
ATOM 5778 O O . VAL A 1 716 ? -22.166 -12.920 4.639 1.00 90.88 716 VAL A O 1
ATOM 5781 N N . TYR A 1 717 ? -23.867 -11.630 3.944 1.00 83.25 717 TYR A N 1
ATOM 5782 C CA . TYR A 1 717 ? -23.291 -11.268 2.652 1.00 83.25 717 TYR A CA 1
ATOM 5783 C C . TYR A 1 717 ? -22.783 -9.822 2.675 1.00 83.25 717 TYR A C 1
ATOM 5785 O O . TYR A 1 717 ? -23.471 -8.910 3.135 1.00 83.25 717 TYR A O 1
ATOM 5793 N N . GLU A 1 718 ? -21.594 -9.601 2.135 1.00 86.06 718 GLU A N 1
ATOM 5794 C CA . GLU A 1 718 ? -21.048 -8.282 1.822 1.00 86.06 718 GLU A CA 1
ATOM 5795 C C . GLU A 1 718 ? -21.080 -8.128 0.303 1.00 86.06 718 GLU A C 1
ATOM 5797 O O . GLU A 1 718 ? -20.486 -8.940 -0.398 1.00 86.06 718 GLU A O 1
ATOM 5802 N N . ILE A 1 719 ? -21.808 -7.142 -0.227 1.00 76.56 719 ILE A N 1
ATOM 5803 C CA . ILE A 1 719 ? -21.922 -6.942 -1.681 1.00 76.56 719 ILE A CA 1
ATOM 5804 C C . ILE A 1 719 ? -20.988 -5.815 -2.089 1.00 76.56 719 ILE A C 1
ATOM 5806 O O . ILE A 1 719 ? -21.155 -4.678 -1.652 1.00 76.56 719 ILE A O 1
ATOM 5810 N N . HIS A 1 720 ? -20.012 -6.145 -2.925 1.00 66.50 720 HIS A N 1
ATOM 5811 C CA . HIS A 1 720 ? -19.003 -5.213 -3.403 1.00 66.50 720 HIS A CA 1
ATOM 5812 C C . HIS A 1 720 ? -19.547 -4.352 -4.557 1.00 66.50 720 HIS A C 1
ATOM 5814 O O . HIS A 1 720 ? -20.499 -4.726 -5.246 1.00 66.50 720 HIS A O 1
ATOM 5820 N N . ALA A 1 721 ? -18.901 -3.214 -4.827 1.00 52.16 721 ALA A N 1
ATOM 5821 C CA . ALA A 1 721 ? -19.297 -2.286 -5.895 1.00 52.16 721 ALA A CA 1
ATOM 5822 C C . ALA A 1 721 ? -19.145 -2.845 -7.334 1.00 52.16 721 ALA A C 1
ATOM 5824 O O . ALA A 1 721 ? -19.627 -2.228 -8.285 1.00 52.16 721 ALA A O 1
ATOM 5825 N N . ASP A 1 722 ? -18.496 -4.003 -7.512 1.00 48.91 722 ASP A N 1
ATOM 5826 C CA . ASP A 1 722 ? -18.422 -4.756 -8.775 1.00 48.91 722 ASP A CA 1
ATOM 5827 C C . ASP A 1 722 ? -19.519 -5.833 -8.915 1.00 48.91 722 ASP A C 1
ATOM 5829 O O . ASP A 1 722 ? -19.578 -6.539 -9.922 1.00 48.91 722 ASP A O 1
ATOM 5833 N N . GLY A 1 723 ? -20.392 -5.982 -7.913 1.00 52.91 723 GLY A N 1
ATOM 5834 C CA . GLY A 1 723 ? -21.353 -7.081 -7.822 1.00 52.91 723 GLY A CA 1
ATOM 5835 C C . GLY A 1 723 ? -20.713 -8.427 -7.456 1.00 52.91 723 GLY A C 1
ATOM 5836 O O . GLY A 1 723 ? -21.402 -9.453 -7.450 1.00 52.91 723 GLY A O 1
ATOM 5837 N N . GLY A 1 724 ? -19.414 -8.468 -7.150 1.00 61.31 724 GLY A N 1
ATOM 5838 C CA . GLY A 1 724 ? -18.813 -9.536 -6.358 1.00 61.31 724 GLY A CA 1
ATOM 5839 C C . GLY A 1 724 ? -19.365 -9.533 -4.930 1.00 61.31 724 GLY A C 1
ATOM 5840 O O . GLY A 1 724 ? -20.106 -8.629 -4.532 1.00 61.31 724 GLY A O 1
ATOM 5841 N N . TYR A 1 725 ? -19.035 -10.562 -4.155 1.00 69.81 725 TYR A N 1
ATOM 5842 C CA . TYR A 1 725 ? -19.455 -10.629 -2.760 1.00 69.81 725 TYR A CA 1
ATOM 5843 C C . TYR A 1 725 ? -18.475 -11.374 -1.854 1.00 69.81 725 TYR A C 1
ATOM 5845 O O . TYR A 1 725 ? -17.905 -12.404 -2.226 1.00 69.81 725 TYR A O 1
ATOM 5853 N N . GLY A 1 726 ? -18.339 -10.871 -0.631 1.00 78.25 726 GLY A N 1
ATOM 5854 C CA . GLY A 1 726 ? -17.908 -11.647 0.524 1.00 78.25 726 GLY A CA 1
ATOM 5855 C C . GLY A 1 726 ? -19.098 -12.416 1.100 1.00 78.25 726 GLY A C 1
ATOM 5856 O O . GLY A 1 726 ? -20.222 -11.910 1.145 1.00 78.25 726 GLY A O 1
ATOM 5857 N N . LYS A 1 727 ? -18.880 -13.655 1.540 1.00 82.19 727 LYS A N 1
ATOM 5858 C CA . LYS A 1 727 ? -19.885 -14.452 2.249 1.00 82.19 727 LYS A CA 1
ATOM 5859 C C . LYS A 1 727 ? -19.308 -14.997 3.547 1.00 82.19 727 LYS A C 1
ATOM 5861 O O . LYS A 1 727 ? -18.544 -15.958 3.534 1.00 82.19 727 LYS A O 1
ATOM 5866 N N . TYR A 1 728 ? -19.750 -14.417 4.654 1.00 89.31 728 TYR A N 1
ATOM 5867 C CA . TYR A 1 728 ? -19.457 -14.866 6.006 1.00 89.31 728 TYR A CA 1
ATOM 5868 C C . TYR A 1 728 ? -20.476 -15.930 6.431 1.00 89.31 728 TYR A C 1
ATOM 5870 O O . TYR A 1 728 ? -21.686 -15.722 6.308 1.00 89.31 728 TYR A O 1
ATOM 5878 N N . ARG A 1 729 ? -20.015 -17.064 6.963 1.00 88.56 729 ARG A N 1
ATOM 5879 C CA . ARG A 1 729 ? -20.862 -18.097 7.578 1.00 88.56 729 ARG A CA 1
ATOM 5880 C C . ARG A 1 729 ? -20.454 -18.272 9.032 1.00 88.56 729 ARG A C 1
ATOM 5882 O O . ARG A 1 729 ? -19.482 -18.960 9.330 1.00 88.56 729 ARG A O 1
ATOM 5889 N N . PHE A 1 730 ? -21.193 -17.640 9.934 1.00 93.44 730 PHE A N 1
ATOM 5890 C CA . PHE A 1 730 ? -20.997 -17.798 11.369 1.00 93.44 730 PHE A CA 1
ATOM 5891 C C . PHE A 1 730 ? -21.641 -19.104 11.833 1.00 93.44 730 PHE A C 1
ATOM 5893 O O . PHE A 1 730 ? -22.806 -19.370 11.536 1.00 93.44 730 PHE A O 1
ATOM 5900 N N . HIS A 1 731 ? -20.894 -19.911 12.581 1.00 93.38 731 HIS A N 1
ATOM 5901 C CA . HIS A 1 731 ? -21.361 -21.172 13.153 1.00 93.38 731 HIS A CA 1
ATOM 5902 C C . HIS A 1 731 ? -20.992 -21.236 14.634 1.00 93.38 731 HIS A C 1
ATOM 5904 O O . HIS A 1 731 ? -19.815 -21.150 14.987 1.00 93.38 731 HIS A O 1
ATOM 5910 N N . PHE A 1 732 ? -21.985 -21.462 15.491 1.00 93.62 732 PHE A N 1
ATOM 5911 C CA . PHE A 1 732 ? -21.818 -21.641 16.930 1.00 93.62 732 PHE A CA 1
ATOM 5912 C C . PHE A 1 732 ? -22.246 -23.054 17.341 1.00 93.62 732 PHE A C 1
ATOM 5914 O O . PHE A 1 732 ? -23.375 -23.469 17.077 1.00 93.62 732 PHE A O 1
ATOM 5921 N N . ASP A 1 733 ? -21.357 -23.810 17.992 1.00 90.38 733 ASP A N 1
ATOM 5922 C CA . ASP A 1 733 ? -21.597 -25.226 18.334 1.00 90.38 733 ASP A CA 1
ATOM 5923 C C . ASP A 1 733 ? -22.345 -25.448 19.669 1.00 90.38 733 ASP A C 1
ATOM 5925 O O . ASP A 1 733 ? -22.649 -26.588 20.032 1.00 90.38 733 ASP A O 1
ATOM 5929 N N . GLY A 1 734 ? -22.666 -24.363 20.383 1.00 88.56 734 GLY A N 1
ATOM 5930 C CA . GLY A 1 734 ? -23.182 -24.365 21.758 1.00 88.56 734 GLY A CA 1
ATOM 5931 C C . GLY A 1 734 ? -22.142 -23.956 22.813 1.00 88.56 734 GLY A C 1
ATOM 5932 O O . GLY A 1 734 ? -22.506 -23.732 23.967 1.00 88.56 734 GLY A O 1
ATOM 5933 N N . GLN A 1 735 ? -20.865 -23.840 22.435 1.00 88.50 735 GLN A N 1
ATOM 5934 C CA . GLN A 1 735 ? -19.768 -23.362 23.282 1.00 88.50 735 GLN A CA 1
ATOM 5935 C C . GLN A 1 735 ? -18.798 -22.425 22.537 1.00 88.50 735 GLN A C 1
ATOM 5937 O O . GLN A 1 735 ? -18.393 -21.414 23.105 1.00 88.50 735 GLN A O 1
ATOM 5942 N N . ASN A 1 736 ? -18.425 -22.748 21.298 1.00 90.69 736 ASN A N 1
ATOM 5943 C CA . ASN A 1 736 ? -17.413 -22.052 20.499 1.00 90.69 736 ASN A CA 1
ATOM 5944 C C . ASN A 1 736 ? -18.048 -21.475 19.225 1.00 90.69 736 ASN A C 1
ATOM 5946 O O . ASN A 1 736 ? -18.945 -22.099 18.646 1.00 90.69 736 ASN A O 1
ATOM 5950 N N . MET A 1 737 ? -17.574 -20.312 18.767 1.00 92.62 737 MET A N 1
ATOM 5951 C CA . MET A 1 737 ? -17.979 -19.718 17.487 1.00 92.62 737 MET A CA 1
ATOM 5952 C C . MET A 1 737 ? -16.821 -19.774 16.484 1.00 92.62 737 MET A C 1
ATOM 5954 O O . MET A 1 737 ? -15.657 -19.657 16.859 1.00 92.62 737 MET A O 1
ATOM 5958 N N . ARG A 1 738 ? -17.147 -19.941 15.203 1.00 90.75 738 ARG A N 1
ATOM 5959 C CA . ARG A 1 738 ? -16.219 -19.824 14.071 1.00 90.75 738 ARG A CA 1
ATOM 5960 C C . ARG A 1 738 ? -16.886 -19.104 12.906 1.00 90.75 738 ARG A C 1
ATOM 5962 O O . ARG A 1 738 ? -18.119 -19.030 12.860 1.00 90.75 738 ARG A O 1
ATOM 5969 N N . VAL A 1 739 ? -16.086 -18.618 11.964 1.00 90.62 739 VAL A N 1
ATOM 5970 C CA . VAL A 1 739 ? -16.560 -17.992 10.728 1.00 90.62 739 VAL A CA 1
ATOM 5971 C C . VAL A 1 739 ? -15.809 -18.534 9.510 1.00 90.62 739 VAL A C 1
ATOM 5973 O O . VAL A 1 739 ? -14.580 -18.483 9.450 1.00 90.62 739 VAL A O 1
ATOM 5976 N N . ASP A 1 740 ? -16.564 -19.038 8.532 1.00 79.19 740 ASP A N 1
ATOM 5977 C CA . ASP A 1 740 ? -16.059 -19.262 7.174 1.00 79.19 740 ASP A CA 1
ATOM 5978 C C . ASP A 1 740 ? -16.228 -17.953 6.375 1.00 79.19 740 ASP A C 1
ATOM 5980 O O . ASP A 1 740 ? -17.282 -17.323 6.476 1.00 79.19 740 ASP A O 1
ATOM 5984 N N . LEU A 1 741 ? -15.257 -17.561 5.548 1.00 78.12 741 LEU A N 1
ATOM 5985 C CA . LEU A 1 741 ? -15.371 -16.444 4.599 1.00 78.12 741 LEU A CA 1
ATOM 5986 C C . LEU A 1 741 ? -15.044 -16.913 3.176 1.00 78.12 741 LEU A C 1
ATOM 5988 O O . LEU A 1 741 ? -13.883 -17.181 2.869 1.00 78.12 741 LEU A O 1
ATOM 5992 N N . ASP A 1 742 ? -16.050 -16.958 2.300 1.00 68.62 742 ASP A N 1
ATOM 5993 C CA . ASP A 1 742 ? -15.853 -17.091 0.850 1.00 68.62 742 ASP A CA 1
ATOM 5994 C C . ASP A 1 742 ? -15.709 -15.693 0.223 1.00 68.62 742 ASP A C 1
ATOM 5996 O O . ASP A 1 742 ? -16.511 -14.809 0.524 1.00 68.62 742 ASP A O 1
ATOM 6000 N N . VAL A 1 743 ? -14.765 -15.492 -0.702 1.00 66.50 743 VAL A N 1
ATOM 6001 C CA . VAL A 1 743 ? -14.678 -14.258 -1.511 1.00 66.50 743 VAL A CA 1
ATOM 6002 C C . VAL A 1 743 ? -14.902 -14.586 -2.984 1.00 66.50 743 VAL A C 1
ATOM 6004 O O . VAL A 1 743 ? -14.158 -15.379 -3.566 1.00 66.50 743 VAL A O 1
ATOM 6007 N N . VAL A 1 744 ? -15.915 -13.965 -3.596 1.00 56.38 744 VAL A N 1
ATOM 6008 C CA . VAL A 1 744 ? -16.343 -14.214 -4.980 1.00 56.38 744 VAL A CA 1
ATOM 6009 C C . VAL A 1 744 ? -16.267 -12.936 -5.818 1.00 56.38 744 VAL A C 1
ATOM 6011 O O . VAL A 1 744 ? -16.879 -11.925 -5.484 1.00 56.38 744 VAL A O 1
ATOM 6014 N N . THR A 1 745 ? -15.548 -12.998 -6.938 1.00 56.09 745 THR A N 1
ATOM 6015 C CA . THR A 1 745 ? -15.446 -11.938 -7.961 1.00 56.09 745 THR A CA 1
ATOM 6016 C C . THR A 1 745 ? -15.962 -12.450 -9.310 1.00 56.09 745 THR A C 1
ATOM 6018 O O . THR A 1 745 ? -16.349 -13.614 -9.421 1.00 56.09 745 THR A O 1
ATOM 6021 N N . TRP A 1 746 ? -15.991 -11.607 -10.348 1.00 46.84 746 TRP A N 1
ATOM 6022 C CA . TRP A 1 746 ? -16.501 -11.974 -11.677 1.00 46.84 746 TRP A CA 1
ATOM 6023 C C . TRP A 1 746 ? -15.418 -11.971 -12.762 1.00 46.84 746 TRP A C 1
ATOM 6025 O O . TRP A 1 746 ? -14.549 -11.103 -12.797 1.00 46.84 746 TRP A O 1
ATOM 6035 N N . ASP A 1 747 ? -15.509 -12.931 -13.683 1.00 44.25 747 ASP A N 1
ATOM 6036 C CA . ASP A 1 747 ? -14.662 -13.065 -14.869 1.00 44.25 747 ASP A CA 1
ATOM 6037 C C . ASP A 1 747 ? -15.502 -13.198 -16.161 1.00 44.25 747 ASP A C 1
ATOM 6039 O O . ASP A 1 747 ? -16.731 -13.245 -16.163 1.00 44.25 747 ASP A O 1
ATOM 6043 N N . THR A 1 748 ? -14.815 -13.295 -17.298 1.00 34.19 748 THR A N 1
ATOM 6044 C CA . THR A 1 748 ? -15.373 -13.538 -18.636 1.00 34.19 748 THR A CA 1
ATOM 6045 C C . THR A 1 748 ? -16.144 -14.860 -18.839 1.00 34.19 748 THR A C 1
ATOM 6047 O O . THR A 1 748 ? -16.700 -15.061 -19.929 1.00 34.19 748 THR A O 1
ATOM 6050 N N . GLN A 1 749 ? -16.163 -15.771 -17.858 1.00 34.72 749 GLN A N 1
ATOM 6051 C CA . GLN A 1 749 ? -16.883 -17.051 -17.875 1.00 34.72 749 GLN A CA 1
ATOM 6052 C C . GLN A 1 749 ? -17.893 -17.204 -16.724 1.00 34.72 749 GLN A C 1
ATOM 6054 O O . GLN A 1 749 ? -18.860 -17.952 -16.892 1.00 34.72 749 GLN A O 1
ATOM 6059 N N . GLY A 1 750 ? -17.727 -16.499 -15.600 1.00 37.75 750 GLY A N 1
ATOM 6060 C CA . GLY A 1 750 ? -18.707 -16.455 -14.511 1.00 37.75 750 GLY A CA 1
ATOM 6061 C C . GLY A 1 750 ? -18.125 -15.955 -13.182 1.00 37.75 750 GLY A C 1
ATOM 6062 O O . GLY A 1 750 ? -17.122 -15.244 -13.185 1.00 37.75 750 GLY A O 1
ATOM 6063 N N . PRO A 1 751 ? -18.739 -16.312 -12.039 1.00 42.84 751 PRO A N 1
ATOM 6064 C CA . PRO A 1 751 ? -18.178 -16.011 -10.729 1.00 42.84 751 PRO A CA 1
ATOM 6065 C C . PRO A 1 751 ? -16.977 -16.924 -10.418 1.00 42.84 751 PRO A C 1
ATOM 6067 O O . PRO A 1 751 ? -17.049 -18.144 -10.595 1.00 42.84 751 PRO A O 1
ATOM 6070 N N . ILE A 1 752 ? -15.890 -16.341 -9.913 1.00 42.16 752 ILE A N 1
ATOM 6071 C CA . ILE A 1 752 ? -14.677 -17.027 -9.455 1.00 42.16 752 ILE A CA 1
ATOM 6072 C C . ILE A 1 752 ? -14.532 -16.839 -7.941 1.00 42.16 752 ILE A C 1
ATOM 6074 O O . ILE A 1 752 ? -14.596 -15.724 -7.433 1.00 42.16 752 ILE A O 1
ATOM 6078 N N . SER A 1 753 ? -14.290 -17.936 -7.217 1.00 50.78 753 SER A N 1
ATOM 6079 C CA . SER A 1 753 ? -13.833 -17.885 -5.823 1.00 50.78 753 SER A CA 1
ATOM 6080 C C . SER A 1 753 ? -12.350 -17.505 -5.802 1.00 50.78 753 SER A C 1
ATOM 6082 O O . SER A 1 753 ? -11.516 -18.240 -6.334 1.00 50.78 753 SER A O 1
ATOM 6084 N N . MET A 1 754 ? -12.035 -16.347 -5.220 1.00 40.22 754 MET A N 1
ATOM 6085 C CA . MET A 1 754 ? -10.668 -15.825 -5.077 1.00 40.22 754 MET A CA 1
ATOM 6086 C C . MET A 1 754 ? -9.944 -16.411 -3.861 1.00 40.22 754 MET A C 1
ATOM 6088 O O . MET A 1 754 ? -8.722 -16.542 -3.864 1.00 40.22 754 MET A O 1
ATOM 6092 N N . GLY A 1 755 ? -10.702 -16.772 -2.828 1.00 44.34 755 GLY A N 1
ATOM 6093 C CA . GLY A 1 755 ? -10.210 -17.347 -1.585 1.00 44.34 755 GLY A CA 1
ATOM 6094 C C . GLY A 1 755 ? -11.373 -17.858 -0.743 1.00 44.34 755 GLY A C 1
ATOM 6095 O O . GLY A 1 755 ? -12.506 -17.401 -0.897 1.00 44.34 755 GLY A O 1
ATOM 6096 N N . ASN A 1 756 ? -11.085 -18.828 0.123 1.00 53.78 756 ASN A N 1
ATOM 6097 C CA . ASN A 1 756 ? -12.010 -19.306 1.146 1.00 53.78 756 ASN A CA 1
ATOM 6098 C C . ASN A 1 756 ? -11.189 -19.483 2.427 1.00 53.78 756 ASN A C 1
ATOM 6100 O O . ASN A 1 756 ? -10.173 -20.182 2.403 1.00 53.78 756 ASN A O 1
ATOM 6104 N N . TYR A 1 757 ? -11.604 -18.831 3.506 1.00 64.62 757 TYR A N 1
ATOM 6105 C CA . TYR A 1 757 ? -10.881 -18.757 4.775 1.00 64.62 757 TYR A CA 1
ATOM 6106 C C . TYR A 1 757 ? -11.760 -19.325 5.898 1.00 64.62 757 TYR A C 1
ATOM 6108 O O . TYR A 1 757 ? -12.979 -19.194 5.841 1.00 64.62 757 TYR A O 1
ATOM 6116 N N . GLU A 1 758 ? -11.163 -19.949 6.911 1.00 76.00 758 GLU A N 1
ATOM 6117 C CA . GLU A 1 758 ? -11.861 -20.421 8.115 1.00 76.00 758 GLU A CA 1
ATOM 6118 C C . GLU A 1 758 ? -11.084 -19.938 9.342 1.00 76.00 758 GLU A C 1
ATOM 6120 O O . GLU A 1 758 ? -9.882 -20.183 9.444 1.00 76.00 758 GLU A O 1
ATOM 6125 N N . TYR A 1 759 ? -11.777 -19.280 10.271 1.00 79.12 759 TYR A N 1
ATOM 6126 C CA . TYR A 1 759 ? -11.219 -18.779 11.528 1.00 79.12 759 TYR A CA 1
ATOM 6127 C C . TYR A 1 759 ? -12.105 -19.213 12.698 1.00 79.12 759 TYR A C 1
ATOM 6129 O O . TYR A 1 759 ? -13.334 -19.176 12.580 1.00 79.12 759 TYR A O 1
ATOM 6137 N N . GLN A 1 760 ? -11.522 -19.580 13.844 1.00 85.94 760 GLN A N 1
ATOM 6138 C CA . GLN A 1 760 ? -12.303 -19.595 15.088 1.00 85.94 760 GLN A CA 1
ATOM 6139 C C . GLN A 1 760 ? -12.473 -18.152 15.597 1.00 85.94 760 GLN A C 1
ATOM 6141 O O . GLN A 1 760 ? -11.845 -17.217 15.100 1.00 85.94 760 GLN A O 1
ATOM 6146 N N . ILE A 1 761 ? -13.358 -17.960 16.569 1.00 89.56 761 ILE A N 1
ATOM 6147 C CA . ILE A 1 761 ? -13.578 -16.685 17.252 1.00 89.56 761 ILE A CA 1
ATOM 6148 C C . ILE A 1 761 ? -13.327 -16.931 18.739 1.00 89.56 761 ILE A C 1
ATOM 6150 O O . ILE A 1 761 ? -14.087 -17.662 19.377 1.00 89.56 761 ILE A O 1
ATOM 6154 N N . GLU A 1 762 ? -12.264 -16.335 19.285 1.00 86.94 762 GLU A N 1
ATOM 6155 C CA . GLU A 1 762 ? -11.902 -16.486 20.700 1.00 86.94 762 GLU A CA 1
ATOM 6156 C C . GLU A 1 762 ? -12.987 -15.929 21.624 1.00 86.94 762 GLU A C 1
ATOM 6158 O O . GLU A 1 762 ? -13.391 -16.544 22.614 1.00 86.94 762 GLU A O 1
ATOM 6163 N N . ASN A 1 763 ? -13.423 -14.709 21.311 1.00 89.12 763 ASN A N 1
ATOM 6164 C CA . ASN A 1 763 ? -14.358 -13.942 22.106 1.00 89.12 763 ASN A CA 1
ATOM 6165 C C . ASN A 1 763 ? -15.229 -13.073 21.193 1.00 89.12 763 ASN A C 1
ATOM 6167 O O . ASN A 1 763 ? -14.808 -12.637 20.120 1.00 89.12 763 ASN A O 1
ATOM 6171 N N . TRP A 1 764 ? -16.461 -12.836 21.630 1.00 93.69 764 TRP A N 1
ATOM 6172 C CA . TRP A 1 764 ? -17.403 -11.964 20.947 1.00 93.69 764 TRP A CA 1
ATOM 6173 C C . TRP A 1 764 ? -18.344 -11.293 21.948 1.00 93.69 764 TRP A C 1
ATOM 6175 O O . TRP A 1 764 ? -18.466 -11.712 23.101 1.00 93.69 764 TRP A O 1
ATOM 6185 N N . SER A 1 765 ? -18.999 -10.223 21.511 1.00 93.69 765 SER A N 1
ATOM 6186 C CA . SER A 1 765 ? -19.985 -9.472 22.285 1.00 93.69 765 SER A CA 1
ATOM 6187 C C . SER A 1 765 ? -21.004 -8.799 21.367 1.00 93.69 765 SER A C 1
ATOM 6189 O O . SER A 1 765 ? -20.731 -8.544 20.194 1.00 93.69 765 SER A O 1
ATOM 6191 N N . TYR A 1 766 ? -22.186 -8.486 21.896 1.00 95.44 766 TYR A N 1
ATOM 6192 C CA . TYR A 1 766 ? -23.186 -7.683 21.196 1.00 95.44 766 TYR A CA 1
ATOM 6193 C C . TYR A 1 766 ? -23.582 -6.484 22.063 1.00 95.44 766 TYR A C 1
ATOM 6195 O O . TYR A 1 766 ? -23.951 -6.656 23.225 1.00 95.44 766 TYR A O 1
ATOM 6203 N N . THR A 1 767 ? -23.445 -5.260 21.545 1.00 93.31 767 THR A N 1
ATOM 6204 C CA . THR A 1 767 ? -23.689 -4.040 22.338 1.00 93.31 767 THR A CA 1
ATOM 6205 C C . THR A 1 767 ? -25.133 -3.555 22.226 1.00 93.31 767 THR A C 1
ATOM 6207 O O . THR A 1 767 ? -25.827 -3.818 21.243 1.00 93.31 767 THR A O 1
ATOM 6210 N N . GLU A 1 768 ? -25.597 -2.775 23.210 1.00 91.62 768 GLU A N 1
ATOM 6211 C CA . GLU A 1 768 ? -26.952 -2.198 23.194 1.00 91.62 768 GLU A CA 1
ATOM 6212 C C . GLU A 1 768 ? -27.212 -1.311 21.961 1.00 91.62 768 GLU A C 1
ATOM 6214 O O . GLU A 1 768 ? -28.359 -1.220 21.523 1.00 91.62 768 GLU A O 1
ATOM 6219 N N . LYS A 1 769 ? -26.166 -0.724 21.353 1.00 93.00 769 LYS A N 1
ATOM 6220 C CA . LYS A 1 769 ? -26.251 0.046 20.096 1.00 93.00 769 LYS A CA 1
ATOM 6221 C C . LYS A 1 769 ? -26.458 -0.828 18.854 1.00 93.00 769 LYS A C 1
ATOM 6223 O O . LYS A 1 769 ? -26.925 -0.330 17.833 1.00 93.00 769 LYS A O 1
ATOM 6228 N N . GLY A 1 770 ? -26.133 -2.118 18.938 1.00 94.25 770 GLY A N 1
ATOM 6229 C CA . GLY A 1 770 ? -26.192 -3.065 17.827 1.00 94.25 770 GLY A CA 1
ATOM 6230 C C . GLY A 1 770 ? -24.858 -3.321 17.123 1.00 94.25 770 GLY A C 1
ATOM 6231 O O . GLY A 1 770 ? -24.866 -3.730 15.962 1.00 94.25 770 GLY A O 1
ATOM 6232 N N . TRP A 1 771 ? -23.723 -3.094 17.792 1.00 95.44 771 TRP A N 1
ATOM 6233 C CA . TRP A 1 771 ? -22.411 -3.530 17.305 1.00 95.44 771 TRP A CA 1
ATOM 6234 C C . TRP A 1 771 ? -22.145 -4.988 17.695 1.00 95.44 771 TRP A C 1
ATOM 6236 O O . TRP A 1 771 ? -22.197 -5.331 18.876 1.00 95.44 771 TRP A O 1
ATOM 6246 N N . PHE A 1 772 ? -21.820 -5.836 16.718 1.00 95.75 772 PHE A N 1
ATOM 6247 C CA . PHE A 1 772 ? -21.276 -7.176 16.937 1.00 95.75 772 PHE A CA 1
ATOM 6248 C C . PHE A 1 772 ? -19.747 -7.082 17.019 1.00 95.75 772 PHE A C 1
ATOM 6250 O O . PHE A 1 772 ? -19.062 -6.892 16.013 1.00 95.75 772 PHE A O 1
ATOM 6257 N N . SER A 1 773 ? -19.262 -7.105 18.262 1.00 93.75 773 SER A N 1
ATOM 6258 C CA . SER A 1 773 ? -17.870 -7.265 18.686 1.00 93.75 773 SER A CA 1
ATOM 6259 C C . SER A 1 773 ? -17.340 -8.679 18.424 1.00 93.75 773 SER A C 1
ATOM 6261 O O . SER A 1 773 ? -17.946 -9.588 18.987 1.00 93.75 773 SER A O 1
ATOM 6263 N N . TYR A 1 774 ? -16.250 -8.926 17.689 1.00 91.44 774 TYR A N 1
ATOM 6264 C CA . TYR A 1 774 ? -15.544 -10.213 17.802 1.00 91.44 774 TYR A CA 1
ATOM 6265 C C . TYR A 1 774 ? -14.037 -10.137 17.537 1.00 91.44 774 TYR A C 1
ATOM 6267 O O . TYR A 1 774 ? -13.566 -9.320 16.746 1.00 91.44 774 TYR A O 1
ATOM 6275 N N . THR A 1 775 ? -13.288 -11.004 18.219 1.00 87.31 775 THR A N 1
ATOM 6276 C CA . THR A 1 775 ? -11.859 -11.257 17.991 1.00 87.31 775 THR A CA 1
ATOM 6277 C C . THR A 1 775 ? -11.713 -12.598 17.284 1.00 87.31 775 THR A C 1
ATOM 6279 O O . THR A 1 775 ? -12.182 -13.624 17.785 1.00 87.31 775 THR A O 1
ATOM 6282 N N . LEU A 1 776 ? -11.080 -12.593 16.114 1.00 82.88 776 LEU A N 1
ATOM 6283 C CA . LEU A 1 776 ? -10.671 -13.814 15.431 1.00 82.88 776 LEU A CA 1
ATOM 6284 C C . LEU A 1 776 ? -9.548 -14.513 16.206 1.00 82.88 776 LEU A C 1
ATOM 6286 O O . LEU A 1 776 ? -8.604 -13.865 16.642 1.00 82.88 776 LEU A O 1
ATOM 6290 N N . ASP A 1 777 ? -9.616 -15.840 16.272 1.00 79.88 777 ASP A N 1
ATOM 6291 C CA . ASP A 1 777 ? -8.473 -16.719 16.549 1.00 79.88 777 ASP A CA 1
ATOM 6292 C C . ASP A 1 777 ? -7.562 -16.710 15.305 1.00 79.88 777 ASP A C 1
ATOM 6294 O O . ASP A 1 777 ? -7.576 -17.611 14.458 1.00 79.88 777 ASP A O 1
ATOM 6298 N N . VAL A 1 778 ? -6.871 -15.582 15.127 1.00 65.00 778 VAL A N 1
ATOM 6299 C CA . VAL A 1 778 ? -5.672 -15.464 14.297 1.00 65.00 778 VAL A CA 1
ATOM 6300 C C . VAL A 1 778 ? -4.458 -15.728 15.191 1.00 65.00 778 VAL A C 1
ATOM 6302 O O . VAL A 1 778 ? -4.506 -15.395 16.374 1.00 65.00 778 VAL A O 1
ATOM 6305 N N . PRO A 1 779 ? -3.361 -16.305 14.673 1.00 54.09 779 PRO A N 1
ATOM 6306 C CA . PRO A 1 779 ? -2.205 -16.582 15.516 1.00 54.09 779 PRO A CA 1
ATOM 6307 C C . PRO A 1 779 ? -1.558 -15.272 16.002 1.00 54.09 779 PRO A C 1
ATOM 6309 O O . PRO A 1 779 ? -1.203 -14.431 15.175 1.00 54.09 779 PRO A O 1
ATOM 6312 N N . GLU A 1 780 ? -1.417 -15.127 17.324 1.00 40.84 780 GLU A N 1
ATOM 6313 C CA . GLU A 1 780 ? -0.836 -13.961 18.019 1.00 40.84 780 GLU A CA 1
ATOM 6314 C C . GLU A 1 780 ? 0.711 -14.010 18.130 1.00 40.84 780 GLU A C 1
ATOM 6316 O O . GLU A 1 780 ? 1.328 -15.074 17.942 1.00 40.84 780 GLU A O 1
ATOM 6321 N N . PRO A 1 781 ? 1.386 -12.897 18.509 1.00 35.38 781 PRO A N 1
ATOM 6322 C CA . PRO A 1 781 ? 2.838 -12.819 18.406 1.00 35.38 781 PRO A CA 1
ATOM 6323 C C . PRO A 1 781 ? 3.471 -13.676 19.503 1.00 35.38 781 PRO A C 1
ATOM 6325 O O . PRO A 1 781 ? 3.266 -13.420 20.691 1.00 35.38 781 PRO A O 1
ATOM 6328 N N . PRO A 1 782 ? 4.291 -14.680 19.147 1.00 38.53 782 PRO A N 1
ATOM 6329 C CA . PRO A 1 782 ? 5.312 -14.567 18.113 1.00 38.53 782 PRO A CA 1
ATOM 6330 C C . PRO A 1 782 ? 5.053 -15.409 16.862 1.00 38.53 782 PRO A C 1
ATOM 6332 O O . PRO A 1 782 ? 6.027 -15.621 16.126 1.00 38.53 782 PRO A O 1
ATOM 6335 N N . GLU A 1 783 ? 3.843 -15.944 16.665 1.00 36.16 783 GLU A N 1
ATOM 6336 C CA . GLU A 1 783 ? 3.627 -16.965 15.643 1.00 36.16 783 GLU A CA 1
ATOM 6337 C C . GLU A 1 783 ? 3.910 -16.419 14.233 1.00 36.16 783 GLU A C 1
ATOM 6339 O O . GLU A 1 783 ? 4.481 -17.185 13.456 1.00 36.16 783 GLU A O 1
ATOM 6344 N N . VAL A 1 784 ? 3.646 -15.124 13.925 1.00 36.59 784 VAL A N 1
ATOM 6345 C CA . VAL A 1 784 ? 3.740 -14.568 12.546 1.00 36.59 784 VAL A CA 1
ATOM 6346 C C . VAL A 1 784 ? 4.610 -13.120 12.449 1.00 36.59 784 VAL A C 1
ATOM 6348 O O . VAL A 1 784 ? 5.222 -12.923 13.498 1.00 36.59 784 VAL A O 1
ATOM 6351 N N . SER A 1 785 ? 5.024 -12.036 11.593 1.00 30.45 785 SER A N 1
ATOM 6352 C CA . SER A 1 785 ? 4.902 -11.002 10.339 1.00 30.45 785 SER A CA 1
ATOM 6353 C C . SER A 1 785 ? 3.995 -9.698 10.190 1.00 30.45 785 SER A C 1
ATOM 6355 O O . SER A 1 785 ? 4.450 -8.656 10.626 1.00 30.45 785 SER A O 1
ATOM 6357 N N . GLU A 1 786 ? 2.782 -9.615 9.608 1.00 29.66 786 GLU A N 1
ATOM 6358 C CA . GLU A 1 786 ? 1.898 -8.418 9.835 1.00 29.66 786 GLU A CA 1
ATOM 6359 C C . GLU A 1 786 ? 0.557 -8.745 10.543 1.00 29.66 786 GLU A C 1
ATOM 6361 O O . GLU A 1 786 ? -0.094 -9.734 10.190 1.00 29.66 786 GLU A O 1
ATOM 6366 N N . VAL A 1 787 ? 0.173 -7.951 11.568 1.00 34.69 787 VAL A N 1
ATOM 6367 C CA . VAL A 1 787 ? -0.967 -8.216 12.481 1.00 34.69 787 VAL A CA 1
ATOM 6368 C C . VAL A 1 787 ? -2.264 -8.000 11.725 1.00 34.69 787 VAL A C 1
ATOM 6370 O O . VAL A 1 787 ? -2.730 -6.868 11.555 1.00 34.69 787 VAL A O 1
ATOM 6373 N N . ILE A 1 788 ? -2.859 -9.111 11.286 1.00 44.47 788 ILE A N 1
ATOM 6374 C CA . ILE A 1 788 ? -4.255 -9.150 10.854 1.00 44.47 788 ILE A CA 1
ATOM 6375 C C . ILE A 1 788 ? -5.071 -8.498 11.966 1.00 44.47 788 ILE A C 1
ATOM 6377 O O . ILE A 1 788 ? -4.879 -8.836 13.130 1.00 44.47 788 ILE A O 1
ATOM 6381 N N . GLN A 1 789 ? -5.962 -7.566 11.622 1.00 51.88 789 GLN A N 1
ATOM 6382 C CA . GLN A 1 789 ? -6.828 -6.935 12.612 1.00 51.88 789 GLN A CA 1
ATOM 6383 C C . GLN A 1 789 ? -7.826 -7.973 13.150 1.00 51.88 789 GLN A C 1
ATOM 6385 O O . GLN A 1 789 ? -8.939 -8.107 12.644 1.00 51.88 789 GLN A O 1
ATOM 6390 N N . ASP A 1 790 ? -7.373 -8.695 14.172 1.00 65.50 790 ASP A N 1
ATOM 6391 C CA . ASP A 1 790 ? -8.066 -9.663 15.016 1.00 65.50 790 ASP A CA 1
ATOM 6392 C C . ASP A 1 790 ? -9.479 -9.185 15.365 1.00 65.50 790 ASP A C 1
ATOM 6394 O O . ASP A 1 790 ? -10.459 -9.924 15.253 1.00 65.50 790 ASP A O 1
ATOM 6398 N N . GLN A 1 791 ? -9.571 -7.906 15.725 1.00 82.12 791 GLN A N 1
ATOM 6399 C CA . GLN A 1 791 ? -10.759 -7.264 16.223 1.00 82.12 791 GLN A CA 1
ATOM 6400 C C . GLN A 1 791 ? -11.607 -6.716 15.074 1.00 82.12 791 GLN A C 1
ATOM 6402 O O . GLN A 1 791 ? -11.381 -5.618 14.547 1.00 82.12 791 GLN A O 1
ATOM 6407 N N . VAL A 1 792 ? -12.646 -7.466 14.730 1.00 86.00 792 VAL A N 1
ATOM 6408 C CA . VAL A 1 792 ? -13.675 -7.071 13.771 1.00 86.00 792 VAL A CA 1
ATOM 6409 C C . VAL A 1 792 ? -14.858 -6.466 14.527 1.00 86.00 792 VAL A C 1
ATOM 6411 O O . VAL A 1 792 ? -15.302 -7.004 15.537 1.00 86.00 792 VAL A O 1
ATOM 6414 N N . MET A 1 793 ? -15.404 -5.356 14.021 1.00 90.44 793 MET A N 1
ATOM 6415 C CA . MET A 1 793 ? -16.698 -4.818 14.459 1.00 90.44 793 MET A CA 1
ATOM 6416 C C . MET A 1 793 ? -17.646 -4.736 13.266 1.00 90.44 793 MET A C 1
ATOM 6418 O O . MET A 1 793 ? -17.336 -4.058 12.286 1.00 90.44 793 MET A O 1
ATOM 6422 N N . MET A 1 794 ? -18.814 -5.371 13.371 1.00 92.12 794 MET A N 1
ATOM 6423 C CA . MET A 1 794 ? -19.887 -5.283 12.375 1.00 92.12 794 MET A CA 1
ATOM 6424 C C . MET A 1 794 ? -21.099 -4.553 12.958 1.00 92.12 794 MET A C 1
ATOM 6426 O O . MET A 1 794 ? -21.551 -4.881 14.058 1.00 92.12 794 MET A O 1
ATOM 6430 N N . ARG A 1 795 ? -21.669 -3.591 12.224 1.00 94.06 795 ARG A N 1
ATOM 6431 C CA . ARG A 1 795 ? -22.951 -2.984 12.601 1.00 94.06 795 ARG A CA 1
ATOM 6432 C C . ARG A 1 795 ? -24.081 -3.938 12.226 1.00 94.06 795 ARG A C 1
ATOM 6434 O O . ARG A 1 795 ? -24.328 -4.159 11.046 1.00 94.06 795 ARG A O 1
ATOM 6441 N N . VAL A 1 796 ? -24.764 -4.500 13.220 1.00 95.25 796 VAL A N 1
ATOM 6442 C CA . VAL A 1 796 ? -25.942 -5.353 13.006 1.00 95.25 796 VAL A CA 1
ATOM 6443 C C . VAL A 1 796 ? -27.193 -4.491 12.962 1.00 95.25 796 VAL A C 1
ATOM 6445 O O . VAL A 1 796 ? -27.858 -4.443 11.936 1.00 95.25 796 VAL A O 1
ATOM 6448 N N . ARG A 1 797 ? -27.512 -3.772 14.043 1.00 94.88 797 ARG A N 1
ATOM 6449 C CA . ARG A 1 797 ? -28.730 -2.952 14.090 1.00 94.88 797 ARG A CA 1
ATOM 6450 C C . ARG A 1 797 ? -28.500 -1.594 13.410 1.00 94.88 797 ARG A C 1
ATOM 6452 O O . ARG A 1 797 ? -27.489 -0.959 13.728 1.00 94.88 797 ARG A O 1
ATOM 6459 N N . PRO A 1 798 ? -29.413 -1.108 12.548 1.00 91.81 798 PRO A N 1
ATOM 6460 C CA . PRO A 1 798 ? -29.345 0.249 12.009 1.00 91.81 798 PRO A CA 1
ATOM 6461 C C . PRO A 1 798 ? -29.218 1.302 13.115 1.00 91.81 798 PRO A C 1
ATOM 6463 O O . PRO A 1 798 ? -29.814 1.188 14.191 1.00 91.81 798 PRO A O 1
ATOM 6466 N N . MET A 1 799 ? -28.452 2.353 12.835 1.00 93.12 799 MET A N 1
ATOM 6467 C CA . MET A 1 799 ? -28.479 3.595 13.601 1.00 93.12 799 MET A CA 1
ATOM 6468 C C . MET A 1 799 ? -29.830 4.306 13.403 1.00 93.12 799 MET A C 1
ATOM 6470 O O . MET A 1 799 ? -30.524 4.091 12.408 1.00 93.12 799 MET A O 1
ATOM 6474 N N . ARG A 1 800 ? -30.243 5.149 14.360 1.00 91.88 800 ARG A N 1
ATOM 6475 C CA . ARG A 1 800 ? -31.483 5.932 14.216 1.00 91.88 800 ARG A CA 1
ATOM 6476 C C . ARG A 1 800 ? -31.317 6.907 13.049 1.00 91.88 800 ARG A C 1
ATOM 6478 O O . ARG A 1 800 ? -30.303 7.588 12.993 1.00 91.88 800 ARG A O 1
ATOM 6485 N N . GLU A 1 801 ? -32.280 6.957 12.132 1.00 90.19 801 GLU A N 1
ATOM 6486 C CA . GLU A 1 801 ? -32.147 7.646 10.837 1.00 90.19 801 GLU A CA 1
ATOM 6487 C C . GLU A 1 801 ? -31.708 9.115 10.959 1.00 90.19 801 GLU A C 1
ATOM 6489 O O . GLU A 1 801 ? -30.775 9.538 10.289 1.00 90.19 801 GLU A O 1
ATOM 6494 N N . ASP A 1 802 ? -32.306 9.875 11.874 1.00 90.56 802 ASP A N 1
ATOM 6495 C CA . ASP A 1 802 ? -31.937 11.266 12.154 1.00 90.56 802 ASP A CA 1
ATOM 6496 C C . ASP A 1 802 ? -30.518 11.409 12.731 1.00 90.56 802 ASP A C 1
ATOM 6498 O O . ASP A 1 802 ? -29.791 12.331 12.366 1.00 90.56 802 ASP A O 1
ATOM 6502 N N . TYR A 1 803 ? -30.094 10.476 13.588 1.00 94.56 803 TYR A N 1
ATOM 6503 C CA . TYR A 1 803 ? -28.726 10.432 14.115 1.00 94.56 803 TYR A CA 1
ATOM 6504 C C . TYR A 1 803 ? -27.716 10.002 13.042 1.00 94.56 803 TYR A C 1
ATOM 6506 O O . TYR A 1 803 ? -26.632 10.581 12.984 1.00 94.56 803 TYR A O 1
ATOM 6514 N N . ARG A 1 804 ? -28.056 9.034 12.177 1.00 92.50 804 ARG A N 1
ATOM 6515 C CA . ARG A 1 804 ? -27.222 8.614 11.039 1.00 92.50 804 ARG A CA 1
ATOM 6516 C C . ARG A 1 804 ? -27.010 9.781 10.090 1.00 92.50 804 ARG A C 1
ATOM 6518 O O . ARG A 1 804 ? -25.868 10.149 9.856 1.00 92.50 804 ARG A O 1
ATOM 6525 N N . ASN A 1 805 ? -28.095 10.377 9.600 1.00 89.25 805 ASN A N 1
ATOM 6526 C CA . ASN A 1 805 ? -28.031 11.430 8.593 1.00 89.25 805 ASN A CA 1
ATOM 6527 C C . ASN A 1 805 ? -27.195 12.616 9.115 1.00 89.25 805 ASN A C 1
ATOM 6529 O O . ASN A 1 805 ? -26.299 13.079 8.418 1.00 89.25 805 ASN A O 1
ATOM 6533 N N . PHE A 1 806 ? -27.378 13.021 10.382 1.00 92.31 806 PHE A N 1
ATOM 6534 C CA . PHE A 1 806 ? -26.522 14.026 11.027 1.00 92.31 806 PHE A CA 1
ATOM 6535 C C . PHE A 1 806 ? -25.044 13.595 11.096 1.00 92.31 806 PHE A C 1
ATOM 6537 O O . PHE A 1 806 ? -24.139 14.395 10.855 1.00 92.31 806 PHE A O 1
ATOM 6544 N N . THR A 1 807 ? -24.783 12.333 11.451 1.00 93.31 807 THR A N 1
ATOM 6545 C CA . THR A 1 807 ? -23.424 11.785 11.582 1.00 93.31 807 THR A CA 1
ATOM 6546 C C . THR A 1 807 ? -22.700 11.760 10.236 1.00 93.31 807 THR A C 1
ATOM 6548 O O . THR A 1 807 ? -21.559 12.210 10.156 1.00 93.31 807 THR A O 1
ATOM 6551 N N . GLU A 1 808 ? -23.354 11.272 9.184 1.00 89.44 808 GLU A N 1
ATOM 6552 C CA . GLU A 1 808 ? -22.792 11.144 7.836 1.00 89.44 808 GLU A CA 1
ATOM 6553 C C . GLU A 1 808 ? -22.621 12.506 7.144 1.00 89.44 808 GLU A C 1
ATOM 6555 O O . GLU A 1 808 ? -21.588 12.735 6.518 1.00 89.44 808 GLU A O 1
ATOM 6560 N N . GLU A 1 809 ? -23.575 13.430 7.307 1.00 88.56 809 GLU A N 1
ATOM 6561 C CA . GLU A 1 809 ? -23.528 14.770 6.705 1.00 88.56 809 GLU A CA 1
ATOM 6562 C C . GLU A 1 809 ? -22.501 15.687 7.397 1.00 88.56 809 GLU A C 1
ATOM 6564 O O . GLU A 1 809 ? -21.719 16.363 6.724 1.00 88.56 809 GLU A O 1
ATOM 6569 N N . TRP A 1 810 ? -22.457 15.695 8.738 1.00 92.94 810 TRP A N 1
ATOM 6570 C CA . TRP A 1 810 ? -21.700 16.702 9.496 1.00 92.94 810 TRP A CA 1
ATOM 6571 C C . TRP A 1 810 ? -20.478 16.165 10.243 1.00 92.94 810 TRP A C 1
ATOM 6573 O O . TRP A 1 810 ? -19.474 16.869 10.340 1.00 92.94 810 TRP A O 1
ATOM 6583 N N . LEU A 1 811 ? -20.509 14.936 10.766 1.00 94.75 811 LEU A N 1
ATOM 6584 C CA . LEU A 1 811 ? -19.436 14.442 11.642 1.00 94.75 811 LEU A CA 1
ATOM 6585 C C . LEU A 1 811 ? -18.389 13.594 10.914 1.00 94.75 811 LEU A C 1
ATOM 6587 O O . LEU A 1 811 ? -17.203 13.713 11.222 1.00 94.75 811 LEU A O 1
ATOM 6591 N N . VAL A 1 812 ? -18.787 12.768 9.943 1.00 90.56 812 VAL A N 1
ATOM 6592 C CA . VAL A 1 812 ? -17.875 11.918 9.156 1.00 90.56 812 VAL A CA 1
ATOM 6593 C C . VAL A 1 812 ? -16.841 12.731 8.361 1.00 90.56 812 VAL A C 1
ATOM 6595 O O . VAL A 1 812 ? -15.663 12.384 8.456 1.00 90.56 812 VAL A O 1
ATOM 6598 N N . PRO A 1 813 ? -17.195 13.831 7.659 1.00 89.00 813 PRO A N 1
ATOM 6599 C CA . PRO A 1 813 ? -16.218 14.626 6.905 1.00 89.00 813 PRO A CA 1
ATOM 6600 C C . PRO A 1 813 ? -15.187 15.355 7.780 1.00 89.00 813 PRO A C 1
ATOM 6602 O O . PRO A 1 813 ? -14.146 15.781 7.282 1.00 89.00 813 PRO A O 1
ATOM 6605 N N . VAL A 1 814 ? -15.460 15.501 9.083 1.00 92.50 814 VAL A N 1
ATOM 6606 C CA . VAL A 1 814 ? -14.493 16.014 10.064 1.00 92.50 814 VAL A CA 1
ATOM 6607 C C . VAL A 1 814 ? -13.679 14.871 10.667 1.00 92.50 814 VAL A C 1
ATOM 6609 O O . VAL A 1 814 ? -12.450 14.877 10.594 1.00 92.50 814 VAL A O 1
ATOM 6612 N N . GLY A 1 815 ? -14.366 13.886 11.248 1.00 91.62 815 GLY A N 1
ATOM 6613 C CA . GLY A 1 815 ? -13.777 12.736 11.925 1.00 91.62 815 GLY A CA 1
ATOM 6614 C C . GLY A 1 815 ? -12.860 13.092 13.104 1.00 91.62 815 GLY A C 1
ATOM 6615 O O . GLY A 1 815 ? -12.670 14.252 13.477 1.00 91.62 815 GLY A O 1
ATOM 6616 N N . TYR A 1 816 ? -12.254 12.061 13.698 1.00 90.88 816 TYR A N 1
ATOM 6617 C CA . TYR A 1 816 ? -11.205 12.236 14.713 1.00 90.88 816 TYR A CA 1
ATOM 6618 C C . TYR A 1 816 ? -9.801 12.334 14.098 1.00 90.88 816 TYR A C 1
ATOM 6620 O O . TYR A 1 816 ? -8.884 12.818 14.749 1.00 90.88 816 TYR A O 1
ATOM 6628 N N . GLN A 1 817 ? -9.597 11.881 12.857 1.00 83.75 817 GLN A N 1
ATOM 6629 C CA . GLN A 1 817 ? -8.295 11.966 12.188 1.00 83.75 817 GLN A CA 1
ATOM 6630 C C . GLN A 1 817 ? -8.012 13.399 11.693 1.00 83.75 817 GLN A C 1
ATOM 6632 O O . GLN A 1 817 ? -8.929 14.189 11.491 1.00 83.75 817 GLN A O 1
ATOM 6637 N N . ARG A 1 818 ? -6.735 13.719 11.417 1.00 79.19 818 ARG A N 1
ATOM 6638 C CA . ARG A 1 818 ? -6.261 14.921 10.675 1.00 79.19 818 ARG A CA 1
ATOM 6639 C C . ARG A 1 818 ? -6.472 16.291 11.333 1.00 79.19 818 ARG A C 1
ATOM 6641 O O . ARG A 1 818 ? -5.816 17.241 10.899 1.00 79.19 818 ARG A O 1
ATOM 6648 N N . ASN A 1 819 ? -7.332 16.370 12.342 1.00 89.94 819 ASN A N 1
ATOM 6649 C CA . ASN A 1 819 ? -7.721 17.556 13.097 1.00 89.94 819 ASN A CA 1
ATOM 6650 C C . ASN A 1 819 ? -7.850 17.208 14.599 1.00 89.94 819 ASN A C 1
ATOM 6652 O O . ASN A 1 819 ? -7.698 16.046 14.972 1.00 89.94 819 ASN A O 1
ATOM 6656 N N . ASN A 1 820 ? -8.140 18.189 15.461 1.00 92.12 820 ASN A N 1
ATOM 6657 C CA . ASN A 1 820 ? -8.289 17.979 16.909 1.00 92.12 820 ASN A CA 1
ATOM 6658 C C . ASN A 1 820 ? -9.636 18.445 17.514 1.00 92.12 820 ASN A C 1
ATOM 6660 O O . ASN A 1 820 ? -9.796 18.420 18.735 1.00 92.12 820 ASN A O 1
ATOM 6664 N N . MET A 1 821 ? -10.613 18.851 16.697 1.00 94.56 821 MET A N 1
ATOM 6665 C CA . MET A 1 821 ? -11.836 19.548 17.132 1.00 94.56 821 MET A CA 1
ATOM 6666 C C . MET A 1 821 ? -12.774 18.690 17.990 1.00 94.56 821 MET A C 1
ATOM 6668 O O . MET A 1 821 ? -13.419 19.217 18.894 1.00 94.56 821 MET A O 1
ATOM 6672 N N . PHE A 1 822 ? -12.816 17.377 17.750 1.00 95.25 822 PHE A N 1
ATOM 6673 C CA . PHE A 1 822 ? -13.566 16.407 18.563 1.00 95.25 822 PHE A CA 1
ATOM 6674 C C . PHE A 1 822 ? -12.739 15.815 19.723 1.00 95.25 822 PHE A C 1
ATOM 6676 O O . PHE A 1 822 ? -13.236 14.992 20.490 1.00 95.25 822 PHE A O 1
ATOM 6683 N N . SER A 1 823 ? -11.467 16.212 19.868 1.00 92.69 823 SER A N 1
ATOM 6684 C CA . SER A 1 823 ? -10.519 15.627 20.829 1.00 92.69 823 SER A CA 1
ATOM 6685 C C . SER A 1 823 ? -9.955 16.617 21.857 1.00 92.69 823 SER A C 1
ATOM 6687 O O . SER A 1 823 ? -9.056 16.256 22.614 1.00 92.69 823 SER A O 1
ATOM 6689 N N . ILE A 1 824 ? -10.436 17.863 21.895 1.00 93.25 824 ILE A N 1
ATOM 6690 C CA . ILE A 1 824 ? -10.056 18.860 22.910 1.00 93.25 824 ILE A CA 1
ATOM 6691 C C . ILE A 1 824 ? -11.281 19.610 23.443 1.00 93.25 824 ILE A C 1
ATOM 6693 O O . ILE A 1 824 ? -12.285 19.737 22.745 1.00 93.25 824 ILE A O 1
ATOM 6697 N N . GLU A 1 825 ? -11.160 20.154 24.655 1.00 95.00 825 GLU A N 1
ATOM 6698 C CA . GLU A 1 825 ? -12.050 21.203 25.170 1.00 95.00 825 GLU A CA 1
ATOM 6699 C C . GLU A 1 825 ? -11.830 22.502 24.382 1.00 95.00 825 GLU A C 1
ATOM 6701 O O . GLU A 1 825 ? -10.701 23.012 24.347 1.00 95.00 825 GLU A O 1
ATOM 6706 N N . TRP A 1 826 ? -12.891 23.060 23.799 1.00 96.31 826 TRP A N 1
ATOM 6707 C CA . TRP A 1 826 ? -12.881 24.397 23.196 1.00 96.31 826 TRP A CA 1
ATOM 6708 C C . TRP A 1 826 ? -14.289 25.006 23.173 1.00 96.31 826 TRP A C 1
ATOM 6710 O O . TRP A 1 826 ? -15.291 24.293 23.156 1.00 96.31 826 TRP A O 1
ATOM 6720 N N . ASP A 1 827 ? -14.369 26.334 23.157 1.00 95.94 827 ASP A N 1
ATOM 6721 C CA . ASP A 1 827 ? -15.628 27.081 23.059 1.00 95.94 827 ASP A CA 1
ATOM 6722 C C . ASP A 1 827 ? -15.447 28.349 22.206 1.00 95.94 827 ASP A C 1
ATOM 6724 O O . ASP A 1 827 ? -14.325 28.725 21.873 1.00 95.94 827 ASP A O 1
ATOM 6728 N N . SER A 1 828 ? -16.542 29.034 21.867 1.00 89.69 828 SER A N 1
ATOM 6729 C CA . SER A 1 828 ? -16.544 30.284 21.078 1.00 89.69 828 SER A CA 1
ATOM 6730 C C . SER A 1 828 ? -15.692 31.455 21.622 1.00 89.69 828 SER A C 1
ATOM 6732 O O . SER A 1 828 ? -15.542 32.463 20.933 1.00 89.69 828 SER A O 1
ATOM 6734 N N . GLN A 1 829 ? -15.125 31.353 22.828 1.00 89.94 829 GLN A N 1
ATOM 6735 C CA . GLN A 1 829 ? -14.176 32.303 23.429 1.00 89.94 829 GLN A CA 1
ATOM 6736 C C . GLN A 1 829 ? -12.752 31.724 23.559 1.00 89.94 829 GLN A C 1
ATOM 6738 O O . GLN A 1 829 ? -11.805 32.498 23.709 1.00 89.94 829 GLN A O 1
ATOM 6743 N N . HIS A 1 830 ? -12.589 30.399 23.474 1.00 93.31 830 HIS A N 1
ATOM 6744 C CA . HIS A 1 830 ? -11.336 29.663 23.670 1.00 93.31 830 HIS A CA 1
ATOM 6745 C C . HIS A 1 830 ? -11.089 28.672 22.518 1.00 93.31 830 HIS A C 1
ATOM 6747 O O . HIS A 1 830 ? -11.270 27.461 22.661 1.00 93.31 830 HIS A O 1
ATOM 6753 N N . MET A 1 831 ? -10.684 29.200 21.358 1.00 94.06 831 MET A N 1
ATOM 6754 C CA . MET A 1 831 ? -10.351 28.427 20.148 1.00 94.06 831 MET A CA 1
ATOM 6755 C C . MET A 1 831 ? -8.838 28.354 19.865 1.00 94.06 831 MET A C 1
ATOM 6757 O O . MET A 1 831 ? -8.426 27.763 18.872 1.00 94.06 831 MET A O 1
ATOM 6761 N N . GLU A 1 832 ? -7.985 28.910 20.732 1.00 92.38 832 GLU A N 1
ATOM 6762 C CA . GLU A 1 832 ? -6.537 29.089 20.512 1.00 92.38 832 GLU A CA 1
ATOM 6763 C C . GLU A 1 832 ? -5.713 27.786 20.454 1.00 92.38 832 GLU A C 1
ATOM 6765 O O . GLU A 1 832 ? -4.495 27.822 20.300 1.00 92.38 832 GLU A O 1
ATOM 6770 N N . LYS A 1 833 ? -6.372 26.632 20.607 1.00 91.50 833 LYS A N 1
ATOM 6771 C CA . LYS A 1 833 ? -5.785 25.283 20.571 1.00 91.50 833 LYS A CA 1
ATOM 6772 C C . LYS A 1 833 ? -6.265 24.442 19.384 1.00 91.50 833 LYS A C 1
ATOM 6774 O O . LYS A 1 833 ? -5.830 23.299 19.251 1.00 91.50 833 LYS A O 1
ATOM 6779 N N . LEU A 1 834 ? -7.178 24.950 18.555 1.00 94.25 834 LEU A N 1
ATOM 6780 C CA . LEU A 1 834 ? -7.633 24.226 17.369 1.00 94.25 834 LEU A CA 1
ATOM 6781 C C . LEU A 1 834 ? -6.516 24.175 16.318 1.00 94.25 834 LEU A C 1
ATOM 6783 O O . LEU A 1 834 ? -5.835 25.167 16.056 1.00 94.25 834 LEU A O 1
ATOM 6787 N N . ASP A 1 835 ? -6.342 23.019 15.680 1.00 92.62 835 ASP A N 1
ATOM 6788 C CA . ASP A 1 835 ? -5.494 22.899 14.494 1.00 92.62 835 ASP A CA 1
ATOM 6789 C C . ASP A 1 835 ? -6.272 23.386 13.266 1.00 92.62 835 ASP A C 1
ATOM 6791 O O . ASP A 1 835 ? -6.787 22.591 12.482 1.00 92.62 835 ASP A O 1
ATOM 6795 N N . PHE A 1 836 ? -6.386 24.708 13.105 1.00 94.25 836 PHE A N 1
ATOM 6796 C CA . PHE A 1 836 ? -7.046 25.328 11.948 1.00 94.25 836 PHE A CA 1
ATOM 6797 C C . PHE A 1 836 ? -6.448 24.855 10.613 1.00 94.25 836 PHE A C 1
ATOM 6799 O O . PHE A 1 836 ? -7.167 24.678 9.632 1.00 94.25 836 PHE A O 1
ATOM 6806 N N . ASN A 1 837 ? -5.134 24.618 10.563 1.00 91.56 837 ASN A N 1
ATOM 6807 C CA . ASN A 1 837 ? -4.451 24.151 9.358 1.00 91.56 837 ASN A CA 1
ATOM 6808 C C . ASN A 1 837 ? -4.829 22.697 9.019 1.00 91.56 837 ASN A C 1
ATOM 6810 O O . ASN A 1 837 ? -4.981 22.375 7.843 1.00 91.56 837 ASN A O 1
ATOM 6814 N N . GLY A 1 838 ? -5.039 21.842 10.025 1.00 89.06 838 GLY A N 1
ATOM 6815 C CA . GLY A 1 838 ? -5.603 20.498 9.860 1.00 89.06 838 GLY A CA 1
ATOM 6816 C C . GLY A 1 838 ? -7.108 20.491 9.560 1.00 89.06 838 GLY A C 1
ATOM 6817 O O . GLY A 1 838 ? -7.559 19.737 8.698 1.00 89.06 838 GLY A O 1
ATOM 6818 N N . LEU A 1 839 ? -7.881 21.370 10.208 1.00 92.44 839 LEU A N 1
ATOM 6819 C CA . LEU A 1 839 ? -9.328 21.525 10.006 1.00 92.44 839 LEU A CA 1
ATOM 6820 C C . LEU A 1 839 ? -9.708 21.996 8.603 1.00 92.44 839 LEU A C 1
ATOM 6822 O O . LEU A 1 839 ? -10.825 21.744 8.161 1.00 92.44 839 LEU A O 1
ATOM 6826 N N . TYR A 1 840 ? -8.798 22.643 7.878 1.00 91.75 840 TYR A N 1
ATOM 6827 C CA . TYR A 1 840 ? -9.064 23.054 6.504 1.00 91.75 840 TYR A CA 1
ATOM 6828 C C . TYR A 1 840 ? -9.364 21.861 5.581 1.00 91.75 840 TYR A C 1
ATOM 6830 O O . TYR A 1 840 ? -10.181 22.006 4.678 1.00 91.75 840 TYR A O 1
ATOM 6838 N N . GLU A 1 841 ? -8.787 20.677 5.828 1.00 87.88 841 GLU A N 1
ATOM 6839 C CA . GLU A 1 841 ? -9.118 19.458 5.069 1.00 87.88 841 GLU A CA 1
ATOM 6840 C C . GLU A 1 841 ? -10.554 18.997 5.345 1.00 87.88 841 GLU A C 1
ATOM 6842 O O . GLU A 1 841 ? -11.315 18.748 4.413 1.00 87.88 841 GLU A O 1
ATOM 6847 N N . ALA A 1 842 ? -10.942 18.957 6.623 1.00 88.50 842 ALA A N 1
ATOM 6848 C CA . ALA A 1 842 ? -12.294 18.617 7.059 1.00 88.50 842 ALA A CA 1
ATOM 6849 C C . ALA A 1 842 ? -13.339 19.593 6.496 1.00 88.50 842 ALA A C 1
ATOM 6851 O O . ALA A 1 842 ? -14.373 19.195 5.964 1.00 88.50 842 ALA A O 1
ATOM 6852 N N . PHE A 1 843 ? -13.053 20.895 6.560 1.00 91.75 843 PHE A N 1
ATOM 6853 C CA . PHE A 1 843 ? -13.953 21.924 6.049 1.00 91.75 843 PHE A CA 1
ATOM 6854 C C . PHE A 1 843 ? -13.933 22.014 4.515 1.00 91.75 843 PHE A C 1
ATOM 6856 O O . PHE A 1 843 ? -14.915 22.468 3.929 1.00 91.75 843 PHE A O 1
ATOM 6863 N N . TYR A 1 844 ? -12.868 21.566 3.837 1.00 84.94 844 TYR A N 1
ATOM 6864 C CA . TYR A 1 844 ? -12.882 21.341 2.387 1.00 84.94 844 TYR A CA 1
ATOM 6865 C C . TYR A 1 844 ? -13.841 20.200 2.042 1.00 84.94 844 TYR A C 1
ATOM 6867 O O . TYR A 1 844 ? -14.746 20.400 1.236 1.00 84.94 844 TYR A O 1
ATOM 6875 N N . MET A 1 845 ? -13.753 19.066 2.741 1.00 81.25 845 MET A N 1
ATOM 6876 C CA . MET A 1 845 ? -14.672 17.945 2.537 1.00 81.25 845 MET A CA 1
ATOM 6877 C C . MET A 1 845 ? -16.136 18.337 2.829 1.00 81.25 845 MET A C 1
ATOM 6879 O O . MET A 1 845 ? -16.991 18.107 1.980 1.00 81.25 845 MET A O 1
ATOM 6883 N N . LEU A 1 846 ? -16.423 19.062 3.923 1.00 82.75 846 LEU A N 1
ATOM 6884 C CA . LEU A 1 846 ? -17.760 19.624 4.224 1.00 82.75 846 LEU A CA 1
ATOM 6885 C C . LEU A 1 846 ? -18.271 20.685 3.226 1.00 82.75 846 LEU A C 1
ATOM 6887 O O . LEU A 1 846 ? -19.444 21.057 3.290 1.00 82.75 846 LEU A O 1
ATOM 6891 N N . SER A 1 847 ? -17.414 21.261 2.376 1.00 76.12 847 SER A N 1
ATOM 6892 C CA . SER A 1 847 ? -17.800 22.338 1.442 1.00 76.12 847 SER A CA 1
ATOM 6893 C C . SER A 1 847 ? -17.688 21.964 -0.033 1.00 76.12 847 SER A C 1
ATOM 6895 O O . SER A 1 847 ? -18.167 22.719 -0.876 1.00 76.12 847 SER A O 1
ATOM 6897 N N . CYS A 1 848 ? -17.042 20.842 -0.348 1.00 71.56 848 CYS A N 1
ATOM 6898 C CA . CYS A 1 848 ? -16.778 20.386 -1.709 1.00 71.56 848 CYS A CA 1
ATOM 6899 C C . CYS A 1 848 ? -17.047 18.887 -1.910 1.00 71.56 848 CYS A C 1
ATOM 6901 O O . CYS A 1 848 ? -17.261 18.491 -3.045 1.00 71.56 848 CYS A O 1
ATOM 6903 N N . GLY A 1 849 ? -17.026 18.042 -0.873 1.00 66.69 849 GLY A N 1
ATOM 6904 C CA . GLY A 1 849 ? -17.055 16.574 -1.010 1.00 66.69 849 GLY A CA 1
ATOM 6905 C C . GLY A 1 849 ? -15.727 15.946 -1.468 1.00 66.69 849 GLY A C 1
ATOM 6906 O O . GLY A 1 849 ? -15.581 14.728 -1.461 1.00 66.69 849 GLY A O 1
ATOM 6907 N N . GLU A 1 850 ? -14.736 16.765 -1.826 1.00 67.88 850 GLU A N 1
ATOM 6908 C CA . GLU A 1 850 ? -13.420 16.334 -2.308 1.00 67.88 850 GLU A CA 1
ATOM 6909 C C . GLU A 1 850 ? -12.410 16.164 -1.157 1.00 67.88 850 GLU A C 1
ATOM 6911 O O . GLU A 1 850 ? -12.451 16.872 -0.147 1.00 67.88 850 GLU A O 1
ATOM 6916 N N . VAL A 1 851 ? -11.440 15.262 -1.339 1.00 70.50 851 VAL A N 1
ATOM 6917 C CA . VAL A 1 851 ? -10.234 15.199 -0.497 1.00 70.50 851 VAL A CA 1
ATOM 6918 C C . VAL A 1 851 ? -9.322 16.378 -0.855 1.00 70.50 851 VAL A C 1
ATOM 6920 O O . VAL A 1 851 ? -9.118 16.674 -2.030 1.00 70.50 851 VAL A O 1
ATOM 6923 N N . PHE A 1 852 ? -8.771 17.059 0.152 1.00 76.06 852 PHE A N 1
ATOM 6924 C CA . PHE A 1 852 ? -7.798 18.132 -0.060 1.00 76.06 852 PHE A CA 1
ATOM 6925 C C . PHE A 1 852 ? -6.402 17.574 -0.376 1.00 76.06 852 PHE A C 1
ATOM 6927 O O . PHE A 1 852 ? -5.922 16.692 0.335 1.00 76.06 852 PHE A O 1
ATOM 6934 N N . GLU A 1 853 ? -5.736 18.156 -1.375 1.00 76.62 853 GLU A N 1
ATOM 6935 C CA . GLU A 1 853 ? -4.360 17.838 -1.767 1.00 76.62 853 GLU A CA 1
ATOM 6936 C C . GLU A 1 853 ? -3.451 19.073 -1.644 1.00 76.62 853 GLU A C 1
ATOM 6938 O O . GLU A 1 853 ? -3.642 20.087 -2.317 1.00 76.62 853 GLU A O 1
ATOM 6943 N N . SER A 1 854 ? -2.422 19.002 -0.792 1.00 71.94 854 SER A N 1
ATOM 6944 C CA . SER A 1 854 ? -1.521 20.135 -0.531 1.00 71.94 854 SER A CA 1
ATOM 6945 C C . SER A 1 854 ? -0.574 20.468 -1.685 1.00 71.94 854 SER A C 1
ATOM 6947 O O . SER A 1 854 ? -0.029 21.572 -1.729 1.00 71.94 854 SER A O 1
ATOM 6949 N N . ASP A 1 855 ? -0.365 19.530 -2.609 1.00 70.06 855 ASP A N 1
ATOM 6950 C CA . ASP A 1 855 ? 0.612 19.654 -3.697 1.00 70.06 855 ASP A CA 1
ATOM 6951 C C . ASP A 1 855 ? 0.171 20.658 -4.780 1.00 70.06 855 ASP A C 1
ATOM 6953 O O . ASP A 1 855 ? 1.023 21.290 -5.411 1.00 70.06 855 ASP A O 1
ATOM 6957 N N . ASP A 1 856 ? -1.139 20.908 -4.911 1.00 69.44 856 ASP A N 1
ATOM 6958 C CA . ASP A 1 856 ? -1.700 22.001 -5.723 1.00 69.44 856 ASP A CA 1
ATOM 6959 C C . ASP A 1 856 ? -1.445 23.393 -5.108 1.00 69.44 856 ASP A C 1
ATOM 6961 O O . ASP A 1 856 ? -1.504 24.417 -5.797 1.00 69.44 856 ASP A O 1
ATOM 6965 N N . PHE A 1 857 ? -1.076 23.447 -3.822 1.00 72.31 857 PHE A N 1
ATOM 6966 C CA . PHE A 1 857 ? -0.843 24.670 -3.049 1.00 72.31 857 PHE A CA 1
ATOM 6967 C C . PHE A 1 857 ? 0.624 24.809 -2.574 1.00 72.31 857 PHE A C 1
ATOM 6969 O O . PHE A 1 857 ? 0.877 25.040 -1.387 1.00 72.31 857 PHE A O 1
ATOM 6976 N N . PRO A 1 858 ? 1.640 24.796 -3.470 1.00 66.75 858 PRO A N 1
ATOM 6977 C CA . PRO A 1 858 ? 3.073 24.775 -3.118 1.00 66.75 858 PRO A CA 1
ATOM 6978 C C . PRO A 1 858 ? 3.614 26.089 -2.505 1.00 66.75 858 PRO A C 1
ATOM 6980 O O . PRO A 1 858 ? 4.824 26.317 -2.446 1.00 66.75 858 PRO A O 1
ATOM 6983 N N . LYS A 1 859 ? 2.725 26.994 -2.082 1.00 73.88 859 LYS A N 1
ATOM 6984 C CA . LYS A 1 859 ? 3.008 28.235 -1.341 1.00 73.88 859 LYS A CA 1
ATOM 6985 C C . LYS A 1 859 ? 2.095 28.412 -0.118 1.00 73.88 859 LYS A C 1
ATOM 6987 O O . LYS A 1 859 ? 2.059 29.503 0.453 1.00 73.88 859 LYS A O 1
ATOM 6992 N N . GLY A 1 860 ? 1.359 27.371 0.266 1.00 81.00 860 GLY A N 1
ATOM 6993 C CA . GLY A 1 860 ? 0.229 27.480 1.179 1.00 81.00 860 GLY A CA 1
ATOM 6994 C C . GLY A 1 860 ? -1.055 27.938 0.481 1.00 81.00 860 GLY A C 1
ATOM 6995 O O . GLY A 1 860 ? -1.037 28.444 -0.644 1.00 81.00 860 GLY A O 1
ATOM 6996 N N . ILE A 1 861 ? -2.164 27.768 1.189 1.00 88.44 861 ILE A N 1
ATOM 6997 C CA . ILE A 1 861 ? -3.526 28.116 0.772 1.00 88.44 861 ILE A CA 1
ATOM 6998 C C . ILE A 1 861 ? -3.694 29.646 0.753 1.00 88.44 861 ILE A C 1
ATOM 7000 O O . ILE A 1 861 ? -3.276 30.287 1.721 1.00 88.44 861 ILE A O 1
ATOM 7004 N N . PRO A 1 862 ? -4.316 30.264 -0.272 1.00 90.62 862 PRO A N 1
ATOM 7005 C CA . PRO A 1 862 ? -4.591 31.702 -0.292 1.00 90.62 862 PRO A CA 1
ATOM 7006 C C . PRO A 1 862 ? -5.350 32.169 0.957 1.00 90.62 862 PRO A C 1
ATOM 7008 O O . PRO A 1 862 ? -6.333 31.551 1.358 1.00 90.62 862 PRO A O 1
ATOM 7011 N N . ALA A 1 863 ? -4.922 33.280 1.566 1.00 90.38 863 ALA A N 1
ATOM 7012 C CA . ALA A 1 863 ? -5.477 33.696 2.857 1.00 90.38 863 ALA A CA 1
ATOM 7013 C C . ALA A 1 863 ? -6.990 33.965 2.837 1.00 90.38 863 ALA A C 1
ATOM 7015 O O . ALA A 1 863 ? -7.666 33.685 3.818 1.00 90.38 863 ALA A O 1
ATOM 7016 N N . GLU A 1 864 ? -7.513 34.468 1.719 1.00 86.69 864 GLU A N 1
ATOM 7017 C CA . GLU A 1 864 ? -8.939 34.743 1.522 1.00 86.69 864 GLU A CA 1
ATOM 7018 C C . GLU A 1 864 ? -9.771 33.446 1.518 1.00 86.69 864 GLU A C 1
ATOM 7020 O O . GLU A 1 864 ? -10.730 33.341 2.277 1.00 86.69 864 GLU A O 1
ATOM 7025 N N . GLU A 1 865 ? -9.326 32.419 0.782 1.00 88.44 865 GLU A N 1
ATOM 7026 C CA . GLU A 1 865 ? -9.972 31.099 0.730 1.00 88.44 865 GLU A CA 1
ATOM 7027 C C . GLU A 1 865 ? -9.942 30.381 2.091 1.00 88.44 865 GLU A C 1
ATOM 7029 O O . GLU A 1 865 ? -10.943 29.802 2.520 1.00 88.44 865 GLU A O 1
ATOM 7034 N N . PHE A 1 866 ? -8.806 30.441 2.793 1.00 92.25 866 PHE A N 1
ATOM 7035 C CA . PHE A 1 866 ? -8.665 29.862 4.131 1.00 92.25 866 PHE A CA 1
ATOM 7036 C C . PHE A 1 866 ? -9.571 30.558 5.151 1.00 92.25 866 PHE A C 1
ATOM 7038 O O . PHE A 1 866 ? -10.287 29.899 5.904 1.00 92.25 866 PHE A O 1
ATOM 7045 N N . GLU A 1 867 ? -9.562 31.892 5.162 1.00 94.81 867 GLU A N 1
ATOM 7046 C CA . GLU A 1 867 ? -10.362 32.696 6.083 1.00 94.81 867 GLU A CA 1
ATOM 7047 C C . GLU A 1 867 ? -11.856 32.474 5.886 1.00 94.81 867 GLU A C 1
ATOM 7049 O O . GLU A 1 867 ? -12.564 32.255 6.864 1.00 94.81 867 GLU A O 1
ATOM 7054 N N . GLU A 1 868 ? -12.338 32.505 4.645 1.00 90.62 868 GLU A N 1
ATOM 7055 C CA . GLU A 1 868 ? -13.768 32.383 4.344 1.00 90.62 868 GLU A CA 1
ATOM 7056 C C . GLU A 1 868 ? -14.301 30.985 4.652 1.00 90.62 868 GLU A C 1
ATOM 7058 O O . GLU A 1 868 ? -15.391 30.857 5.214 1.00 90.62 868 GLU A O 1
ATOM 7063 N N . ARG A 1 869 ? -13.507 29.936 4.404 1.00 92.12 869 ARG A N 1
ATOM 7064 C CA . ARG A 1 869 ? -13.890 28.571 4.778 1.00 92.12 869 ARG A CA 1
ATOM 7065 C C . ARG A 1 869 ? -13.908 28.370 6.296 1.00 92.12 869 ARG A C 1
ATOM 7067 O O . ARG A 1 869 ? -14.823 27.730 6.801 1.00 92.12 869 ARG A O 1
ATOM 7074 N N . MET A 1 870 ? -12.966 28.957 7.037 1.00 94.69 870 MET A N 1
ATOM 7075 C CA . MET A 1 870 ? -12.974 28.919 8.509 1.00 94.69 870 MET A CA 1
ATOM 7076 C C . MET A 1 870 ? -14.143 29.714 9.109 1.00 94.69 870 MET A C 1
ATOM 7078 O O . MET A 1 870 ? -14.819 29.217 10.006 1.00 94.69 870 MET A O 1
ATOM 7082 N N . LEU A 1 871 ? -14.419 30.911 8.580 1.00 92.62 871 LEU A N 1
ATOM 7083 C CA . LEU A 1 871 ? -15.537 31.778 8.979 1.00 92.62 871 LEU A CA 1
ATOM 7084 C C . LEU A 1 871 ? -16.915 31.129 8.783 1.00 92.62 871 LEU A C 1
ATOM 7086 O O . LEU A 1 871 ? -17.845 31.460 9.518 1.00 92.62 871 LEU A O 1
ATOM 7090 N N . LYS A 1 872 ? -17.058 30.229 7.801 1.00 91.69 872 LYS A N 1
ATOM 7091 C CA . LYS A 1 872 ? -18.311 29.504 7.549 1.00 91.69 872 LYS A CA 1
ATOM 7092 C C . LYS A 1 872 ? -18.638 28.512 8.673 1.00 91.69 872 LYS A C 1
ATOM 7094 O O . LYS A 1 872 ? -19.767 28.490 9.149 1.00 91.69 872 LYS A O 1
ATOM 7099 N N . TYR A 1 873 ? -17.656 27.716 9.104 1.00 95.06 873 TYR A N 1
ATOM 7100 C CA . TYR A 1 873 ? -17.876 26.595 10.030 1.00 95.06 873 TYR A CA 1
ATOM 7101 C C . TYR A 1 873 ? -17.521 26.901 11.501 1.00 95.06 873 TYR A C 1
ATOM 7103 O O . TYR A 1 873 ? -17.909 26.124 12.375 1.00 95.06 873 TYR A O 1
ATOM 7111 N N . LEU A 1 874 ? -16.832 28.013 11.809 1.00 95.81 874 LEU A N 1
ATOM 7112 C CA . LEU A 1 874 ? -16.435 28.411 13.173 1.00 95.81 874 LEU A CA 1
ATOM 7113 C C . LEU A 1 874 ? -16.720 29.901 13.474 1.00 95.81 874 LEU A C 1
ATOM 7115 O O . LEU A 1 874 ? -16.512 30.752 12.609 1.00 95.81 874 LEU A O 1
ATOM 7119 N N . PRO A 1 875 ? -17.102 30.271 14.716 1.00 93.88 875 PRO A N 1
ATOM 7120 C CA . PRO A 1 875 ? -17.399 31.650 15.132 1.00 93.88 875 PRO A CA 1
ATOM 7121 C C . PRO A 1 875 ? -16.135 32.505 15.393 1.00 93.88 875 PRO A C 1
ATOM 7123 O O . PRO A 1 875 ? -16.053 33.228 16.386 1.00 93.88 875 PRO A O 1
ATOM 7126 N N . ILE A 1 876 ? -15.126 32.416 14.522 1.00 94.81 876 ILE A N 1
ATOM 7127 C CA . ILE A 1 876 ? -13.808 33.065 14.656 1.00 94.81 876 ILE A CA 1
ATOM 7128 C C . ILE A 1 876 ? -13.661 34.281 13.719 1.00 94.81 876 ILE A C 1
ATOM 7130 O O . ILE A 1 876 ? -14.397 34.405 12.747 1.00 94.81 876 ILE A O 1
ATOM 7134 N N . THR A 1 877 ? -12.719 35.199 13.978 1.00 94.12 877 THR A N 1
ATOM 7135 C CA . THR A 1 877 ? -12.431 36.341 13.079 1.00 94.12 877 THR A CA 1
ATOM 7136 C C . THR A 1 877 ? -11.146 36.145 12.268 1.00 94.12 877 THR A C 1
ATOM 7138 O O . THR A 1 877 ? -10.275 35.350 12.630 1.00 94.12 877 THR A O 1
ATOM 7141 N N . ARG A 1 878 ? -10.993 36.914 11.177 1.00 95.88 878 ARG A N 1
ATOM 7142 C CA . ARG A 1 878 ? -9.782 36.906 10.330 1.00 95.88 878 ARG A CA 1
ATOM 7143 C C . ARG A 1 878 ? -8.528 37.309 11.111 1.00 95.88 878 ARG A C 1
ATOM 7145 O O . ARG A 1 878 ? -7.448 36.803 10.835 1.00 95.88 878 ARG A O 1
ATOM 7152 N N . GLU A 1 879 ? -8.659 38.193 12.098 1.00 94.31 879 GLU A N 1
ATOM 7153 C CA . GLU A 1 879 ? -7.563 38.590 12.986 1.00 94.31 879 GLU A CA 1
ATOM 7154 C C . GLU A 1 879 ? -7.095 37.423 13.864 1.00 94.31 879 GLU A C 1
ATOM 7156 O O . GLU A 1 879 ? -5.901 37.139 13.887 1.00 94.31 879 GLU A O 1
ATOM 7161 N N . SER A 1 880 ? -8.020 36.710 14.520 1.00 92.56 880 SER A N 1
ATOM 7162 C CA . SER A 1 880 ? -7.690 35.537 15.343 1.00 92.56 880 SER A CA 1
ATOM 7163 C C . SER A 1 880 ? -7.135 34.374 14.517 1.00 92.56 880 SER A C 1
ATOM 7165 O O . SER A 1 880 ? -6.188 33.722 14.947 1.00 92.56 880 SER A O 1
ATOM 7167 N N . LEU A 1 881 ? -7.645 34.141 13.301 1.00 94.12 881 LEU A N 1
ATOM 7168 C CA . LEU A 1 881 ? -7.077 33.135 12.393 1.00 94.12 881 LEU A CA 1
ATOM 7169 C C . LEU A 1 881 ? -5.613 33.437 12.041 1.00 94.12 881 LEU A C 1
ATOM 7171 O O . LEU A 1 881 ? -4.791 32.526 12.045 1.00 94.12 881 LEU A O 1
ATOM 7175 N N . ARG A 1 882 ? -5.257 34.709 11.818 1.00 94.25 882 ARG A N 1
ATOM 7176 C CA . ARG A 1 882 ? -3.865 35.139 11.571 1.00 94.25 882 ARG A CA 1
ATOM 7177 C C . ARG A 1 882 ? -2.974 35.130 12.819 1.00 94.25 882 ARG A C 1
ATOM 7179 O O . ARG A 1 882 ? -1.767 35.310 12.679 1.00 94.25 882 ARG A O 1
ATOM 7186 N N . GLU A 1 883 ? -3.549 34.959 14.010 1.00 92.31 883 GLU A N 1
ATOM 7187 C CA . GLU A 1 883 ? -2.823 34.823 15.280 1.00 92.31 883 GLU A CA 1
ATOM 7188 C C . GLU A 1 883 ? -2.625 33.350 15.687 1.00 92.31 883 GLU A C 1
ATOM 7190 O O . GLU A 1 883 ? -1.599 33.033 16.285 1.00 92.31 883 GLU A O 1
ATOM 7195 N N . TYR A 1 884 ? -3.575 32.456 15.374 1.00 91.56 884 TYR A N 1
ATOM 7196 C CA . TYR A 1 884 ? -3.572 31.058 15.848 1.00 91.56 884 TYR A CA 1
ATOM 7197 C C . TYR A 1 884 ? -3.243 30.011 14.769 1.00 91.56 884 TYR A C 1
ATOM 7199 O O . TYR A 1 884 ? -2.822 28.905 15.103 1.00 91.56 884 TYR A O 1
ATOM 7207 N N . ALA A 1 885 ? -3.453 30.314 13.486 1.00 92.56 885 ALA A N 1
ATOM 7208 C CA . ALA A 1 885 ? -3.105 29.427 12.376 1.00 92.56 885 ALA A CA 1
ATOM 7209 C C . ALA A 1 885 ? -1.766 29.841 11.743 1.00 92.56 885 ALA A C 1
ATOM 7211 O O . ALA A 1 885 ? -1.368 31.002 11.818 1.00 92.56 885 ALA A O 1
ATOM 7212 N N . ALA A 1 886 ? -1.098 28.904 11.063 1.00 91.19 886 ALA A N 1
ATOM 7213 C CA . ALA A 1 886 ? 0.227 29.093 10.464 1.00 91.19 886 ALA A CA 1
ATOM 7214 C C . ALA A 1 886 ? 0.214 30.064 9.257 1.00 91.19 886 ALA A C 1
ATOM 7216 O O . ALA A 1 886 ? 0.286 29.645 8.097 1.00 91.19 886 ALA A O 1
ATOM 7217 N N . TYR A 1 887 ? 0.073 31.363 9.525 1.00 93.94 887 TYR A N 1
ATOM 7218 C CA . TYR A 1 887 ? -0.095 32.432 8.540 1.00 93.94 887 TYR A CA 1
ATOM 7219 C C . TYR A 1 887 ? 1.241 33.033 8.076 1.00 93.94 887 TYR A C 1
ATOM 7221 O O . TYR A 1 887 ? 2.104 33.402 8.872 1.00 93.94 887 TYR A O 1
ATOM 7229 N N . ASN A 1 888 ? 1.397 33.204 6.763 1.00 90.50 888 ASN A N 1
ATOM 7230 C CA . ASN A 1 888 ? 2.576 33.795 6.140 1.00 90.50 888 ASN A CA 1
ATOM 7231 C C . ASN A 1 888 ? 2.246 35.165 5.526 1.00 90.50 888 ASN A C 1
ATOM 7233 O O . ASN A 1 888 ? 1.810 35.259 4.378 1.00 90.50 888 ASN A O 1
ATOM 7237 N N . GLU A 1 889 ? 2.524 36.243 6.267 1.00 89.75 889 GLU A N 1
ATOM 7238 C CA . GLU A 1 889 ? 2.291 37.631 5.830 1.00 89.75 889 GLU A CA 1
ATOM 7239 C C . GLU A 1 889 ? 2.988 37.977 4.497 1.00 89.75 889 GLU A C 1
ATOM 7241 O O . GLU A 1 889 ? 2.450 38.733 3.691 1.00 89.75 889 GLU A O 1
ATOM 7246 N N . ALA A 1 890 ? 4.164 37.400 4.223 1.00 88.56 890 ALA A N 1
ATOM 7247 C CA . ALA A 1 890 ? 4.931 37.688 3.008 1.00 88.56 890 ALA A CA 1
ATOM 7248 C C . ALA A 1 890 ? 4.396 36.969 1.755 1.00 88.56 890 ALA A C 1
ATOM 7250 O O . ALA A 1 890 ? 4.675 37.406 0.635 1.00 88.56 890 ALA A O 1
ATOM 7251 N N . ALA A 1 891 ? 3.649 35.876 1.934 1.00 85.00 891 ALA A N 1
ATOM 7252 C CA . ALA A 1 891 ? 2.993 35.130 0.860 1.00 85.00 891 ALA A CA 1
ATOM 7253 C C . ALA A 1 891 ? 1.477 35.401 0.770 1.00 85.00 891 ALA A C 1
ATOM 7255 O O . ALA A 1 891 ? 0.883 35.116 -0.269 1.00 85.00 891 ALA A O 1
ATOM 7256 N N . ASN A 1 892 ? 0.875 35.979 1.820 1.00 90.25 892 ASN A N 1
ATOM 7257 C CA . ASN A 1 892 ? -0.572 36.133 2.005 1.00 90.25 892 ASN A CA 1
ATOM 7258 C C . ASN A 1 892 ? -1.300 34.776 1.871 1.00 90.25 892 ASN A C 1
ATOM 7260 O O . ASN A 1 892 ? -2.268 34.624 1.118 1.00 90.25 892 ASN A O 1
ATOM 7264 N N . SER A 1 893 ? -0.783 33.778 2.592 1.00 92.25 893 SER A N 1
ATOM 7265 C CA . SER A 1 893 ? -1.245 32.387 2.580 1.00 92.25 893 SER A CA 1
ATOM 7266 C C . SER A 1 893 ? -1.102 31.717 3.951 1.00 92.25 893 SER A C 1
ATOM 7268 O O . SER A 1 893 ? -0.347 32.193 4.800 1.00 92.25 893 SER A O 1
ATOM 7270 N N . TYR A 1 894 ? -1.805 30.604 4.162 1.00 92.50 894 TYR A N 1
ATOM 7271 C CA . TYR A 1 894 ? -1.661 29.733 5.335 1.00 92.50 894 TYR A CA 1
ATOM 7272 C C . TYR A 1 894 ? -0.957 28.429 4.951 1.00 92.50 894 TYR A C 1
ATOM 7274 O O . TYR A 1 894 ? -1.174 27.894 3.863 1.00 92.50 894 TYR A O 1
ATOM 7282 N N . GLY A 1 895 ? -0.110 27.902 5.834 1.00 86.94 895 GLY A N 1
ATOM 7283 C CA . GLY A 1 895 ? 0.593 26.640 5.599 1.00 86.94 895 GLY A CA 1
ATOM 7284 C C . GLY A 1 895 ? -0.353 25.435 5.507 1.00 86.94 895 GLY A C 1
ATOM 7285 O O . GLY A 1 895 ? -1.336 25.344 6.240 1.00 86.94 895 GLY A O 1
ATOM 7286 N N . CYS A 1 896 ? -0.028 24.487 4.631 1.00 85.12 896 CYS A N 1
ATOM 7287 C CA . CYS A 1 896 ? -0.734 23.218 4.456 1.00 85.12 896 CYS A CA 1
ATOM 7288 C C . CYS A 1 896 ? 0.275 22.080 4.260 1.00 85.12 896 CYS A C 1
ATOM 7290 O O . CYS A 1 896 ? 1.373 22.312 3.752 1.00 85.12 896 CYS A O 1
ATOM 7292 N N . ALA A 1 897 ? -0.085 20.862 4.670 1.00 78.88 897 ALA A N 1
ATOM 7293 C CA . ALA A 1 897 ? 0.742 19.672 4.488 1.00 78.88 897 ALA A CA 1
ATOM 7294 C C . ALA A 1 897 ? -0.111 18.396 4.543 1.00 78.88 897 ALA A C 1
ATOM 7296 O O . ALA A 1 897 ? -0.695 18.090 5.589 1.00 78.88 897 ALA A O 1
ATOM 7297 N N . ASN A 1 898 ? -0.126 17.639 3.443 1.00 70.88 898 ASN A N 1
ATOM 7298 C CA . ASN A 1 898 ? -0.788 16.340 3.345 1.00 70.88 898 ASN A CA 1
ATOM 7299 C C . ASN A 1 898 ? -0.421 15.400 4.503 1.00 70.88 898 ASN A C 1
ATOM 7301 O O . ASN A 1 898 ? 0.711 15.388 5.003 1.00 70.88 898 ASN A O 1
ATOM 7305 N N . LEU A 1 899 ? -1.386 14.578 4.918 1.00 59.84 899 LEU A N 1
ATOM 7306 C CA . LEU A 1 899 ? -1.141 13.470 5.836 1.00 59.84 899 LEU A CA 1
ATOM 7307 C C . LEU A 1 899 ? -0.335 12.375 5.118 1.00 59.84 899 LEU A C 1
ATOM 7309 O O . LEU A 1 899 ? -0.718 11.921 4.045 1.00 59.84 899 LEU A O 1
ATOM 7313 N N . GLY A 1 900 ? 0.757 11.919 5.725 1.00 55.19 900 GLY A N 1
ATOM 7314 C CA . GLY A 1 900 ? 1.599 10.854 5.189 1.00 55.19 900 GLY A CA 1
ATOM 7315 C C . GLY A 1 900 ? 2.434 10.176 6.272 1.00 55.19 900 GLY A C 1
ATOM 7316 O O . GLY A 1 900 ? 2.453 10.597 7.432 1.00 55.19 900 GLY A O 1
ATOM 7317 N N . CYS A 1 901 ? 3.167 9.127 5.892 1.00 43.19 901 CYS A N 1
ATOM 7318 C CA . CYS A 1 901 ? 3.807 8.194 6.831 1.00 43.19 901 CYS A CA 1
ATOM 7319 C C . CYS A 1 901 ? 4.787 8.841 7.834 1.00 43.19 901 CYS A C 1
ATOM 7321 O O . CYS A 1 901 ? 5.082 8.253 8.870 1.00 43.19 901 CYS A O 1
ATOM 7323 N N . GLY A 1 902 ? 5.281 10.054 7.556 1.00 43.78 902 GLY A N 1
ATOM 7324 C CA . GLY A 1 902 ? 6.151 10.815 8.456 1.00 43.78 902 GLY A CA 1
ATOM 7325 C C . GLY A 1 902 ? 5.441 11.726 9.469 1.00 43.78 902 GLY A C 1
ATOM 7326 O O . GLY A 1 902 ? 6.077 12.100 10.458 1.00 43.78 902 GLY A O 1
ATOM 7327 N N . ASN A 1 903 ? 4.167 12.100 9.266 1.00 50.81 903 ASN A N 1
ATOM 7328 C CA . ASN A 1 903 ? 3.459 13.100 10.089 1.00 50.81 903 ASN A CA 1
ATOM 7329 C C . ASN A 1 903 ? 2.140 12.626 10.737 1.00 50.81 903 ASN A C 1
ATOM 7331 O O . ASN A 1 903 ? 1.669 13.307 11.646 1.00 50.81 903 ASN A O 1
ATOM 7335 N N . TYR A 1 904 ? 1.594 11.464 10.361 1.00 53.91 904 TYR A N 1
ATOM 7336 C CA . TYR A 1 904 ? 0.420 10.890 11.033 1.00 53.91 904 TYR A CA 1
ATOM 7337 C C . TYR A 1 904 ? 0.710 10.395 12.469 1.00 53.91 904 TYR A C 1
ATOM 7339 O O . TYR A 1 904 ? 1.856 10.406 12.939 1.00 53.91 904 TYR A O 1
ATOM 7347 N N . SER A 1 905 ? -0.354 9.989 13.172 1.00 60.28 905 SER A N 1
ATOM 7348 C CA . SER A 1 905 ? -0.315 9.358 14.498 1.00 60.28 905 SER A CA 1
ATOM 7349 C C . SER A 1 905 ? -0.883 7.941 14.414 1.00 60.28 905 SER A C 1
ATOM 7351 O O . SER A 1 905 ? -1.921 7.736 13.788 1.00 60.28 905 SER A O 1
ATOM 7353 N N . ALA A 1 906 ? -0.198 6.970 15.022 1.00 63.94 906 ALA A N 1
ATOM 7354 C CA . ALA A 1 906 ? -0.483 5.542 14.851 1.00 63.94 906 ALA A CA 1
ATOM 7355 C C . ALA A 1 906 ? -1.488 4.954 15.865 1.00 63.94 906 ALA A C 1
ATOM 7357 O O . ALA A 1 906 ? -1.889 3.799 15.715 1.00 63.94 906 ALA A O 1
ATOM 7358 N N . ASP A 1 907 ? -1.904 5.709 16.893 1.00 81.88 907 ASP A N 1
ATOM 7359 C CA . ASP A 1 907 ? -2.897 5.212 17.856 1.00 81.88 907 ASP A CA 1
ATOM 7360 C C . ASP A 1 907 ? -4.270 5.050 17.187 1.00 81.88 907 ASP A C 1
ATOM 7362 O O . ASP A 1 907 ? -4.817 5.992 16.609 1.00 81.88 907 ASP A O 1
ATOM 7366 N N . ALA A 1 908 ? -4.846 3.857 17.331 1.00 80.56 908 ALA A N 1
ATOM 7367 C CA . ALA A 1 908 ? -6.174 3.484 16.857 1.00 80.56 908 ALA A CA 1
ATOM 7368 C C . ALA A 1 908 ? -7.321 4.425 17.296 1.00 80.56 908 ALA A C 1
ATOM 7370 O O . ALA A 1 908 ? -8.359 4.459 16.633 1.00 80.56 908 ALA A O 1
ATOM 7371 N N . PHE A 1 909 ? -7.148 5.232 18.350 1.00 87.81 909 PHE A N 1
ATOM 7372 C CA . PHE A 1 909 ? -8.073 6.322 18.685 1.00 87.81 909 PHE A CA 1
ATOM 7373 C C . PHE A 1 909 ? -8.309 7.269 17.493 1.00 87.81 909 PHE A C 1
ATOM 7375 O O . PHE A 1 909 ? -9.452 7.620 17.212 1.00 87.81 909 PHE A O 1
ATOM 7382 N N . TRP A 1 910 ? -7.263 7.623 16.739 1.00 84.88 910 TRP A N 1
ATOM 7383 C CA . TRP A 1 910 ? -7.361 8.535 15.589 1.00 84.88 910 TRP A CA 1
ATOM 7384 C C . TRP A 1 910 ? -8.011 7.894 14.351 1.00 84.88 910 TRP A C 1
ATOM 7386 O O . TRP A 1 910 ? -8.257 8.583 13.366 1.00 84.88 910 TRP A O 1
ATOM 7396 N N . THR A 1 911 ? -8.297 6.588 14.397 1.00 85.50 911 THR A N 1
ATOM 7397 C CA . THR A 1 911 ? -9.107 5.854 13.406 1.00 85.50 911 THR A CA 1
ATOM 7398 C C . THR A 1 911 ? -10.530 5.568 13.901 1.00 85.50 911 THR A C 1
ATOM 7400 O O . THR A 1 911 ? -11.214 4.721 13.335 1.00 85.50 911 THR A O 1
ATOM 7403 N N . SER A 1 912 ? -10.977 6.229 14.975 1.00 92.19 912 SER A N 1
ATOM 7404 C CA . SER A 1 912 ? -12.365 6.118 15.441 1.00 92.19 912 SER A CA 1
ATOM 7405 C C . SER A 1 912 ? -13.323 6.850 14.499 1.00 92.19 912 SER A C 1
ATOM 7407 O O . SER A 1 912 ? -12.956 7.867 13.906 1.00 92.19 912 SER A O 1
ATOM 7409 N N . ILE A 1 913 ? -14.560 6.367 14.417 1.00 93.62 913 ILE A N 1
ATOM 7410 C CA . ILE A 1 913 ? -15.671 7.027 13.722 1.00 93.62 913 ILE A CA 1
ATOM 7411 C C . ILE A 1 913 ? -16.642 7.637 14.753 1.00 93.62 913 ILE A C 1
ATOM 7413 O O . ILE A 1 913 ? -16.763 7.094 15.856 1.00 93.62 913 ILE A O 1
ATOM 7417 N N . PRO A 1 914 ? -17.294 8.775 14.462 1.00 96.06 914 PRO A N 1
ATOM 7418 C CA . PRO A 1 914 ? -18.284 9.372 15.359 1.00 96.06 914 PRO A CA 1
ATOM 7419 C C . PRO A 1 914 ? -19.619 8.619 15.292 1.00 96.06 914 PRO A C 1
ATOM 7421 O O . PRO A 1 914 ? -20.066 8.268 14.212 1.00 96.06 914 PRO A O 1
ATOM 7424 N N . GLU A 1 915 ? -20.297 8.422 16.421 1.00 95.50 915 GLU A N 1
ATOM 7425 C CA . GLU A 1 915 ? -21.687 7.951 16.475 1.00 95.50 915 GLU A CA 1
ATOM 7426 C C . GLU A 1 915 ? -22.504 8.883 17.386 1.00 95.50 915 GLU A C 1
ATOM 7428 O O . GLU A 1 915 ? -22.272 8.929 18.597 1.00 95.50 915 GLU A O 1
ATOM 7433 N N . VAL A 1 916 ? -23.471 9.626 16.831 1.00 97.44 916 VAL A N 1
ATOM 7434 C CA . VAL A 1 916 ? -24.441 10.397 17.634 1.00 97.44 916 VAL A CA 1
ATOM 7435 C C . VAL A 1 916 ? -25.307 9.445 18.461 1.00 97.44 916 VAL A C 1
ATOM 7437 O O . VAL A 1 916 ? -25.979 8.566 17.921 1.00 97.44 916 VAL A O 1
ATOM 7440 N N . VAL A 1 917 ? -25.316 9.642 19.780 1.00 95.12 917 VAL A N 1
ATOM 7441 C CA . VAL A 1 917 ? -26.101 8.848 20.741 1.00 95.12 917 VAL A CA 1
ATOM 7442 C C . VAL A 1 917 ? -27.197 9.651 21.441 1.00 95.12 917 VAL A C 1
ATOM 7444 O O . VAL A 1 917 ? -28.182 9.059 21.883 1.00 95.12 917 VAL A O 1
ATOM 7447 N N . ASP A 1 918 ? -27.081 10.981 21.501 1.00 96.75 918 ASP A N 1
ATOM 7448 C CA . ASP A 1 918 ? -28.190 11.867 21.866 1.00 96.75 918 ASP A CA 1
ATOM 7449 C C . ASP A 1 918 ? -28.107 13.216 21.138 1.00 96.75 918 ASP A C 1
ATOM 7451 O O . ASP A 1 918 ? -27.019 13.650 20.763 1.00 96.75 918 ASP A O 1
ATOM 7455 N N . MET A 1 919 ? -29.245 13.879 20.921 1.00 96.12 919 MET A N 1
ATOM 7456 C CA . MET A 1 919 ? -29.298 15.197 20.277 1.00 96.12 919 MET A CA 1
ATOM 7457 C C . MET A 1 919 ? -30.566 15.964 20.666 1.00 96.12 919 MET A C 1
ATOM 7459 O O . MET A 1 919 ? -31.678 15.452 20.514 1.00 96.12 919 MET A O 1
ATOM 7463 N N . TYR A 1 920 ? -30.412 17.213 21.115 1.00 95.38 920 TYR A N 1
ATOM 7464 C CA . TYR A 1 920 ? -31.534 18.083 21.481 1.00 95.38 920 TYR A CA 1
ATOM 7465 C C . TYR A 1 920 ? -31.249 19.577 21.251 1.00 95.38 920 TYR A C 1
ATOM 7467 O O . TYR A 1 920 ? -30.110 20.038 21.323 1.00 95.38 920 TYR A O 1
ATOM 7475 N N . GLU A 1 921 ? -32.310 20.350 21.005 1.00 95.25 921 GLU A N 1
ATOM 7476 C CA . GLU A 1 921 ? -32.259 21.813 20.904 1.00 95.25 921 GLU A CA 1
ATOM 7477 C C . GLU A 1 921 ? -32.237 22.451 22.307 1.00 95.25 921 GLU A C 1
ATOM 7479 O O . GLU A 1 921 ? -33.029 22.087 23.181 1.00 95.25 921 GLU A O 1
ATOM 7484 N N . ASN A 1 922 ? -31.379 23.450 22.521 1.00 93.56 922 ASN A N 1
ATOM 7485 C CA . ASN A 1 922 ? -31.278 24.190 23.785 1.00 93.56 922 ASN A CA 1
ATOM 7486 C C . ASN A 1 922 ? -32.381 25.256 23.970 1.00 93.56 922 ASN A C 1
ATOM 7488 O O . ASN A 1 922 ? -32.531 25.817 25.059 1.00 93.56 922 ASN A O 1
ATOM 7492 N N . GLY A 1 923 ? -33.176 25.532 22.929 1.00 87.94 923 GLY A N 1
ATOM 7493 C CA . GLY A 1 923 ? -34.260 26.522 22.942 1.00 87.94 923 GLY A CA 1
ATOM 7494 C C . GLY A 1 923 ? -33.808 27.972 22.727 1.00 87.94 923 GLY A C 1
ATOM 7495 O O . GLY A 1 923 ? -34.598 28.898 22.930 1.00 87.94 923 GLY A O 1
ATOM 7496 N N . ASP A 1 924 ? -32.549 28.175 22.336 1.00 89.81 924 ASP A N 1
ATOM 7497 C CA . ASP A 1 924 ? -31.973 29.448 21.887 1.00 89.81 924 ASP A CA 1
ATOM 7498 C C . ASP A 1 924 ? -31.523 29.425 20.410 1.00 89.81 924 ASP A C 1
ATOM 7500 O O . ASP A 1 924 ? -30.941 30.398 19.932 1.00 89.81 924 ASP A O 1
ATOM 7504 N N . GLY A 1 925 ? -31.832 28.341 19.686 1.00 88.12 925 GLY A N 1
ATOM 7505 C CA . GLY A 1 925 ? -31.382 28.067 18.318 1.00 88.12 925 GLY A CA 1
ATOM 7506 C C . GLY A 1 925 ? -30.133 27.182 18.229 1.00 88.12 925 GLY A C 1
ATOM 7507 O O . GLY A 1 925 ? -29.848 26.660 17.152 1.00 88.12 925 GLY A O 1
ATOM 7508 N N . THR A 1 926 ? -29.414 26.960 19.336 1.00 95.38 926 THR A N 1
ATOM 7509 C CA . THR A 1 926 ? -28.298 26.004 19.375 1.00 95.38 926 THR A CA 1
ATOM 7510 C C . THR A 1 926 ? -28.778 24.585 19.676 1.00 95.38 926 THR A C 1
ATOM 7512 O O . THR A 1 926 ? -29.794 24.374 20.344 1.00 95.38 926 THR A O 1
ATOM 7515 N N . TRP A 1 927 ? -28.009 23.602 19.218 1.00 97.00 927 TRP A N 1
ATOM 7516 C CA . TRP A 1 927 ? -28.200 22.184 19.502 1.00 97.00 927 TRP A CA 1
ATOM 7517 C C . TRP A 1 927 ? -27.011 21.637 20.284 1.00 97.00 927 TRP A C 1
ATOM 7519 O O . TRP A 1 927 ? -25.864 21.995 20.008 1.00 97.00 927 TRP A O 1
ATOM 7529 N N . THR A 1 928 ? -27.288 20.740 21.227 1.00 97.62 928 THR A N 1
ATOM 7530 C CA . THR A 1 928 ? -26.277 19.899 21.871 1.00 97.62 928 THR A CA 1
ATOM 7531 C C . THR A 1 928 ? -26.384 18.487 21.310 1.00 97.62 928 THR A C 1
ATOM 7533 O O . THR A 1 928 ? -27.475 17.917 21.237 1.00 97.62 928 THR A O 1
ATOM 7536 N N . VAL A 1 929 ? -25.242 17.942 20.891 1.00 98.06 929 VAL A N 1
ATOM 7537 C CA . VAL A 1 929 ? -25.121 16.645 20.221 1.00 98.06 929 VAL A CA 1
ATOM 7538 C C . VAL A 1 929 ? -24.102 15.802 20.974 1.00 98.06 929 VAL A C 1
ATOM 7540 O O . VAL A 1 929 ? -22.913 16.126 20.997 1.00 98.06 929 VAL A O 1
ATOM 7543 N N . THR A 1 930 ? -24.561 14.720 21.591 1.00 97.94 930 THR A N 1
ATOM 7544 C CA . THR A 1 930 ? -23.715 13.777 22.322 1.00 97.94 930 THR A CA 1
ATOM 7545 C C . THR A 1 930 ? -23.197 12.724 21.354 1.00 97.94 930 THR A C 1
ATOM 7547 O O . THR A 1 930 ? -23.974 11.956 20.783 1.00 97.94 930 THR A O 1
ATOM 7550 N N . VAL A 1 931 ? -21.879 12.683 21.179 1.00 97.62 931 VAL A N 1
ATOM 7551 C CA . VAL A 1 931 ? -21.175 11.815 20.231 1.00 97.62 931 VAL A CA 1
ATOM 7552 C C . VAL A 1 931 ? -20.278 10.850 20.997 1.00 97.62 931 VAL A C 1
ATOM 7554 O O . VAL A 1 931 ? -19.454 11.263 21.816 1.00 97.62 931 VAL A O 1
ATOM 7557 N N . ASP A 1 932 ? -20.416 9.561 20.708 1.00 96.31 932 ASP A N 1
ATOM 7558 C CA . ASP A 1 932 ? -19.473 8.532 21.132 1.00 96.31 932 ASP A CA 1
ATOM 7559 C C . ASP A 1 932 ? -18.492 8.217 19.995 1.00 96.31 932 ASP A C 1
ATOM 7561 O O . ASP A 1 932 ? -18.884 8.062 18.841 1.00 96.31 932 ASP A O 1
ATOM 7565 N N . ALA A 1 933 ? -17.214 8.054 20.327 1.00 95.00 933 ALA A N 1
ATOM 7566 C CA . ALA A 1 933 ? -16.205 7.583 19.388 1.00 95.00 933 ALA A CA 1
ATOM 7567 C C . ALA A 1 933 ? -16.209 6.044 19.335 1.00 95.00 933 ALA A C 1
ATOM 7569 O O . ALA A 1 933 ? -15.833 5.385 20.312 1.00 95.00 933 ALA A O 1
ATOM 7570 N N . VAL A 1 934 ? -16.588 5.469 18.194 1.00 94.25 934 VAL A N 1
ATOM 7571 C CA . VAL A 1 934 ? -16.513 4.026 17.918 1.00 94.25 934 VAL A CA 1
ATOM 7572 C C . VAL A 1 934 ? -15.122 3.695 17.381 1.00 94.25 934 VAL A C 1
ATOM 7574 O O . VAL A 1 934 ? -14.708 4.210 16.345 1.00 94.25 934 VAL A O 1
ATOM 7577 N N . CYS A 1 935 ? -14.386 2.821 18.065 1.00 90.94 935 CYS A N 1
ATOM 7578 C CA . CYS A 1 935 ? -13.008 2.467 17.731 1.00 90.94 935 CYS A CA 1
ATOM 7579 C C . CYS A 1 935 ? -12.912 0.980 17.360 1.00 90.94 935 CYS A C 1
ATOM 7581 O O . CYS A 1 935 ? -12.626 0.138 18.214 1.00 90.94 935 CYS A O 1
ATOM 7583 N N . LYS A 1 936 ? -13.112 0.668 16.067 1.00 87.56 936 LYS A N 1
ATOM 7584 C CA . LYS A 1 936 ? -13.069 -0.706 15.520 1.00 87.56 936 LYS A CA 1
ATOM 7585 C C . LYS A 1 936 ? -11.836 -1.490 15.971 1.00 87.56 936 LYS A C 1
ATOM 7587 O O . LYS A 1 936 ? -11.954 -2.575 16.526 1.00 87.56 936 LYS A O 1
ATOM 7592 N N . ARG A 1 937 ? -10.662 -0.866 15.836 1.00 81.56 937 ARG A N 1
ATOM 7593 C CA . ARG A 1 937 ? -9.343 -1.402 16.219 1.00 81.56 937 ARG A CA 1
ATOM 7594 C C . ARG A 1 937 ? -9.136 -1.632 17.728 1.00 81.56 937 ARG A C 1
ATOM 7596 O O . ARG A 1 937 ? -8.045 -2.024 18.122 1.00 81.56 937 ARG A O 1
ATOM 7603 N N . LYS A 1 938 ? -10.124 -1.328 18.579 1.00 84.38 938 LYS A N 1
ATOM 7604 C CA . LYS A 1 938 ? -10.142 -1.653 20.021 1.00 84.38 938 LYS A CA 1
ATOM 7605 C C . LYS A 1 938 ? -11.494 -2.254 20.462 1.00 84.38 938 LYS A C 1
ATOM 7607 O O . LYS A 1 938 ? -11.833 -2.182 21.641 1.00 84.38 938 LYS A O 1
ATOM 7612 N N . GLY A 1 939 ? -12.293 -2.763 19.515 1.00 86.19 939 GLY A N 1
ATOM 7613 C CA . GLY A 1 939 ? -13.503 -3.564 19.760 1.00 86.19 939 GLY A CA 1
ATOM 7614 C C . GLY A 1 939 ? -14.663 -2.831 20.427 1.00 86.19 939 GLY A C 1
ATOM 7615 O O . GLY A 1 939 ? -15.625 -3.469 20.857 1.00 86.19 939 GLY A O 1
ATOM 7616 N N . THR A 1 940 ? -14.569 -1.505 20.553 1.00 89.81 940 THR A N 1
ATOM 7617 C CA . THR A 1 940 ? -15.413 -0.706 21.443 1.00 89.81 940 THR A CA 1
ATOM 7618 C C . THR A 1 940 ? -16.233 0.329 20.689 1.00 89.81 940 THR A C 1
ATOM 7620 O O . THR A 1 940 ? -15.718 1.105 19.885 1.00 89.81 940 THR A O 1
ATOM 7623 N N . ASP A 1 941 ? -17.520 0.396 21.019 1.00 93.00 941 ASP A N 1
ATOM 7624 C CA . ASP A 1 941 ? -18.456 1.389 20.499 1.00 93.00 941 ASP A CA 1
ATOM 7625 C C . ASP A 1 941 ? -18.434 2.726 21.262 1.00 93.00 941 ASP A C 1
ATOM 7627 O O . ASP A 1 941 ? -19.261 3.600 20.996 1.00 93.00 941 ASP A O 1
ATOM 7631 N N . ARG A 1 942 ? -17.505 2.890 22.218 1.00 92.88 942 ARG A N 1
ATOM 7632 C CA . ARG A 1 942 ? -17.308 4.120 22.998 1.00 92.88 942 ARG A CA 1
ATOM 7633 C C . ARG A 1 942 ? -15.922 4.167 23.659 1.00 92.88 942 ARG A C 1
ATOM 7635 O O . ARG A 1 942 ? -15.778 3.913 24.860 1.00 92.88 942 ARG A O 1
ATOM 7642 N N . ILE A 1 943 ? -14.891 4.551 22.903 1.00 91.38 943 ILE A N 1
ATOM 7643 C CA . ILE A 1 943 ? -13.566 4.859 23.481 1.00 91.38 943 ILE A CA 1
ATOM 7644 C C . ILE A 1 943 ? -13.575 6.205 24.233 1.00 91.38 943 ILE A C 1
ATOM 7646 O O . ILE A 1 943 ? -12.956 6.339 25.298 1.00 91.38 943 ILE A O 1
ATOM 7650 N N . LEU A 1 944 ? -14.344 7.162 23.708 1.00 94.19 944 LEU A N 1
ATOM 7651 C CA . LEU A 1 944 ? -14.539 8.536 24.172 1.00 94.19 944 LEU A CA 1
ATOM 7652 C C . LEU A 1 944 ? -16.016 8.921 24.005 1.00 94.19 944 LEU A C 1
ATOM 7654 O O . LEU A 1 944 ? -16.681 8.384 23.123 1.00 94.19 944 LEU A O 1
ATOM 7658 N N . SER A 1 945 ? -16.488 9.869 24.813 1.00 95.44 945 SER A N 1
ATOM 7659 C CA . SER A 1 945 ? -17.775 10.551 24.643 1.00 95.44 945 SER A CA 1
ATOM 7660 C C . SER A 1 945 ? -17.552 12.059 24.743 1.00 95.44 945 SER A C 1
ATOM 7662 O O . SER A 1 945 ? -16.772 12.496 25.594 1.00 95.44 945 SER A O 1
ATOM 7664 N N . HIS A 1 946 ? -18.237 12.853 23.928 1.00 97.19 946 HIS A N 1
ATOM 7665 C CA . HIS A 1 946 ? -18.193 14.314 23.994 1.00 97.19 946 HIS A CA 1
ATOM 7666 C C . HIS A 1 946 ? -19.537 14.945 23.600 1.00 97.19 946 HIS A C 1
ATOM 7668 O O . HIS A 1 946 ? -20.371 14.306 22.964 1.00 97.19 946 HIS A O 1
ATOM 7674 N N . GLU A 1 947 ? -19.745 16.194 24.003 1.00 97.88 947 GLU A N 1
ATOM 7675 C CA . GLU A 1 947 ? -20.897 17.022 23.644 1.00 97.88 947 GLU A CA 1
ATOM 7676 C C . GLU A 1 947 ? -20.429 18.152 22.723 1.00 97.88 947 GLU A C 1
ATOM 7678 O O . GLU A 1 947 ? -19.654 19.023 23.126 1.00 97.88 947 GLU A O 1
ATOM 7683 N N . LEU A 1 948 ? -20.901 18.133 21.476 1.00 97.69 948 LEU A N 1
ATOM 7684 C CA . LEU A 1 948 ? -20.758 19.248 20.546 1.00 97.69 948 LEU A CA 1
ATOM 7685 C C . LEU A 1 948 ? -21.906 20.231 20.753 1.00 97.69 948 LEU A C 1
ATOM 7687 O O . LEU A 1 948 ? -23.065 19.824 20.831 1.00 97.69 948 LEU A O 1
ATOM 7691 N N . THR A 1 949 ? -21.590 21.523 20.760 1.00 97.69 949 THR A N 1
ATOM 7692 C CA . THR A 1 949 ? -22.589 22.588 20.625 1.00 97.69 949 THR A CA 1
ATOM 7693 C C . THR A 1 949 ? -22.501 23.145 19.212 1.00 97.69 949 THR A C 1
ATOM 7695 O O . THR A 1 949 ? -21.419 23.549 18.781 1.00 97.69 949 THR A O 1
ATOM 7698 N N . VAL A 1 950 ? -23.618 23.175 18.488 1.00 97.12 950 VAL A N 1
ATOM 7699 C CA . VAL A 1 950 ? -23.687 23.612 17.083 1.00 97.12 950 VAL A CA 1
ATOM 7700 C C . VAL A 1 950 ? -24.881 24.533 16.845 1.00 97.12 950 VAL A C 1
ATOM 7702 O O . VAL A 1 950 ? -25.843 24.520 17.615 1.00 97.12 950 VAL A O 1
ATOM 7705 N N . ASP A 1 951 ? -24.848 25.312 15.767 1.00 95.38 951 ASP A N 1
ATOM 7706 C CA . ASP A 1 951 ? -26.041 25.935 15.195 1.00 95.38 951 ASP A CA 1
ATOM 7707 C C . ASP A 1 951 ? -26.060 25.868 13.660 1.00 95.38 951 ASP A C 1
ATOM 7709 O O . ASP A 1 951 ? -25.078 25.498 13.013 1.00 95.38 951 ASP A O 1
ATOM 7713 N N . PHE A 1 952 ? -27.229 26.177 13.096 1.00 91.75 952 PHE A N 1
ATOM 7714 C CA . PHE A 1 952 ? -27.540 26.106 11.669 1.00 91.75 952 PHE A CA 1
ATOM 7715 C C . PHE A 1 952 ? -27.880 27.526 11.187 1.00 91.75 952 PHE A C 1
ATOM 7717 O O . PHE A 1 952 ? -29.034 27.943 11.304 1.00 91.75 952 PHE A O 1
ATOM 7724 N N . PRO A 1 953 ? -26.880 28.328 10.766 1.00 83.38 953 PRO A N 1
ATOM 7725 C CA . PRO A 1 953 ? -27.084 29.739 10.428 1.00 83.38 953 PRO A CA 1
ATOM 7726 C C . PRO A 1 953 ? -27.741 29.961 9.055 1.00 83.38 953 PRO A C 1
ATOM 7728 O O . PRO A 1 953 ? -28.367 30.998 8.862 1.00 83.38 953 PRO A O 1
ATOM 7731 N N . GLU A 1 954 ? -27.583 29.004 8.138 1.00 77.62 954 GLU A N 1
ATOM 7732 C CA . GLU A 1 954 ? -28.109 28.949 6.763 1.00 77.62 954 GLU A CA 1
ATOM 7733 C C . GLU A 1 954 ? -28.551 27.495 6.467 1.00 77.62 954 GLU A C 1
ATOM 7735 O O . GLU A 1 954 ? -28.043 26.548 7.082 1.00 77.62 954 GLU A O 1
ATOM 7740 N N . GLU A 1 955 ? -29.485 27.281 5.539 1.00 65.88 955 GLU A N 1
ATOM 7741 C CA . GLU A 1 955 ? -30.062 25.964 5.238 1.00 65.88 955 GLU A CA 1
ATOM 7742 C C . GLU A 1 955 ? -29.064 25.077 4.466 1.00 65.88 955 GLU A C 1
ATOM 7744 O O . GLU A 1 955 ? -28.473 25.459 3.443 1.00 65.88 955 GLU A O 1
ATOM 7749 N N . GLY A 1 956 ? -28.833 23.868 4.990 1.00 70.50 956 GLY A N 1
ATOM 7750 C CA . GLY A 1 956 ? -27.731 23.013 4.544 1.00 70.50 956 GLY A CA 1
ATOM 7751 C C . GLY A 1 956 ? -26.350 23.537 4.965 1.00 70.50 956 GLY A C 1
ATOM 7752 O O . GLY A 1 956 ? -25.371 23.355 4.238 1.00 70.50 956 GLY A O 1
ATOM 7753 N N . THR A 1 957 ? -26.244 24.210 6.118 1.00 80.88 957 THR A N 1
ATOM 7754 C CA . THR A 1 957 ? -24.958 24.589 6.727 1.00 80.88 957 THR A CA 1
ATOM 7755 C C . THR A 1 957 ? -24.936 24.299 8.226 1.00 80.88 957 THR A C 1
ATOM 7757 O O . THR A 1 957 ? -25.925 24.521 8.918 1.00 80.88 957 THR A O 1
ATOM 7760 N N . ILE A 1 958 ? -23.783 23.867 8.740 1.00 93.25 958 ILE A N 1
ATOM 7761 C CA . ILE A 1 958 ? -23.518 23.755 10.178 1.00 93.25 958 ILE A CA 1
ATOM 7762 C C . ILE A 1 958 ? -22.410 24.726 10.586 1.00 93.25 958 ILE A C 1
ATOM 7764 O O . ILE A 1 958 ? -21.462 24.957 9.831 1.00 93.25 958 ILE A O 1
ATOM 7768 N N . ARG A 1 959 ? -22.485 25.235 11.814 1.00 94.88 959 ARG A N 1
ATOM 7769 C CA . ARG A 1 959 ? -21.386 25.925 12.490 1.00 94.88 959 ARG A CA 1
ATOM 7770 C C . ARG A 1 959 ? -21.164 25.314 13.869 1.00 94.88 959 ARG A C 1
ATOM 7772 O O . ARG A 1 959 ? -22.093 25.158 14.659 1.00 94.88 959 ARG A O 1
ATOM 7779 N N . TYR A 1 960 ? -19.911 24.996 14.173 1.00 97.31 960 TYR A N 1
ATOM 7780 C CA . TYR A 1 960 ? -19.508 24.431 15.457 1.00 97.31 960 TYR A CA 1
ATOM 7781 C C . TYR A 1 960 ? -19.204 25.565 16.444 1.00 97.31 960 TYR A C 1
ATOM 7783 O O . TYR A 1 960 ? -18.445 26.479 16.130 1.00 97.31 960 TYR A O 1
ATOM 7791 N N . LEU A 1 961 ? -19.791 25.516 17.640 1.00 97.00 961 LEU A N 1
ATOM 7792 C CA . LEU A 1 961 ? -19.711 26.571 18.662 1.00 97.00 961 LEU A CA 1
ATOM 7793 C C . LEU A 1 961 ? -18.866 26.177 19.886 1.00 97.00 961 LEU A C 1
ATOM 7795 O O . LEU A 1 961 ? -18.454 27.050 20.657 1.00 97.00 961 LEU A O 1
ATOM 7799 N N . GLY A 1 962 ? -18.622 24.878 20.071 1.00 97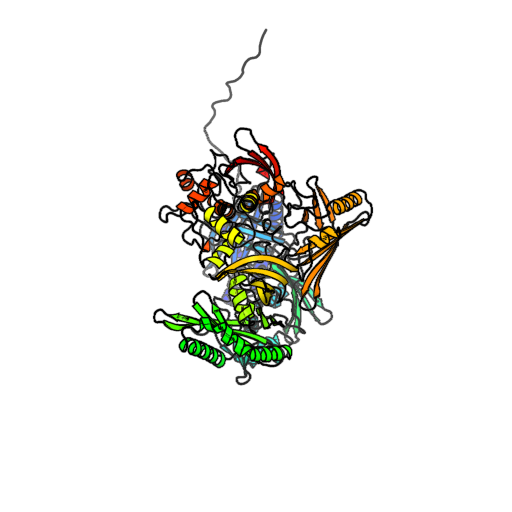.00 962 GLY A N 1
ATOM 7800 C CA . GLY A 1 962 ? -17.749 24.324 21.104 1.00 97.00 962 GLY A CA 1
ATOM 7801 C C . GLY A 1 962 ? -17.803 22.796 21.174 1.00 97.00 962 GLY A C 1
ATOM 7802 O O . GLY A 1 962 ? -18.697 22.170 20.600 1.00 97.00 962 GLY A O 1
ATOM 7803 N N . ASN A 1 963 ? -16.860 22.213 21.911 1.00 97.75 963 ASN A N 1
ATOM 7804 C CA . ASN A 1 963 ? -16.791 20.788 22.229 1.00 97.75 963 ASN A CA 1
ATOM 7805 C C . ASN A 1 963 ? -16.410 20.589 23.702 1.00 97.75 963 ASN A C 1
ATOM 7807 O O . ASN A 1 963 ? -15.415 21.158 24.159 1.00 97.75 963 ASN A O 1
ATOM 7811 N N . HIS A 1 964 ? -17.158 19.744 24.412 1.00 96.12 964 HIS A N 1
ATOM 7812 C CA . HIS A 1 964 ? -16.899 19.377 25.803 1.00 96.12 964 HIS A CA 1
ATOM 7813 C C . HIS A 1 964 ? -16.672 17.865 25.943 1.00 96.12 964 HIS A C 1
ATOM 7815 O O . HIS A 1 964 ? -17.504 17.065 25.518 1.00 96.12 964 HIS A O 1
ATOM 7821 N N . ILE A 1 965 ? -15.556 17.448 26.545 1.00 95.38 965 ILE A N 1
ATOM 7822 C CA . ILE A 1 965 ? -15.213 16.035 26.721 1.00 95.38 965 ILE A CA 1
ATOM 7823 C C . ILE A 1 965 ? -15.880 15.482 27.983 1.00 95.38 965 ILE A C 1
ATOM 7825 O O . ILE A 1 965 ? -15.630 15.934 29.101 1.00 95.38 965 ILE A O 1
ATOM 7829 N N . LEU A 1 966 ? -16.689 14.434 27.821 1.00 92.31 966 LEU A N 1
ATOM 7830 C CA . LEU A 1 966 ? -17.425 13.839 28.930 1.00 92.31 966 LEU A CA 1
ATOM 7831 C C . LEU A 1 966 ? -16.578 12.855 29.752 1.00 92.31 966 LEU A C 1
ATOM 7833 O O . LEU A 1 966 ? -15.718 12.124 29.249 1.00 92.31 966 LEU A O 1
ATOM 7837 N N . ASN A 1 967 ? -16.929 12.750 31.038 1.00 82.12 967 ASN A N 1
ATOM 7838 C CA . ASN A 1 967 ? -16.315 11.845 32.018 1.00 82.12 967 ASN A CA 1
ATOM 7839 C C . ASN A 1 967 ? -14.793 12.081 32.160 1.00 82.12 967 ASN A C 1
ATOM 7841 O O . ASN A 1 967 ? -14.292 13.178 31.937 1.00 82.12 967 ASN A O 1
ATOM 7845 N N . GLU A 1 968 ? -14.021 11.053 32.521 1.00 69.75 968 GLU A N 1
ATOM 7846 C CA . GLU A 1 968 ? -12.548 11.108 32.514 1.00 69.75 968 GLU A CA 1
ATOM 7847 C C . GLU A 1 968 ? -11.960 10.976 31.086 1.00 69.75 968 GLU A C 1
ATOM 7849 O O . GLU A 1 968 ? -10.787 10.633 30.925 1.00 69.75 968 GLU A O 1
ATOM 7854 N N . GLY A 1 969 ? -12.759 11.230 30.038 1.00 68.25 969 GLY A N 1
ATOM 7855 C CA . GLY A 1 969 ? -12.433 10.962 28.633 1.00 68.25 969 GLY A CA 1
ATOM 7856 C C . GLY A 1 969 ? -11.136 11.611 28.154 1.00 68.25 969 GLY A C 1
ATOM 7857 O O . GLY A 1 969 ? -10.352 10.960 27.469 1.00 68.25 969 GLY A O 1
ATOM 7858 N N . ALA A 1 970 ? -10.839 12.831 28.610 1.00 74.44 970 ALA A N 1
ATOM 7859 C CA . ALA A 1 970 ? -9.617 13.560 28.266 1.00 74.44 970 ALA A CA 1
ATOM 7860 C C . ALA A 1 970 ? -8.316 12.827 28.665 1.00 74.44 970 ALA A C 1
ATOM 7862 O O . ALA A 1 970 ? -7.271 13.076 28.074 1.00 74.44 970 ALA A O 1
ATOM 7863 N N . SER A 1 971 ? -8.364 11.890 29.623 1.00 73.75 971 SER A N 1
ATOM 7864 C CA . SER A 1 971 ? -7.211 11.047 29.992 1.00 73.75 971 SER A CA 1
ATOM 7865 C C . SER A 1 971 ? -6.910 9.918 28.995 1.00 73.75 971 SER A C 1
ATOM 7867 O O . SER A 1 971 ? -5.854 9.296 29.079 1.00 73.75 971 SER A O 1
ATOM 7869 N N . ARG A 1 972 ? -7.835 9.640 28.067 1.00 74.06 972 ARG A N 1
ATOM 7870 C CA . ARG A 1 972 ? -7.762 8.556 27.071 1.00 74.06 972 ARG A CA 1
ATOM 7871 C C . ARG A 1 972 ? -7.370 9.043 25.677 1.00 74.06 972 ARG A C 1
ATOM 7873 O O . ARG A 1 972 ? -7.181 8.224 24.782 1.00 74.06 972 ARG A O 1
ATOM 7880 N N . ILE A 1 973 ? -7.296 10.358 25.491 1.00 83.94 973 ILE A N 1
ATOM 7881 C CA . ILE A 1 973 ? -6.966 10.990 24.216 1.00 83.94 973 ILE A CA 1
ATOM 7882 C C . ILE A 1 973 ? -5.434 10.985 24.075 1.00 83.94 973 ILE A C 1
ATOM 7884 O O . ILE A 1 973 ? -4.754 11.530 24.948 1.00 83.94 973 ILE A O 1
ATOM 7888 N N . PRO A 1 974 ? -4.860 10.368 23.025 1.00 82.75 974 PRO A N 1
ATOM 7889 C CA . PRO A 1 974 ? -3.414 10.356 22.825 1.00 82.75 974 PRO A CA 1
ATOM 7890 C C . PRO A 1 974 ? -2.861 11.755 22.520 1.00 82.75 974 PRO A C 1
ATOM 7892 O O . PRO A 1 974 ? -3.599 12.708 22.272 1.00 82.75 974 PRO A O 1
ATOM 7895 N N . LEU A 1 975 ? -1.534 11.884 22.460 1.00 80.19 975 LEU A N 1
ATOM 7896 C CA . LEU A 1 975 ? -0.903 13.131 22.024 1.00 80.19 975 LEU A CA 1
ATOM 7897 C C . LEU A 1 975 ? -1.265 13.446 20.561 1.00 80.19 975 LEU A C 1
ATOM 7899 O O . LEU A 1 975 ? -0.892 12.710 19.643 1.00 80.19 975 LEU A O 1
ATOM 7903 N N . TYR A 1 976 ? -1.967 14.563 20.353 1.00 81.81 976 TYR A N 1
ATOM 7904 C CA . TYR A 1 976 ? -2.213 15.121 19.025 1.00 81.81 976 TYR A CA 1
ATOM 7905 C C . TYR A 1 976 ? -0.915 15.664 18.408 1.00 81.81 976 TYR A C 1
ATOM 7907 O O . TYR A 1 976 ? -0.047 16.192 19.109 1.00 81.81 976 TYR A O 1
ATOM 7915 N N . ARG A 1 977 ? -0.789 15.556 17.081 1.00 74.50 977 ARG A N 1
ATOM 7916 C CA . ARG A 1 977 ? 0.422 15.915 16.339 1.00 74.50 977 ARG A CA 1
ATOM 7917 C C . ARG A 1 977 ? 0.104 16.878 15.195 1.00 74.50 977 ARG A C 1
ATOM 7919 O O . ARG A 1 977 ? -0.274 16.454 14.107 1.00 74.50 977 ARG A O 1
ATOM 7926 N N . TYR A 1 978 ? 0.319 18.167 15.449 1.00 79.44 978 TYR A N 1
ATOM 7927 C CA . TYR A 1 978 ? 0.217 19.233 14.448 1.00 79.44 978 TYR A CA 1
ATOM 7928 C C . TYR A 1 978 ? 1.109 18.947 13.232 1.00 79.44 978 TYR A C 1
ATOM 7930 O O . TYR A 1 978 ? 2.269 18.544 13.374 1.00 79.44 978 TYR A O 1
ATOM 7938 N N . ARG A 1 979 ? 0.560 19.160 12.031 1.00 77.31 979 ARG A N 1
ATOM 7939 C CA . ARG A 1 979 ? 1.238 18.874 10.750 1.00 77.31 979 ARG A CA 1
ATOM 7940 C C . ARG A 1 979 ? 2.018 20.060 10.193 1.00 77.31 979 ARG A C 1
ATOM 7942 O O . ARG A 1 979 ? 2.999 19.867 9.479 1.00 77.31 979 ARG A O 1
ATOM 7949 N N . VAL A 1 980 ? 1.596 21.268 10.551 1.00 77.81 980 VAL A N 1
ATOM 7950 C CA . VAL A 1 980 ? 2.255 22.541 10.248 1.00 77.81 980 VAL A CA 1
ATOM 7951 C C . VAL A 1 980 ? 2.609 23.194 11.585 1.00 77.81 980 VAL A C 1
ATOM 7953 O O . VAL A 1 980 ? 1.846 23.079 12.542 1.00 77.81 980 VAL A O 1
ATOM 7956 N N . SER A 1 981 ? 3.760 23.861 11.684 1.00 66.56 981 SER A N 1
ATOM 7957 C CA . SER A 1 981 ? 4.043 24.721 12.838 1.00 66.56 981 SER A CA 1
ATOM 7958 C C . SER A 1 981 ? 3.195 25.988 12.743 1.00 66.56 981 SER A C 1
ATOM 7960 O O . SER A 1 981 ? 3.379 26.748 11.788 1.00 66.56 981 SER A O 1
ATOM 7962 N N . GLN A 1 982 ? 2.304 26.182 13.717 1.00 54.03 982 GLN A N 1
ATOM 7963 C CA . GLN A 1 982 ? 1.639 27.460 13.995 1.00 54.03 982 GLN A CA 1
ATOM 7964 C C . GLN A 1 982 ? 2.689 28.533 14.332 1.00 54.03 982 GLN A C 1
ATOM 7966 O O . GLN A 1 982 ? 3.632 28.203 15.093 1.00 54.03 982 GLN A O 1
#

Organism: NCBI:txid1796636

Secondary structure (DSSP, 8-state):
---------SS---------------PPPHHHHHHHHHHHTHHHHHHHHHHT-TT-HHHHHHHHHHHHHTT--EEETTS-SPPBS-HHHHHHHHHHHTT--EEEEEEEE-TTS-EEEEEEEEETTEEEEEEEEEEEETTEEEEEEEEEEEEEEEEE-TT-EEEEEE-PPTTS-GGGGEEEEE-S---HHHHHHIIIIITTT-SSS--TTSS-EESS--TT--HHHHHHHHHHHHHSS--S----SS---EEEEHHHHHHHHHHHB---HHHHHHHS-EETTTTEEEE----TTSS-S--S--EEEEEEEEE-TTS-EEEEEEEEEGGGTEEEEEEEEEEEEE-TTS-EEEEEEEEPP-BS----TT--PPPPPPSS-HHHHHHHHHHHHHHHHH-TTGGGGHHHHHHTTHHHHHHHHHHHHTT--EEEEEEEE-TTSPEEEEEEEEETTEEEEEEEEEEE-TTS-EEEEEEEEEEEEEEEE-TT-EEEEEESSPPTT--SSEEEE-SPPPHHHHHHHHHHTTT--SSS-GGGTS-B-TTTGGGS--HHHHHHHHHHHHSS----BTTBEEHHHHHHHHHHHSS--HHHHHHHTT-BTTTTEE--PPPPSS--SSEEEEEEEEE-TTS-EEEEEEEEBGGGTBS-SEEEEEEEEE-TTS-EEEEEEEEEESS--HHHHHHTT-EE--SSTTT--BTHHHHHHHHHHHHTT--EEEEEEEE-TTS-EEEEEEEE-SS-EEEEEEEEEE-SSSEEEEEEEEEEEEEEEE-TTSEEEEEEEPPPTTS-BS----EEEEE-SPPPHHHHHHIIIIITTT-SSS--TTSS-EETTB-TTS-HHHHHHHHHHHHHSSPP-GGG-TT-EEHHHHHHHHHHHSS--HHHHHHHS-EETTTTEE------TTT----GGGG-EEEEEEEEE-SSS-EEEEEEEEEGGGTEEEEEEEEEEEE-SSTT--EEEEEEE-TTGGGGPPPP--SS--